Protein AF-0000000083038011 (afdb_homodimer)

Nearest PDB structures (foldseek):
  2toh-assembly1_A  TM=9.893E-01  e=1.855E-47  Rattus norvegicus
  1toh-assembly1_A  TM=9.936E-01  e=2.306E-46  Rattus norvegicus
  6hpo-assembly1_A  TM=9.830E-01  e=2.865E-44  Homo sapiens
  5jk6-assembly1_A  TM=9.723E-01  e=1.848E-44  Dictyostelium discoideum
  1tg2-assembly1_A  TM=9.845E-01  e=1.566E-43  Homo sapiens

Sequence (880 aa):
LPFQTQSSLQAEPTAAGLLREDPGSRSGSRMRWRSSPTAAAVRRTLTSCCSSSETRSTSCPSIRHSTYGRPRQVGTPGRHPQDQDQTGNKHGLVLSDGDDVPWFPMKISELDQCSHRVLMYGSELDADHPGFKDEVYRQRRKFFVEVAMNYKFGQPIPRIDYTPEEVRTWGVVFRELTQLYPTHACREYLKNLPLLTKHCGYREDNVPQLEDVSLFLRERSGFTVRPVAGYLSPRDFLAGLAYRVFNCTQYVRHSTDPLYTPEPDTCHELLGHVPLLADPKFAQFSQEIGLASLGASDEDVQKLATCYFFTIEFGLCKQDGQLRAYGAGLLSSIGELRHALSDRACVKTFDPKTTCNQECLITTFQDVYFVSESFEEAKEKMREFAKTIKRPFSVYYNPYTQSINLLKDTHSIENVVQDLRSDLTTVCDALGKMNTYMGILPFQTQSSLQAEPTAAGLLREDPGSRSGSRMRWRSSPTAAAVRRTLTSCCSSSETRSTSCPSIRHSTYGRPRQVGTPGRHPQDQDQTGNKHGLVLSDGDDVPWFPMKISELDQCSHRVLMYGSELDADHPGFKDEVYRQRRKFFVEVAMNYKFGQPIPRIDYTPEEVRTWGVVFRELTQLYPTHACREYLKNLPLLTKHCGYREDNVPQLEDVSLFLRERSGFTVRPVAGYLSPRDFLAGLAYRVFNCTQYVRHSTDPLYTPEPDTCHELLGHVPLLADPKFAQFSQEIGLASLGASDEDVQKLATCYFFTIEFGLCKQDGQLRAYGAGLLSSIGELRHALSDRACVKTFDPKTTCNQECLITTFQDVYFVSESFEEAKEKMREFAKTIKRPFSVYYNPYTQSINLLKDTHSIENVVQDLRSDLTTVCDALGKMNTYMGI

Foldseek 3Di:
DCPPDDDDDDDDDDDPDDDDDPDDDDDDDDDDDDDDDDYDDDDDDDDDDDYDDDDDDDDDDDDPDPPDDPDPPDDPPPDPPDPPPCPVPQPQPPDPPDDRFGDAFFFLQCLLVQQVAAPDALLNPDPPAPCRPPPVLSVVLVVLQVQQNPDGPPDQRDWDDDDQLLLQLQLVLLVLLVVVCVPAADPLLVVQVVVCCVFQVDDSRDQGTQRSLQVLLCVQANAGEGEHSFHGDLLSQLSCLLLNYHYAYAAAGDSVCSQDDLGGYNLLCVQQQSSQSSHNLSSVLSNLLSQLSRRFDPLVSLLSVLLCCQPQAQEWEDDPNAIHTNHSVLSSHSVLSVVCRDPNAAEAADASVPSSPADDDRRDHGNYHHYDHDSVRSSVRVNVVSVVTDDQWHWDQDNVRSGIQTHNDPVSVVVVVVVVVVVVVVVVVVVVVCCVVVVD/DDDDDDDDDDDDYDDDDDDDDDDDDDDDDDPDPDDDDDDDDDDPPPDDPDDDDDDDDDDDDDPDDDPPDDDPCPPDDPDPPDPPPCPVPQVQPPPPPDDRFGDAFFFLQCLLVQQVAADPPQLQPDPPAPCRPPPVQSVVLVVLQVQQNPDGPPDQRDWDDDDQLLLQLQLVLLVLLVVVCVPAADPLLVVQVVVCCVFFVDDSRDQGTQRSLQVLLCVQANAGEGEHSFHGDLLSQLSCLLLNYHYAYAAAGDSVCSQDDLGGYNLLCVQQQSSQSSHNLSSVLSNLLSQLSRRFDPLVSLLSVLLCCQPQAQEWEDDPNAIHTNHSVLSSHSVLSVVCRDPNAAEAADASVPSSPADDDRRDHGNYHHYYHDSVRSSVRVNVVSVVTDDQWHWDQDNVRSGIQTHNDPVSVVVVVVVVVVVVVVVVVVVVVCCVVVVD

Organism: Echeneis naucrates (NCBI:txid173247)

Structure (mmCIF, N/CA/C/O backbone):
data_AF-0000000083038011-model_v1
#
loop_
_entity.id
_entity.type
_entity.pdbx_description
1 polymer 'Tryptophan hydroxylase 2 (tryptophan 5-monooxygenase)'
#
loop_
_atom_site.group_PDB
_atom_site.id
_atom_site.type_symbol
_atom_site.label_atom_id
_atom_site.label_alt_id
_atom_site.label_comp_id
_atom_site.label_asym_id
_atom_site.label_entity_id
_atom_site.label_seq_id
_atom_site.pdbx_PDB_ins_code
_atom_site.Cartn_x
_atom_site.Cartn_y
_atom_site.Cartn_z
_atom_site.occupancy
_atom_site.B_iso_or_equiv
_atom_site.auth_seq_id
_atom_site.auth_comp_id
_atom_site.auth_asym_id
_atom_site.auth_atom_id
_atom_site.pdbx_PDB_model_num
ATOM 1 N N . LEU A 1 1 ? 50.625 -40.438 -5.82 1 16.12 1 LEU A N 1
ATOM 2 C CA . LEU A 1 1 ? 50.594 -41.875 -5.645 1 16.12 1 LEU A CA 1
ATOM 3 C C . LEU A 1 1 ? 49.844 -42.25 -4.379 1 16.12 1 LEU A C 1
ATOM 5 O O . LEU A 1 1 ? 49.562 -41.406 -3.533 1 16.12 1 LEU A O 1
ATOM 9 N N . PRO A 1 2 ? 50.344 -43.312 -3.699 1 17.39 2 PRO A N 1
ATOM 10 C CA . PRO A 1 2 ? 49.969 -44.5 -2.951 1 17.39 2 PRO A CA 1
ATOM 11 C C . PRO A 1 2 ? 49.688 -44.219 -1.474 1 17.39 2 PRO A C 1
ATOM 13 O O . PRO A 1 2 ? 49.5 -45.156 -0.688 1 17.39 2 PRO A O 1
ATOM 16 N N . PHE A 1 3 ? 49.75 -42.969 -1.095 1 17.11 3 PHE A N 1
ATOM 17 C CA . PHE A 1 3 ? 50.062 -42.906 0.327 1 17.11 3 PHE A CA 1
ATOM 18 C C . PHE A 1 3 ? 48.969 -43.562 1.151 1 17.11 3 PHE A C 1
ATOM 20 O O . PHE A 1 3 ? 47.812 -43.062 1.151 1 17.11 3 PHE A O 1
ATOM 27 N N . GLN A 1 4 ? 49.062 -44.75 1.64 1 16.58 4 GLN A N 1
ATOM 28 C CA . GLN A 1 4 ? 48.469 -46 2.127 1 16.58 4 GLN A CA 1
ATOM 29 C C . GLN A 1 4 ? 47.969 -45.844 3.557 1 16.58 4 GLN A C 1
ATOM 31 O O . GLN A 1 4 ? 47.625 -46.844 4.207 1 16.58 4 GLN A O 1
ATOM 36 N N . THR A 1 5 ? 47.75 -44.656 4.074 1 17.02 5 THR A N 1
ATOM 37 C CA . THR A 1 5 ? 47.969 -44.781 5.512 1 17.02 5 THR A CA 1
ATOM 38 C C . THR A 1 5 ? 46.875 -45.656 6.117 1 17.02 5 THR A C 1
ATOM 40 O O . THR A 1 5 ? 45.688 -45.438 5.887 1 17.02 5 THR A O 1
ATOM 43 N N . GLN A 1 6 ? 47.062 -46.75 6.848 1 15.48 6 GLN A N 1
ATOM 44 C CA . GLN A 1 6 ? 46.688 -48.062 7.309 1 15.48 6 GLN A CA 1
ATOM 45 C C . GLN A 1 6 ? 45.656 -47.969 8.453 1 15.48 6 GLN A C 1
ATOM 47 O O . GLN A 1 6 ? 44.719 -48.75 8.508 1 15.48 6 GLN A O 1
ATOM 52 N N . SER A 1 7 ? 45.844 -47.344 9.602 1 15.78 7 SER A N 1
ATOM 53 C CA . SER A 1 7 ? 45.938 -48.25 10.734 1 15.78 7 SER A CA 1
ATOM 54 C C . SER A 1 7 ? 44.531 -48.688 11.195 1 15.78 7 SER A C 1
ATOM 56 O O . SER A 1 7 ? 43.531 -48.031 10.883 1 15.78 7 SER A O 1
ATOM 58 N N . SER A 1 8 ? 44.281 -49.156 12.547 1 15.88 8 SER A N 1
ATOM 59 C CA . SER A 1 8 ? 43.938 -50.344 13.32 1 15.88 8 SER A CA 1
ATOM 60 C C . SER A 1 8 ? 42.531 -50.281 13.852 1 15.88 8 SER A C 1
ATOM 62 O O . SER A 1 8 ? 41.719 -51.188 13.633 1 15.88 8 SER A O 1
ATOM 64 N N . LEU A 1 9 ? 42.188 -50.031 15.25 1 15.82 9 LEU A N 1
ATOM 65 C CA . LEU A 1 9 ? 41.875 -51.094 16.188 1 15.82 9 LEU A CA 1
ATOM 66 C C . LEU A 1 9 ? 40.375 -51.25 16.328 1 15.82 9 LEU A C 1
ATOM 68 O O . LEU A 1 9 ? 39.844 -52.344 16.156 1 15.82 9 LEU A O 1
ATOM 72 N N . GLN A 1 10 ? 39.75 -50.875 17.609 1 15.67 10 GLN A N 1
ATOM 73 C CA . GLN A 1 10 ? 39.219 -51.656 18.734 1 15.67 10 GLN A CA 1
ATOM 74 C C . GLN A 1 10 ? 37.688 -51.688 18.703 1 15.67 10 GLN A C 1
ATOM 76 O O . GLN A 1 10 ? 37.062 -50.719 18.359 1 15.67 10 GLN A O 1
ATOM 81 N N . ALA A 1 11 ? 37 -52.812 19.188 1 16.86 11 ALA A N 1
ATOM 82 C CA . ALA A 1 11 ? 35.844 -53.719 19.047 1 16.86 11 ALA A CA 1
ATOM 83 C C . ALA A 1 11 ? 34.625 -53.188 19.781 1 16.86 11 ALA A C 1
ATOM 85 O O . ALA A 1 11 ? 33.562 -53.062 19.203 1 16.86 11 ALA A O 1
ATOM 86 N N . GLU A 1 12 ? 34.5 -53.219 21.172 1 15.97 12 GLU A N 1
ATOM 87 C CA . GLU A 1 12 ? 33.625 -54.281 21.688 1 15.97 12 GLU A CA 1
ATOM 88 C C . GLU A 1 12 ? 32.188 -53.812 21.859 1 15.97 12 GLU A C 1
ATOM 90 O O . GLU A 1 12 ? 31.281 -54.406 21.312 1 15.97 12 GLU A O 1
ATOM 95 N N . PRO A 1 13 ? 31.531 -53.875 23.219 1 16.11 13 PRO A N 1
ATOM 96 C CA . PRO A 1 13 ? 30.516 -54.781 23.719 1 16.11 13 PRO A CA 1
ATOM 97 C C . PRO A 1 13 ? 29.156 -54.125 23.891 1 16.11 13 PRO A C 1
ATOM 99 O O . PRO A 1 13 ? 28.125 -54.75 23.641 1 16.11 13 PRO A O 1
ATOM 102 N N . THR A 1 14 ? 29.031 -52.844 24.312 1 15.31 14 THR A N 1
ATOM 103 C CA . THR A 1 14 ? 28.328 -52.812 25.594 1 15.31 14 THR A CA 1
ATOM 104 C C . THR A 1 14 ? 26.844 -53.031 25.406 1 15.31 14 THR A C 1
ATOM 106 O O . THR A 1 14 ? 26.312 -52.875 24.297 1 15.31 14 THR A O 1
ATOM 109 N N . ALA A 1 15 ? 26.062 -52.625 26.609 1 15.52 15 ALA A N 1
ATOM 110 C CA . ALA A 1 15 ? 25.031 -53.062 27.562 1 15.52 15 ALA A CA 1
ATOM 111 C C . ALA A 1 15 ? 23.656 -52.562 27.141 1 15.52 15 ALA A C 1
ATOM 113 O O . ALA A 1 15 ? 23.375 -51.375 27.141 1 15.52 15 ALA A O 1
ATOM 114 N N . ALA A 1 16 ? 22.953 -53.219 26.266 1 16.08 16 ALA A N 1
ATOM 115 C CA . ALA A 1 16 ? 21.641 -52.938 25.672 1 16.08 16 ALA A CA 1
ATOM 116 C C . ALA A 1 16 ? 20.531 -53 26.719 1 16.08 16 ALA A C 1
ATOM 118 O O . ALA A 1 16 ? 20.234 -54.094 27.25 1 16.08 16 ALA A O 1
ATOM 119 N N . GLY A 1 17 ? 20.625 -52 27.562 1 15.24 17 GLY A N 1
ATOM 120 C CA . GLY A 1 17 ? 19.688 -52.031 28.688 1 15.24 17 GLY A CA 1
ATOM 121 C C . GLY A 1 17 ? 18.281 -52.406 28.266 1 15.24 17 GLY A C 1
ATOM 122 O O . GLY A 1 17 ? 17.938 -52.344 27.094 1 15.24 17 GLY A O 1
ATOM 123 N N . LEU A 1 18 ? 17.359 -52.469 29.25 1 15.68 18 LEU A N 1
ATOM 124 C CA . LEU A 1 18 ? 16.312 -53.312 29.859 1 15.68 18 LEU A CA 1
ATOM 125 C C . LEU A 1 18 ? 14.938 -52.938 29.312 1 15.68 18 LEU A C 1
ATOM 127 O O . LEU A 1 18 ? 14.18 -53.812 28.875 1 15.68 18 LEU A O 1
ATOM 131 N N . LEU A 1 19 ? 14.312 -51.812 29.812 1 15.94 19 LEU A N 1
ATOM 132 C CA . LEU A 1 19 ? 13.133 -52.125 30.609 1 15.94 19 LEU A CA 1
ATOM 133 C C . LEU A 1 19 ? 11.93 -52.375 29.703 1 15.94 19 LEU A C 1
ATOM 135 O O . LEU A 1 19 ? 11.914 -51.938 28.547 1 15.94 19 LEU A O 1
ATOM 139 N N . ARG A 1 20 ? 10.727 -52.406 30.375 1 16.25 20 ARG A N 1
ATOM 140 C CA . ARG A 1 20 ? 9.586 -53.281 30.625 1 16.25 20 ARG A CA 1
ATOM 141 C C . ARG A 1 20 ? 8.438 -52.969 29.672 1 16.25 20 ARG A C 1
ATOM 143 O O . ARG A 1 20 ? 8.484 -51.969 28.953 1 16.25 20 ARG A O 1
ATOM 150 N N . GLU A 1 21 ? 7.176 -52.625 30.25 1 15.41 21 GLU A N 1
ATOM 151 C CA . GLU A 1 21 ? 5.91 -53.344 30.281 1 15.41 21 GLU A CA 1
ATOM 152 C C . GLU A 1 21 ? 4.91 -52.75 29.281 1 15.41 21 GLU A C 1
ATOM 154 O O . GLU A 1 21 ? 4.598 -51.562 29.344 1 15.41 21 GLU A O 1
ATOM 159 N N . ASP A 1 22 ? 4.871 -53.031 28.109 1 16.95 22 ASP A N 1
ATOM 160 C CA . ASP A 1 22 ? 3.994 -52.5 27.078 1 16.95 22 ASP A CA 1
ATOM 161 C C . ASP A 1 22 ? 2.535 -52.844 27.359 1 16.95 22 ASP A C 1
ATOM 163 O O . ASP A 1 22 ? 2.145 -54.031 27.328 1 16.95 22 ASP A O 1
ATOM 167 N N . PRO A 1 23 ? 2.004 -52.125 28.297 1 16.2 23 PRO A N 1
ATOM 168 C CA . PRO A 1 23 ? 0.707 -52.688 28.703 1 16.2 23 PRO A CA 1
ATOM 169 C C . PRO A 1 23 ? -0.21 -52.969 27.516 1 16.2 23 PRO A C 1
ATOM 171 O O . PRO A 1 23 ? 0.064 -52.531 26.391 1 16.2 23 PRO A O 1
ATOM 174 N N . GLY A 1 24 ? -1.527 -53.156 27.953 1 15.41 24 GLY A N 1
ATOM 175 C CA . GLY A 1 24 ? -2.645 -54.031 27.703 1 15.41 24 GLY A CA 1
ATOM 176 C C . GLY A 1 24 ? -3.391 -53.719 26.422 1 15.41 24 GLY A C 1
ATOM 177 O O . GLY A 1 24 ? -3.219 -52.656 25.844 1 15.41 24 GLY A O 1
ATOM 178 N N . SER A 1 25 ? -4.273 -54.656 25.953 1 15.19 25 SER A N 1
ATOM 179 C CA . SER A 1 25 ? -4.988 -55.281 24.859 1 15.19 25 SER A CA 1
ATOM 180 C C . SER A 1 25 ? -6.27 -54.531 24.516 1 15.19 25 SER A C 1
ATOM 182 O O . SER A 1 25 ? -7.055 -54.969 23.672 1 15.19 25 SER A O 1
ATOM 184 N N . ARG A 1 26 ? -6.531 -53.281 25.031 1 16.48 26 ARG A N 1
ATOM 185 C CA . ARG A 1 26 ? -7.988 -53.219 25.109 1 16.48 26 ARG A CA 1
ATOM 186 C C . ARG A 1 26 ? -8.633 -53.625 23.797 1 16.48 26 ARG A C 1
ATOM 188 O O . ARG A 1 26 ? -8.055 -53.438 22.719 1 16.48 26 ARG A O 1
ATOM 195 N N . SER A 1 27 ? -10.039 -54.094 23.844 1 14.85 27 SER A N 1
ATOM 196 C CA . SER A 1 27 ? -11.078 -54.969 23.281 1 14.85 27 SER A CA 1
ATOM 197 C C . SER A 1 27 ? -11.664 -54.375 22 1 14.85 27 SER A C 1
ATOM 199 O O . SER A 1 27 ? -11.57 -53.156 21.781 1 14.85 27 SER A O 1
ATOM 201 N N . GLY A 1 28 ? -12.258 -55.219 21.016 1 15.19 28 GLY A N 1
ATOM 202 C CA . GLY A 1 28 ? -12.703 -55.531 19.656 1 15.19 28 GLY A CA 1
ATOM 203 C C . GLY A 1 28 ? -14.055 -54.938 19.328 1 15.19 28 GLY A C 1
ATOM 204 O O . GLY A 1 28 ? -14.461 -54.938 18.156 1 15.19 28 GLY A O 1
ATOM 205 N N . SER A 1 29 ? -15.094 -54.625 20.234 1 14.98 29 SER A N 1
ATOM 206 C CA . SER A 1 29 ? -16.375 -55.219 19.891 1 14.98 29 SER A CA 1
ATOM 207 C C . SER A 1 29 ? -16.953 -54.625 18.609 1 14.98 29 SER A C 1
ATOM 209 O O . SER A 1 29 ? -16.562 -53.531 18.203 1 14.98 29 SER A O 1
ATOM 211 N N . ARG A 1 30 ? -18.344 -55.188 18.125 1 16.2 30 ARG A N 1
ATOM 212 C CA . ARG A 1 30 ? -19.156 -55.812 17.094 1 16.2 30 ARG A CA 1
ATOM 213 C C . ARG A 1 30 ? -19.953 -54.781 16.328 1 16.2 30 ARG A C 1
ATOM 215 O O . ARG A 1 30 ? -20.094 -53.625 16.766 1 16.2 30 ARG A O 1
ATOM 222 N N . MET A 1 31 ? -21.234 -55.25 15.586 1 15.6 31 MET A N 1
ATOM 223 C CA . MET A 1 31 ? -21.891 -55.406 14.289 1 15.6 31 MET A CA 1
ATOM 224 C C . MET A 1 31 ? -23.031 -54.406 14.148 1 15.6 31 MET A C 1
ATOM 226 O O . MET A 1 31 ? -23.297 -53.906 13.047 1 15.6 31 MET A O 1
ATOM 230 N N . ARG A 1 32 ? -24.016 -54.062 15.125 1 14.67 32 ARG A N 1
ATOM 231 C CA . ARG A 1 32 ? -25.406 -54.406 14.828 1 14.67 32 ARG A CA 1
ATOM 232 C C . ARG A 1 32 ? -25.969 -53.5 13.758 1 14.67 32 ARG A C 1
ATOM 234 O O . ARG A 1 32 ? -25.469 -52.375 13.531 1 14.67 32 ARG A O 1
ATOM 241 N N . TRP A 1 33 ? -27.562 -53.375 13.711 1 14.59 33 TRP A N 1
ATOM 242 C CA . TRP A 1 33 ? -28.766 -53.75 12.984 1 14.59 33 TRP A CA 1
ATOM 243 C C . TRP A 1 33 ? -29.359 -52.562 12.25 1 14.59 33 TRP A C 1
ATOM 245 O O . TRP A 1 33 ? -29.641 -52.625 11.055 1 14.59 33 TRP A O 1
ATOM 255 N N . ARG A 1 34 ? -30.203 -51.531 12.852 1 15.12 34 ARG A N 1
ATOM 256 C CA . ARG A 1 34 ? -31.641 -51.562 12.562 1 15.12 34 ARG A CA 1
ATOM 257 C C . ARG A 1 34 ? -31.984 -50.688 11.367 1 15.12 34 ARG A C 1
ATOM 259 O O . ARG A 1 34 ? -31.312 -49.688 11.117 1 15.12 34 ARG A O 1
ATOM 266 N N . SER A 1 35 ? -33.25 -51 10.539 1 14.88 35 SER A N 1
ATOM 267 C CA . SER A 1 35 ? -34.062 -51.031 9.32 1 14.88 35 SER A CA 1
ATOM 268 C C . SER A 1 35 ? -34.781 -49.719 9.086 1 14.88 35 SER A C 1
ATOM 270 O O . SER A 1 35 ? -34.938 -49.281 7.949 1 14.88 35 SER A O 1
ATOM 272 N N . SER A 1 36 ? -35.5 -48.938 10 1 14.66 36 SER A N 1
ATOM 273 C CA . SER A 1 36 ? -36.938 -48.844 9.688 1 14.66 36 SER A CA 1
ATOM 274 C C . SER A 1 36 ? -37.188 -47.875 8.539 1 14.66 36 SER A C 1
ATOM 276 O O . SER A 1 36 ? -36.344 -47 8.25 1 14.66 36 SER A O 1
ATOM 278 N N . PRO A 1 37 ? -38.562 -47.156 8.477 1 15.34 37 PRO A N 1
ATOM 279 C CA . PRO A 1 37 ? -39.781 -47.219 7.629 1 15.34 37 PRO A CA 1
ATOM 280 C C . PRO A 1 37 ? -39.844 -46.062 6.645 1 15.34 37 PRO A C 1
ATOM 282 O O . PRO A 1 37 ? -39.969 -46.281 5.438 1 15.34 37 PRO A O 1
ATOM 285 N N . THR A 1 38 ? -40.812 -44.969 6.93 1 14.73 38 THR A N 1
ATOM 286 C CA . THR A 1 38 ? -42.125 -44.75 6.363 1 14.73 38 THR A CA 1
ATOM 287 C C . THR A 1 38 ? -42.062 -43.75 5.203 1 14.73 38 THR A C 1
ATOM 289 O O . THR A 1 38 ? -41.094 -43.031 5.059 1 14.73 38 THR A O 1
ATOM 292 N N . ALA A 1 39 ? -43.406 -42.938 4.914 1 14.98 39 ALA A N 1
ATOM 293 C CA . ALA A 1 39 ? -44.5 -42.844 3.955 1 14.98 39 ALA A CA 1
ATOM 294 C C . ALA A 1 39 ? -44.312 -41.625 3.021 1 14.98 39 ALA A C 1
ATOM 296 O O . ALA A 1 39 ? -43.438 -40.812 3.252 1 14.98 39 ALA A O 1
ATOM 297 N N . ALA A 1 40 ? -45.469 -40.781 2.705 1 14.48 40 ALA A N 1
ATOM 298 C CA . ALA A 1 40 ? -46.438 -40.625 1.617 1 14.48 40 ALA A CA 1
ATOM 299 C C . ALA A 1 40 ? -46.188 -39.375 0.818 1 14.48 40 ALA A C 1
ATOM 301 O O . ALA A 1 40 ? -46.062 -39.406 -0.406 1 14.48 40 ALA A O 1
ATOM 302 N N . ALA A 1 41 ? -46.969 -38.156 1.121 1 14.45 41 ALA A N 1
ATOM 303 C CA . ALA A 1 41 ? -48.125 -37.719 0.354 1 14.45 41 ALA A CA 1
ATOM 304 C C . ALA A 1 41 ? -47.75 -36.719 -0.724 1 14.45 41 ALA A C 1
ATOM 306 O O . ALA A 1 41 ? -48.094 -36.875 -1.894 1 14.45 41 ALA A O 1
ATOM 307 N N . VAL A 1 42 ? -47.75 -35.281 -0.481 1 14.7 42 VAL A N 1
ATOM 308 C CA . VAL A 1 42 ? -48.844 -34.469 -1.035 1 14.7 42 VAL A CA 1
ATOM 309 C C . VAL A 1 42 ? -48.406 -33.875 -2.383 1 14.7 42 VAL A C 1
ATOM 311 O O . VAL A 1 42 ? -47.281 -33.375 -2.527 1 14.7 42 VAL A O 1
ATOM 314 N N . ARG A 1 43 ? -49.219 -33.969 -3.521 1 14.61 43 ARG A N 1
ATOM 315 C CA . ARG A 1 43 ? -49.469 -33.875 -4.957 1 14.61 43 ARG A CA 1
ATOM 316 C C . ARG A 1 43 ? -49.562 -32.406 -5.395 1 14.61 43 ARG A C 1
ATOM 318 O O . ARG A 1 43 ? -49.969 -32.125 -6.523 1 14.61 43 ARG A O 1
ATOM 325 N N . ARG A 1 44 ? -49.219 -31.375 -4.73 1 15.12 44 ARG A N 1
ATOM 326 C CA . ARG A 1 44 ? -50.062 -30.266 -5.145 1 15.12 44 ARG A CA 1
ATOM 327 C C . ARG A 1 44 ? -49.938 -30.016 -6.645 1 15.12 44 ARG A C 1
ATOM 329 O O . ARG A 1 44 ? -48.844 -30.109 -7.215 1 15.12 44 ARG A O 1
ATOM 336 N N . THR A 1 45 ? -51 -29.703 -7.402 1 14.23 45 THR A N 1
ATOM 337 C CA . THR A 1 45 ? -51.75 -29.672 -8.656 1 14.23 45 THR A CA 1
ATOM 338 C C . THR A 1 45 ? -51.219 -28.594 -9.578 1 14.23 45 THR A C 1
ATOM 340 O O . THR A 1 45 ? -51 -28.828 -10.766 1 14.23 45 THR A O 1
ATOM 343 N N . LEU A 1 46 ? -51.5 -27.25 -9.375 1 14.3 46 LEU A N 1
ATOM 344 C CA . LEU A 1 46 ? -52.469 -26.672 -10.305 1 14.3 46 LEU A CA 1
ATOM 345 C C . LEU A 1 46 ? -51.812 -26.328 -11.633 1 14.3 46 LEU A C 1
ATOM 347 O O . LEU A 1 46 ? -50.562 -26.203 -11.711 1 14.3 46 LEU A O 1
ATOM 351 N N . THR A 1 47 ? -52.25 -25.125 -12.281 1 14.41 47 THR A N 1
ATOM 352 C CA . THR A 1 47 ? -53.062 -24.812 -13.461 1 14.41 47 THR A CA 1
ATOM 353 C C . THR A 1 47 ? -52.156 -24.344 -14.609 1 14.41 47 THR A C 1
ATOM 355 O O . THR A 1 47 ? -51.031 -23.891 -14.391 1 14.41 47 THR A O 1
ATOM 358 N N . SER A 1 48 ? -52.812 -23.719 -15.68 1 14.28 48 SER A N 1
ATOM 359 C CA . SER A 1 48 ? -53.031 -23.938 -17.094 1 14.28 48 SER A CA 1
ATOM 360 C C . SER A 1 48 ? -52.125 -23.062 -17.953 1 14.28 48 SER A C 1
ATOM 362 O O . SER A 1 48 ? -51.406 -23.562 -18.812 1 14.28 48 SER A O 1
ATOM 364 N N . CYS A 1 49 ? -52.688 -21.875 -18.609 1 14.55 49 CYS A N 1
ATOM 365 C CA . CYS A 1 49 ? -53.094 -21.828 -20 1 14.55 49 CYS A CA 1
ATOM 366 C C . CYS A 1 49 ? -52 -21.172 -20.859 1 14.55 49 CYS A C 1
ATOM 368 O O . CYS A 1 49 ? -51.062 -20.562 -20.328 1 14.55 49 CYS A O 1
ATOM 370 N N . CYS A 1 50 ? -52.344 -20.25 -22 1 14.85 50 CYS A N 1
ATOM 371 C CA . CYS A 1 50 ? -52.406 -20.391 -23.438 1 14.85 50 CYS A CA 1
ATOM 372 C C . CYS A 1 50 ? -51.312 -19.516 -24.109 1 14.85 50 CYS A C 1
ATOM 374 O O . CYS A 1 50 ? -50.5 -20.016 -24.875 1 14.85 50 CYS A O 1
ATOM 376 N N . SER A 1 51 ? -51.625 -18.219 -24.766 1 14.35 51 SER A N 1
ATOM 377 C CA . SER A 1 51 ? -51.781 -18.062 -26.203 1 14.35 51 SER A CA 1
ATOM 378 C C . SER A 1 51 ? -50.531 -17.422 -26.828 1 14.35 51 SER A C 1
ATOM 380 O O . SER A 1 51 ? -49.938 -17.953 -27.766 1 14.35 51 SER A O 1
ATOM 382 N N . SER A 1 52 ? -50.594 -16.016 -27.422 1 14.73 52 SER A N 1
ATOM 383 C CA . SER A 1 52 ? -50.656 -15.68 -28.844 1 14.73 52 SER A CA 1
ATOM 384 C C . SER A 1 52 ? -49.281 -15.234 -29.375 1 14.73 52 SER A C 1
ATOM 386 O O . SER A 1 52 ? -48.406 -14.883 -28.594 1 14.73 52 SER A O 1
ATOM 388 N N . SER A 1 53 ? -49.188 -14.289 -30.594 1 15.03 53 SER A N 1
ATOM 389 C CA . SER A 1 53 ? -48.812 -14.383 -32 1 15.03 53 SER A CA 1
ATOM 390 C C . SER A 1 53 ? -47.531 -13.602 -32.25 1 15.03 53 SER A C 1
ATOM 392 O O . SER A 1 53 ? -46.562 -14.148 -32.812 1 15.03 53 SER A O 1
ATOM 394 N N . GLU A 1 54 ? -47.469 -12.188 -32.75 1 15.16 54 GLU A N 1
ATOM 395 C CA . GLU A 1 54 ? -47.219 -11.867 -34.156 1 15.16 54 GLU A CA 1
ATOM 396 C C . GLU A 1 54 ? -45.75 -11.43 -34.344 1 15.16 54 GLU A C 1
ATOM 398 O O . GLU A 1 54 ? -45.062 -11.953 -35.219 1 15.16 54 GLU A O 1
ATOM 403 N N . THR A 1 55 ? -45.375 -9.992 -34.438 1 16.3 55 THR A N 1
ATOM 404 C CA . THR A 1 55 ? -45.031 -9.305 -35.688 1 16.3 55 THR A CA 1
ATOM 405 C C . THR A 1 55 ? -43.531 -9.281 -35.906 1 16.3 55 THR A C 1
ATOM 407 O O . THR A 1 55 ? -42.75 -9.32 -34.969 1 16.3 55 THR A O 1
ATOM 410 N N . ARG A 1 56 ? -42.969 -8.688 -37.25 1 15.76 56 ARG A N 1
ATOM 411 C CA . ARG A 1 56 ? -42.062 -9.07 -38.344 1 15.76 56 ARG A CA 1
ATOM 412 C C . ARG A 1 56 ? -40.719 -8.367 -38.219 1 15.76 56 ARG A C 1
ATOM 414 O O . ARG A 1 56 ? -39.688 -9.008 -38.312 1 15.76 56 ARG A O 1
ATOM 421 N N . SER A 1 57 ? -40.531 -6.984 -38.375 1 15.81 57 SER A N 1
ATOM 422 C CA . SER A 1 57 ? -39.875 -6.559 -39.594 1 15.81 57 SER A CA 1
ATOM 423 C C . SER A 1 57 ? -38.344 -6.535 -39.438 1 15.81 57 SER A C 1
ATOM 425 O O . SER A 1 57 ? -37.844 -6.52 -38.312 1 15.81 57 SER A O 1
ATOM 427 N N . THR A 1 58 ? -37.5 -5.977 -40.562 1 15.92 58 THR A N 1
ATOM 428 C CA . THR A 1 58 ? -36.469 -6.395 -41.5 1 15.92 58 THR A CA 1
ATOM 429 C C . THR A 1 58 ? -35.125 -5.785 -41.094 1 15.92 58 THR A C 1
ATOM 431 O O . THR A 1 58 ? -34.125 -6.496 -40.969 1 15.92 58 THR A O 1
ATOM 434 N N . SER A 1 59 ? -34.656 -4.418 -41.469 1 16.48 59 SER A N 1
ATOM 435 C CA . SER A 1 59 ? -33.688 -4.172 -42.5 1 16.48 59 SER A CA 1
ATOM 436 C C . SER A 1 59 ? -32.281 -3.949 -41.938 1 16.48 59 SER A C 1
ATOM 438 O O . SER A 1 59 ? -32.125 -3.207 -40.969 1 16.48 59 SER A O 1
ATOM 440 N N . CYS A 1 60 ? -31.125 -4.645 -42.344 1 16.77 60 CYS A N 1
ATOM 441 C CA . CYS A 1 60 ? -29.812 -4.941 -41.781 1 16.77 60 CYS A CA 1
ATOM 442 C C . CYS A 1 60 ? -28.766 -3.963 -42.312 1 16.77 60 CYS A C 1
ATOM 444 O O . CYS A 1 60 ? -27.594 -4.066 -41.969 1 16.77 60 CYS A O 1
ATOM 446 N N . PRO A 1 61 ? -29.109 -2.877 -43.062 1 16.19 61 PRO A N 1
ATOM 447 C CA . PRO A 1 61 ? -28.109 -2.926 -44.125 1 16.19 61 PRO A CA 1
ATOM 448 C C . PRO A 1 61 ? -26.688 -2.66 -43.625 1 16.19 61 PRO A C 1
ATOM 450 O O . PRO A 1 61 ? -25.781 -3.447 -43.875 1 16.19 61 PRO A O 1
ATOM 453 N N . SER A 1 62 ? -26.188 -1.309 -43.688 1 17.44 62 SER A N 1
ATOM 454 C CA . SER A 1 62 ? -25.172 -0.814 -44.625 1 17.44 62 SER A CA 1
ATOM 455 C C . SER A 1 62 ? -23.781 -0.87 -43.969 1 17.44 62 SER A C 1
ATOM 457 O O . SER A 1 62 ? -23.625 -0.561 -42.781 1 17.44 62 SER A O 1
ATOM 459 N N . ILE A 1 63 ? -22.719 -1.461 -44.656 1 16.75 63 ILE A N 1
ATOM 460 C CA . ILE A 1 63 ? -21.391 -2.037 -44.531 1 16.75 63 ILE A CA 1
ATOM 461 C C . ILE A 1 63 ? -20.344 -0.929 -44.594 1 16.75 63 ILE A C 1
ATOM 463 O O . ILE A 1 63 ? -20.047 -0.388 -45.656 1 16.75 63 ILE A O 1
ATOM 467 N N . ARG A 1 64 ? -20.484 0.211 -43.875 1 18.0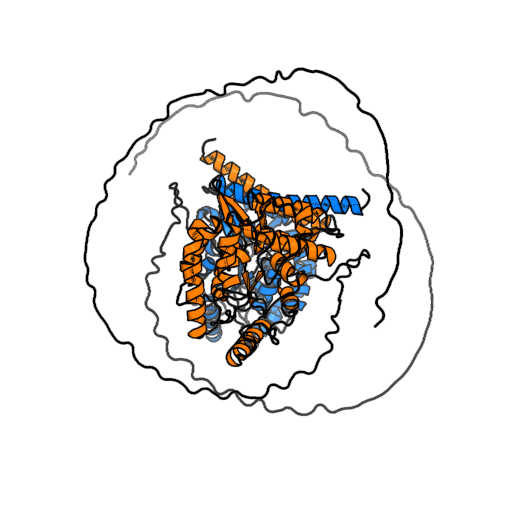9 64 ARG A N 1
ATOM 468 C CA . ARG A 1 64 ? -19.547 1.269 -44.25 1 18.09 64 ARG A CA 1
ATOM 469 C C . ARG A 1 64 ? -18.109 0.763 -44.219 1 18.09 64 ARG A C 1
ATOM 471 O O . ARG A 1 64 ? -17.766 -0.115 -43.438 1 18.09 64 ARG A O 1
ATOM 478 N N . HIS A 1 65 ? -17.188 1.109 -45.312 1 16.55 65 HIS A N 1
ATOM 479 C CA . HIS A 1 65 ? -15.93 0.862 -46 1 16.55 65 HIS A CA 1
ATOM 480 C C . HIS A 1 65 ? -14.742 1.202 -45.094 1 16.55 65 HIS A C 1
ATOM 482 O O . HIS A 1 65 ? -14.727 2.252 -44.438 1 16.55 65 HIS A O 1
ATOM 488 N N . SER A 1 66 ? -13.891 0.174 -44.719 1 16.7 66 SER A N 1
ATOM 489 C CA . SER A 1 66 ? -12.734 -0.076 -43.875 1 16.7 66 SER A CA 1
ATOM 490 C C . SER A 1 66 ? -11.469 0.532 -44.469 1 16.7 66 SER A C 1
ATOM 492 O O . SER A 1 66 ? -10.914 0.008 -45.438 1 16.7 66 SER A O 1
ATOM 494 N N . THR A 1 67 ? -11.469 1.883 -44.781 1 18.97 67 THR A N 1
ATOM 495 C CA . THR A 1 67 ? -10.305 2.371 -45.5 1 18.97 67 THR A CA 1
ATOM 496 C C . THR A 1 67 ? -9.016 1.955 -44.781 1 18.97 67 THR A C 1
ATOM 498 O O . THR A 1 67 ? -8.969 1.897 -43.562 1 18.97 67 THR A O 1
ATOM 501 N N . TYR A 1 68 ? -8.031 1.351 -45.594 1 16.89 68 TYR A N 1
ATOM 502 C CA . TYR A 1 68 ? -6.781 0.607 -45.562 1 16.89 68 TYR A CA 1
ATOM 503 C C . TYR A 1 68 ? -5.648 1.478 -45.031 1 16.89 68 TYR A C 1
ATOM 505 O O . TYR A 1 68 ? -5.539 2.652 -45.375 1 16.89 68 TYR A O 1
ATOM 513 N N . GLY A 1 69 ? -5.07 1.136 -43.844 1 17.41 69 GLY A N 1
ATOM 514 C CA . GLY A 1 69 ? -4.059 1.562 -42.875 1 17.41 69 GLY A CA 1
ATOM 515 C C . GLY A 1 69 ? -2.662 1.596 -43.469 1 17.41 69 GLY A C 1
ATOM 516 O O . GLY A 1 69 ? -2.254 0.666 -44.156 1 17.41 69 GLY A O 1
ATOM 517 N N . ARG A 1 70 ? -2.178 2.828 -44 1 19.55 70 ARG A N 1
ATOM 518 C CA . ARG A 1 70 ? -0.888 3.104 -44.625 1 19.55 70 ARG A CA 1
ATOM 519 C C . ARG A 1 70 ? 0.246 2.439 -43.844 1 19.55 70 ARG A C 1
ATOM 521 O O . ARG A 1 70 ? 0.24 2.43 -42.594 1 19.55 70 ARG A O 1
ATOM 528 N N . PRO A 1 71 ? 1.137 1.577 -44.469 1 17.69 71 PRO A N 1
ATOM 529 C CA . PRO A 1 71 ? 2.207 0.669 -44.062 1 17.69 71 PRO A CA 1
ATOM 530 C C . PRO A 1 71 ? 3.424 1.407 -43.5 1 17.69 71 PRO A C 1
ATOM 532 O O . PRO A 1 71 ? 4.016 2.238 -44.188 1 17.69 71 PRO A O 1
ATOM 535 N N . ARG A 1 72 ? 3.41 1.956 -42.281 1 19.47 72 ARG A N 1
ATOM 536 C CA . ARG A 1 72 ? 4.551 2.711 -41.75 1 19.47 72 ARG A CA 1
ATOM 537 C C . ARG A 1 72 ? 5.832 1.894 -41.844 1 19.47 72 ARG A C 1
ATOM 539 O O . ARG A 1 72 ? 5.824 0.685 -41.594 1 19.47 72 ARG A O 1
ATOM 546 N N . GLN A 1 73 ? 6.73 2.328 -42.688 1 19.42 73 GLN A N 1
ATOM 547 C CA . GLN A 1 73 ? 8.07 1.892 -43.062 1 19.42 73 GLN A CA 1
ATOM 548 C C . GLN A 1 73 ? 8.953 1.728 -41.812 1 19.42 73 GLN A C 1
ATOM 550 O O . GLN A 1 73 ? 9.211 2.695 -41.094 1 19.42 73 GLN A O 1
ATOM 555 N N . VAL A 1 74 ? 8.945 0.519 -41.219 1 18.92 74 VAL A N 1
ATOM 556 C CA . VAL A 1 74 ? 9.492 0.095 -39.906 1 18.92 74 VAL A CA 1
ATOM 557 C C . VAL A 1 74 ? 11 0.312 -39.906 1 18.92 74 VAL A C 1
ATOM 559 O O . VAL A 1 74 ? 11.539 0.896 -38.969 1 18.92 74 VAL A O 1
ATOM 562 N N . GLY A 1 75 ? 11.906 -0.373 -40.688 1 18.91 75 GLY A N 1
ATOM 563 C CA . GLY A 1 75 ? 12.789 -1.292 -40 1 18.91 75 GLY A CA 1
ATOM 564 C C . GLY A 1 75 ? 14.156 -0.702 -39.719 1 18.91 75 GLY A C 1
ATOM 565 O O . GLY A 1 75 ? 15.117 -0.95 -40.438 1 18.91 75 GLY A O 1
ATOM 566 N N . THR A 1 76 ? 14.422 0.617 -39.531 1 20.69 76 THR A N 1
ATOM 567 C CA . THR A 1 76 ? 15.859 0.829 -39.688 1 20.69 76 THR A CA 1
ATOM 568 C C . THR A 1 76 ? 16.641 -0.056 -38.688 1 20.69 76 THR A C 1
ATOM 570 O O . THR A 1 76 ? 16.141 -0.374 -37.625 1 20.69 76 THR A O 1
ATOM 573 N N . PRO A 1 77 ? 17.734 -0.741 -39.156 1 21.3 77 PRO A N 1
ATOM 574 C CA . PRO A 1 77 ? 18.594 -1.758 -38.531 1 21.3 77 PRO A CA 1
ATOM 575 C C . PRO A 1 77 ? 19.281 -1.252 -37.25 1 21.3 77 PRO A C 1
ATOM 577 O O . PRO A 1 77 ? 19.938 -0.212 -37.281 1 21.3 77 PRO A O 1
ATOM 580 N N . GLY A 1 78 ? 18.594 -1.252 -36.219 1 19.67 78 GLY A N 1
ATOM 581 C CA . GLY A 1 78 ? 19.109 -0.704 -34.969 1 19.67 78 GLY A CA 1
ATOM 582 C C . GLY A 1 78 ? 20.469 -1.27 -34.562 1 19.67 78 GLY A C 1
ATOM 583 O O . GLY A 1 78 ? 20.734 -2.453 -34.781 1 19.67 78 GLY A O 1
ATOM 584 N N . ARG A 1 79 ? 21.531 -0.398 -34.562 1 23.3 79 ARG A N 1
ATOM 585 C CA . ARG A 1 79 ? 22.922 -0.6 -34.125 1 23.3 79 ARG A CA 1
ATOM 586 C C . ARG A 1 79 ? 22.969 -1.418 -32.812 1 23.3 79 ARG A C 1
ATOM 588 O O . ARG A 1 79 ? 22.172 -1.196 -31.906 1 23.3 79 ARG A O 1
ATOM 595 N N . HIS A 1 80 ? 23.375 -2.699 -32.938 1 20.78 80 HIS A N 1
ATOM 596 C CA . HIS A 1 80 ? 23.625 -3.699 -31.906 1 20.78 80 HIS A CA 1
ATOM 597 C C . HIS A 1 80 ? 24.375 -3.098 -30.734 1 20.78 80 HIS A C 1
ATOM 599 O O . HIS A 1 80 ? 25.453 -2.523 -30.906 1 20.78 80 HIS A O 1
ATOM 605 N N . PRO A 1 81 ? 23.703 -2.416 -29.797 1 24.58 81 PRO A N 1
ATOM 606 C CA . PRO A 1 81 ? 24.547 -1.895 -28.719 1 24.58 81 PRO A CA 1
ATOM 607 C C . PRO A 1 81 ? 25.531 -2.928 -28.203 1 24.58 81 PRO A C 1
ATOM 609 O O . PRO A 1 81 ? 25.266 -4.129 -28.25 1 24.58 81 PRO A O 1
ATOM 612 N N . GLN A 1 82 ? 26.828 -2.67 -28.328 1 23.3 82 GLN A N 1
ATOM 613 C CA . GLN A 1 82 ? 28 -3.357 -27.812 1 23.3 82 GLN A CA 1
ATOM 614 C C . GLN A 1 82 ? 27.75 -3.928 -26.422 1 23.3 82 GLN A C 1
ATOM 616 O O . GLN A 1 82 ? 26.859 -3.455 -25.703 1 23.3 82 GLN A O 1
ATOM 621 N N . ASP A 1 83 ? 28.391 -5.082 -26.109 1 25 83 ASP A N 1
ATOM 622 C CA . ASP A 1 83 ? 28.531 -6.023 -25.016 1 25 83 ASP A CA 1
ATOM 623 C C . ASP A 1 83 ? 28.797 -5.289 -23.703 1 25 83 ASP A C 1
ATOM 625 O O . ASP A 1 83 ? 29.922 -4.84 -23.453 1 25 83 ASP A O 1
ATOM 629 N N . GLN A 1 84 ? 28.109 -4.211 -23.391 1 24.78 84 GLN A N 1
ATOM 630 C CA . GLN A 1 84 ? 28.562 -3.691 -22.094 1 24.78 84 GLN A CA 1
ATOM 631 C C . GLN A 1 84 ? 28.672 -4.809 -21.062 1 24.78 84 GLN A C 1
ATOM 633 O O . GLN A 1 84 ? 27.781 -5.66 -20.969 1 24.78 84 GLN A O 1
ATOM 638 N N . ASP A 1 85 ? 29.875 -5.164 -20.688 1 27.22 85 ASP A N 1
ATOM 639 C CA . ASP A 1 85 ? 30.375 -5.996 -19.594 1 27.22 85 ASP A CA 1
ATOM 640 C C . ASP A 1 85 ? 29.531 -5.824 -18.344 1 27.22 85 ASP A C 1
ATOM 642 O O . ASP A 1 85 ? 29.391 -4.711 -17.828 1 27.22 85 ASP A O 1
ATOM 646 N N . GLN A 1 86 ? 28.453 -6.535 -18.266 1 28.7 86 GLN A N 1
ATOM 647 C CA . GLN A 1 86 ? 27.547 -6.734 -17.125 1 28.7 86 GLN A CA 1
ATOM 648 C C . GLN A 1 86 ? 28.328 -6.906 -15.828 1 28.7 86 GLN A C 1
ATOM 650 O O . GLN A 1 86 ? 28.625 -8.031 -15.414 1 28.7 86 GLN A O 1
ATOM 655 N N . THR A 1 87 ? 29.469 -6.172 -15.688 1 28.84 87 THR A N 1
ATOM 656 C CA . THR A 1 87 ? 30 -6.273 -14.336 1 28.84 87 THR A CA 1
ATOM 657 C C . THR A 1 87 ? 28.891 -6.066 -13.297 1 28.84 87 THR A C 1
ATOM 659 O O . THR A 1 87 ? 28.281 -5.004 -13.25 1 28.84 87 THR A O 1
ATOM 662 N N . GLY A 1 88 ? 28.062 -7.07 -13.07 1 31.59 88 GLY A N 1
ATOM 663 C CA . GLY A 1 88 ? 27.125 -7.211 -11.969 1 31.59 88 GLY A CA 1
ATOM 664 C C . GLY A 1 88 ? 27.578 -6.504 -10.703 1 31.59 88 GLY A C 1
ATOM 665 O O . GLY A 1 88 ? 28.609 -6.855 -10.125 1 31.59 88 GLY A O 1
ATOM 666 N N . ASN A 1 89 ? 27.578 -5.254 -10.68 1 31.28 89 ASN A N 1
ATOM 667 C CA . ASN A 1 89 ? 27.891 -4.488 -9.477 1 31.28 89 ASN A CA 1
ATOM 668 C C . ASN A 1 89 ? 27.328 -5.16 -8.227 1 31.28 89 ASN A C 1
ATOM 670 O O . ASN A 1 89 ? 26.109 -5.215 -8.047 1 31.28 89 ASN A O 1
ATOM 674 N N . LYS A 1 90 ? 27.906 -6.23 -7.707 1 34.62 90 LYS A N 1
ATOM 675 C CA . LYS A 1 90 ? 27.812 -6.875 -6.398 1 34.62 90 LYS A CA 1
ATOM 676 C C . LYS A 1 90 ? 27.688 -5.84 -5.285 1 34.62 90 LYS A C 1
ATOM 678 O O . LYS A 1 90 ? 28.688 -5.461 -4.672 1 34.62 90 LYS A O 1
ATOM 683 N N . HIS A 1 91 ? 27.078 -4.758 -5.465 1 35.62 91 HIS A N 1
ATOM 684 C CA . HIS A 1 91 ? 27.078 -3.924 -4.27 1 35.62 91 HIS A CA 1
ATOM 685 C C . HIS A 1 91 ? 26.344 -4.602 -3.121 1 35.62 91 HIS A C 1
ATOM 687 O O . HIS A 1 91 ? 25.141 -4.84 -3.205 1 35.62 91 HIS A O 1
ATOM 693 N N . GLY A 1 92 ? 26.938 -5.625 -2.508 1 40.91 92 GLY A N 1
ATOM 694 C CA . GLY A 1 92 ? 26.547 -6.207 -1.232 1 40.91 92 GLY A CA 1
ATOM 695 C C . GLY A 1 92 ? 26.078 -5.18 -0.228 1 40.91 92 GLY A C 1
ATOM 696 O O . GLY A 1 92 ? 26.422 -4 -0.324 1 40.91 92 GLY A O 1
ATOM 697 N N . LEU A 1 93 ? 24.891 -5.195 0.036 1 47.94 93 LEU A N 1
ATOM 698 C CA . LEU A 1 93 ? 24.5 -4.395 1.194 1 47.94 93 LEU A CA 1
ATOM 699 C C . LEU A 1 93 ? 25.375 -4.727 2.398 1 47.94 93 LEU A C 1
ATOM 701 O O . LEU A 1 93 ? 25.516 -5.895 2.76 1 47.94 93 LEU A O 1
ATOM 705 N N . VAL A 1 94 ? 26.469 -4.016 2.572 1 42.53 94 VAL A N 1
ATOM 706 C CA . VAL A 1 94 ? 27.328 -4.188 3.734 1 42.53 94 VAL A CA 1
ATOM 707 C C . VAL A 1 94 ? 26.531 -3.93 5.012 1 42.53 94 VAL A C 1
ATOM 709 O O . VAL A 1 94 ? 26.094 -2.807 5.254 1 42.53 94 VAL A O 1
ATOM 712 N N . LEU A 1 95 ? 25.734 -4.879 5.328 1 49.28 95 LEU A N 1
ATOM 713 C CA . LEU A 1 95 ? 25.281 -4.727 6.711 1 49.28 95 LEU A CA 1
ATOM 714 C 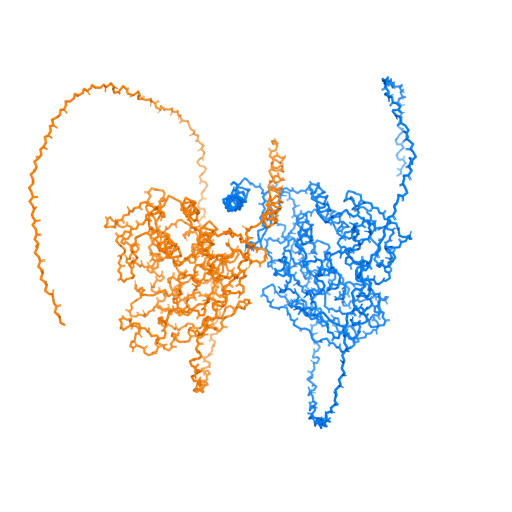C . LEU A 1 95 ? 26.469 -4.656 7.66 1 49.28 95 LEU A C 1
ATOM 716 O O . LEU A 1 95 ? 27.562 -5.121 7.324 1 49.28 95 LEU A O 1
ATOM 720 N N . SER A 1 96 ? 26.484 -3.762 8.5 1 42.34 96 SER A N 1
ATOM 721 C CA . SER A 1 96 ? 27.594 -3.488 9.398 1 42.34 96 SER A CA 1
ATOM 722 C C . SER A 1 96 ? 28.328 -4.773 9.773 1 42.34 96 SER A C 1
ATOM 724 O O . SER A 1 96 ? 29.531 -4.754 10.023 1 42.34 96 SER A O 1
ATOM 726 N N . ASP A 1 97 ? 27.625 -5.789 10.297 1 45.59 97 ASP A N 1
ATOM 727 C CA . ASP A 1 97 ? 28.391 -6.691 11.156 1 45.59 97 ASP A CA 1
ATOM 728 C C . ASP A 1 97 ? 29.109 -7.754 10.336 1 45.59 97 ASP A C 1
ATOM 730 O O . ASP A 1 97 ? 29.469 -8.812 10.852 1 45.59 97 ASP A O 1
ATOM 734 N N . GLY A 1 98 ? 29.516 -7.594 9.164 1 50.62 98 GLY A N 1
ATOM 735 C CA . GLY A 1 98 ? 30.547 -8.469 8.633 1 50.62 98 GLY A CA 1
ATOM 736 C C . GLY A 1 98 ? 30 -9.562 7.742 1 50.62 98 GLY A C 1
ATOM 737 O O . GLY A 1 98 ? 30.75 -10.273 7.074 1 50.62 98 GLY A O 1
ATOM 738 N N . ASP A 1 99 ? 28.828 -10.062 7.934 1 58.62 99 ASP A N 1
ATOM 739 C CA . ASP A 1 99 ? 28.438 -11.234 7.152 1 58.62 99 ASP A CA 1
ATOM 740 C C . ASP A 1 99 ? 28 -10.836 5.746 1 58.62 99 ASP A C 1
ATOM 742 O O . ASP A 1 99 ? 27.344 -9.812 5.566 1 58.62 99 ASP A O 1
ATOM 746 N N . ASP A 1 100 ? 28.562 -11.438 4.707 1 73.62 100 ASP A N 1
ATOM 747 C CA . ASP A 1 100 ? 28.328 -11.203 3.285 1 73.62 100 ASP A CA 1
ATOM 748 C C . ASP A 1 100 ? 26.906 -11.609 2.883 1 73.62 100 ASP A C 1
ATOM 750 O O . ASP A 1 100 ? 26.578 -12.797 2.887 1 73.62 100 ASP A O 1
ATOM 754 N N . VAL A 1 101 ? 25.891 -10.789 2.936 1 86 101 VAL A N 1
ATOM 755 C CA . VAL A 1 101 ? 24.516 -11.047 2.52 1 86 101 VAL A CA 1
ATOM 756 C C . VAL A 1 101 ? 24.312 -10.562 1.085 1 86 101 VAL A C 1
ATOM 758 O O . VAL A 1 101 ? 24.703 -9.453 0.737 1 86 101 VAL A O 1
ATOM 761 N N . PRO A 1 102 ? 23.797 -11.508 0.292 1 89.81 102 PRO A N 1
ATOM 762 C CA . PRO A 1 102 ? 23.5 -11.07 -1.077 1 89.81 102 PRO A CA 1
ATOM 763 C C . PRO A 1 102 ? 22.547 -9.883 -1.129 1 89.81 102 PRO A C 1
ATOM 765 O O . PRO A 1 102 ? 21.703 -9.727 -0.249 1 89.81 102 PRO A O 1
ATOM 768 N N . TRP A 1 103 ? 22.703 -9.117 -2.172 1 91.19 103 TRP A N 1
ATOM 769 C CA . TRP A 1 103 ? 21.844 -7.961 -2.355 1 91.19 103 TRP A CA 1
ATOM 770 C C . TRP A 1 103 ? 20.391 -8.398 -2.594 1 91.19 103 TRP A C 1
ATOM 772 O O . TRP A 1 103 ? 20.141 -9.391 -3.281 1 91.19 103 TRP A O 1
ATOM 782 N N . PHE A 1 104 ? 19.469 -7.676 -2.109 1 94.62 104 PHE A N 1
ATOM 783 C CA . PHE A 1 104 ? 18.047 -7.828 -2.379 1 94.62 104 PHE A CA 1
ATOM 784 C C . PHE A 1 104 ? 17.344 -6.48 -2.324 1 94.62 104 PHE A C 1
ATOM 786 O O . PHE A 1 104 ? 17.844 -5.531 -1.714 1 94.62 104 PHE A O 1
ATOM 793 N N . PRO A 1 105 ? 16.281 -6.277 -3.068 1 95.19 105 PRO A N 1
ATOM 794 C CA . PRO A 1 105 ? 15.578 -4.992 -3.084 1 95.19 105 PRO A CA 1
ATOM 795 C C . PRO A 1 105 ? 14.992 -4.621 -1.723 1 95.19 105 PRO A C 1
ATOM 797 O O . PRO A 1 105 ? 14.406 -5.469 -1.051 1 95.19 105 PRO A O 1
ATOM 800 N N . MET A 1 106 ? 15.102 -3.396 -1.332 1 95.19 106 MET A N 1
ATOM 801 C CA . MET A 1 106 ? 14.609 -2.908 -0.05 1 95.19 106 MET A CA 1
ATOM 802 C C . MET A 1 106 ? 13.328 -2.104 -0.234 1 95.19 106 MET A C 1
ATOM 804 O O . MET A 1 106 ? 12.641 -1.791 0.74 1 95.19 106 MET A O 1
ATOM 808 N N . LYS A 1 107 ? 13.102 -1.699 -1.386 1 95.19 107 LYS A N 1
ATOM 809 C CA . LYS A 1 107 ? 11.867 -1.022 -1.776 1 95.19 107 LYS A CA 1
ATOM 810 C C . LYS A 1 107 ? 11.312 -1.592 -3.082 1 95.19 107 LYS A C 1
ATOM 812 O O . LYS A 1 107 ? 12.07 -2.123 -3.9 1 95.19 107 LYS A O 1
ATOM 817 N N . ILE A 1 108 ? 10.031 -1.437 -3.281 1 95.88 108 ILE A N 1
ATOM 818 C CA . ILE A 1 108 ? 9.352 -2.057 -4.414 1 95.88 108 ILE A CA 1
ATOM 819 C C . ILE A 1 108 ? 9.938 -1.519 -5.719 1 95.88 108 ILE A C 1
ATOM 821 O O . ILE A 1 108 ? 10.031 -2.248 -6.707 1 95.88 108 ILE A O 1
ATOM 825 N N . SER A 1 109 ? 10.375 -0.229 -5.773 1 92.75 109 SER A N 1
ATOM 826 C CA . SER A 1 109 ? 10.898 0.376 -6.992 1 92.75 109 SER A CA 1
ATOM 827 C C . SER A 1 109 ? 12.195 -0.296 -7.434 1 92.75 109 SER A C 1
ATOM 829 O O . SER A 1 109 ? 12.555 -0.246 -8.609 1 92.75 109 SER A O 1
ATOM 831 N N . GLU A 1 110 ? 12.898 -0.919 -6.539 1 94.19 110 GLU A N 1
ATOM 832 C CA . GLU A 1 110 ? 14.164 -1.571 -6.832 1 94.19 110 GLU A CA 1
ATOM 833 C C . GLU A 1 110 ? 13.953 -2.896 -7.559 1 94.19 110 GLU A C 1
ATOM 835 O O . GLU A 1 110 ? 14.906 -3.51 -8.039 1 94.19 110 GLU A O 1
ATOM 840 N N . LEU A 1 111 ? 12.727 -3.342 -7.699 1 94.5 111 LEU A N 1
ATOM 841 C CA . LEU A 1 111 ? 12.422 -4.539 -8.469 1 94.5 111 LEU A CA 1
ATOM 842 C C . LEU A 1 111 ? 12.766 -4.336 -9.945 1 94.5 111 LEU A C 1
ATOM 844 O O . LEU A 1 111 ? 12.922 -5.305 -10.688 1 94.5 111 LEU A O 1
ATOM 848 N N . ASP A 1 112 ? 12.82 -3.068 -10.367 1 92.25 112 ASP A N 1
ATOM 849 C CA . ASP A 1 112 ? 13.203 -2.775 -11.742 1 92.25 112 ASP A CA 1
ATOM 850 C C . ASP A 1 112 ? 14.594 -3.338 -12.055 1 92.25 112 ASP A C 1
ATOM 852 O O . ASP A 1 112 ? 14.875 -3.719 -13.195 1 92.25 112 ASP A O 1
ATOM 856 N N . GLN A 1 113 ? 15.391 -3.439 -11.07 1 87.31 113 GLN A N 1
ATOM 857 C CA . GLN A 1 113 ? 16.734 -3.98 -11.25 1 87.31 113 GLN A CA 1
ATOM 858 C C . GLN A 1 113 ? 16.703 -5.5 -11.391 1 87.31 113 GLN A C 1
ATOM 860 O O . GLN A 1 113 ? 17.547 -6.086 -12.062 1 87.31 113 GLN A O 1
ATOM 865 N N . CYS A 1 114 ? 15.727 -6.109 -10.773 1 84.81 114 CYS A N 1
ATOM 866 C CA . CYS A 1 114 ? 15.602 -7.562 -10.773 1 84.81 114 CYS A CA 1
ATOM 867 C C . CYS A 1 114 ? 14.992 -8.055 -12.078 1 84.81 114 CYS A C 1
ATOM 869 O O . CYS A 1 114 ? 15.383 -9.109 -12.594 1 84.81 114 CYS A O 1
ATOM 871 N N . SER A 1 115 ? 14.133 -7.363 -12.641 1 79.81 115 SER A N 1
ATOM 872 C CA . SER A 1 115 ? 13.32 -7.809 -13.773 1 79.81 115 SER A CA 1
ATOM 873 C C . SER A 1 115 ? 14.125 -7.793 -15.07 1 79.81 115 SER A C 1
ATOM 875 O O . SER A 1 115 ? 13.711 -8.391 -16.062 1 79.81 115 SER A O 1
ATOM 877 N N . HIS A 1 116 ? 15.258 -7.273 -15.008 1 73.88 116 HIS A N 1
ATOM 878 C CA . HIS A 1 116 ? 16.078 -7.18 -16.219 1 73.88 116 HIS A CA 1
ATOM 879 C C . HIS A 1 116 ? 17.047 -8.359 -16.312 1 73.88 116 HIS A C 1
ATOM 881 O O . HIS A 1 116 ? 17.656 -8.57 -17.359 1 73.88 116 HIS A O 1
ATOM 887 N N . ARG A 1 117 ? 17.062 -9.172 -15.227 1 71.25 117 ARG A N 1
ATOM 888 C CA . ARG A 1 117 ? 17.938 -10.328 -15.219 1 71.25 117 ARG A CA 1
ATOM 889 C C . ARG A 1 117 ? 17.203 -11.586 -15.664 1 71.25 117 ARG A C 1
ATOM 891 O O . ARG A 1 117 ? 16.734 -12.367 -14.836 1 71.25 117 ARG A O 1
ATOM 898 N N . VAL A 1 118 ? 17.031 -11.68 -16.859 1 69.38 118 VAL A N 1
ATOM 899 C CA . VAL A 1 118 ? 16.281 -12.789 -17.422 1 69.38 118 VAL A CA 1
ATOM 900 C C . VAL A 1 118 ? 17.219 -13.883 -17.891 1 69.38 118 VAL A C 1
ATOM 902 O O . VAL A 1 118 ? 18.297 -13.602 -18.422 1 69.38 118 VAL A O 1
ATOM 905 N N . LEU A 1 119 ? 17.25 -15.078 -17.219 1 56.09 119 LEU A N 1
ATOM 906 C CA . LEU A 1 119 ? 18.047 -16.203 -17.688 1 56.09 119 LEU A CA 1
ATOM 907 C C . LEU A 1 119 ? 17.641 -16.609 -19.109 1 56.09 119 LEU A C 1
ATOM 909 O O . LEU A 1 119 ? 18.453 -17.156 -19.859 1 56.09 119 LEU A O 1
ATOM 913 N N . MET A 1 120 ? 16.547 -16.797 -19.266 1 47.97 120 MET A N 1
ATOM 914 C CA . MET A 1 120 ? 16.203 -17.562 -20.453 1 47.97 120 MET A CA 1
ATOM 915 C C . MET A 1 120 ? 16.734 -16.891 -21.719 1 47.97 120 MET A C 1
ATOM 917 O O . MET A 1 120 ? 17.094 -15.711 -21.703 1 47.97 120 MET A O 1
ATOM 921 N N . TYR A 1 121 ? 15.961 -17.438 -22.688 1 43.72 121 TYR A N 1
ATOM 922 C CA . TYR A 1 121 ? 15.453 -18.031 -23.922 1 43.72 121 TYR A CA 1
ATOM 923 C C . TYR A 1 121 ? 14.945 -16.953 -24.875 1 43.72 121 TYR A C 1
ATOM 925 O O . TYR A 1 121 ? 14.406 -17.266 -25.938 1 43.72 121 TYR A O 1
ATOM 933 N N . GLY A 1 122 ? 14.414 -15.914 -24.312 1 45.94 122 GLY A N 1
ATOM 934 C CA . GLY A 1 122 ? 13.531 -15.375 -25.328 1 45.94 122 GLY A CA 1
ATOM 935 C C . GLY A 1 122 ? 14.188 -15.266 -26.703 1 45.94 122 GLY A C 1
ATOM 936 O O . GLY A 1 122 ? 13.617 -15.68 -27.703 1 45.94 122 GLY A O 1
ATOM 937 N N . SER A 1 123 ? 15.148 -14.547 -26.734 1 47.72 123 SER A N 1
ATOM 938 C CA . SER A 1 123 ? 15.602 -14.344 -28.109 1 47.72 123 SER A CA 1
ATOM 939 C C . SER A 1 123 ? 16.047 -15.656 -28.75 1 47.72 123 SER A C 1
ATOM 941 O O . SER A 1 123 ? 15.953 -15.828 -29.969 1 47.72 123 SER A O 1
ATOM 943 N N . GLU A 1 124 ? 16.516 -16.625 -27.859 1 51.41 124 GLU A N 1
ATOM 944 C CA . GLU A 1 124 ? 16.938 -17.859 -28.516 1 51.41 124 GLU A CA 1
ATOM 945 C C . GLU A 1 124 ? 16.109 -19.047 -28.047 1 51.41 124 GLU A C 1
ATOM 947 O O . GLU A 1 124 ? 16.188 -19.438 -26.875 1 51.41 124 GLU A O 1
ATOM 952 N N . LEU A 1 125 ? 14.977 -19.25 -28.641 1 59.5 125 LEU A N 1
ATOM 953 C CA . LEU A 1 125 ? 14.164 -20.438 -28.406 1 59.5 125 LEU A CA 1
ATOM 954 C C . LEU A 1 125 ? 14.992 -21.703 -28.594 1 59.5 125 LEU A C 1
ATOM 956 O O . LEU A 1 125 ? 15.898 -21.75 -29.422 1 59.5 125 LEU A O 1
ATOM 960 N N . ASP A 1 126 ? 14.828 -22.531 -27.578 1 63.72 126 ASP A N 1
ATOM 961 C CA . ASP A 1 126 ? 15.438 -23.844 -27.75 1 63.72 126 ASP A CA 1
ATOM 962 C C . ASP A 1 126 ? 15.016 -24.469 -29.078 1 63.72 126 ASP A C 1
ATOM 964 O O . ASP A 1 126 ? 13.93 -24.172 -29.594 1 63.72 126 ASP A O 1
ATOM 968 N N . ALA A 1 127 ? 15.891 -25.188 -29.656 1 59.06 127 ALA A N 1
ATOM 969 C CA . ALA A 1 127 ? 15.672 -25.812 -30.953 1 59.06 127 ALA A CA 1
ATOM 970 C C . ALA A 1 127 ? 14.406 -26.672 -30.938 1 59.06 127 ALA A C 1
ATOM 972 O O . ALA A 1 127 ? 13.75 -26.828 -31.969 1 59.06 127 ALA A O 1
ATOM 973 N N . ASP A 1 128 ? 14.047 -27.125 -29.844 1 66.5 128 ASP A N 1
ATOM 974 C CA . ASP A 1 128 ? 12.875 -28 -29.766 1 66.5 128 ASP A CA 1
ATOM 975 C C . ASP A 1 128 ? 11.609 -27.188 -29.484 1 66.5 128 ASP A C 1
ATOM 977 O O . ASP A 1 128 ? 10.508 -27.734 -29.5 1 66.5 128 ASP A O 1
ATOM 981 N N . HIS A 1 129 ? 11.766 -25.984 -29.375 1 73.25 129 HIS A N 1
ATOM 982 C CA . HIS A 1 129 ? 10.594 -25.141 -29.188 1 73.25 129 HIS A CA 1
ATOM 983 C C . HIS A 1 129 ? 9.773 -25.031 -30.469 1 73.25 129 HIS A C 1
ATOM 985 O O . HIS A 1 129 ? 10.32 -24.797 -31.547 1 73.25 129 HIS A O 1
ATOM 991 N N . PRO A 1 130 ? 8.539 -25.219 -30.391 1 69.75 130 PRO A N 1
ATOM 992 C CA . PRO A 1 130 ? 7.695 -25.172 -31.594 1 69.75 130 PRO A CA 1
ATOM 993 C C . PRO A 1 130 ? 7.879 -23.891 -32.406 1 69.75 130 PRO A C 1
ATOM 995 O O . PRO A 1 130 ? 7.754 -23.906 -33.625 1 69.75 130 PRO A O 1
ATOM 998 N N . GLY A 1 131 ? 8.234 -22.859 -31.734 1 69.88 131 GLY A N 1
ATOM 999 C CA . GLY A 1 131 ? 8.367 -21.578 -32.406 1 69.88 131 GLY A CA 1
ATOM 1000 C C . GLY A 1 131 ? 9.781 -21.297 -32.875 1 69.88 131 GLY A C 1
ATOM 1001 O O . GLY A 1 131 ? 10.055 -20.219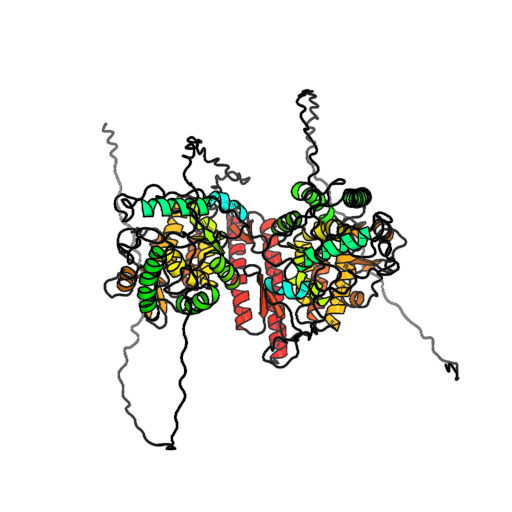 -33.406 1 69.88 131 GLY A O 1
ATOM 1002 N N . PHE A 1 132 ? 10.625 -22.188 -32.719 1 72.56 132 PHE A N 1
ATOM 1003 C CA . PHE A 1 132 ? 12.031 -21.953 -33 1 72.56 132 PHE A CA 1
ATOM 1004 C C . PHE A 1 132 ? 12.242 -21.625 -34.469 1 72.56 132 PHE A C 1
ATOM 1006 O O . PHE A 1 132 ? 13.008 -20.703 -34.812 1 72.56 132 PHE A O 1
ATOM 1013 N N . LYS A 1 133 ? 11.5 -22.281 -35.281 1 76.06 133 LYS A N 1
ATOM 1014 C CA . LYS A 1 133 ? 11.695 -22.094 -36.719 1 76.06 133 LYS A CA 1
ATOM 1015 C C . LYS A 1 133 ? 10.688 -21.094 -37.281 1 76.06 133 LYS A C 1
ATOM 1017 O O . LYS A 1 133 ? 10.688 -20.812 -38.5 1 76.06 133 LYS A O 1
ATOM 1022 N N . ASP A 1 134 ? 9.875 -20.547 -36.562 1 86.69 134 ASP A N 1
ATOM 1023 C CA . ASP A 1 134 ? 8.844 -19.609 -36.969 1 86.69 134 ASP A CA 1
ATOM 1024 C C . ASP A 1 134 ? 9.289 -18.172 -36.781 1 86.69 134 ASP A C 1
ATOM 1026 O O . ASP A 1 134 ? 9.242 -17.656 -35.656 1 86.69 134 ASP A O 1
ATOM 1030 N N . GLU A 1 135 ? 9.586 -17.562 -37.781 1 87.88 135 GLU A N 1
ATOM 1031 C CA . GLU A 1 135 ? 10.141 -16.203 -37.719 1 87.88 135 GLU A CA 1
ATOM 1032 C C . GLU A 1 135 ? 9.109 -15.219 -37.219 1 87.88 135 GLU A C 1
ATOM 1034 O O . GLU A 1 135 ? 9.453 -14.273 -36.5 1 87.88 135 GLU A O 1
ATOM 1039 N N . VAL A 1 136 ? 7.914 -15.438 -37.656 1 90.75 136 VAL A N 1
ATOM 1040 C CA . VAL A 1 136 ? 6.848 -14.547 -37.219 1 90.75 136 VAL A CA 1
ATOM 1041 C C . VAL A 1 136 ? 6.684 -14.641 -35.719 1 90.75 136 VAL A C 1
ATOM 1043 O O . VAL A 1 136 ? 6.578 -13.617 -35.031 1 90.75 136 VAL A O 1
ATOM 1046 N N . TYR A 1 137 ? 6.707 -15.766 -35.219 1 91.38 137 TYR A N 1
ATOM 1047 C CA . TYR A 1 137 ? 6.594 -16 -33.781 1 91.38 137 TYR A CA 1
ATOM 1048 C C . TYR A 1 137 ? 7.777 -15.398 -33.062 1 91.38 137 TYR A C 1
ATOM 1050 O O . TYR A 1 137 ? 7.605 -14.781 -32 1 91.38 137 TYR A O 1
ATOM 1058 N N . ARG A 1 138 ? 8.93 -15.5 -33.594 1 89.56 138 ARG A N 1
ATOM 1059 C CA . ARG A 1 138 ? 10.141 -14.969 -32.969 1 89.56 138 ARG A CA 1
ATOM 1060 C C . ARG A 1 138 ? 10.109 -13.445 -32.906 1 89.56 138 ARG A C 1
ATOM 1062 O O . ARG A 1 138 ? 10.539 -12.852 -31.906 1 89.56 138 ARG A O 1
ATOM 1069 N N . GLN A 1 139 ? 9.602 -12.922 -33.938 1 90.62 139 GLN A N 1
ATOM 1070 C CA . GLN A 1 139 ? 9.484 -11.469 -33.969 1 90.62 139 GLN A CA 1
ATOM 1071 C C . GLN A 1 139 ? 8.469 -10.992 -32.938 1 90.62 139 GLN A C 1
ATOM 1073 O O . GLN A 1 139 ? 8.68 -9.953 -32.281 1 90.62 139 GLN A O 1
ATOM 1078 N N . ARG A 1 140 ? 7.445 -11.711 -32.844 1 93.38 140 ARG A N 1
ATOM 1079 C CA . ARG A 1 140 ? 6.43 -11.383 -31.844 1 93.38 140 ARG A CA 1
ATOM 1080 C C . ARG A 1 140 ? 6.996 -11.484 -30.438 1 93.38 140 ARG A C 1
ATOM 1082 O O . ARG A 1 140 ? 6.707 -10.641 -29.578 1 93.38 140 ARG A O 1
ATOM 1089 N N . ARG A 1 141 ? 7.801 -12.445 -30.188 1 90.88 141 ARG A N 1
ATOM 1090 C CA . ARG A 1 141 ? 8.453 -12.625 -28.906 1 90.88 141 ARG A CA 1
ATOM 1091 C C . ARG A 1 141 ? 9.367 -11.445 -28.578 1 90.88 141 ARG A C 1
ATOM 1093 O O . ARG A 1 141 ? 9.422 -10.984 -27.438 1 90.88 141 ARG A O 1
ATOM 1100 N N . LYS A 1 142 ? 10.055 -10.977 -29.594 1 90.62 142 LYS A N 1
ATOM 1101 C CA . LYS A 1 142 ? 10.938 -9.828 -29.422 1 90.62 142 LYS A CA 1
ATOM 1102 C C . LYS A 1 142 ? 10.148 -8.586 -29.016 1 90.62 142 LYS A C 1
ATOM 1104 O O . LYS A 1 142 ? 10.617 -7.773 -28.203 1 90.62 142 LYS A O 1
ATOM 1109 N N . PHE A 1 143 ? 9.031 -8.516 -29.656 1 93.62 143 PHE A N 1
ATOM 1110 C CA . PHE A 1 143 ? 8.148 -7.41 -29.312 1 93.62 143 PHE A CA 1
ATOM 1111 C C . PHE A 1 143 ? 7.816 -7.434 -27.828 1 93.62 143 PHE A C 1
ATOM 1113 O O . PHE A 1 143 ? 7.895 -6.406 -27.141 1 93.62 143 PHE A O 1
ATOM 1120 N N . PHE A 1 144 ? 7.465 -8.539 -27.281 1 93.88 144 PHE A N 1
ATOM 1121 C CA . PHE A 1 144 ? 7.094 -8.672 -25.875 1 93.88 144 PHE A CA 1
ATOM 1122 C C . PHE A 1 144 ? 8.297 -8.414 -24.969 1 93.88 144 PHE A C 1
ATOM 1124 O O . PHE A 1 144 ? 8.148 -7.871 -23.875 1 93.88 144 PHE A O 1
ATOM 1131 N N . VAL A 1 145 ? 9.406 -8.828 -25.391 1 90.69 145 VAL A N 1
ATOM 1132 C CA . VAL A 1 145 ? 10.633 -8.57 -24.641 1 90.69 145 VAL A CA 1
ATOM 1133 C C . VAL A 1 145 ? 10.844 -7.062 -24.516 1 90.69 145 VAL A C 1
ATOM 1135 O O . VAL A 1 145 ? 11.148 -6.566 -23.422 1 90.69 145 VAL A O 1
ATOM 1138 N N . GLU A 1 146 ? 10.641 -6.375 -25.531 1 91.62 146 GLU A N 1
ATOM 1139 C CA . GLU A 1 146 ? 10.828 -4.926 -25.516 1 91.62 146 GLU A CA 1
ATOM 1140 C C . GLU A 1 146 ? 9.828 -4.25 -24.594 1 91.62 146 GLU A C 1
ATOM 1142 O O . GLU A 1 146 ? 10.18 -3.334 -23.844 1 91.62 146 GLU A O 1
ATOM 1147 N N . VAL A 1 147 ? 8.664 -4.703 -24.703 1 93.12 147 VAL A N 1
ATOM 1148 C CA . VAL A 1 147 ? 7.621 -4.156 -23.844 1 93.12 147 VAL A CA 1
ATOM 1149 C C . VAL A 1 147 ? 8.008 -4.355 -22.375 1 93.12 147 VAL A C 1
ATOM 1151 O O . VAL A 1 147 ? 7.906 -3.426 -21.562 1 93.12 147 VAL A O 1
ATOM 1154 N N . ALA A 1 148 ? 8.477 -5.504 -22.031 1 93 148 ALA A N 1
ATOM 1155 C CA . ALA A 1 148 ? 8.82 -5.852 -20.656 1 93 148 ALA A CA 1
ATOM 1156 C C . ALA A 1 148 ? 10.047 -5.07 -20.188 1 93 148 ALA A C 1
ATOM 1158 O O . ALA A 1 148 ? 10.086 -4.594 -19.047 1 93 148 ALA A O 1
ATOM 1159 N N . MET A 1 149 ? 10.961 -4.91 -21.016 1 90.25 149 MET A N 1
ATOM 1160 C CA . MET A 1 149 ? 12.211 -4.246 -20.641 1 90.25 149 MET A CA 1
ATOM 1161 C C . MET A 1 149 ? 11.992 -2.75 -20.453 1 90.25 149 MET A C 1
ATOM 1163 O O . MET A 1 149 ? 12.719 -2.109 -19.688 1 90.25 149 MET A O 1
ATOM 1167 N N . ASN A 1 150 ? 11.031 -2.271 -21.109 1 91.69 150 ASN A N 1
ATOM 1168 C CA . ASN A 1 150 ? 10.781 -0.837 -21.031 1 91.69 150 ASN A CA 1
ATOM 1169 C C . ASN A 1 150 ? 9.867 -0.484 -19.859 1 91.69 150 ASN A C 1
ATOM 1171 O O . ASN A 1 150 ? 9.75 0.687 -19.5 1 91.69 150 ASN A O 1
ATOM 1175 N N . TYR A 1 151 ? 9.289 -1.432 -19.297 1 94.06 151 TYR A N 1
ATOM 1176 C CA . TYR A 1 151 ? 8.375 -1.177 -18.188 1 94.06 151 TYR A CA 1
ATOM 1177 C C . TYR A 1 151 ? 9.133 -0.748 -16.938 1 94.06 151 TYR A C 1
ATOM 1179 O O . TYR A 1 151 ? 10.18 -1.314 -16.609 1 94.06 151 TYR A O 1
ATOM 1187 N N . LYS A 1 152 ? 8.594 0.323 -16.219 1 90.38 152 LYS A N 1
ATOM 1188 C CA . LYS A 1 152 ? 9.125 0.792 -14.945 1 90.38 152 LYS A CA 1
ATOM 1189 C C . LYS A 1 152 ? 8.031 0.856 -13.883 1 90.38 152 LYS A C 1
ATOM 1191 O O . LYS A 1 152 ? 6.883 1.171 -14.188 1 90.38 152 LYS A O 1
ATOM 1196 N N . PHE A 1 153 ? 8.508 0.633 -12.68 1 90.38 153 PHE A N 1
ATOM 1197 C CA . PHE A 1 153 ? 7.574 0.716 -11.562 1 90.38 153 PHE A CA 1
ATOM 1198 C C . PHE A 1 153 ? 6.879 2.072 -11.531 1 90.38 153 PHE A C 1
ATOM 1200 O O . PHE A 1 153 ? 7.52 3.107 -11.734 1 90.38 153 PHE A O 1
ATOM 1207 N N . GLY A 1 154 ? 5.586 2.025 -11.266 1 83.69 154 GLY A N 1
ATOM 1208 C CA . GLY A 1 154 ? 4.824 3.26 -11.172 1 83.69 154 GLY A CA 1
ATOM 1209 C C . GLY A 1 154 ? 4.086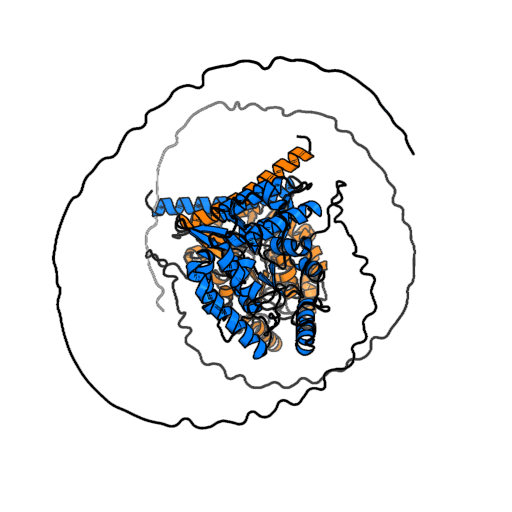 3.604 -12.453 1 83.69 154 GLY A C 1
ATOM 1210 O O . GLY A 1 154 ? 3.164 4.418 -12.445 1 83.69 154 GLY A O 1
ATOM 1211 N N . GLN A 1 155 ? 4.465 3 -13.555 1 87.62 155 GLN A N 1
ATOM 1212 C CA . GLN A 1 155 ? 3.807 3.232 -14.836 1 87.62 155 GLN A CA 1
ATOM 1213 C C . GLN A 1 155 ? 2.688 2.223 -15.07 1 87.62 155 GLN A C 1
ATOM 1215 O O . GLN A 1 155 ? 2.732 1.105 -14.547 1 87.62 155 GLN A O 1
ATOM 1220 N N . PRO A 1 156 ? 1.688 2.699 -15.828 1 90.94 156 PRO A N 1
ATOM 1221 C CA . PRO A 1 156 ? 0.714 1.687 -16.234 1 90.94 156 PRO A CA 1
ATOM 1222 C C . PRO A 1 156 ? 1.318 0.622 -17.156 1 90.94 156 PRO A C 1
ATOM 1224 O O . PRO A 1 156 ? 2.217 0.919 -17.938 1 90.94 156 PRO A O 1
ATOM 1227 N N . ILE A 1 157 ? 0.857 -0.599 -17.031 1 95.56 157 ILE A N 1
ATOM 1228 C CA . ILE A 1 157 ? 1.328 -1.671 -17.906 1 95.56 157 ILE A CA 1
ATOM 1229 C C . ILE A 1 157 ? 0.792 -1.462 -19.328 1 95.56 157 ILE A C 1
ATOM 1231 O O . ILE A 1 157 ? -0.408 -1.252 -19.516 1 95.56 157 ILE A O 1
ATOM 1235 N N . PRO A 1 158 ? 1.654 -1.515 -20.312 1 94.62 158 PRO A N 1
ATOM 1236 C CA . PRO A 1 158 ? 1.203 -1.291 -21.688 1 94.62 158 PRO A CA 1
ATOM 1237 C C . PRO A 1 158 ? 0.166 -2.314 -22.141 1 94.62 158 PRO A C 1
ATOM 1239 O O . PRO A 1 158 ? 0.282 -3.502 -21.812 1 94.62 158 PRO A O 1
ATOM 1242 N N . ARG A 1 159 ? -0.798 -1.832 -22.844 1 96.56 159 ARG A N 1
ATOM 1243 C CA . ARG A 1 159 ? -1.808 -2.721 -23.422 1 96.56 159 ARG A CA 1
ATOM 1244 C C . ARG A 1 159 ? -1.293 -3.402 -24.672 1 96.56 159 ARG A C 1
ATOM 1246 O O . ARG A 1 159 ? -0.59 -2.785 -25.484 1 96.56 159 ARG A O 1
ATOM 1253 N N . ILE A 1 160 ? -1.646 -4.613 -24.875 1 97.75 160 ILE A N 1
ATOM 1254 C CA . ILE A 1 160 ? -1.147 -5.418 -25.984 1 97.75 160 ILE A CA 1
ATOM 1255 C C . ILE A 1 160 ? -2.26 -5.629 -27.016 1 97.75 160 ILE A C 1
ATOM 1257 O O . ILE A 1 160 ? -3.396 -5.938 -26.656 1 97.75 160 ILE A O 1
ATOM 1261 N N . ASP A 1 161 ? -1.935 -5.336 -28.25 1 97.62 161 ASP A N 1
ATOM 1262 C CA . ASP A 1 161 ? -2.807 -5.738 -29.359 1 97.62 161 ASP A CA 1
ATOM 1263 C C . ASP A 1 161 ? -2.525 -7.18 -29.781 1 97.62 161 ASP A C 1
ATOM 1265 O O . ASP A 1 161 ? -1.686 -7.422 -30.641 1 97.62 161 ASP A O 1
ATOM 1269 N N . TYR A 1 162 ? -3.258 -8.102 -29.281 1 98.12 162 TYR A N 1
ATOM 1270 C CA . TYR A 1 162 ? -3.057 -9.508 -29.609 1 98.12 162 TYR A CA 1
ATOM 1271 C C . TYR A 1 162 ? -3.586 -9.812 -31.016 1 98.12 162 TYR A C 1
ATOM 1273 O O . TYR A 1 162 ? -4.656 -9.336 -31.391 1 98.12 162 TYR A O 1
ATOM 1281 N N . THR A 1 163 ? -2.863 -10.648 -31.734 1 97.25 163 THR A N 1
ATOM 1282 C CA . THR A 1 163 ? -3.273 -11.039 -33.094 1 97.25 163 THR A CA 1
ATOM 1283 C C . THR A 1 163 ? -4.434 -12.031 -33.031 1 97.25 163 THR A C 1
ATOM 1285 O O . THR A 1 163 ? -4.652 -12.68 -32 1 97.25 163 THR A O 1
ATOM 1288 N N . PRO A 1 164 ? -5.113 -12.141 -34.125 1 97.38 164 PRO A N 1
ATOM 1289 C CA . PRO A 1 164 ? -6.191 -13.133 -34.188 1 97.38 164 PRO A CA 1
ATOM 1290 C C . PRO A 1 164 ? -5.707 -14.547 -33.875 1 97.38 164 PRO A C 1
ATOM 1292 O O . PRO A 1 164 ? -6.418 -15.32 -33.25 1 97.38 164 PRO A O 1
ATOM 1295 N N . GLU A 1 165 ? -4.512 -14.859 -34.344 1 96.62 165 GLU A N 1
ATOM 1296 C CA . GLU A 1 165 ? -3.953 -16.188 -34.062 1 96.62 165 GLU A CA 1
ATOM 1297 C C . GLU A 1 165 ? -3.713 -16.391 -32.594 1 96.62 165 GLU A C 1
ATOM 1299 O O . GLU A 1 165 ? -4.004 -17.469 -32.062 1 96.62 165 GLU A O 1
ATOM 1304 N N . GLU A 1 166 ? -3.168 -15.414 -31.969 1 97.38 166 GLU A N 1
ATOM 1305 C CA . GLU A 1 166 ? -2.938 -15.477 -30.531 1 97.38 166 GLU A CA 1
ATOM 1306 C C . GLU A 1 166 ? -4.25 -15.641 -29.766 1 97.38 166 GLU A C 1
ATOM 1308 O O . GLU A 1 166 ? -4.336 -16.438 -28.828 1 97.38 166 GLU A O 1
ATOM 1313 N N . VAL A 1 167 ? -5.238 -14.945 -30.141 1 98.38 167 VAL A N 1
ATOM 1314 C CA . VAL A 1 167 ? -6.547 -14.992 -29.484 1 98.38 167 VAL A CA 1
ATOM 1315 C C . VAL A 1 167 ? -7.168 -16.375 -29.672 1 98.38 167 VAL A C 1
ATOM 1317 O O . VAL A 1 167 ? -7.75 -16.938 -28.75 1 98.38 167 VAL A O 1
ATOM 1320 N N . ARG A 1 168 ? -7.035 -16.875 -30.844 1 97.88 168 ARG A N 1
ATOM 1321 C CA . ARG A 1 168 ? -7.562 -18.219 -31.125 1 97.88 168 ARG A CA 1
ATOM 1322 C C . ARG A 1 168 ? -6.867 -19.266 -30.25 1 97.88 168 ARG A C 1
ATOM 1324 O O . ARG A 1 168 ? -7.516 -20.172 -29.734 1 97.88 168 ARG A O 1
ATOM 1331 N N . THR A 1 169 ? -5.559 -19.125 -30.203 1 97 169 THR A N 1
ATOM 1332 C CA . THR A 1 169 ? -4.801 -20.078 -29.391 1 97 169 THR A CA 1
ATOM 1333 C C . THR A 1 169 ? -5.23 -20 -27.922 1 97 169 THR A C 1
ATOM 1335 O O . THR A 1 169 ? -5.488 -21.016 -27.297 1 97 169 THR A O 1
ATOM 1338 N N . TRP A 1 170 ? -5.348 -18.797 -27.391 1 97.75 170 TRP A N 1
ATOM 1339 C CA . TRP A 1 170 ? -5.875 -18.578 -26.047 1 97.75 170 TRP A CA 1
ATOM 1340 C C . TRP A 1 170 ? -7.254 -19.203 -25.891 1 97.75 170 TRP A C 1
ATOM 1342 O O . TRP A 1 170 ? -7.531 -19.875 -24.891 1 97.75 170 TRP A O 1
ATOM 1352 N N . GLY A 1 171 ? -8.07 -19.016 -26.891 1 98.12 171 GLY A N 1
ATOM 1353 C CA . GLY A 1 171 ? -9.422 -19.531 -26.844 1 98.12 171 GLY A CA 1
ATOM 1354 C C . GLY A 1 171 ? -9.484 -21.031 -26.688 1 98.12 171 GLY A C 1
ATOM 1355 O O . GLY A 1 171 ? -10.305 -21.547 -25.938 1 98.12 171 GLY A O 1
ATOM 1356 N N . VAL A 1 172 ? -8.664 -21.719 -27.391 1 97.25 172 VAL A N 1
ATOM 1357 C CA . VAL A 1 172 ? -8.602 -23.172 -27.312 1 97.25 172 VAL A CA 1
ATOM 1358 C C . VAL A 1 172 ? -8.219 -23.609 -25.891 1 97.25 172 VAL A C 1
ATOM 1360 O O . VAL A 1 172 ? -8.875 -24.453 -25.297 1 97.25 172 VAL A O 1
ATOM 1363 N N . VAL A 1 173 ? -7.18 -22.969 -25.406 1 96.56 173 VAL A N 1
ATOM 1364 C CA . VAL A 1 173 ? -6.688 -23.312 -24.078 1 96.56 173 VAL A CA 1
ATOM 1365 C C . VAL A 1 173 ? -7.758 -23 -23.031 1 96.56 173 VAL A C 1
ATOM 1367 O O . VAL A 1 173 ? -8.047 -23.844 -22.172 1 96.56 173 VAL A O 1
ATOM 1370 N N . PHE A 1 174 ? -8.352 -21.875 -23.141 1 97.88 174 PHE A N 1
ATOM 1371 C CA . PHE A 1 174 ? -9.375 -21.422 -22.219 1 97.88 174 PHE A CA 1
ATOM 1372 C C . PHE A 1 174 ? -10.547 -22.375 -22.188 1 97.88 174 PHE A C 1
ATOM 1374 O O . PHE A 1 174 ? -11.016 -22.766 -21.109 1 97.88 174 PHE A O 1
ATOM 1381 N N . ARG A 1 175 ? -10.984 -22.781 -23.312 1 97.12 175 ARG A N 1
ATOM 1382 C CA . ARG A 1 175 ? -12.133 -23.672 -23.438 1 97.12 175 ARG A CA 1
ATOM 1383 C C . ARG A 1 175 ? -11.844 -25.031 -22.812 1 97.12 175 ARG A C 1
ATOM 1385 O O . ARG A 1 175 ? -12.656 -25.547 -22.047 1 97.12 175 ARG A O 1
ATOM 1392 N N . GLU A 1 176 ? -10.758 -25.562 -23.125 1 96.06 176 GLU A N 1
ATOM 1393 C CA . GLU A 1 176 ? -10.406 -26.891 -22.625 1 96.06 176 GLU A CA 1
ATOM 1394 C C . GLU A 1 176 ? -10.234 -26.891 -21.109 1 96.06 176 GLU A C 1
ATOM 1396 O O . GLU A 1 176 ? -10.742 -27.766 -20.422 1 96.06 176 GLU A O 1
ATOM 1401 N N . LEU A 1 177 ? -9.562 -25.906 -20.594 1 97.06 177 LEU A N 1
ATOM 1402 C CA . LEU A 1 177 ? -9.266 -25.859 -19.172 1 97.06 177 LEU A CA 1
ATOM 1403 C C . LEU A 1 177 ? -10.523 -25.562 -18.359 1 97.06 177 LEU A C 1
ATOM 1405 O O . LEU A 1 177 ? -10.727 -26.125 -17.281 1 97.06 177 LEU A O 1
ATOM 1409 N N . THR A 1 178 ? -11.344 -24.688 -18.844 1 97.25 178 THR A N 1
ATOM 1410 C CA . THR A 1 178 ? -12.539 -24.297 -18.094 1 97.25 178 THR A CA 1
ATOM 1411 C C . THR A 1 178 ? -13.484 -25.484 -17.938 1 97.25 178 THR A C 1
ATOM 1413 O O . THR A 1 178 ? -14.227 -25.547 -16.953 1 97.25 178 THR A O 1
ATOM 1416 N N . GLN A 1 179 ? -13.406 -26.422 -18.812 1 96.81 179 GLN A N 1
ATOM 1417 C CA . GLN A 1 179 ? -14.219 -27.625 -18.703 1 96.81 179 GLN A CA 1
ATOM 1418 C C . GLN A 1 179 ? -13.711 -28.531 -17.578 1 96.81 179 GLN A C 1
ATOM 1420 O O . GLN A 1 179 ? -14.484 -29.25 -16.953 1 96.81 179 GLN A O 1
ATOM 1425 N N . LEU A 1 180 ? -12.477 -28.438 -17.312 1 97 180 LEU A N 1
ATOM 1426 C CA . LEU A 1 180 ? -11.852 -29.312 -16.328 1 97 180 LEU A CA 1
ATOM 1427 C C . LEU A 1 180 ? -11.938 -28.703 -14.938 1 97 180 LEU A C 1
ATOM 1429 O O . LEU A 1 180 ? -11.969 -29.422 -13.938 1 97 180 LEU A O 1
ATOM 1433 N N . TYR A 1 181 ? -11.93 -27.406 -14.758 1 98.19 181 TYR A N 1
ATOM 1434 C CA . TYR A 1 181 ? -11.75 -26.688 -13.5 1 98.19 181 TYR A CA 1
ATOM 1435 C C . TYR A 1 181 ? -12.789 -27.125 -12.477 1 98.19 181 TYR A C 1
ATOM 1437 O O . TYR A 1 181 ? -12.469 -27.375 -11.312 1 98.19 181 TYR A O 1
ATOM 1445 N N . PRO A 1 182 ? -14.062 -27.281 -12.82 1 97.31 182 PRO A N 1
ATOM 1446 C CA . PRO A 1 182 ? -15.078 -27.594 -11.812 1 97.31 182 PRO A CA 1
ATOM 1447 C C . PRO A 1 182 ? -14.766 -28.875 -11.047 1 97.31 182 PRO A C 1
ATOM 1449 O O . PRO A 1 182 ? -15.062 -28.984 -9.852 1 97.31 182 PRO A O 1
ATOM 1452 N N . THR A 1 183 ? -14.031 -29.781 -11.641 1 96.69 183 THR A N 1
ATOM 1453 C CA . THR A 1 183 ? -13.766 -31.062 -10.984 1 96.69 183 THR A CA 1
ATOM 1454 C C . THR A 1 183 ? -12.305 -31.156 -10.547 1 96.69 183 THR A C 1
ATOM 1456 O O . THR A 1 183 ? -11.938 -32.031 -9.781 1 96.69 183 THR A O 1
ATOM 1459 N N . HIS A 1 184 ? -11.484 -30.281 -11.016 1 97.69 184 HIS A N 1
ATOM 1460 C CA . HIS A 1 184 ? -10.055 -30.469 -10.789 1 97.69 184 HIS A CA 1
ATOM 1461 C C . HIS A 1 184 ? -9.477 -29.344 -9.945 1 97.69 184 HIS A C 1
ATOM 1463 O O . HIS A 1 184 ? -8.562 -29.562 -9.141 1 97.69 184 HIS A O 1
ATOM 1469 N N . ALA A 1 185 ? -9.945 -28.125 -10.047 1 98.19 185 ALA A N 1
ATOM 1470 C CA . ALA A 1 185 ? -9.367 -26.969 -9.383 1 98.19 185 ALA A CA 1
ATOM 1471 C C . ALA A 1 185 ? -9.906 -26.812 -7.965 1 98.19 185 ALA A C 1
ATOM 1473 O O . ALA A 1 185 ? -11.008 -27.281 -7.66 1 98.19 185 ALA A O 1
ATOM 1474 N N . CYS A 1 186 ? -9.211 -26.219 -7.094 1 97.62 186 CYS A N 1
ATOM 1475 C CA . CYS A 1 186 ? -9.641 -26 -5.719 1 97.62 186 CYS A CA 1
ATOM 1476 C C . CYS A 1 186 ? -10.719 -24.922 -5.652 1 97.62 186 CYS A C 1
ATOM 1478 O O . CYS A 1 186 ? -10.93 -24.188 -6.621 1 97.62 186 CYS A O 1
ATOM 1480 N N . ARG A 1 187 ? -11.328 -24.797 -4.547 1 97.12 187 ARG A N 1
ATOM 1481 C CA . ARG A 1 187 ? -12.477 -23.922 -4.367 1 97.12 187 ARG A CA 1
ATOM 1482 C C . ARG A 1 187 ? -12.086 -22.453 -4.516 1 97.12 187 ARG A C 1
ATOM 1484 O O . ARG A 1 187 ? -12.844 -21.656 -5.062 1 97.12 187 ARG A O 1
ATOM 1491 N N . GLU A 1 188 ? -10.922 -22.078 -3.984 1 96.38 188 GLU A N 1
ATOM 1492 C CA . GLU A 1 188 ? -10.453 -20.688 -4.066 1 96.38 188 GLU A CA 1
ATOM 1493 C C . GLU A 1 188 ? -10.289 -20.25 -5.516 1 96.38 188 GLU A C 1
ATOM 1495 O O . GLU A 1 188 ? -10.617 -19.125 -5.867 1 96.38 188 GLU A O 1
ATOM 1500 N N . TYR A 1 189 ? -9.805 -21.188 -6.305 1 98 189 TYR A N 1
ATOM 1501 C CA . TYR A 1 189 ? -9.656 -20.922 -7.73 1 98 189 TYR A CA 1
ATOM 1502 C C . TYR A 1 189 ? -11.016 -20.703 -8.391 1 98 189 TYR A C 1
ATOM 1504 O O . TYR A 1 189 ? -11.203 -19.734 -9.125 1 98 189 TYR A O 1
ATOM 1512 N N . LEU A 1 190 ? -11.945 -21.562 -8.102 1 98.25 190 LEU A N 1
ATOM 1513 C CA . LEU A 1 190 ? -13.258 -21.547 -8.727 1 98.25 190 LEU A CA 1
ATOM 1514 C C . LEU A 1 190 ? -14.039 -20.312 -8.312 1 98.25 190 LEU A C 1
ATOM 1516 O O . LEU A 1 190 ? -14.859 -19.797 -9.078 1 98.25 190 LEU A O 1
ATOM 1520 N N . LYS A 1 191 ? -13.773 -19.797 -7.199 1 97.69 191 LYS A N 1
ATOM 1521 C CA . LYS A 1 191 ? -14.445 -18.609 -6.699 1 97.69 191 LYS A CA 1
ATOM 1522 C C . LYS A 1 191 ? -13.969 -17.359 -7.438 1 97.69 191 LYS A C 1
ATOM 1524 O O . LYS A 1 191 ? -14.742 -16.438 -7.672 1 97.69 191 LYS A O 1
ATOM 1529 N N . ASN A 1 192 ? -12.734 -17.328 -7.809 1 98.06 192 ASN A N 1
ATOM 1530 C CA . ASN A 1 192 ? -12.141 -16.094 -8.336 1 98.06 192 ASN A CA 1
ATOM 1531 C C . ASN A 1 192 ? -12.234 -16.047 -9.859 1 98.06 192 ASN A C 1
ATOM 1533 O O . ASN A 1 192 ? -12.188 -14.961 -10.453 1 98.06 192 ASN A O 1
ATOM 1537 N N . LEU A 1 193 ? -12.453 -17.188 -10.516 1 97.88 193 LEU A N 1
ATOM 1538 C CA . LEU A 1 193 ? -12.469 -17.203 -11.977 1 97.88 193 LEU A CA 1
ATOM 1539 C C . LEU A 1 193 ? -13.641 -16.391 -12.516 1 97.88 193 LEU A C 1
ATOM 1541 O O . LEU A 1 193 ? -13.469 -15.578 -13.43 1 97.88 193 LEU A O 1
ATOM 1545 N N . PRO A 1 194 ? -14.852 -16.5 -11.969 1 97.75 194 PRO A N 1
ATOM 1546 C CA . PRO A 1 194 ? -15.961 -15.672 -12.461 1 97.75 194 PRO A CA 1
ATOM 1547 C C . PRO A 1 194 ? -15.719 -14.18 -12.258 1 97.75 194 PRO A C 1
ATOM 1549 O O . PRO A 1 194 ? -16.141 -13.367 -13.086 1 97.75 194 PRO A O 1
ATOM 1552 N N . LEU A 1 195 ? -15.055 -13.82 -11.219 1 98.12 195 LEU A N 1
ATOM 1553 C CA . LEU A 1 195 ? -14.734 -12.422 -10.977 1 98.12 195 LEU A CA 1
ATOM 1554 C C . LEU A 1 195 ? -13.758 -11.898 -12.023 1 98.12 195 LEU A C 1
ATOM 1556 O O . LEU A 1 195 ? -13.891 -10.766 -12.5 1 98.12 195 LEU A O 1
ATOM 1560 N N . LEU A 1 196 ? -12.82 -12.727 -12.375 1 98.38 196 LEU A N 1
ATOM 1561 C CA . LEU A 1 196 ? -11.852 -12.352 -13.398 1 98.38 196 LEU A CA 1
ATOM 1562 C C . LEU A 1 196 ? -12.523 -12.211 -14.766 1 98.38 196 LEU A C 1
ATOM 1564 O O . LEU A 1 196 ? -12.156 -11.352 -15.562 1 98.38 196 LEU A O 1
ATOM 1568 N N . THR A 1 197 ? -13.508 -13.008 -15.008 1 97.94 197 THR A N 1
ATOM 1569 C CA . THR A 1 197 ? -14.289 -12.898 -16.234 1 97.94 197 THR A CA 1
ATOM 1570 C C . THR A 1 197 ? -15.055 -11.578 -16.266 1 97.94 197 THR A C 1
ATOM 1572 O O . THR A 1 197 ? -15.07 -10.891 -17.297 1 97.94 197 THR A O 1
ATOM 1575 N N . LYS A 1 198 ? -15.562 -11.234 -15.18 1 97.56 198 LYS A N 1
ATOM 1576 C CA . LYS A 1 198 ? -16.406 -10.047 -15.078 1 97.56 198 LYS A CA 1
ATOM 1577 C C . LYS A 1 198 ? -15.555 -8.773 -15.133 1 97.56 198 LYS A C 1
ATOM 1579 O O . LYS A 1 198 ? -15.922 -7.812 -15.812 1 97.56 198 LYS A O 1
ATOM 1584 N N . HIS A 1 199 ? -14.383 -8.789 -14.484 1 97.31 199 HIS A N 1
ATOM 1585 C CA . HIS A 1 199 ? -13.68 -7.535 -14.242 1 97.31 199 HIS A CA 1
ATOM 1586 C C . HIS A 1 199 ? -12.438 -7.418 -15.117 1 97.31 199 HIS A C 1
ATOM 1588 O O . HIS A 1 199 ? -11.906 -6.324 -15.312 1 97.31 199 HIS A O 1
ATOM 1594 N N . CYS A 1 200 ? -11.938 -8.531 -15.688 1 98.06 200 CYS A N 1
ATOM 1595 C CA . CYS A 1 200 ? -10.656 -8.469 -16.391 1 98.06 200 CYS A CA 1
ATOM 1596 C C . CYS A 1 200 ? -10.797 -8.977 -17.828 1 98.06 200 CYS A C 1
ATOM 1598 O O . CYS A 1 200 ? -9.797 -9.117 -18.531 1 98.06 200 CYS A O 1
ATOM 1600 N N . GLY A 1 201 ? -11.977 -9.406 -18.219 1 97.62 201 GLY A N 1
ATOM 1601 C CA . GLY A 1 201 ? -12.227 -9.758 -19.609 1 97.62 201 GLY A CA 1
ATOM 1602 C C . GLY A 1 201 ? -11.773 -11.164 -19.953 1 97.62 201 GLY A C 1
ATOM 1603 O O . GLY A 1 201 ? -11.383 -11.438 -21.094 1 97.62 201 GLY A O 1
ATOM 1604 N N . TYR A 1 202 ? -11.703 -12.055 -19.016 1 98.31 202 TYR A N 1
ATOM 1605 C CA . TYR A 1 202 ? -11.438 -13.461 -19.312 1 98.31 202 TYR A CA 1
ATOM 1606 C C . TYR A 1 202 ? -12.547 -14.062 -20.156 1 98.31 202 TYR A C 1
ATOM 1608 O O . TYR A 1 202 ? -13.672 -14.25 -19.688 1 98.31 202 TYR A O 1
ATOM 1616 N N . ARG A 1 203 ? -12.25 -14.297 -21.375 1 97.62 203 ARG A N 1
ATOM 1617 C CA . ARG A 1 203 ? -13.172 -14.93 -22.312 1 97.62 203 ARG A CA 1
ATOM 1618 C C . ARG A 1 203 ? -12.422 -15.672 -23.406 1 97.62 203 ARG A C 1
ATOM 1620 O O . ARG A 1 203 ? -11.25 -15.391 -23.672 1 97.62 203 ARG A O 1
ATOM 1627 N N . GLU A 1 204 ? -13.141 -16.547 -24.047 1 97.12 204 GLU A N 1
ATOM 1628 C CA . GLU A 1 204 ? -12.547 -17.344 -25.125 1 97.12 204 GLU A CA 1
ATOM 1629 C C . GLU A 1 204 ? -12.031 -16.453 -26.25 1 97.12 204 GLU A C 1
ATOM 1631 O O . GLU A 1 204 ? -11.016 -16.766 -26.875 1 97.12 204 GLU A O 1
ATOM 1636 N N . ASP A 1 205 ? -12.625 -15.398 -26.5 1 97.94 205 ASP A N 1
ATOM 1637 C CA . ASP A 1 205 ? -12.305 -14.555 -27.656 1 97.94 205 ASP A CA 1
ATOM 1638 C C . ASP A 1 205 ? -11.547 -13.305 -27.219 1 97.94 205 ASP A C 1
ATOM 1640 O O . ASP A 1 205 ? -11.492 -12.32 -27.953 1 97.94 205 ASP A O 1
ATOM 1644 N N . ASN A 1 206 ? -11.031 -13.32 -26.031 1 98.38 206 ASN A N 1
ATOM 1645 C CA . ASN A 1 206 ? -10.344 -12.133 -25.516 1 98.38 206 ASN A CA 1
ATOM 1646 C C . ASN A 1 206 ? -9.258 -12.508 -24.516 1 98.38 206 ASN A C 1
ATOM 1648 O O . ASN A 1 206 ? -9.555 -13.109 -23.484 1 98.38 206 ASN A O 1
ATOM 1652 N N . VAL A 1 207 ? -8.055 -12.117 -24.844 1 98.31 207 VAL A N 1
ATOM 1653 C CA . VAL A 1 207 ? -6.957 -12.281 -23.891 1 98.31 207 VAL A CA 1
ATOM 1654 C C . VAL A 1 207 ? -6.941 -11.109 -22.906 1 98.31 207 VAL A C 1
ATOM 1656 O O . VAL A 1 207 ? -6.84 -9.953 -23.328 1 98.31 207 VAL A O 1
ATOM 1659 N N . PRO A 1 208 ? -7.035 -11.336 -21.625 1 98.56 208 PRO A N 1
ATOM 1660 C CA . PRO A 1 208 ? -7.047 -10.25 -20.641 1 98.56 208 PRO A CA 1
ATOM 1661 C C . PRO A 1 208 ? -5.789 -9.391 -20.703 1 98.56 208 PRO A C 1
ATOM 1663 O O . PRO A 1 208 ? -4.699 -9.898 -20.984 1 98.56 208 PRO A O 1
ATOM 1666 N N . GLN A 1 209 ? -5.965 -8.125 -20.422 1 98.31 209 GLN A N 1
ATOM 1667 C CA . GLN A 1 209 ? -4.848 -7.191 -20.344 1 98.31 209 GLN A CA 1
ATOM 1668 C C . GLN A 1 209 ? -4.227 -7.184 -18.953 1 98.31 209 GLN A C 1
ATOM 1670 O O . GLN A 1 209 ? -4.941 -7.137 -17.953 1 98.31 209 GLN A O 1
ATOM 1675 N N . LEU A 1 210 ? -2.914 -7.164 -18.891 1 97.94 210 LEU A N 1
ATOM 1676 C CA . LEU A 1 210 ? -2.217 -7.258 -17.609 1 97.94 210 LEU A CA 1
ATOM 1677 C C . LEU A 1 210 ? -2.557 -6.07 -16.719 1 97.94 210 LEU A C 1
ATOM 1679 O O . LEU A 1 210 ? -2.629 -6.211 -15.492 1 97.94 210 LEU A O 1
ATOM 1683 N N . GLU A 1 211 ? -2.715 -4.914 -17.281 1 96.81 211 GLU A N 1
ATOM 1684 C CA . GLU A 1 211 ? -3.055 -3.74 -16.484 1 96.81 211 GLU A CA 1
ATOM 1685 C C . GLU A 1 211 ? -4.363 -3.945 -15.719 1 96.81 211 GLU A C 1
ATOM 1687 O O . GLU A 1 211 ? -4.453 -3.637 -14.531 1 96.81 211 GLU A O 1
ATOM 1692 N N . ASP A 1 212 ? -5.363 -4.488 -16.391 1 97.75 212 ASP A N 1
ATOM 1693 C CA . ASP A 1 212 ? -6.652 -4.746 -15.758 1 97.75 212 ASP A CA 1
ATOM 1694 C C . ASP A 1 212 ? -6.523 -5.801 -14.664 1 97.75 212 ASP A C 1
ATOM 1696 O O . ASP A 1 212 ? -7.109 -5.656 -13.586 1 97.75 212 ASP A O 1
ATOM 1700 N N . VAL A 1 213 ? -5.77 -6.773 -14.969 1 98.44 213 VAL A N 1
ATOM 1701 C CA . VAL A 1 213 ? -5.547 -7.848 -14.008 1 98.44 213 VAL A CA 1
ATOM 1702 C C . VAL A 1 213 ? -4.809 -7.305 -12.781 1 98.44 213 VAL A C 1
ATOM 1704 O O . VAL A 1 213 ? -5.141 -7.645 -11.648 1 98.44 213 VAL A O 1
ATOM 1707 N N . SER A 1 214 ? -3.832 -6.488 -13.031 1 97.62 214 SER A N 1
ATOM 1708 C CA . SER A 1 214 ? -3.049 -5.902 -11.945 1 97.62 214 SER A CA 1
ATOM 1709 C C . SER A 1 214 ? -3.924 -5.059 -11.023 1 97.62 214 SER A C 1
ATOM 1711 O O . SER A 1 214 ? -3.828 -5.164 -9.805 1 97.62 214 SER A O 1
ATOM 1713 N N . LEU A 1 215 ? -4.746 -4.246 -11.578 1 95.44 215 LEU A N 1
ATOM 1714 C CA . LEU A 1 215 ? -5.648 -3.406 -10.797 1 95.44 215 LEU A CA 1
ATOM 1715 C C . LEU A 1 215 ? -6.621 -4.258 -9.984 1 95.44 215 LEU A C 1
ATOM 1717 O O . LEU A 1 215 ? -6.887 -3.965 -8.82 1 95.44 215 LEU A O 1
ATOM 1721 N N . PHE A 1 216 ? -7.16 -5.293 -10.594 1 97.38 216 PHE A N 1
ATOM 1722 C CA . PHE A 1 216 ? -8.086 -6.199 -9.922 1 97.38 216 PHE A CA 1
ATOM 1723 C C . PHE A 1 216 ? -7.406 -6.883 -8.734 1 97.38 216 PHE A C 1
ATOM 1725 O O . PHE A 1 216 ? -7.953 -6.906 -7.633 1 97.38 216 PHE A O 1
ATOM 1732 N N . LEU A 1 217 ? -6.215 -7.43 -8.992 1 98.38 217 LEU A N 1
ATOM 1733 C CA . LEU A 1 217 ? -5.484 -8.141 -7.949 1 98.38 217 LEU A CA 1
ATOM 1734 C C . LEU A 1 217 ? -5.137 -7.199 -6.797 1 98.38 217 LEU A C 1
ATOM 1736 O O . LEU A 1 217 ? -5.219 -7.586 -5.629 1 98.38 217 LEU A O 1
ATOM 1740 N N . ARG A 1 218 ? -4.727 -6.004 -7.105 1 96.19 218 ARG A N 1
ATOM 1741 C CA . ARG A 1 218 ? -4.375 -5.031 -6.078 1 96.19 218 ARG A CA 1
ATOM 1742 C C . ARG A 1 218 ? -5.527 -4.824 -5.102 1 96.19 218 ARG A C 1
ATOM 1744 O O . ARG A 1 218 ? -5.316 -4.777 -3.887 1 96.19 218 ARG A O 1
ATOM 1751 N N . GLU A 1 219 ? -6.691 -4.801 -5.598 1 94.06 219 GLU A N 1
ATOM 1752 C CA . GLU A 1 219 ? -7.871 -4.551 -4.777 1 94.06 219 GLU A CA 1
ATOM 1753 C C . GLU A 1 219 ? -8.273 -5.793 -3.988 1 94.06 219 GLU A C 1
ATOM 1755 O O . GLU A 1 219 ? -8.883 -5.691 -2.924 1 94.06 219 GLU A O 1
ATOM 1760 N N . ARG A 1 220 ? -7.91 -6.891 -4.488 1 95.38 220 ARG A N 1
ATOM 1761 C CA . ARG A 1 220 ? -8.398 -8.133 -3.895 1 95.38 220 ARG A CA 1
ATOM 1762 C C . ARG A 1 220 ? -7.445 -8.641 -2.822 1 95.38 220 ARG A C 1
ATOM 1764 O O . ARG A 1 220 ? -7.879 -9.102 -1.764 1 95.38 220 ARG A O 1
ATOM 1771 N N . SER A 1 221 ? -6.184 -8.609 -3.16 1 96.5 221 SER A N 1
ATOM 1772 C CA . SER A 1 221 ? -5.227 -9.266 -2.273 1 96.5 221 SER A CA 1
ATOM 1773 C C . SER A 1 221 ? -3.99 -8.398 -2.061 1 96.5 221 SER A C 1
ATOM 1775 O O . SER A 1 221 ? -3.107 -8.75 -1.276 1 96.5 221 SER A O 1
ATOM 1777 N N . GLY A 1 222 ? -3.887 -7.316 -2.748 1 96.88 222 GLY A N 1
ATOM 1778 C CA . GLY A 1 222 ? -2.705 -6.473 -2.67 1 96.88 222 GLY A CA 1
ATOM 1779 C C . GLY A 1 222 ? -1.616 -6.879 -3.643 1 96.88 222 GLY A C 1
ATOM 1780 O O . GLY A 1 222 ? -0.589 -6.207 -3.75 1 96.88 222 GLY A O 1
ATOM 1781 N N . PHE A 1 223 ? -1.801 -7.984 -4.398 1 98.38 223 PHE A N 1
ATOM 1782 C CA . PHE A 1 223 ? -0.837 -8.391 -5.414 1 98.38 223 PHE A CA 1
ATOM 1783 C C . PHE A 1 223 ? -0.966 -7.527 -6.66 1 98.38 223 PHE A C 1
ATOM 1785 O O . PHE A 1 223 ? -2.047 -7.016 -6.957 1 98.38 223 PHE A O 1
ATOM 1792 N N . THR A 1 224 ? 0.082 -7.355 -7.324 1 97.81 224 THR A N 1
ATOM 1793 C CA . THR A 1 224 ? 0.118 -6.789 -8.672 1 97.81 224 THR A CA 1
ATOM 1794 C C . THR A 1 224 ? 0.932 -7.676 -9.609 1 97.81 224 THR A C 1
ATOM 1796 O O . THR A 1 224 ? 1.597 -8.617 -9.164 1 97.81 224 THR A O 1
ATOM 1799 N N . VAL A 1 225 ? 0.75 -7.414 -10.891 1 97.88 225 VAL A N 1
ATOM 1800 C CA . VAL A 1 225 ? 1.558 -8.156 -11.859 1 97.88 225 VAL A CA 1
ATOM 1801 C C . VAL A 1 225 ? 2.482 -7.191 -12.602 1 97.88 225 VAL A C 1
ATOM 1803 O O . VAL A 1 225 ? 2.221 -5.988 -12.664 1 97.88 225 VAL A O 1
ATOM 1806 N N . ARG A 1 226 ? 3.555 -7.707 -13.008 1 96.38 226 ARG A N 1
ATOM 1807 C CA . ARG A 1 226 ? 4.555 -6.961 -13.766 1 96.38 226 ARG A CA 1
ATOM 1808 C C . ARG A 1 226 ? 5 -7.742 -15 1 96.38 226 ARG A C 1
ATOM 1810 O O . ARG A 1 226 ? 5.246 -8.945 -14.922 1 96.38 226 ARG A O 1
ATOM 1817 N N . PRO A 1 227 ? 5.07 -7.023 -16.172 1 95.62 227 PRO A N 1
ATOM 1818 C CA . PRO A 1 227 ? 5.531 -7.742 -17.359 1 95.62 227 PRO A CA 1
ATOM 1819 C C . PRO A 1 227 ? 7.008 -8.125 -17.281 1 95.62 227 PRO A C 1
ATOM 1821 O O . PRO A 1 227 ? 7.832 -7.328 -16.828 1 95.62 227 PRO A O 1
ATOM 1824 N N . VAL A 1 228 ? 7.266 -9.297 -17.703 1 93.56 228 VAL A N 1
ATOM 1825 C CA . VAL A 1 228 ? 8.648 -9.75 -17.797 1 93.56 228 VAL A CA 1
ATOM 1826 C C . VAL A 1 228 ? 8.906 -10.367 -19.172 1 93.56 228 VAL A C 1
ATOM 1828 O O . VAL A 1 228 ? 7.977 -10.797 -19.844 1 93.56 228 VAL A O 1
ATOM 1831 N N . ALA A 1 229 ? 10.164 -10.43 -19.5 1 87.56 229 ALA A N 1
ATOM 1832 C CA . ALA A 1 229 ? 10.555 -10.867 -20.844 1 87.56 229 ALA A CA 1
ATOM 1833 C C . ALA A 1 229 ? 10.664 -12.391 -20.906 1 87.56 229 ALA A C 1
ATOM 1835 O O . ALA A 1 229 ? 10.648 -12.977 -21.984 1 87.56 229 ALA A O 1
ATOM 1836 N N . GLY A 1 230 ? 10.812 -13.039 -19.797 1 84.81 230 GLY A N 1
ATOM 1837 C CA . GLY A 1 230 ? 10.992 -14.477 -19.766 1 84.81 230 GLY A CA 1
ATOM 1838 C C . GLY A 1 230 ? 11.281 -15.016 -18.375 1 84.81 230 GLY A C 1
ATOM 1839 O O . GLY A 1 230 ? 10.75 -14.5 -17.375 1 84.81 230 GLY A O 1
ATOM 1840 N N . TYR A 1 231 ? 12.094 -16.031 -18.375 1 82.94 231 TYR A N 1
ATOM 1841 C CA . TYR A 1 231 ? 12.414 -16.688 -17.125 1 82.94 231 TYR A CA 1
ATOM 1842 C C . TYR A 1 231 ? 13.359 -15.844 -16.281 1 82.94 231 TYR A C 1
ATOM 1844 O O . TYR A 1 231 ? 14.359 -15.32 -16.797 1 82.94 231 TYR A O 1
ATOM 1852 N N . LEU A 1 232 ? 13.023 -15.758 -15.055 1 88.5 232 LEU A N 1
ATOM 1853 C CA . LEU A 1 232 ? 13.883 -15.078 -14.094 1 88.5 232 LEU A CA 1
ATOM 1854 C C . LEU A 1 232 ? 14.633 -16.078 -13.227 1 88.5 232 LEU A C 1
ATOM 1856 O O . LEU A 1 232 ? 14.211 -17.234 -13.102 1 88.5 232 LEU A O 1
ATOM 1860 N N . SER A 1 233 ? 15.789 -15.609 -12.75 1 90 233 SER A N 1
ATOM 1861 C CA . SER A 1 233 ? 16.422 -16.422 -11.719 1 90 233 SER A CA 1
ATOM 1862 C C . SER A 1 233 ? 15.492 -16.625 -10.531 1 90 233 SER A C 1
ATOM 1864 O O . SER A 1 233 ? 14.656 -15.781 -10.234 1 90 233 SER A O 1
ATOM 1866 N N . PRO A 1 234 ? 15.688 -17.781 -9.914 1 93 234 PRO A N 1
ATOM 1867 C CA . PRO A 1 234 ? 14.852 -18 -8.727 1 93 234 PRO A CA 1
ATOM 1868 C C . PRO A 1 234 ? 14.938 -16.859 -7.723 1 93 234 PRO A C 1
ATOM 1870 O O . PRO A 1 234 ? 13.922 -16.469 -7.137 1 93 234 PRO A O 1
ATOM 1873 N N . ARG A 1 235 ? 16.125 -16.312 -7.559 1 94.5 235 ARG A N 1
ATOM 1874 C CA . ARG A 1 235 ? 16.312 -15.219 -6.609 1 94.5 235 ARG A CA 1
ATOM 1875 C C . ARG A 1 235 ? 15.508 -13.992 -7.02 1 94.5 235 ARG A C 1
ATOM 1877 O O . ARG A 1 235 ? 14.789 -13.406 -6.203 1 94.5 235 ARG A O 1
ATOM 1884 N N . ASP A 1 236 ? 15.594 -13.656 -8.234 1 93.62 236 ASP A N 1
ATOM 1885 C CA . ASP A 1 236 ? 14.898 -12.477 -8.719 1 93.62 236 ASP A CA 1
ATOM 1886 C C . ASP A 1 236 ? 13.391 -12.703 -8.75 1 93.62 236 ASP A C 1
ATOM 1888 O O . ASP A 1 236 ? 12.609 -11.789 -8.445 1 93.62 236 ASP A O 1
ATOM 1892 N N . PHE A 1 237 ? 13.031 -13.891 -9.102 1 94.94 237 PHE A N 1
ATOM 1893 C CA . PHE A 1 237 ? 11.617 -14.227 -9.156 1 94.94 237 PHE A CA 1
ATOM 1894 C C . PHE A 1 237 ? 10.992 -14.172 -7.762 1 94.94 237 PHE A C 1
ATOM 1896 O O . PHE A 1 237 ? 9.953 -13.539 -7.566 1 94.94 237 PHE A O 1
ATOM 1903 N N . LEU A 1 238 ? 11.609 -14.789 -6.805 1 96.81 238 LEU A N 1
ATOM 1904 C CA . LEU A 1 238 ? 11.078 -14.844 -5.445 1 96.81 238 LEU A CA 1
ATOM 1905 C C . LEU A 1 238 ? 11.102 -13.469 -4.797 1 96.81 238 LEU A C 1
ATOM 1907 O O . LEU A 1 238 ? 10.234 -13.141 -3.984 1 96.81 238 LEU A O 1
ATOM 1911 N N . ALA A 1 239 ? 12.094 -12.617 -5.168 1 96.56 239 ALA A N 1
ATOM 1912 C CA . ALA A 1 239 ? 12.148 -11.258 -4.641 1 96.56 239 ALA A CA 1
ATOM 1913 C C . ALA A 1 239 ? 10.875 -10.484 -4.992 1 96.56 239 ALA A C 1
ATOM 1915 O O . ALA A 1 239 ? 10.383 -9.695 -4.184 1 96.56 239 ALA A O 1
ATOM 1916 N N . GLY A 1 240 ? 10.414 -10.695 -6.184 1 97.19 240 GLY A N 1
ATOM 1917 C CA . GLY A 1 240 ? 9.156 -10.062 -6.566 1 97.19 240 GLY A CA 1
ATOM 1918 C C . GLY A 1 240 ? 8 -10.445 -5.664 1 97.19 240 GLY A C 1
ATOM 1919 O O . GLY A 1 240 ? 7.203 -9.586 -5.273 1 97.19 240 GLY A O 1
ATOM 1920 N N . LEU A 1 241 ? 7.91 -11.664 -5.266 1 97.94 241 LEU A N 1
ATOM 1921 C CA . LEU A 1 241 ? 6.824 -12.164 -4.426 1 97.94 241 LEU A CA 1
ATOM 1922 C C . LEU A 1 241 ? 6.844 -11.5 -3.055 1 97.94 241 LEU A C 1
ATOM 1924 O O . LEU A 1 241 ? 5.793 -11.297 -2.443 1 97.94 241 LEU A O 1
ATOM 1928 N N . ALA A 1 242 ? 8.031 -11.164 -2.568 1 97.62 242 ALA A N 1
ATOM 1929 C CA . ALA A 1 242 ? 8.156 -10.508 -1.269 1 97.62 242 ALA A CA 1
ATOM 1930 C C . ALA A 1 242 ? 7.383 -9.195 -1.239 1 97.62 242 ALA A C 1
ATOM 1932 O O . ALA A 1 242 ? 6.93 -8.758 -0.179 1 97.62 242 ALA A O 1
ATOM 1933 N N . TYR A 1 243 ? 7.211 -8.594 -2.406 1 97.88 243 TYR A N 1
ATOM 1934 C CA . TYR A 1 243 ? 6.547 -7.297 -2.512 1 97.88 243 TYR A CA 1
ATOM 1935 C C . TYR A 1 243 ? 5.137 -7.453 -3.064 1 97.88 243 TYR A C 1
ATOM 1937 O O . TYR A 1 243 ? 4.508 -6.473 -3.469 1 97.88 243 TYR A O 1
ATOM 1945 N N . ARG A 1 244 ? 4.668 -8.742 -3.205 1 97.81 244 ARG A N 1
ATOM 1946 C CA . ARG A 1 244 ? 3.391 -9.086 -3.826 1 97.81 244 ARG A CA 1
ATOM 1947 C C . ARG A 1 244 ? 3.338 -8.602 -5.273 1 97.81 244 ARG A C 1
ATOM 1949 O O . ARG A 1 244 ? 2.332 -8.047 -5.711 1 97.81 244 ARG A O 1
ATOM 1956 N N . VAL A 1 245 ? 4.402 -8.789 -5.883 1 98.12 245 VAL A N 1
ATOM 1957 C CA . VAL A 1 245 ? 4.504 -8.539 -7.316 1 98.12 245 VAL A CA 1
ATOM 1958 C C . VAL A 1 245 ? 4.789 -9.852 -8.047 1 98.12 245 VAL A C 1
ATOM 1960 O O . VAL A 1 245 ? 5.785 -10.523 -7.762 1 98.12 245 VAL A O 1
ATOM 1963 N N . PHE A 1 246 ? 3.924 -10.219 -8.891 1 97.94 246 PHE A N 1
ATOM 1964 C CA . PHE A 1 246 ? 4.113 -11.43 -9.688 1 97.94 246 PHE A CA 1
ATOM 1965 C C . PHE A 1 246 ? 4.586 -11.086 -11.094 1 97.94 246 PHE A C 1
ATOM 1967 O O . PHE A 1 246 ? 3.926 -10.328 -11.805 1 97.94 246 PHE A O 1
ATOM 1974 N N . ASN A 1 247 ? 5.703 -11.586 -11.469 1 95.75 247 ASN A N 1
ATOM 1975 C CA . ASN A 1 247 ? 6.238 -11.414 -12.82 1 95.75 247 ASN A CA 1
ATOM 1976 C C . ASN A 1 247 ? 5.473 -12.25 -13.836 1 95.75 247 ASN A C 1
ATOM 1978 O O . ASN A 1 247 ? 5.426 -13.477 -13.727 1 95.75 247 ASN A O 1
ATOM 1982 N N . CYS A 1 248 ? 4.949 -11.539 -14.844 1 95.25 248 CYS A N 1
ATOM 1983 C CA . CYS A 1 248 ? 4.023 -12.18 -15.773 1 95.25 248 CYS A CA 1
ATOM 1984 C C . CYS A 1 248 ? 4.484 -12 -17.219 1 95.25 248 CYS A C 1
ATOM 1986 O O . CYS A 1 248 ? 4.684 -10.875 -17.672 1 95.25 248 CYS A O 1
ATOM 1988 N N . THR A 1 249 ? 4.59 -13.102 -17.891 1 93.75 249 THR A N 1
ATOM 1989 C CA . THR A 1 249 ? 4.844 -13.016 -19.328 1 93.75 249 THR A CA 1
ATOM 1990 C C . THR A 1 249 ? 3.553 -12.711 -20.078 1 93.75 249 THR A C 1
ATOM 1992 O O . THR A 1 249 ? 2.457 -12.977 -19.594 1 93.75 249 THR A O 1
ATOM 1995 N N . GLN A 1 250 ? 3.746 -12.18 -21.312 1 95.5 250 GLN A N 1
ATOM 1996 C CA . GLN A 1 250 ? 2.547 -11.766 -22.031 1 95.5 250 GLN A CA 1
ATOM 1997 C C . GLN A 1 250 ? 2.439 -12.469 -23.375 1 95.5 250 GLN A C 1
ATOM 1999 O O . GLN A 1 250 ? 1.441 -12.32 -24.078 1 95.5 250 GLN A O 1
ATOM 2004 N N . TYR A 1 251 ? 3.434 -13.211 -23.797 1 93.62 251 TYR A N 1
ATOM 2005 C CA . TYR A 1 251 ? 3.346 -13.945 -25.062 1 93.62 251 TYR A CA 1
ATOM 2006 C C . TYR A 1 251 ? 2.502 -15.203 -24.906 1 93.62 251 TYR A C 1
ATOM 2008 O O . TYR A 1 251 ? 2.393 -15.75 -23.797 1 93.62 251 TYR A O 1
ATOM 2016 N N . VAL A 1 252 ? 1.941 -15.664 -26.016 1 94.88 252 VAL A N 1
ATOM 2017 C CA . VAL A 1 252 ? 1.074 -16.828 -26.047 1 94.88 252 VAL A CA 1
ATOM 2018 C C . VAL A 1 252 ? 1.832 -18.031 -26.625 1 94.88 252 VAL A C 1
ATOM 2020 O O . VAL A 1 252 ? 2.604 -17.875 -27.578 1 94.88 252 VAL A O 1
ATOM 2023 N N . ARG A 1 253 ? 1.671 -19.125 -26.016 1 92.31 253 ARG A N 1
ATOM 2024 C CA . ARG A 1 253 ? 2.268 -20.344 -26.562 1 92.31 253 ARG A CA 1
ATOM 2025 C C . ARG A 1 253 ? 1.904 -20.516 -28.047 1 92.31 253 ARG A C 1
ATOM 2027 O O . ARG A 1 253 ? 0.952 -19.891 -28.531 1 92.31 253 ARG A O 1
ATOM 2034 N N . HIS A 1 254 ? 2.658 -21.344 -28.672 1 91.06 254 HIS A N 1
ATOM 2035 C CA . HIS A 1 254 ? 2.533 -21.469 -30.125 1 91.06 254 HIS A CA 1
ATOM 2036 C C . HIS A 1 254 ? 1.229 -22.156 -30.5 1 91.06 254 HIS A C 1
ATOM 2038 O O . HIS A 1 254 ? 0.819 -23.125 -29.844 1 91.06 254 HIS A O 1
ATOM 2044 N N . SER A 1 255 ? 0.668 -21.75 -31.609 1 92.06 255 SER A N 1
ATOM 2045 C CA . SER A 1 255 ? -0.65 -22.219 -32.031 1 92.06 255 SER A CA 1
ATOM 2046 C C . SER A 1 255 ? -0.614 -23.672 -32.469 1 92.06 255 SER A C 1
ATOM 2048 O O . SER A 1 255 ? -1.634 -24.375 -32.406 1 92.06 255 SER A O 1
ATOM 2050 N N . THR A 1 256 ? 0.55 -24.156 -32.812 1 90.5 256 THR A N 1
ATOM 2051 C CA . THR A 1 256 ? 0.663 -25.531 -33.281 1 90.5 256 THR A CA 1
ATOM 2052 C C . THR A 1 256 ? 0.528 -26.516 -32.125 1 90.5 256 THR A C 1
ATOM 2054 O O . THR A 1 256 ? 0.224 -27.688 -32.344 1 90.5 256 THR A O 1
ATOM 2057 N N . ASP A 1 257 ? 0.77 -26.125 -30.922 1 88.25 257 ASP A N 1
ATOM 2058 C CA . ASP A 1 257 ? 0.665 -26.969 -29.75 1 88.25 257 ASP A CA 1
ATOM 2059 C C . ASP A 1 257 ? 0.054 -26.219 -28.562 1 88.25 257 ASP A C 1
ATOM 2061 O O . ASP A 1 257 ? 0.711 -26.016 -27.547 1 88.25 257 ASP A O 1
ATOM 2065 N N . PRO A 1 258 ? -1.18 -25.969 -28.656 1 89.94 258 PRO A N 1
ATOM 2066 C CA . PRO A 1 258 ? -1.812 -25.125 -27.641 1 89.94 258 PRO A CA 1
ATOM 2067 C C . PRO A 1 258 ? -1.965 -25.844 -26.297 1 89.94 258 PRO A C 1
ATOM 2069 O O . PRO A 1 258 ? -2.176 -25.188 -25.266 1 89.94 258 PRO A O 1
ATOM 2072 N N . LEU A 1 259 ? -1.881 -27.109 -26.234 1 85.31 259 LEU A N 1
ATOM 2073 C CA . LEU A 1 259 ? -2.152 -27.859 -25.016 1 85.31 259 LEU A CA 1
ATOM 2074 C C . LEU A 1 259 ? -0.865 -28.125 -24.234 1 85.31 259 LEU A C 1
ATOM 2076 O O . LEU A 1 259 ? -0.892 -28.75 -23.172 1 85.31 259 LEU A O 1
ATOM 2080 N N . TYR A 1 260 ? 0.178 -27.672 -24.859 1 75.62 260 TYR A N 1
ATOM 2081 C CA . TYR A 1 260 ? 1.49 -27.844 -24.234 1 75.62 260 TYR A CA 1
ATOM 2082 C C . TYR A 1 260 ? 2.195 -26.5 -24.078 1 75.62 260 TYR A C 1
ATOM 2084 O O . TYR A 1 260 ? 2.129 -25.656 -24.969 1 75.62 260 TYR A O 1
ATOM 2092 N N . THR A 1 261 ? 2.721 -26.359 -22.828 1 73.19 261 THR A N 1
ATOM 2093 C CA . THR A 1 261 ? 3.52 -25.141 -22.656 1 73.19 261 THR A CA 1
ATOM 2094 C C . THR A 1 261 ? 4.949 -25.5 -22.25 1 73.19 261 THR A C 1
ATOM 2096 O O . THR A 1 261 ? 5.18 -26.016 -21.156 1 73.19 261 THR A O 1
ATOM 2099 N N . PRO A 1 262 ? 5.926 -25.219 -23.109 1 73.94 262 PRO A N 1
ATOM 2100 C CA . PRO A 1 262 ? 7.32 -25.484 -22.734 1 73.94 262 PRO A CA 1
ATOM 2101 C C . PRO A 1 262 ? 7.898 -24.422 -21.797 1 73.94 262 PRO A C 1
ATOM 2103 O O . PRO A 1 262 ? 8.938 -24.656 -21.172 1 73.94 262 PRO A O 1
ATOM 2106 N N . GLU A 1 263 ? 7.258 -23.25 -21.703 1 81.69 263 GLU A N 1
ATOM 2107 C CA . GLU A 1 263 ? 7.684 -22.109 -20.891 1 81.69 263 GLU A CA 1
ATOM 2108 C C . GLU A 1 263 ? 6.488 -21.328 -20.359 1 81.69 263 GLU A C 1
ATOM 2110 O O . GLU A 1 263 ? 5.371 -21.484 -20.859 1 81.69 263 GLU A O 1
ATOM 2115 N N . PRO A 1 264 ? 6.801 -20.594 -19.328 1 88.62 264 PRO A N 1
ATOM 2116 C CA . PRO A 1 264 ? 5.676 -19.812 -18.812 1 88.62 264 PRO A CA 1
ATOM 2117 C C . PRO A 1 264 ? 5.176 -18.766 -19.797 1 88.62 264 PRO A C 1
ATOM 2119 O O . PRO A 1 264 ? 5.914 -17.844 -20.156 1 88.62 264 PRO A O 1
ATOM 2122 N N . ASP A 1 265 ? 3.994 -19.016 -20.312 1 93.06 265 ASP A N 1
ATOM 2123 C CA . ASP A 1 265 ? 3.354 -18.062 -21.219 1 93.06 265 ASP A CA 1
ATOM 2124 C C . ASP A 1 265 ? 2.162 -17.391 -20.547 1 93.06 265 ASP A C 1
ATOM 2126 O O . ASP A 1 265 ? 1.886 -17.625 -19.375 1 93.06 265 ASP A O 1
ATOM 2130 N N . THR A 1 266 ? 1.5 -16.578 -21.312 1 96 266 THR A N 1
ATOM 2131 C CA . THR A 1 266 ? 0.399 -15.789 -20.75 1 96 266 THR A CA 1
ATOM 2132 C C . THR A 1 266 ? -0.714 -16.703 -20.25 1 96 266 THR A C 1
ATOM 2134 O O . THR A 1 266 ? -1.377 -16.391 -19.25 1 96 266 THR A O 1
ATOM 2137 N N . CYS A 1 267 ? -0.951 -17.844 -20.906 1 96.81 267 CYS A N 1
ATOM 2138 C CA . CYS A 1 267 ? -1.963 -18.781 -20.438 1 96.81 267 CYS A CA 1
ATOM 2139 C C . CYS A 1 267 ? -1.607 -19.344 -19.062 1 96.81 267 CYS A C 1
ATOM 2141 O O . CYS A 1 267 ? -2.459 -19.406 -18.188 1 96.81 267 CYS A O 1
ATOM 2143 N N . HIS A 1 268 ? -0.375 -19.703 -18.953 1 95.94 268 HIS A N 1
ATOM 2144 C CA . HIS A 1 268 ? 0.127 -20.203 -17.688 1 95.94 268 HIS A CA 1
ATOM 2145 C C . HIS A 1 268 ? -0.037 -19.172 -16.578 1 95.94 268 HIS A C 1
ATOM 2147 O O . HIS A 1 268 ? -0.471 -19.5 -15.469 1 95.94 268 HIS A O 1
ATOM 2153 N N . GLU A 1 269 ? 0.298 -17.969 -16.875 1 97.25 269 GLU A N 1
ATOM 2154 C CA . GLU A 1 269 ? 0.279 -16.906 -15.867 1 97.25 269 GLU A CA 1
ATOM 2155 C C . GLU A 1 269 ? -1.151 -16.531 -15.5 1 97.25 269 GLU A C 1
ATOM 2157 O O . GLU A 1 269 ? -1.511 -16.5 -14.32 1 97.25 269 GLU A O 1
ATOM 2162 N N . LEU A 1 270 ? -1.976 -16.297 -16.5 1 98.38 270 LEU A N 1
ATOM 2163 C CA . LEU A 1 270 ? -3.303 -15.727 -16.281 1 98.38 270 LEU A CA 1
ATOM 2164 C C . LEU A 1 270 ? -4.281 -16.797 -15.812 1 98.38 270 LEU A C 1
ATOM 2166 O O . LEU A 1 270 ? -5.152 -16.531 -14.984 1 98.38 270 LEU A O 1
ATOM 2170 N N . LEU A 1 271 ? -4.152 -18.016 -16.328 1 98.12 271 LEU A N 1
ATOM 2171 C CA . LEU A 1 271 ? -5.082 -19.078 -15.961 1 98.12 271 LEU A CA 1
ATOM 2172 C C . LEU A 1 271 ? -4.543 -19.891 -14.797 1 98.12 271 LEU A C 1
ATOM 2174 O O . LEU A 1 271 ? -5.316 -20.438 -14 1 98.12 271 LEU A O 1
ATOM 2178 N N . GLY A 1 272 ? -3.314 -19.938 -14.703 1 97.69 272 GLY A N 1
ATOM 2179 C CA . GLY A 1 272 ? -2.707 -20.734 -13.656 1 97.69 272 GLY A CA 1
ATOM 2180 C C . GLY A 1 272 ? -2.525 -19.984 -12.352 1 97.69 272 GLY A C 1
ATOM 2181 O O . GLY A 1 272 ? -3.076 -20.391 -11.32 1 97.69 272 GLY A O 1
ATOM 2182 N N . HIS A 1 273 ? -1.854 -18.859 -12.352 1 98.44 273 HIS A N 1
ATOM 2183 C CA . HIS A 1 273 ? -1.404 -18.172 -11.141 1 98.44 273 HIS A CA 1
ATOM 2184 C C . HIS A 1 273 ? -2.436 -17.156 -10.672 1 98.44 273 HIS A C 1
ATOM 2186 O O . HIS A 1 273 ? -2.756 -17.094 -9.484 1 98.44 273 HIS A O 1
ATOM 2192 N N . VAL A 1 274 ? -2.99 -16.375 -11.555 1 98.69 274 VAL A N 1
ATOM 2193 C CA . VAL A 1 274 ? -3.686 -15.125 -11.234 1 98.69 274 VAL A CA 1
ATOM 2194 C C . VAL A 1 274 ? -4.922 -15.43 -10.391 1 98.69 274 VAL A C 1
ATOM 2196 O O . VAL A 1 274 ? -5.164 -14.766 -9.375 1 98.69 274 VAL A O 1
ATOM 2199 N N . PRO A 1 275 ? -5.723 -16.438 -10.719 1 98.69 275 PRO A N 1
ATOM 2200 C CA . PRO A 1 275 ? -6.922 -16.656 -9.906 1 98.69 275 PRO A CA 1
ATOM 2201 C C . PRO A 1 275 ? -6.598 -16.938 -8.438 1 98.69 275 PRO A C 1
ATOM 2203 O O . PRO A 1 275 ? -7.32 -16.484 -7.547 1 98.69 275 PRO A O 1
ATOM 2206 N N . LEU A 1 276 ? -5.531 -17.625 -8.227 1 98.19 276 LEU A N 1
ATOM 2207 C CA . LEU A 1 276 ? -5.195 -17.953 -6.848 1 98.19 276 LEU A CA 1
ATOM 2208 C C . LEU A 1 276 ? -4.535 -16.766 -6.156 1 98.19 276 LEU A C 1
ATOM 2210 O O . LEU A 1 276 ? -4.691 -16.578 -4.949 1 98.19 276 LEU A O 1
ATOM 2214 N N . LEU A 1 277 ? -3.807 -15.945 -6.91 1 98.25 277 LEU A N 1
ATOM 2215 C CA . LEU A 1 277 ? -3.193 -14.75 -6.34 1 98.25 277 LEU A CA 1
ATOM 2216 C C . LEU A 1 277 ? -4.258 -13.766 -5.875 1 98.25 277 LEU A C 1
ATOM 2218 O O . LEU A 1 277 ? -3.963 -12.844 -5.105 1 98.25 277 LEU A O 1
ATOM 2222 N N . ALA A 1 278 ? -5.473 -13.945 -6.348 1 98.06 278 ALA A N 1
ATOM 2223 C CA . ALA A 1 278 ? -6.59 -13.102 -5.938 1 98.06 278 ALA A CA 1
ATOM 2224 C C . ALA A 1 278 ? -7.137 -13.531 -4.582 1 98.06 278 ALA A C 1
ATOM 2226 O O . ALA A 1 278 ? -7.93 -12.812 -3.969 1 98.06 278 ALA A O 1
ATOM 2227 N N . ASP A 1 279 ? -6.754 -14.672 -4.145 1 96.31 279 ASP A N 1
ATOM 2228 C CA . ASP A 1 279 ? -7.137 -15.141 -2.816 1 96.31 279 ASP A CA 1
ATOM 2229 C C . ASP A 1 279 ? -6.172 -14.625 -1.752 1 96.31 279 ASP A C 1
ATOM 2231 O O . ASP A 1 279 ? -4.965 -14.875 -1.826 1 96.31 279 ASP A O 1
ATOM 2235 N N . PRO A 1 280 ? -6.688 -13.961 -0.696 1 93 280 PRO A N 1
ATOM 2236 C CA . PRO A 1 280 ? -5.812 -13.32 0.288 1 93 280 PRO A CA 1
ATOM 2237 C C . PRO A 1 280 ? -4.918 -14.32 1.017 1 93 280 PRO A C 1
ATOM 2239 O O . PRO A 1 280 ? -3.754 -14.016 1.302 1 93 280 PRO A O 1
ATOM 2242 N N . LYS A 1 281 ? -5.461 -15.438 1.343 1 91.31 281 LYS A N 1
ATOM 2243 C CA . LYS A 1 281 ? -4.66 -16.438 2.055 1 91.31 281 LYS A CA 1
ATOM 2244 C C . LYS A 1 281 ? -3.539 -16.969 1.169 1 91.31 281 LYS A C 1
ATOM 2246 O O . LYS A 1 281 ? -2.402 -17.125 1.622 1 91.31 281 LYS A O 1
ATOM 2251 N N . PHE A 1 282 ? -3.871 -17.297 -0.05 1 95.5 282 PHE A N 1
ATOM 2252 C CA . PHE A 1 282 ? -2.867 -17.766 -0.997 1 95.5 282 PHE A CA 1
ATOM 2253 C C . PHE A 1 282 ? -1.839 -16.688 -1.284 1 95.5 282 PHE A C 1
ATOM 2255 O O . PHE A 1 282 ? -0.648 -16.969 -1.426 1 95.5 282 PHE A O 1
ATOM 2262 N N . ALA A 1 283 ? -2.295 -15.453 -1.39 1 95.56 283 ALA A N 1
ATOM 2263 C CA . ALA A 1 283 ? -1.399 -14.32 -1.592 1 95.56 283 ALA A CA 1
ATOM 2264 C C . ALA A 1 283 ? -0.388 -14.203 -0.455 1 95.56 283 ALA A C 1
ATOM 2266 O O . ALA A 1 283 ? 0.803 -13.992 -0.693 1 95.56 283 ALA A O 1
ATOM 2267 N N . GLN A 1 284 ? -0.883 -14.344 0.759 1 92.69 284 GLN A N 1
ATOM 2268 C CA . GLN A 1 284 ? 0.002 -14.297 1.918 1 92.69 284 GLN A CA 1
ATOM 2269 C C . GLN A 1 284 ? 1.012 -15.445 1.883 1 92.69 284 GLN A C 1
ATOM 2271 O O . GLN A 1 284 ? 2.191 -15.242 2.178 1 92.69 284 GLN A O 1
ATOM 2276 N N . PHE A 1 285 ? 0.524 -16.625 1.572 1 93.06 285 PHE A N 1
ATOM 2277 C CA . PHE A 1 285 ? 1.387 -17.797 1.453 1 93.06 285 PHE A CA 1
ATOM 2278 C C . PHE A 1 285 ? 2.498 -17.547 0.439 1 93.06 285 PHE A C 1
ATOM 2280 O O . PHE A 1 285 ? 3.672 -17.797 0.727 1 93.06 285 PHE A O 1
ATOM 2287 N N . SER A 1 286 ? 2.137 -17.016 -0.715 1 96.19 286 SER A N 1
ATOM 2288 C CA . SER A 1 286 ? 3.096 -16.719 -1.774 1 96.19 286 SER A CA 1
ATOM 2289 C C . SER A 1 286 ? 4.109 -15.68 -1.326 1 96.19 286 SER A C 1
ATOM 2291 O O . SER A 1 286 ? 5.309 -15.82 -1.573 1 96.19 286 SER A O 1
ATOM 2293 N N . GLN A 1 287 ? 3.637 -14.648 -0.673 1 95.38 287 GLN A N 1
ATOM 2294 C CA . GLN A 1 287 ? 4.512 -13.57 -0.204 1 95.38 287 GLN A CA 1
ATOM 2295 C C . GLN A 1 287 ? 5.516 -14.094 0.818 1 95.38 287 GLN A C 1
ATOM 2297 O O . GLN A 1 287 ? 6.676 -13.672 0.821 1 95.38 287 GLN A O 1
ATOM 2302 N N . GLU A 1 288 ? 5.086 -15.008 1.628 1 92.25 288 GLU A N 1
ATOM 2303 C CA . GLU A 1 288 ? 5.953 -15.555 2.668 1 92.25 288 GLU A CA 1
ATOM 2304 C C . GLU A 1 288 ? 7.168 -16.25 2.066 1 92.25 288 GLU A C 1
ATOM 2306 O O . GLU A 1 288 ? 8.281 -16.141 2.596 1 92.25 288 GLU A O 1
ATOM 2311 N N . ILE A 1 289 ? 6.926 -16.891 1.037 1 95.12 289 ILE A N 1
ATOM 2312 C CA . ILE A 1 289 ? 8.039 -17.562 0.371 1 95.12 289 ILE A CA 1
ATOM 2313 C C . ILE A 1 289 ? 9.023 -16.531 -0.161 1 95.12 289 ILE A C 1
ATOM 2315 O O . ILE A 1 289 ? 10.234 -16.688 -0.016 1 95.12 289 ILE A O 1
ATOM 2319 N N . GLY A 1 290 ? 8.516 -15.508 -0.762 1 96.88 290 GLY A N 1
ATOM 2320 C CA . GLY A 1 290 ? 9.359 -14.422 -1.236 1 96.88 290 GLY A CA 1
ATOM 2321 C C . GLY A 1 290 ? 10.164 -13.766 -0.131 1 96.88 290 GLY A C 1
ATOM 2322 O O . GLY A 1 290 ? 11.359 -13.516 -0.292 1 96.88 290 GLY A O 1
ATOM 2323 N N . LEU A 1 291 ? 9.516 -13.492 1.011 1 95.5 291 LEU A N 1
ATOM 2324 C CA . LEU A 1 291 ? 10.18 -12.852 2.137 1 95.5 291 LEU A CA 1
ATOM 2325 C C . LEU A 1 291 ? 11.305 -13.727 2.682 1 95.5 291 LEU A C 1
ATOM 2327 O O . LEU A 1 291 ? 12.367 -13.219 3.035 1 95.5 291 LEU A O 1
ATOM 2331 N N . ALA A 1 292 ? 11.062 -14.992 2.678 1 93.81 292 ALA A N 1
ATOM 2332 C CA . ALA A 1 292 ? 12.062 -15.938 3.172 1 93.81 292 ALA A CA 1
ATOM 2333 C C . ALA A 1 292 ? 13.305 -15.93 2.287 1 93.81 292 ALA A C 1
ATOM 2335 O O . ALA A 1 292 ? 14.406 -16.219 2.756 1 93.81 292 ALA A O 1
ATOM 2336 N N . SER A 1 293 ? 13.18 -15.547 1.068 1 96.38 293 SER A N 1
ATOM 2337 C CA . SER A 1 293 ? 14.281 -15.625 0.112 1 96.38 293 SER A CA 1
ATOM 2338 C C . SER A 1 293 ? 15.195 -14.406 0.221 1 96.38 293 SER A C 1
ATOM 2340 O O . SER A 1 293 ? 16.344 -14.453 -0.21 1 96.38 293 SER A O 1
ATOM 2342 N N . LEU A 1 294 ? 14.688 -13.32 0.719 1 95.56 294 LEU A N 1
ATOM 2343 C CA . LEU A 1 294 ? 15.453 -12.078 0.753 1 95.56 294 LEU A CA 1
ATOM 2344 C C . LEU A 1 294 ? 16.688 -12.234 1.631 1 95.56 294 LEU A C 1
ATOM 2346 O O . LEU A 1 294 ? 16.578 -12.547 2.818 1 95.56 294 LEU A O 1
ATOM 2350 N N . GLY A 1 295 ? 17.875 -12.055 1.025 1 92.56 295 GLY A N 1
ATOM 2351 C CA . GLY A 1 295 ? 19.125 -12.117 1.758 1 92.56 295 GLY A CA 1
ATOM 2352 C C . GLY A 1 295 ? 19.578 -13.539 2.043 1 92.56 295 GLY A C 1
ATOM 2353 O O . GLY A 1 295 ? 20.578 -13.75 2.732 1 92.56 295 GLY A O 1
ATOM 2354 N N . ALA A 1 296 ? 18.891 -14.523 1.59 1 93.62 296 ALA A N 1
ATOM 2355 C CA . ALA A 1 296 ? 19.266 -15.914 1.79 1 93.62 296 ALA A CA 1
ATOM 2356 C C . ALA A 1 296 ? 20.391 -16.328 0.835 1 93.62 296 ALA A C 1
ATOM 2358 O O . ALA A 1 296 ? 20.594 -15.688 -0.199 1 93.62 296 ALA A O 1
ATOM 2359 N N . SER A 1 297 ? 21.109 -17.375 1.243 1 93.75 297 SER A N 1
ATOM 2360 C CA . SER A 1 297 ? 22.156 -17.906 0.373 1 93.75 297 SER A CA 1
ATOM 2361 C C . SER A 1 297 ? 21.562 -18.5 -0.902 1 93.75 297 SER A C 1
ATOM 2363 O O . SER A 1 297 ? 20.359 -18.781 -0.961 1 93.75 297 SER A O 1
ATOM 2365 N N . ASP A 1 298 ? 22.375 -18.703 -1.895 1 93.56 298 ASP A N 1
ATOM 2366 C CA . ASP A 1 298 ? 21.906 -19.297 -3.146 1 93.56 298 ASP A CA 1
ATOM 2367 C C . ASP A 1 298 ? 21.359 -20.703 -2.924 1 93.56 298 ASP A C 1
ATOM 2369 O O . ASP A 1 298 ? 20.375 -21.109 -3.564 1 93.56 298 ASP A O 1
ATOM 2373 N N . GLU A 1 299 ? 21.953 -21.359 -2.045 1 94.38 299 GLU A N 1
ATOM 2374 C CA . GLU A 1 299 ? 21.484 -22.703 -1.725 1 94.38 299 GLU A CA 1
ATOM 2375 C C . GLU A 1 299 ? 20.094 -22.672 -1.109 1 94.38 299 GLU A C 1
ATOM 2377 O O . GLU A 1 299 ? 19.219 -23.469 -1.49 1 94.38 299 GLU A O 1
ATOM 2382 N N . ASP A 1 300 ? 19.938 -21.766 -0.259 1 95.25 300 ASP A N 1
ATOM 2383 C CA . ASP A 1 300 ? 18.641 -21.656 0.401 1 95.25 300 ASP A CA 1
ATOM 2384 C C . ASP A 1 300 ? 17.562 -21.172 -0.572 1 95.25 300 ASP A C 1
ATOM 2386 O O . ASP A 1 300 ? 16.422 -21.609 -0.514 1 95.25 300 ASP A O 1
ATOM 2390 N N . VAL A 1 301 ? 17.953 -20.281 -1.424 1 96.19 301 VAL A N 1
ATOM 2391 C CA . VAL A 1 301 ? 17.016 -19.797 -2.43 1 96.19 301 VAL A CA 1
ATOM 2392 C C . VAL A 1 301 ? 16.578 -20.953 -3.328 1 96.19 301 VAL A C 1
ATOM 2394 O O . VAL A 1 301 ? 15.406 -21.031 -3.703 1 96.19 301 VAL A O 1
ATOM 2397 N N . GLN A 1 302 ? 17.469 -21.828 -3.645 1 95.81 302 GLN A N 1
ATOM 2398 C CA . GLN A 1 302 ? 17.141 -22.984 -4.473 1 95.81 302 GLN A CA 1
ATOM 2399 C C . GLN A 1 302 ? 16.156 -23.922 -3.752 1 95.81 302 GLN A C 1
ATOM 2401 O O . GLN A 1 302 ? 15.242 -24.453 -4.367 1 95.81 302 GLN A O 1
ATOM 2406 N N . LYS A 1 303 ? 16.344 -24.109 -2.508 1 96.5 303 LYS A N 1
ATOM 2407 C CA . LYS A 1 303 ? 15.422 -24.922 -1.716 1 96.5 303 LYS A CA 1
ATOM 2408 C C . LYS A 1 303 ? 14.031 -24.297 -1.693 1 96.5 303 LYS A C 1
ATOM 2410 O O . LYS A 1 303 ? 13.031 -25 -1.859 1 96.5 303 LYS A O 1
ATOM 2415 N N . LEU A 1 304 ? 14.039 -23 -1.483 1 96.69 304 LEU A N 1
ATOM 2416 C CA . LEU A 1 304 ? 12.766 -22.297 -1.469 1 96.69 304 LEU A CA 1
ATOM 2417 C C . LEU A 1 304 ? 12.086 -22.375 -2.832 1 96.69 304 LEU A C 1
ATOM 2419 O O . LEU A 1 304 ? 10.867 -22.531 -2.912 1 96.69 304 LEU A O 1
ATOM 2423 N N . ALA A 1 305 ? 12.891 -22.266 -3.854 1 96.44 305 ALA A N 1
ATOM 2424 C CA . ALA A 1 305 ? 12.359 -22.359 -5.211 1 96.44 305 ALA A CA 1
ATOM 2425 C C . ALA A 1 305 ? 11.766 -23.734 -5.477 1 96.44 305 ALA A C 1
ATOM 2427 O O . ALA A 1 305 ? 10.75 -23.859 -6.16 1 96.44 305 ALA A O 1
ATOM 2428 N N . THR A 1 306 ? 12.352 -24.719 -4.957 1 97 306 THR A N 1
ATOM 2429 C CA . THR A 1 306 ? 11.836 -26.078 -5.105 1 97 306 THR A CA 1
ATOM 2430 C C . THR A 1 306 ? 10.516 -26.234 -4.355 1 97 306 THR A C 1
ATOM 2432 O O . THR A 1 306 ? 9.578 -26.859 -4.859 1 97 306 THR A O 1
ATOM 2435 N N . CYS A 1 307 ? 10.484 -25.672 -3.209 1 96.81 307 CYS A N 1
ATOM 2436 C CA . CYS A 1 307 ? 9.227 -25.703 -2.463 1 96.81 307 CYS A CA 1
ATOM 2437 C C . CYS A 1 307 ? 8.133 -24.938 -3.203 1 96.81 307 CYS A C 1
ATOM 2439 O O . CYS A 1 307 ? 6.992 -25.391 -3.26 1 96.81 307 CYS A O 1
ATOM 2441 N N . TYR A 1 308 ? 8.5 -23.812 -3.729 1 97 308 TYR A N 1
ATOM 2442 C CA . TYR A 1 308 ? 7.574 -23.078 -4.578 1 97 308 TYR A CA 1
ATOM 2443 C C . TYR A 1 308 ? 7.07 -23.938 -5.727 1 97 308 TYR A C 1
ATOM 2445 O O . TYR A 1 308 ? 5.871 -23.953 -6.016 1 97 308 TYR A O 1
ATOM 2453 N N . PHE A 1 309 ? 7.961 -24.688 -6.316 1 96.62 309 PHE A N 1
ATOM 2454 C CA . PHE A 1 309 ? 7.672 -25.531 -7.469 1 96.62 309 PHE A CA 1
ATOM 2455 C C . PHE A 1 309 ? 6.652 -26.609 -7.109 1 96.62 309 PHE A C 1
ATOM 2457 O O . PHE A 1 309 ? 5.699 -26.844 -7.855 1 96.62 309 PHE A O 1
ATOM 2464 N N . PHE A 1 310 ? 6.734 -27.141 -5.988 1 97.06 310 PHE A N 1
ATOM 2465 C CA . PHE A 1 310 ? 5.891 -28.281 -5.656 1 97.06 310 PHE A CA 1
ATOM 2466 C C . PHE A 1 310 ? 4.695 -27.844 -4.816 1 97.06 310 PHE A C 1
ATOM 2468 O O . PHE A 1 310 ? 3.939 -28.688 -4.324 1 97.06 310 PHE A O 1
ATOM 2475 N N . THR A 1 311 ? 4.5 -26.562 -4.66 1 96.62 311 THR A N 1
ATOM 2476 C CA . THR A 1 311 ? 3.281 -26.016 -4.07 1 96.62 311 THR A CA 1
ATOM 2477 C C . THR A 1 311 ? 2.574 -25.094 -5.059 1 96.62 311 THR A C 1
ATOM 2479 O O . THR A 1 311 ? 1.764 -25.531 -5.871 1 96.62 311 THR A O 1
ATOM 2482 N N . ILE A 1 312 ? 3.074 -23.891 -5.238 1 96.88 312 ILE A N 1
ATOM 2483 C CA . ILE A 1 312 ? 2.408 -22.859 -6.027 1 96.88 312 ILE A CA 1
ATOM 2484 C C . ILE A 1 312 ? 2.377 -23.281 -7.496 1 96.88 312 ILE A C 1
ATOM 2486 O O . ILE A 1 312 ? 1.458 -22.906 -8.234 1 96.88 312 ILE A O 1
ATOM 2490 N N . GLU A 1 313 ? 3.283 -24.125 -7.938 1 96.06 313 GLU A N 1
ATOM 2491 C CA . GLU A 1 313 ? 3.303 -24.578 -9.328 1 96.06 313 GLU A CA 1
ATOM 2492 C C . GLU A 1 313 ? 2.582 -25.906 -9.484 1 96.06 313 GLU A C 1
ATOM 2494 O O . GLU A 1 313 ? 1.72 -26.062 -10.352 1 96.06 313 GLU A O 1
ATOM 2499 N N . PHE A 1 314 ? 2.904 -26.906 -8.594 1 97.06 314 PHE A N 1
ATOM 2500 C CA . PHE A 1 314 ? 2.371 -28.25 -8.812 1 97.06 314 PHE A CA 1
ATOM 2501 C C . PHE A 1 314 ? 1.715 -28.781 -7.547 1 97.06 314 PHE A C 1
ATOM 2503 O O . PHE A 1 314 ? 1.644 -30 -7.344 1 97.06 314 PHE A O 1
ATOM 2510 N N . GLY A 1 315 ? 1.169 -27.906 -6.777 1 97.06 315 GLY A N 1
ATOM 2511 C CA . GLY A 1 315 ? 0.598 -28.281 -5.496 1 97.06 315 GLY A CA 1
ATOM 2512 C C . GLY A 1 315 ? -0.823 -28.797 -5.609 1 97.06 315 GLY A C 1
ATOM 2513 O O . GLY A 1 315 ? -1.585 -28.359 -6.469 1 97.06 315 GLY A O 1
ATOM 2514 N N . LEU A 1 316 ? -1.126 -29.734 -4.676 1 97.62 316 LEU A N 1
ATOM 2515 C CA . LEU A 1 316 ? -2.459 -30.297 -4.512 1 97.62 316 LEU A CA 1
ATOM 2516 C C . LEU A 1 316 ? -2.99 -30.047 -3.104 1 97.62 316 LEU A C 1
ATOM 2518 O O . LEU A 1 316 ? -2.215 -29.797 -2.18 1 97.62 316 LEU A O 1
ATOM 2522 N N . CYS A 1 317 ? -4.262 -30.016 -2.992 1 96.81 317 CYS A N 1
ATOM 2523 C CA . CYS A 1 317 ? -4.906 -29.922 -1.686 1 96.81 317 CYS A CA 1
ATOM 2524 C C . CYS A 1 317 ? -6.098 -30.859 -1.595 1 96.81 317 CYS A C 1
ATOM 2526 O O . CYS A 1 317 ? -6.539 -31.406 -2.605 1 96.81 317 CYS A O 1
ATOM 2528 N N . LYS A 1 318 ? -6.496 -31.094 -0.359 1 95.12 318 LYS A N 1
ATOM 2529 C CA . LYS A 1 318 ? -7.676 -31.922 -0.114 1 95.12 318 LYS A CA 1
ATOM 2530 C C . LYS A 1 318 ? -8.875 -31.062 0.278 1 95.12 318 LYS A C 1
ATOM 2532 O O . LYS A 1 318 ? -8.789 -30.25 1.209 1 95.12 318 LYS A O 1
ATOM 2537 N N . GLN A 1 319 ? -9.906 -31.188 -0.488 1 94.75 319 GLN A N 1
ATOM 2538 C CA . GLN A 1 319 ? -11.164 -30.5 -0.203 1 94.75 319 GLN A CA 1
ATOM 2539 C C . GLN A 1 319 ? -12.344 -31.469 -0.306 1 94.75 319 GLN A C 1
ATOM 2541 O O . GLN A 1 319 ? -12.555 -32.094 -1.348 1 94.75 319 GLN A O 1
ATOM 2546 N N . ASP A 1 320 ? -13.133 -31.578 0.791 1 91.81 320 ASP A N 1
ATOM 2547 C CA . ASP A 1 320 ? -14.281 -32.469 0.877 1 91.81 320 ASP A CA 1
ATOM 2548 C C . ASP A 1 320 ? -13.875 -33.906 0.538 1 91.81 320 ASP A C 1
ATOM 2550 O O . ASP A 1 320 ? -14.539 -34.594 -0.257 1 91.81 320 ASP A O 1
ATOM 2554 N N . GLY A 1 321 ? -12.719 -34.312 0.92 1 90.31 321 GLY A N 1
ATOM 2555 C CA . GLY A 1 321 ? -12.25 -35.688 0.763 1 90.31 321 GLY A CA 1
ATOM 2556 C C . GLY A 1 321 ? -11.68 -35.969 -0.616 1 90.31 321 GLY A C 1
ATOM 2557 O O . GLY A 1 321 ? -11.258 -37.094 -0.901 1 90.31 321 GLY A O 1
ATOM 2558 N N . GLN A 1 322 ? -11.703 -34.969 -1.418 1 93.88 322 GLN A N 1
ATOM 2559 C CA . GLN A 1 322 ? -11.188 -35.156 -2.77 1 93.88 322 GLN A CA 1
ATOM 2560 C C . GLN A 1 322 ? -9.938 -34.312 -3 1 93.88 322 GLN A C 1
ATOM 2562 O O . GLN A 1 322 ? -9.773 -33.25 -2.387 1 93.88 322 GLN A O 1
ATOM 2567 N N . LEU A 1 323 ? -9.07 -34.844 -3.918 1 96.06 323 LEU A N 1
ATOM 2568 C CA . LEU A 1 323 ? -7.883 -34.094 -4.309 1 96.06 323 LEU A CA 1
ATOM 2569 C C . LEU A 1 323 ? -8.234 -33 -5.309 1 96.06 323 LEU A C 1
ATOM 2571 O O . LEU A 1 323 ? -9.039 -33.219 -6.215 1 96.06 323 LEU A O 1
ATOM 2575 N N . ARG A 1 324 ? -7.734 -31.828 -5.074 1 97.88 324 ARG A N 1
ATOM 2576 C CA . ARG A 1 324 ? -7.875 -30.688 -5.969 1 97.88 324 ARG A CA 1
ATOM 2577 C C . ARG A 1 324 ? -6.516 -30.062 -6.27 1 97.88 324 ARG A C 1
ATOM 2579 O O . ARG A 1 324 ? -5.578 -30.188 -5.477 1 97.88 324 ARG A O 1
ATOM 2586 N N . ALA A 1 325 ? -6.445 -29.453 -7.371 1 98 325 ALA A N 1
ATOM 2587 C CA . ALA A 1 325 ? -5.207 -28.797 -7.77 1 98 325 ALA A CA 1
ATOM 2588 C C . ALA A 1 325 ? -5.262 -27.297 -7.461 1 98 325 ALA A C 1
ATOM 2590 O O . ALA A 1 325 ? -6.293 -26.656 -7.664 1 98 325 ALA A O 1
ATOM 2591 N N . TYR A 1 326 ? -4.203 -26.766 -6.902 1 97.81 326 TYR A N 1
ATOM 2592 C CA . TYR A 1 326 ? -4.066 -25.328 -6.789 1 97.81 326 TYR A CA 1
ATOM 2593 C C . TYR A 1 326 ? -2.781 -24.844 -7.453 1 97.81 326 TYR A C 1
ATOM 2595 O O . TYR A 1 326 ? -2.576 -23.641 -7.629 1 97.81 326 TYR A O 1
ATOM 2603 N N . GLY A 1 327 ? -1.916 -25.75 -7.887 1 97.19 327 GLY A N 1
ATOM 2604 C CA . GLY A 1 327 ? -0.688 -25.391 -8.578 1 97.19 327 GLY A CA 1
ATOM 2605 C C . GLY A 1 327 ? -0.925 -24.828 -9.969 1 97.19 327 GLY A C 1
ATOM 2606 O O . GLY A 1 327 ? -1.677 -25.406 -10.758 1 97.19 327 GLY A O 1
ATOM 2607 N N . ALA A 1 328 ? -0.256 -23.781 -10.289 1 97.06 328 ALA A N 1
ATOM 2608 C CA . ALA A 1 328 ? -0.445 -23.078 -11.562 1 97.06 328 ALA A CA 1
ATOM 2609 C C . ALA A 1 328 ? -0.022 -23.953 -12.734 1 97.06 328 ALA A C 1
ATOM 2611 O O . ALA A 1 328 ? -0.621 -23.891 -13.812 1 97.06 328 ALA A O 1
ATOM 2612 N N . GLY A 1 329 ? 1.083 -24.734 -12.57 1 95.44 329 GLY A N 1
ATOM 2613 C CA . GLY A 1 329 ? 1.518 -25.656 -13.609 1 95.44 329 GLY A CA 1
ATOM 2614 C C . GLY A 1 329 ? 0.484 -26.719 -13.938 1 95.44 329 GLY A C 1
ATOM 2615 O O . GLY A 1 329 ? 0.357 -27.125 -15.094 1 95.44 329 GLY A O 1
ATOM 2616 N N . LEU A 1 330 ? -0.196 -27.109 -12.945 1 96.19 330 LEU A N 1
ATOM 2617 C CA . LEU A 1 330 ? -1.285 -28.047 -13.148 1 96.19 330 LEU A CA 1
ATOM 2618 C C . LEU A 1 330 ? -2.494 -27.375 -13.773 1 96.19 330 LEU A C 1
ATOM 2620 O O . LEU A 1 330 ? -3.051 -27.859 -14.758 1 96.19 330 LEU A O 1
ATOM 2624 N N . LEU A 1 331 ? -2.84 -26.219 -13.297 1 97 331 LEU A N 1
ATOM 2625 C CA . LEU A 1 331 ? -4.059 -25.516 -13.688 1 97 331 LEU A CA 1
ATOM 2626 C C . LEU A 1 331 ? -3.926 -24.938 -15.086 1 97 331 LEU A C 1
ATOM 2628 O O . LEU A 1 331 ? -4.922 -24.516 -15.688 1 97 331 LEU A O 1
ATOM 2632 N N . SER A 1 332 ? -2.729 -24.938 -15.641 1 95.56 332 SER A N 1
ATOM 2633 C CA . SER A 1 332 ? -2.527 -24.406 -16.984 1 95.56 332 SER A CA 1
ATOM 2634 C C . SER A 1 332 ? -2.121 -25.5 -17.969 1 95.56 332 SER A C 1
ATOM 2636 O O . SER A 1 332 ? -1.76 -25.203 -19.109 1 95.56 332 SER A O 1
ATOM 2638 N N . SER A 1 333 ? -2.113 -26.719 -17.516 1 92.31 333 SER A N 1
ATOM 2639 C CA . SER A 1 333 ? -1.753 -27.844 -18.359 1 92.31 333 SER A CA 1
ATOM 2640 C C . SER A 1 333 ? -2.854 -28.906 -18.359 1 92.31 333 SER A C 1
ATOM 2642 O O . SER A 1 333 ? -3.043 -29.609 -17.375 1 92.31 333 SER A O 1
ATOM 2644 N N . ILE A 1 334 ? -3.486 -29.078 -19.531 1 91.94 334 ILE A N 1
ATOM 2645 C CA . ILE A 1 334 ? -4.637 -29.969 -19.625 1 91.94 334 ILE A CA 1
ATOM 2646 C C . ILE A 1 334 ? -4.215 -31.406 -19.297 1 91.94 334 ILE A C 1
ATOM 2648 O O . ILE A 1 334 ? -4.832 -32.062 -18.453 1 91.94 334 ILE A O 1
ATOM 2652 N N . GLY A 1 335 ? -3.164 -31.891 -19.922 1 91.62 335 GLY A N 1
ATOM 2653 C CA . GLY A 1 335 ? -2.701 -33.25 -19.734 1 91.62 335 GLY A CA 1
ATOM 2654 C C . GLY A 1 335 ? -2.242 -33.531 -18.312 1 91.62 335 GLY A C 1
ATOM 2655 O O . GLY A 1 335 ? -2.635 -34.562 -17.734 1 91.62 335 GLY A O 1
ATOM 2656 N N . GLU A 1 336 ? -1.454 -32.656 -17.781 1 93.19 336 GLU A N 1
ATOM 2657 C CA . GLU A 1 336 ? -0.876 -32.938 -16.469 1 93.19 336 GLU A CA 1
ATOM 2658 C C . GLU A 1 336 ? -1.905 -32.75 -15.359 1 93.19 336 GLU A C 1
ATOM 2660 O O . GLU A 1 336 ? -1.84 -33.438 -14.328 1 93.19 336 GLU A O 1
ATOM 2665 N N . LEU A 1 337 ? -2.816 -31.859 -15.547 1 95.75 337 LEU A N 1
ATOM 2666 C CA . LEU A 1 337 ? -3.9 -31.703 -14.594 1 95.75 337 LEU A CA 1
ATOM 2667 C C . LEU A 1 337 ? -4.688 -33 -14.422 1 95.75 337 LEU A C 1
ATOM 2669 O O . LEU A 1 337 ? -4.941 -33.438 -13.297 1 95.75 337 LEU A O 1
ATOM 2673 N N . ARG A 1 338 ? -5.016 -33.656 -15.531 1 94.75 338 ARG A N 1
ATOM 2674 C CA . ARG A 1 338 ? -5.734 -34.938 -15.5 1 94.75 338 ARG A CA 1
ATOM 2675 C C . ARG A 1 338 ? -4.887 -36.031 -14.852 1 94.75 338 ARG A C 1
ATOM 2677 O O . ARG A 1 338 ? -5.387 -36.812 -14.039 1 94.75 338 ARG A O 1
ATOM 2684 N N . HIS A 1 339 ? -3.65 -36 -15.211 1 95 339 HIS A N 1
ATOM 2685 C CA . HIS A 1 339 ? -2.738 -37.031 -14.695 1 95 339 HIS A CA 1
ATOM 2686 C C . HIS A 1 339 ? -2.562 -36.875 -13.188 1 95 339 HIS A C 1
ATOM 2688 O O . HIS A 1 339 ? -2.623 -37.875 -12.461 1 95 339 HIS A O 1
ATOM 2694 N N . ALA A 1 340 ? -2.324 -35.688 -12.711 1 96 340 ALA A N 1
ATOM 2695 C CA . ALA A 1 340 ? -2.018 -35.406 -11.305 1 96 340 ALA A CA 1
ATOM 2696 C C . ALA A 1 340 ? -3.17 -35.844 -10.406 1 96 340 ALA A C 1
ATOM 2698 O O . ALA A 1 340 ? -2.959 -36.188 -9.242 1 96 340 ALA A O 1
ATOM 2699 N N . LEU A 1 341 ? -4.387 -35.844 -10.922 1 96.25 341 LEU A N 1
ATOM 2700 C CA . LEU A 1 341 ? -5.551 -36.156 -10.109 1 96.25 341 LEU A CA 1
ATOM 2701 C C . LEU A 1 341 ? -6.051 -37.562 -10.43 1 96.25 341 LEU A C 1
ATOM 2703 O O . LEU A 1 341 ? -7.113 -37.969 -9.953 1 96.25 341 LEU A O 1
ATOM 2707 N N . SER A 1 342 ? -5.273 -38.281 -11.211 1 94.12 342 SER A N 1
ATOM 2708 C CA . SER A 1 342 ? -5.605 -39.656 -11.523 1 94.12 342 SER A CA 1
ATOM 2709 C C . SER A 1 342 ? -4.957 -40.625 -10.531 1 94.12 342 SER A C 1
ATOM 2711 O O . SER A 1 342 ? -4.137 -40.219 -9.703 1 94.12 342 SER A O 1
ATOM 2713 N N . ASP A 1 343 ? -5.266 -41.906 -10.633 1 92.75 343 ASP A N 1
ATOM 2714 C CA . ASP A 1 343 ? -4.734 -42.969 -9.758 1 92.75 343 ASP A CA 1
ATOM 2715 C C . ASP A 1 343 ? -3.309 -43.344 -10.156 1 92.75 343 ASP A C 1
ATOM 2717 O O . ASP A 1 343 ? -2.619 -44.031 -9.414 1 92.75 343 ASP A O 1
ATOM 2721 N N . ARG A 1 344 ? -2.828 -42.812 -11.203 1 92.5 344 ARG A N 1
ATOM 2722 C CA . ARG A 1 344 ? -1.494 -43.125 -11.695 1 92.5 344 ARG A CA 1
ATOM 2723 C C . ARG A 1 344 ? -0.44 -42.219 -11.07 1 92.5 344 ARG A C 1
ATOM 2725 O O . ARG A 1 344 ? 0.755 -42.531 -11.133 1 92.5 344 ARG A O 1
ATOM 2732 N N . ALA A 1 345 ? -0.868 -41.156 -10.547 1 94.75 345 ALA A N 1
ATOM 2733 C CA . ALA A 1 345 ? 0.075 -40.188 -10.008 1 94.75 345 ALA A CA 1
ATOM 2734 C C . ALA A 1 345 ? 0.517 -40.562 -8.602 1 94.75 345 ALA A C 1
ATOM 2736 O O . ALA A 1 345 ? -0.274 -41.094 -7.816 1 94.75 345 ALA A O 1
ATOM 2737 N N . CYS A 1 346 ? 1.752 -40.344 -8.281 1 97 346 CYS A N 1
ATOM 2738 C CA . CYS A 1 346 ? 2.275 -40.5 -6.93 1 97 346 CYS A CA 1
ATOM 2739 C C . CYS A 1 346 ? 2.123 -39.219 -6.141 1 97 346 CYS A C 1
ATOM 2741 O O . CYS A 1 346 ? 2.646 -38.156 -6.543 1 97 346 CYS A O 1
ATOM 2743 N N . VAL A 1 347 ? 1.402 -39.312 -4.992 1 97.25 347 VAL A N 1
ATOM 2744 C CA . VAL A 1 347 ? 1.118 -38.125 -4.199 1 97.25 347 VAL A CA 1
ATOM 2745 C C . VAL A 1 347 ? 1.643 -38.312 -2.777 1 97.25 347 VAL A C 1
ATOM 2747 O O . VAL A 1 347 ? 1.352 -39.312 -2.131 1 97.25 347 VAL A O 1
ATOM 2750 N N . LYS A 1 348 ? 2.455 -37.375 -2.338 1 97.12 348 LYS A N 1
ATOM 2751 C CA . LYS A 1 348 ? 2.996 -37.375 -0.983 1 97.12 348 LYS A CA 1
ATOM 2752 C C . LYS A 1 348 ? 2.537 -36.156 -0.202 1 97.12 348 LYS A C 1
ATOM 2754 O O . LYS A 1 348 ? 2.061 -35.188 -0.791 1 97.12 348 LYS A O 1
ATOM 2759 N N . THR A 1 349 ? 2.629 -36.25 1.105 1 96.75 349 THR A N 1
ATOM 2760 C CA . THR A 1 349 ? 2.293 -35.125 1.946 1 96.75 349 THR A CA 1
ATOM 2761 C C . THR A 1 349 ? 3.375 -34.062 1.857 1 96.75 349 THR A C 1
ATOM 2763 O O . THR A 1 349 ? 4.566 -34.375 1.87 1 96.75 349 THR A O 1
ATOM 2766 N N . PHE A 1 350 ? 2.947 -32.844 1.828 1 97.19 350 PHE A N 1
ATOM 2767 C CA . PHE A 1 350 ? 3.889 -31.734 1.691 1 97.19 350 PHE A CA 1
ATOM 2768 C C . PHE A 1 350 ? 4.645 -31.5 2.994 1 97.19 350 PHE A C 1
ATOM 2770 O O . PHE A 1 350 ? 4.031 -31.281 4.043 1 97.19 350 PHE A O 1
ATOM 2777 N N . ASP A 1 351 ? 5.883 -31.578 2.918 1 96.44 351 ASP A N 1
ATOM 2778 C CA . ASP A 1 351 ? 6.852 -31.219 3.949 1 96.44 351 ASP A CA 1
ATOM 2779 C C . ASP A 1 351 ? 8.07 -30.531 3.344 1 96.44 351 ASP A C 1
ATOM 2781 O O . ASP A 1 351 ? 8.891 -31.172 2.688 1 96.44 351 ASP A O 1
ATOM 2785 N N . PRO A 1 352 ? 8.18 -29.219 3.654 1 96.38 352 PRO A N 1
ATOM 2786 C CA . PRO A 1 352 ? 9.25 -28.469 2.996 1 96.38 352 PRO A CA 1
ATOM 2787 C C . PRO A 1 352 ? 10.633 -29.078 3.219 1 96.38 352 PRO A C 1
ATOM 2789 O O . PRO A 1 352 ? 11.508 -28.969 2.359 1 96.38 352 PRO A O 1
ATOM 2792 N N . LYS A 1 353 ? 10.914 -29.766 4.305 1 95.31 353 LYS A N 1
ATOM 2793 C CA . LYS A 1 353 ? 12.219 -30.344 4.625 1 95.31 353 LYS A CA 1
ATOM 2794 C C . LYS A 1 353 ? 12.578 -31.469 3.65 1 95.31 353 LYS A C 1
ATOM 2796 O O . LYS A 1 353 ? 13.75 -31.672 3.338 1 95.31 353 LYS A O 1
ATOM 2801 N N . THR A 1 354 ? 11.594 -32.094 3.211 1 95.69 354 THR A N 1
ATOM 2802 C CA . THR A 1 354 ? 11.828 -33.188 2.271 1 95.69 354 THR A CA 1
ATOM 2803 C C . THR A 1 354 ? 11.562 -32.75 0.839 1 95.69 354 THR A C 1
ATOM 2805 O O . THR A 1 354 ? 12.297 -33.125 -0.08 1 95.69 354 THR A O 1
ATOM 2808 N N . THR A 1 355 ? 10.523 -31.984 0.646 1 96.81 355 THR A N 1
ATOM 2809 C CA . THR A 1 355 ? 10.117 -31.516 -0.674 1 96.81 355 THR A CA 1
ATOM 2810 C C . THR A 1 355 ? 11.227 -30.703 -1.328 1 96.81 355 THR A C 1
ATOM 2812 O O . THR A 1 355 ? 11.406 -30.75 -2.547 1 96.81 355 THR A O 1
ATOM 2815 N N . CYS A 1 356 ? 12 -30.016 -0.517 1 95.75 356 CYS A N 1
ATOM 2816 C CA . CYS A 1 356 ? 13.016 -29.094 -1.039 1 95.75 356 CYS A CA 1
ATOM 2817 C C . CYS A 1 356 ? 14.125 -29.859 -1.748 1 95.75 356 CYS A C 1
ATOM 2819 O O . CYS A 1 356 ? 14.945 -29.266 -2.453 1 95.75 356 CYS A O 1
ATOM 2821 N N . ASN A 1 357 ? 14.109 -31.188 -1.634 1 94.94 357 ASN A N 1
ATOM 2822 C CA . ASN A 1 357 ? 15.148 -32 -2.248 1 94.94 357 ASN A CA 1
ATOM 2823 C C . ASN A 1 357 ? 14.617 -32.75 -3.482 1 94.94 357 ASN A C 1
ATOM 2825 O O . ASN A 1 357 ? 15.375 -33.438 -4.164 1 94.94 357 ASN A O 1
ATOM 2829 N N . GLN A 1 358 ? 13.383 -32.594 -3.732 1 95.62 358 GLN A N 1
ATOM 2830 C CA . GLN A 1 358 ? 12.758 -33.281 -4.859 1 95.62 358 GLN A CA 1
ATOM 2831 C C . GLN A 1 358 ? 13.188 -32.656 -6.188 1 95.62 358 GLN A C 1
ATOM 2833 O O . GLN A 1 358 ? 13.25 -31.438 -6.309 1 95.62 358 GLN A O 1
ATOM 2838 N N . GLU A 1 359 ? 13.5 -33.469 -7.172 1 93.88 359 GLU A N 1
ATOM 2839 C CA . GLU A 1 359 ? 13.883 -32.969 -8.492 1 93.88 359 GLU A CA 1
ATOM 2840 C C . GLU A 1 359 ? 12.68 -32.406 -9.234 1 93.88 359 GLU A C 1
ATOM 2842 O O . GLU A 1 359 ? 11.617 -33.031 -9.281 1 93.88 359 GLU A O 1
ATOM 2847 N N . CYS A 1 360 ? 12.859 -31.25 -9.766 1 90.81 360 CYS A N 1
ATOM 2848 C CA . CYS A 1 360 ? 11.836 -30.594 -10.57 1 90.81 360 CYS A CA 1
ATOM 2849 C C . CYS A 1 360 ? 11.961 -30.984 -12.039 1 90.81 360 CYS A C 1
ATOM 2851 O O . CYS A 1 360 ? 13.008 -30.75 -12.656 1 90.81 360 CYS A O 1
ATOM 2853 N N . LEU A 1 361 ? 10.945 -31.531 -12.594 1 88.06 361 LEU A N 1
ATOM 2854 C CA . LEU A 1 361 ? 10.969 -31.922 -14 1 88.06 361 LEU A CA 1
ATOM 2855 C C . LEU A 1 361 ? 10.281 -30.859 -14.867 1 88.06 361 LEU A C 1
ATOM 2857 O O . LEU A 1 361 ? 9.172 -30.422 -14.562 1 88.06 361 LEU A O 1
ATOM 2861 N N . ILE A 1 362 ? 10.859 -30.422 -15.93 1 78.62 362 ILE A N 1
ATOM 2862 C CA . ILE A 1 362 ? 10.359 -29.312 -16.734 1 78.62 362 ILE A CA 1
ATOM 2863 C C . ILE A 1 362 ? 9.695 -29.844 -18 1 78.62 362 ILE A C 1
ATOM 2865 O O . ILE A 1 362 ? 8.617 -29.375 -18.375 1 78.62 362 ILE A O 1
ATOM 2869 N N . THR A 1 363 ? 10.195 -30.906 -18.625 1 77.19 363 THR A N 1
ATOM 2870 C CA . THR A 1 363 ? 9.766 -31.297 -19.969 1 77.19 363 THR A CA 1
ATOM 2871 C C . THR A 1 363 ? 8.859 -32.531 -19.891 1 77.19 363 THR A C 1
ATOM 2873 O O . THR A 1 363 ? 8.461 -33.062 -20.922 1 77.19 363 THR A O 1
ATOM 2876 N N . THR A 1 364 ? 8.664 -32.969 -18.672 1 85.56 364 THR A N 1
ATOM 2877 C CA . THR A 1 364 ? 7.797 -34.125 -18.484 1 85.56 364 THR A CA 1
ATOM 2878 C C . THR A 1 364 ? 6.938 -33.969 -17.234 1 85.56 364 THR A C 1
ATOM 2880 O O . THR A 1 364 ? 7.078 -32.969 -16.516 1 85.56 364 THR A O 1
ATOM 2883 N N . PHE A 1 365 ? 6.008 -34.969 -17.078 1 91.69 365 PHE A N 1
ATOM 2884 C CA . PHE A 1 365 ? 5.172 -34.938 -15.883 1 91.69 365 PHE A CA 1
ATOM 2885 C C . PHE A 1 365 ? 6.012 -35.188 -14.633 1 91.69 365 PHE A C 1
ATOM 2887 O O . PHE A 1 365 ? 7.012 -35.906 -14.688 1 91.69 365 PHE A O 1
ATOM 2894 N N . GLN A 1 366 ? 5.578 -34.625 -13.602 1 93.94 366 GLN A N 1
ATOM 2895 C CA . GLN A 1 366 ? 6.281 -34.812 -12.344 1 93.94 366 GLN A CA 1
ATOM 2896 C C . GLN A 1 366 ? 6.184 -36.281 -11.875 1 93.94 366 GLN A C 1
ATOM 2898 O O . GLN A 1 366 ? 5.148 -36.906 -12.062 1 93.94 366 GLN A O 1
ATOM 2903 N N . ASP A 1 367 ? 7.246 -36.719 -11.25 1 93.5 367 ASP A N 1
ATOM 2904 C CA . ASP A 1 367 ? 7.238 -38.062 -10.672 1 93.5 367 ASP A CA 1
ATOM 2905 C C . ASP A 1 367 ? 6.375 -38.125 -9.414 1 93.5 367 ASP A C 1
ATOM 2907 O O . ASP A 1 367 ? 5.801 -39.156 -9.094 1 93.5 367 ASP A O 1
ATOM 2911 N N . VAL A 1 368 ? 6.422 -37.062 -8.758 1 96.88 368 VAL A N 1
ATOM 2912 C CA . VAL A 1 368 ? 5.711 -37 -7.48 1 96.88 368 VAL A CA 1
ATOM 2913 C C . VAL A 1 368 ? 5.051 -35.625 -7.328 1 96.88 368 VAL A C 1
ATOM 2915 O O . VAL A 1 368 ? 5.609 -34.594 -7.75 1 96.88 368 VAL A O 1
ATOM 2918 N N . TYR A 1 369 ? 3.861 -35.656 -6.766 1 97.81 369 TYR A N 1
ATOM 2919 C CA . TYR A 1 369 ? 3.148 -34.438 -6.371 1 97.81 369 TYR A CA 1
ATOM 2920 C C . TYR A 1 369 ? 2.98 -34.375 -4.859 1 97.81 369 TYR A C 1
ATOM 2922 O O . TYR A 1 369 ? 3.092 -35.406 -4.172 1 97.81 369 TYR A O 1
ATOM 2930 N N . PHE A 1 370 ? 2.75 -33.188 -4.379 1 97.94 370 PHE A N 1
ATOM 2931 C CA . PHE A 1 370 ? 2.635 -33.031 -2.932 1 97.94 370 PHE A CA 1
ATOM 2932 C C . PHE A 1 370 ? 1.293 -32.406 -2.559 1 97.94 370 PHE A C 1
ATOM 2934 O O . PHE A 1 370 ? 0.821 -31.484 -3.229 1 97.94 370 PHE A O 1
ATOM 2941 N N . VAL A 1 371 ? 0.708 -32.938 -1.533 1 97.56 371 VAL A N 1
ATOM 2942 C CA . VAL A 1 371 ? -0.633 -32.531 -1.132 1 97.56 371 VAL A CA 1
ATOM 2943 C C . VAL A 1 371 ? -0.583 -31.891 0.252 1 97.56 371 VAL A C 1
ATOM 2945 O O . VAL A 1 371 ? 0.167 -32.344 1.124 1 97.56 371 VAL A O 1
ATOM 2948 N N . SER A 1 372 ? -1.301 -30.75 0.408 1 94.69 372 SER A N 1
ATOM 2949 C CA . SER A 1 372 ? -1.521 -30.094 1.692 1 94.69 372 SER A CA 1
ATOM 2950 C C . SER A 1 372 ? -2.992 -30.141 2.092 1 94.69 372 SER A C 1
ATOM 2952 O O . SER A 1 372 ? -3.873 -30.156 1.23 1 94.69 372 SER A O 1
ATOM 2954 N N . GLU A 1 373 ? -3.248 -30.062 3.387 1 91 373 GLU A N 1
ATOM 2955 C CA . GLU A 1 373 ? -4.629 -30.062 3.861 1 91 373 GLU A CA 1
ATOM 2956 C C . GLU A 1 373 ? -5.297 -28.719 3.609 1 91 373 GLU A C 1
ATOM 2958 O O . GLU A 1 373 ? -6.492 -28.656 3.307 1 91 373 GLU A O 1
ATOM 2963 N N . SER A 1 374 ? -4.539 -27.703 3.812 1 86.38 374 SER A N 1
ATOM 2964 C CA . SER A 1 374 ? -5.012 -26.344 3.574 1 86.38 374 SER A CA 1
ATOM 2965 C C . SER A 1 374 ? -3.855 -25.422 3.24 1 86.38 374 SER A C 1
ATOM 2967 O O . SER A 1 374 ? -2.689 -25.766 3.424 1 86.38 374 SER A O 1
ATOM 2969 N N . PHE A 1 375 ? -4.188 -24.219 2.645 1 84.75 375 PHE A N 1
ATOM 2970 C CA . PHE A 1 375 ? -3.168 -23.219 2.373 1 84.75 375 PHE A CA 1
ATOM 2971 C C . PHE A 1 375 ? -2.516 -22.75 3.666 1 84.75 375 PHE A C 1
ATOM 2973 O O . PHE A 1 375 ? -1.311 -22.484 3.701 1 84.75 375 PHE A O 1
ATOM 2980 N N . GLU A 1 376 ? -3.326 -22.656 4.676 1 83.69 376 GLU A N 1
ATOM 2981 C CA . GLU A 1 376 ? -2.826 -22.203 5.973 1 83.69 376 GLU A CA 1
ATOM 2982 C C . GLU A 1 376 ? -1.79 -23.188 6.523 1 83.69 376 GLU A C 1
ATOM 2984 O O . GLU A 1 376 ? -0.766 -22.766 7.07 1 83.69 376 GLU A O 1
ATOM 2989 N N . GLU A 1 377 ? -2.129 -24.406 6.34 1 88 377 GLU A N 1
ATOM 2990 C CA . GLU A 1 377 ? -1.171 -25.422 6.797 1 88 377 GLU A CA 1
ATOM 2991 C C . GLU A 1 377 ? 0.132 -25.328 6.008 1 88 377 GLU A C 1
ATOM 2993 O O . GLU A 1 377 ? 1.219 -25.422 6.582 1 88 377 GLU A O 1
ATOM 2998 N N . ALA A 1 378 ? -0.015 -25.281 4.707 1 89.25 378 ALA A N 1
ATOM 2999 C CA . ALA A 1 378 ? 1.169 -25.156 3.859 1 89.25 378 ALA A CA 1
ATOM 3000 C C . ALA A 1 378 ? 1.999 -23.938 4.242 1 89.25 378 ALA A C 1
ATOM 3002 O O . ALA A 1 378 ? 3.227 -24.016 4.32 1 89.25 378 ALA A O 1
ATOM 3003 N N . LYS A 1 379 ? 1.365 -22.812 4.477 1 86.62 379 LYS A N 1
ATOM 3004 C CA . LYS A 1 379 ? 2.014 -21.562 4.891 1 86.62 379 LYS A CA 1
ATOM 3005 C C . LYS A 1 379 ? 2.787 -21.766 6.191 1 86.62 379 LYS A C 1
ATOM 3007 O O . LYS A 1 379 ? 3.939 -21.328 6.305 1 86.62 379 LYS A O 1
ATOM 3012 N N . GLU A 1 380 ? 2.156 -22.375 7.145 1 87.12 380 GLU A N 1
ATOM 3013 C CA . GLU A 1 380 ? 2.787 -22.594 8.445 1 87.12 380 GLU A CA 1
ATOM 3014 C C . GLU A 1 380 ? 4.023 -23.484 8.312 1 87.12 380 GLU A C 1
ATOM 3016 O O . GLU A 1 380 ? 5.047 -23.234 8.945 1 87.12 380 GLU A O 1
ATOM 3021 N N . LYS A 1 381 ? 3.883 -24.5 7.539 1 91.81 381 LYS A N 1
ATOM 3022 C CA . LYS A 1 381 ? 5.023 -25.391 7.305 1 91.81 381 LYS A CA 1
ATOM 3023 C C . LYS A 1 381 ? 6.164 -24.641 6.621 1 91.81 381 LYS A C 1
ATOM 3025 O O . LYS A 1 381 ? 7.332 -24.828 6.977 1 91.81 381 LYS A O 1
ATOM 3030 N N . MET A 1 382 ? 5.801 -23.828 5.723 1 90.12 382 MET A N 1
ATOM 3031 C CA . MET A 1 382 ? 6.812 -23.047 5.02 1 90.12 382 MET A CA 1
ATOM 3032 C C . MET A 1 382 ? 7.484 -22.047 5.965 1 90.12 382 MET A C 1
ATOM 3034 O O . MET A 1 382 ? 8.695 -21.828 5.871 1 90.12 382 MET A O 1
ATOM 3038 N N . ARG A 1 383 ? 6.734 -21.469 6.816 1 86.69 383 ARG A N 1
ATOM 3039 C CA . ARG A 1 383 ? 7.273 -20.531 7.797 1 86.69 383 ARG A CA 1
ATOM 3040 C C . ARG A 1 383 ? 8.273 -21.219 8.719 1 86.69 383 ARG A C 1
ATOM 3042 O O . ARG A 1 383 ? 9.328 -20.656 9.023 1 86.69 383 ARG A O 1
ATOM 3049 N N . GLU A 1 384 ? 7.879 -22.359 9.141 1 88.38 384 GLU A N 1
ATOM 3050 C CA . GLU A 1 384 ? 8.781 -23.125 9.984 1 88.38 384 GLU A CA 1
ATOM 3051 C C . GLU A 1 384 ? 10.07 -23.469 9.242 1 88.38 384 GLU A C 1
ATOM 3053 O O . GLU A 1 384 ? 11.156 -23.422 9.82 1 88.38 384 GLU A O 1
ATOM 3058 N N . PHE A 1 385 ? 9.875 -23.844 8.07 1 93.12 385 PHE A N 1
ATOM 3059 C CA . PHE A 1 385 ? 11.031 -24.156 7.238 1 93.12 385 PHE A CA 1
ATOM 3060 C C . PHE A 1 385 ? 11.906 -22.922 7.043 1 93.12 385 PHE A C 1
ATOM 3062 O O . PHE A 1 385 ? 13.141 -23.016 7.066 1 93.12 385 PHE A O 1
ATOM 3069 N N . ALA A 1 386 ? 11.328 -21.766 6.879 1 87.94 386 ALA A N 1
ATOM 3070 C CA . ALA A 1 386 ? 12.031 -20.516 6.656 1 87.94 386 ALA A CA 1
ATOM 3071 C C . ALA A 1 386 ? 12.891 -20.141 7.859 1 87.94 386 ALA A C 1
ATOM 3073 O O . ALA A 1 386 ? 13.938 -19.5 7.715 1 87.94 386 ALA A O 1
ATOM 3074 N N . LYS A 1 387 ? 12.523 -20.578 8.992 1 84.5 387 LYS A N 1
ATOM 3075 C CA . LYS A 1 387 ? 13.281 -20.312 10.203 1 84.5 387 LYS A CA 1
ATOM 3076 C C . LYS A 1 387 ? 14.641 -21.016 10.172 1 84.5 387 LYS A C 1
ATOM 3078 O O . LYS A 1 387 ? 15.562 -20.609 10.891 1 84.5 387 LYS A O 1
ATOM 3083 N N . THR A 1 388 ? 14.656 -22 9.398 1 86.69 388 THR A N 1
ATOM 3084 C CA . THR A 1 388 ? 15.898 -22.766 9.328 1 86.69 388 THR A CA 1
ATOM 3085 C C . THR A 1 388 ? 16.906 -22.078 8.414 1 86.69 388 THR A C 1
ATOM 3087 O O . THR A 1 388 ? 18.094 -22.406 8.422 1 86.69 388 THR A O 1
ATOM 3090 N N . ILE A 1 389 ? 16.484 -21.156 7.688 1 86.31 389 ILE A N 1
ATOM 3091 C CA . ILE A 1 389 ? 17.359 -20.422 6.781 1 86.31 389 ILE A CA 1
ATOM 3092 C C . ILE A 1 389 ? 18.219 -19.438 7.578 1 86.31 389 ILE A C 1
ATOM 3094 O O . ILE A 1 389 ? 17.703 -18.625 8.344 1 86.31 389 ILE A O 1
ATOM 3098 N N . LYS A 1 390 ? 19.516 -19.531 7.426 1 81.19 390 LYS A N 1
ATOM 3099 C CA . LYS A 1 390 ? 20.453 -18.734 8.203 1 81.19 390 LYS A CA 1
ATOM 3100 C C . LYS A 1 390 ? 20.656 -17.359 7.574 1 81.19 390 LYS A C 1
ATOM 3102 O O . LYS A 1 390 ? 21.234 -17.25 6.488 1 81.19 390 LYS A O 1
ATOM 3107 N N . ARG A 1 391 ? 20.188 -16.375 8.281 1 82.56 391 ARG A N 1
ATOM 3108 C CA . ARG A 1 391 ? 20.438 -14.969 7.957 1 82.56 391 ARG A CA 1
ATOM 3109 C C . ARG A 1 391 ? 20.484 -14.117 9.219 1 82.56 391 ARG A C 1
ATOM 3111 O O . ARG A 1 391 ? 19.812 -14.414 10.203 1 82.56 391 ARG A O 1
ATOM 3118 N N . PRO A 1 392 ? 21.312 -13.109 9.219 1 80.69 392 PRO A N 1
ATOM 3119 C CA . PRO A 1 392 ? 21.562 -12.336 10.445 1 80.69 392 PRO A CA 1
ATOM 3120 C C . PRO A 1 392 ? 20.438 -11.352 10.758 1 80.69 392 PRO A C 1
ATOM 3122 O O . PRO A 1 392 ? 20.594 -10.484 11.617 1 80.69 392 PRO A O 1
ATOM 3125 N N . PHE A 1 393 ? 19.344 -11.422 10.016 1 85.88 393 PHE A N 1
ATOM 3126 C CA . PHE A 1 393 ? 18.234 -10.508 10.242 1 85.88 393 PHE A CA 1
ATOM 3127 C C . PHE A 1 393 ? 16.906 -11.172 9.883 1 85.88 393 PHE A C 1
ATOM 3129 O O . PHE A 1 393 ? 16.875 -12.242 9.281 1 85.88 393 PHE A O 1
ATOM 3136 N N . SER A 1 394 ? 15.852 -10.617 10.406 1 88.94 394 SER A N 1
ATOM 3137 C CA . SER A 1 394 ? 14.508 -10.914 9.93 1 88.94 394 SER A CA 1
ATOM 3138 C C . SER A 1 394 ? 13.953 -9.766 9.094 1 88.94 394 SER A C 1
ATOM 3140 O O . SER A 1 394 ? 14.414 -8.633 9.203 1 88.94 394 SER A O 1
ATOM 3142 N N . VAL A 1 395 ? 13.141 -10.164 8.203 1 92.25 395 VAL A N 1
ATOM 3143 C CA . VAL A 1 395 ? 12.594 -9.141 7.324 1 92.25 395 VAL A CA 1
ATOM 3144 C C . VAL A 1 395 ? 11.109 -8.938 7.621 1 92.25 395 VAL A C 1
ATOM 3146 O O . VAL A 1 395 ? 10.391 -9.891 7.922 1 92.25 395 VAL A O 1
ATOM 3149 N N . TYR A 1 396 ? 10.727 -7.715 7.66 1 93.88 396 TYR A N 1
ATOM 3150 C CA . TYR A 1 396 ? 9.328 -7.312 7.816 1 93.88 396 TYR A CA 1
ATOM 3151 C C . TYR A 1 396 ? 8.883 -6.43 6.66 1 93.88 396 TYR A C 1
ATOM 3153 O O . TYR A 1 396 ? 9.523 -5.414 6.367 1 93.88 396 TYR A O 1
ATOM 3161 N N . TYR A 1 397 ? 7.82 -6.875 5.98 1 95.88 397 TYR A N 1
ATOM 3162 C CA . TYR A 1 397 ? 7.297 -6.078 4.879 1 95.88 397 TYR A CA 1
ATOM 3163 C C . TYR A 1 397 ? 6.355 -4.992 5.387 1 95.88 397 TYR A C 1
ATOM 3165 O O . TYR A 1 397 ? 5.359 -5.289 6.051 1 95.88 397 TYR A O 1
ATOM 3173 N N . ASN A 1 398 ? 6.645 -3.754 5.074 1 95.5 398 ASN A N 1
ATOM 3174 C CA . ASN A 1 398 ? 5.773 -2.625 5.379 1 95.5 398 ASN A CA 1
ATOM 3175 C C . ASN A 1 398 ? 4.855 -2.289 4.207 1 95.5 398 ASN A C 1
ATOM 3177 O O . ASN A 1 398 ? 5.301 -1.724 3.207 1 95.5 398 ASN A O 1
ATOM 3181 N N . PRO A 1 399 ? 3.584 -2.627 4.332 1 95 399 PRO A N 1
ATOM 3182 C CA . PRO A 1 399 ? 2.68 -2.404 3.201 1 95 399 PRO A CA 1
ATOM 3183 C C . PRO A 1 399 ? 2.383 -0.926 2.967 1 95 399 PRO A C 1
ATOM 3185 O O . PRO A 1 399 ? 1.954 -0.545 1.874 1 95 399 PRO A O 1
ATOM 3188 N N . TYR A 1 400 ? 2.543 -0.018 3.934 1 94.06 400 TYR A N 1
ATOM 3189 C CA . TYR A 1 400 ? 2.291 1.407 3.76 1 94.06 400 TYR A CA 1
ATOM 3190 C C . TYR A 1 400 ? 3.291 2.025 2.791 1 94.06 400 TYR A C 1
ATOM 3192 O O . TYR A 1 400 ? 2.916 2.807 1.914 1 94.06 400 TYR A O 1
ATOM 3200 N N . THR A 1 401 ? 4.535 1.677 2.982 1 94.56 401 THR A N 1
ATOM 3201 C CA . THR A 1 401 ? 5.594 2.277 2.178 1 94.56 401 THR A CA 1
ATOM 3202 C C . THR A 1 401 ? 6.078 1.305 1.105 1 94.56 401 THR A C 1
ATOM 3204 O O . THR A 1 401 ? 6.953 1.641 0.305 1 94.56 401 THR A O 1
ATOM 3207 N N . GLN A 1 402 ? 5.562 0.063 1.094 1 95.62 402 GLN A N 1
ATOM 3208 C CA . GLN A 1 402 ? 5.98 -0.991 0.175 1 95.62 402 GLN A CA 1
ATOM 3209 C C . GLN A 1 402 ? 7.492 -1.178 0.202 1 95.62 402 GLN A C 1
ATOM 3211 O O . GLN A 1 402 ? 8.148 -1.162 -0.844 1 95.62 402 GLN A O 1
ATOM 3216 N N . SER A 1 403 ? 7.949 -1.351 1.402 1 96.12 403 SER A N 1
ATOM 3217 C CA . SER A 1 403 ? 9.375 -1.513 1.663 1 96.12 403 SER A CA 1
ATOM 3218 C C . SER A 1 403 ? 9.633 -2.635 2.662 1 96.12 403 SER A C 1
ATOM 3220 O O . SER A 1 403 ? 8.695 -3.156 3.271 1 96.12 403 SER A O 1
ATOM 3222 N N . ILE A 1 404 ? 10.867 -3.004 2.729 1 95.94 404 ILE A N 1
ATOM 3223 C CA . ILE A 1 404 ? 11.289 -4.051 3.654 1 95.94 404 ILE A CA 1
ATOM 3224 C C . ILE A 1 404 ? 12.031 -3.43 4.836 1 95.94 404 ILE A C 1
ATOM 3226 O O . ILE A 1 404 ? 12.961 -2.643 4.648 1 95.94 404 ILE A O 1
ATOM 3230 N N . ASN A 1 405 ? 11.547 -3.709 6.039 1 93 405 ASN A N 1
ATOM 3231 C CA . ASN A 1 405 ? 12.258 -3.348 7.258 1 93 405 ASN A CA 1
ATOM 3232 C C . ASN A 1 405 ? 13.125 -4.5 7.762 1 93 405 ASN A C 1
ATOM 3234 O O . ASN A 1 405 ? 12.633 -5.605 7.98 1 93 405 ASN A O 1
ATOM 3238 N N . LEU A 1 406 ? 14.383 -4.195 7.895 1 91.56 406 LEU A N 1
ATOM 3239 C CA . LEU A 1 406 ? 15.273 -5.184 8.492 1 91.56 406 LEU A CA 1
ATOM 3240 C C . LEU A 1 406 ? 15.18 -5.137 10.016 1 91.56 406 LEU A C 1
ATOM 3242 O O . LEU A 1 406 ? 15.414 -4.09 10.625 1 91.56 406 LEU A O 1
ATOM 3246 N N . LEU A 1 407 ? 14.719 -6.234 10.555 1 91.5 407 LEU A N 1
ATOM 3247 C CA . LEU A 1 407 ? 14.648 -6.34 12.008 1 91.5 407 LEU A CA 1
ATOM 3248 C C . LEU A 1 407 ? 15.945 -6.902 12.57 1 91.5 407 LEU A C 1
ATOM 3250 O O . LEU A 1 407 ? 16.062 -8.109 12.805 1 91.5 407 LEU A O 1
ATOM 3254 N N . LYS A 1 408 ? 16.906 -5.984 12.773 1 84.81 408 LYS A N 1
ATOM 3255 C CA . LYS A 1 408 ? 18.25 -6.402 13.172 1 84.81 408 LYS A CA 1
ATOM 3256 C C . LYS A 1 408 ? 18.609 -5.863 14.547 1 84.81 408 LYS A C 1
ATOM 3258 O O . LYS A 1 408 ? 19.625 -6.242 15.125 1 84.81 408 LYS A O 1
ATOM 3263 N N . ASP A 1 409 ? 17.828 -4.871 15.055 1 85.81 409 ASP A N 1
ATOM 3264 C CA . ASP A 1 409 ? 18.094 -4.277 16.359 1 85.81 409 ASP A CA 1
ATOM 3265 C C . ASP A 1 409 ? 16.781 -3.988 17.109 1 85.81 409 ASP A C 1
ATOM 3267 O O . ASP A 1 409 ? 15.695 -4.188 16.562 1 85.81 409 ASP A O 1
ATOM 3271 N N . THR A 1 410 ? 16.891 -3.662 18.281 1 85.19 410 THR A N 1
ATOM 3272 C CA . THR A 1 410 ? 15.742 -3.461 19.156 1 85.19 410 THR A CA 1
ATOM 3273 C C . THR A 1 410 ? 14.883 -2.311 18.656 1 85.19 410 THR A C 1
ATOM 3275 O O . THR A 1 410 ? 13.648 -2.365 18.75 1 85.19 410 THR A O 1
ATOM 3278 N N . HIS A 1 411 ? 15.531 -1.369 18.109 1 86.06 411 HIS A N 1
ATOM 3279 C CA . HIS A 1 411 ? 14.789 -0.195 17.656 1 86.06 411 HIS A CA 1
ATOM 3280 C C . HIS A 1 411 ? 13.867 -0.538 16.5 1 86.06 411 HIS A C 1
ATOM 3282 O O . HIS A 1 411 ? 12.695 -0.141 16.484 1 86.06 411 HIS A O 1
ATOM 3288 N N . SER A 1 412 ? 14.406 -1.279 15.578 1 87.44 412 SER A N 1
ATOM 3289 C CA . SER A 1 412 ? 13.594 -1.688 14.438 1 87.44 412 SER A CA 1
ATOM 3290 C C . SER A 1 412 ? 12.438 -2.582 14.867 1 87.44 412 SER A C 1
ATOM 3292 O O . SER A 1 412 ? 11.336 -2.479 14.328 1 87.44 412 SER A O 1
ATOM 3294 N N . ILE A 1 413 ? 12.68 -3.355 15.805 1 89.75 413 ILE A N 1
ATOM 3295 C CA . ILE A 1 413 ? 11.648 -4.262 16.297 1 89.75 413 ILE A CA 1
ATOM 3296 C C . ILE A 1 413 ? 10.586 -3.475 17.062 1 89.75 413 ILE A C 1
ATOM 3298 O O . ILE A 1 413 ? 9.391 -3.73 16.922 1 89.75 413 ILE A O 1
ATOM 3302 N N . GLU A 1 414 ? 11.031 -2.508 17.828 1 88.56 414 GLU A N 1
ATOM 3303 C CA . GLU A 1 414 ? 10.117 -1.679 18.609 1 88.56 414 GLU A CA 1
ATOM 3304 C C . GLU A 1 414 ? 9.133 -0.939 17.703 1 88.56 414 GLU A C 1
ATOM 3306 O O . GLU A 1 414 ? 7.949 -0.823 18.031 1 88.56 414 GLU A O 1
ATOM 3311 N N . ASN A 1 415 ? 9.578 -0.496 16.656 1 86.75 415 ASN A N 1
ATOM 3312 C CA . ASN A 1 415 ? 8.727 0.229 15.727 1 86.75 415 ASN A CA 1
ATOM 3313 C C . ASN A 1 415 ? 7.605 -0.659 15.188 1 86.75 415 ASN A C 1
ATOM 3315 O O . ASN A 1 415 ? 6.453 -0.235 15.117 1 86.75 415 ASN A O 1
ATOM 3319 N N . VAL A 1 416 ? 7.973 -1.839 14.836 1 90.06 416 VAL A N 1
ATOM 3320 C CA . VAL A 1 416 ? 6.988 -2.771 14.305 1 90.06 416 VAL A CA 1
ATOM 3321 C C . VAL A 1 416 ? 5.988 -3.154 15.398 1 90.06 416 VAL A C 1
ATOM 3323 O O . VAL A 1 416 ? 4.785 -3.246 15.141 1 90.06 416 VAL A O 1
ATOM 3326 N N . VAL A 1 417 ? 6.488 -3.291 16.578 1 89.25 417 VAL A N 1
ATOM 3327 C CA . VAL A 1 417 ? 5.637 -3.676 17.703 1 89.25 417 VAL A CA 1
ATOM 3328 C C . VAL A 1 417 ? 4.633 -2.561 17.984 1 89.25 417 VAL A C 1
ATOM 3330 O O . VAL A 1 417 ? 3.475 -2.828 18.312 1 89.25 417 VAL A O 1
ATOM 3333 N N . GLN A 1 418 ? 5.082 -1.354 17.875 1 85.5 418 GLN A N 1
ATOM 3334 C CA . GLN A 1 418 ? 4.188 -0.225 18.109 1 85.5 418 GLN A CA 1
ATOM 3335 C C . GLN A 1 418 ? 3.049 -0.203 17.094 1 85.5 418 GLN A C 1
ATOM 3337 O O . GLN A 1 418 ? 1.898 0.064 17.453 1 85.5 418 GLN A O 1
ATOM 3342 N N . ASP A 1 419 ? 3.361 -0.508 15.945 1 86.25 419 ASP A N 1
ATOM 3343 C CA . ASP A 1 419 ? 2.338 -0.582 14.906 1 86.25 419 ASP A CA 1
ATOM 3344 C C . ASP A 1 419 ? 1.346 -1.707 15.195 1 86.25 419 ASP A C 1
ATOM 3346 O O . ASP A 1 419 ? 0.137 -1.532 15.031 1 86.25 419 ASP A O 1
ATOM 3350 N N . LEU A 1 420 ? 1.884 -2.818 15.586 1 89.44 420 LEU A N 1
ATOM 3351 C CA . LEU A 1 420 ? 1.041 -3.971 15.891 1 89.44 420 LEU A CA 1
ATOM 3352 C C . LEU A 1 420 ? 0.138 -3.688 17.078 1 89.44 420 LEU A C 1
ATOM 3354 O O . LEU A 1 420 ? -1.017 -4.117 17.109 1 89.44 420 LEU A O 1
ATOM 3358 N N . ARG A 1 421 ? 0.674 -2.99 18 1 85.62 421 ARG A N 1
ATOM 3359 C CA . ARG A 1 421 ? -0.114 -2.613 19.172 1 85.62 421 ARG A CA 1
ATOM 3360 C C . ARG A 1 421 ? -1.312 -1.759 18.766 1 85.62 421 ARG A C 1
ATOM 3362 O O . ARG A 1 421 ? -2.418 -1.954 19.281 1 85.62 421 ARG A O 1
ATOM 3369 N N . SER A 1 422 ? -1.039 -0.855 17.922 1 83.94 422 SER A N 1
ATOM 3370 C CA . SER A 1 422 ? -2.115 -0.001 17.438 1 83.94 422 SER A CA 1
ATOM 3371 C C . SER A 1 422 ? -3.209 -0.823 16.766 1 83.94 422 SER A C 1
ATOM 3373 O O . SER A 1 422 ? -4.398 -0.595 17 1 83.94 422 SER A O 1
ATOM 3375 N N . ASP A 1 423 ? -2.83 -1.779 16 1 88.5 423 ASP A N 1
ATOM 3376 C CA . ASP A 1 423 ? -3.787 -2.633 15.297 1 88.5 423 ASP A CA 1
ATOM 3377 C C . ASP A 1 423 ? -4.555 -3.516 16.281 1 88.5 423 ASP A C 1
ATOM 3379 O O . ASP A 1 423 ? -5.758 -3.727 16.125 1 88.5 423 ASP A O 1
ATOM 3383 N N . LEU A 1 424 ? -3.85 -3.982 17.234 1 88.25 424 LEU A N 1
ATOM 3384 C CA . LEU A 1 424 ? -4.488 -4.805 18.25 1 88.25 424 LEU A CA 1
ATOM 3385 C C . LEU A 1 424 ? -5.512 -3.994 19.047 1 88.25 424 LEU A C 1
ATOM 3387 O O . LEU A 1 424 ? -6.57 -4.512 19.406 1 88.25 424 LEU A O 1
ATOM 3391 N N . THR A 1 425 ? -5.18 -2.777 19.297 1 84.44 425 THR A N 1
ATOM 3392 C CA . THR A 1 425 ? -6.113 -1.896 19.984 1 84.44 425 THR A CA 1
ATOM 3393 C C . THR A 1 425 ? -7.395 -1.728 19.172 1 84.44 425 THR A C 1
ATOM 3395 O O . THR A 1 425 ? -8.492 -1.734 19.734 1 84.44 425 THR A O 1
ATOM 3398 N N . THR A 1 426 ? -7.258 -1.588 17.969 1 85.5 426 THR A N 1
ATOM 3399 C CA . THR A 1 426 ? -8.414 -1.472 17.094 1 85.5 426 THR A CA 1
ATOM 3400 C C . THR A 1 426 ? -9.281 -2.727 17.156 1 85.5 426 THR A C 1
ATOM 3402 O O . THR A 1 426 ? -10.508 -2.637 17.219 1 85.5 426 THR A O 1
ATOM 3405 N N . VAL A 1 427 ? -8.641 -3.891 17.141 1 89.06 427 VAL A N 1
ATOM 3406 C CA . VAL A 1 427 ? -9.359 -5.16 17.234 1 89.06 427 VAL A CA 1
ATOM 3407 C C . VAL A 1 427 ? -10.086 -5.246 18.562 1 89.06 427 VAL A C 1
ATOM 3409 O O . VAL A 1 427 ? -11.25 -5.664 18.625 1 89.06 427 VAL A O 1
ATOM 3412 N N . CYS A 1 428 ? -9.398 -4.828 19.594 1 85.12 428 CYS A N 1
ATOM 3413 C CA . CYS A 1 428 ? -10.008 -4.852 20.906 1 85.12 428 CYS A CA 1
ATOM 3414 C C . CYS A 1 428 ? -11.211 -3.928 20.984 1 85.12 428 CYS A C 1
ATOM 3416 O O . CYS A 1 428 ? -12.242 -4.277 21.562 1 85.12 428 CYS A O 1
ATOM 3418 N N . ASP A 1 429 ? -11.07 -2.807 20.406 1 83.81 429 ASP A N 1
ATOM 3419 C CA . ASP A 1 429 ? -12.188 -1.872 20.328 1 83.81 429 ASP A CA 1
ATOM 3420 C C . ASP A 1 429 ? -13.367 -2.484 19.578 1 83.81 429 ASP A C 1
ATOM 3422 O O . ASP A 1 429 ? -14.523 -2.32 19.984 1 83.81 429 ASP A O 1
ATOM 3426 N N . ALA A 1 430 ? -13.094 -3.158 18.516 1 86.5 430 ALA A N 1
ATOM 3427 C CA . ALA A 1 430 ? -14.141 -3.803 17.719 1 86.5 430 ALA A CA 1
ATOM 3428 C C . ALA A 1 430 ? -14.852 -4.887 18.516 1 86.5 430 ALA A C 1
ATOM 3430 O O . ALA A 1 430 ? -16.078 -4.996 18.469 1 86.5 430 ALA A O 1
ATOM 3431 N N . LEU A 1 431 ? -14.094 -5.645 19.219 1 86.31 431 LEU A N 1
ATOM 3432 C CA . LEU A 1 431 ? -14.656 -6.691 20.078 1 86.31 431 LEU A CA 1
ATOM 3433 C C . LEU A 1 431 ? -15.531 -6.086 21.172 1 86.31 431 LEU A C 1
ATOM 3435 O O . LEU A 1 431 ? -16.594 -6.625 21.484 1 86.31 431 LEU A O 1
ATOM 3439 N N . GLY A 1 432 ? -15.086 -4.973 21.734 1 81.88 432 GLY A N 1
ATOM 3440 C CA . GLY A 1 432 ? -15.875 -4.27 22.734 1 81.88 432 GLY A CA 1
ATOM 3441 C C . GLY A 1 432 ? -17.203 -3.771 22.203 1 81.88 432 GLY A C 1
ATOM 3442 O O . GLY A 1 432 ? -18.234 -3.928 22.844 1 81.88 432 GLY A O 1
ATOM 3443 N N . LYS A 1 433 ? -17.156 -3.234 21.094 1 81.75 433 LYS A N 1
ATOM 3444 C CA . LYS A 1 433 ? -18.375 -2.73 20.453 1 81.75 433 LYS A CA 1
ATOM 3445 C C . LYS A 1 433 ? -19.328 -3.873 20.109 1 81.75 433 LYS A C 1
ATOM 3447 O O . LYS A 1 433 ? -20.547 -3.742 20.266 1 81.75 433 LYS A O 1
ATOM 3452 N N . MET A 1 434 ? -18.812 -4.914 19.547 1 80.31 434 MET A N 1
ATOM 3453 C CA . MET A 1 434 ? -19.625 -6.082 19.219 1 80.31 434 MET A CA 1
ATOM 3454 C C . MET A 1 434 ? -20.312 -6.641 20.453 1 80.31 434 MET A C 1
ATOM 3456 O O . MET A 1 434 ? -21.484 -7.027 20.391 1 80.31 434 MET A O 1
ATOM 3460 N N . ASN A 1 435 ? -19.531 -6.633 21.531 1 77.44 435 ASN A N 1
ATOM 3461 C CA . ASN A 1 435 ? -20.094 -7.117 22.797 1 77.44 435 ASN A CA 1
ATOM 3462 C C . ASN A 1 435 ? -21.234 -6.215 23.281 1 77.44 435 ASN A C 1
ATOM 3464 O O . ASN A 1 435 ? -22.234 -6.703 23.797 1 77.44 435 ASN A O 1
ATOM 3468 N N . THR A 1 436 ? -21.047 -4.98 23.172 1 71.94 436 THR A N 1
ATOM 3469 C CA . THR A 1 436 ? -22.062 -4.02 23.594 1 71.94 436 THR A CA 1
ATOM 3470 C C . THR A 1 436 ? -23.312 -4.129 22.719 1 71.94 436 THR A C 1
ATOM 3472 O O . THR A 1 436 ? -24.438 -4.09 23.219 1 71.94 436 THR A O 1
ATOM 3475 N N . TYR A 1 437 ? -23.078 -4.312 21.484 1 65.94 437 TYR A N 1
ATOM 3476 C CA . TYR A 1 437 ? -24.203 -4.355 20.547 1 65.94 437 TYR A CA 1
ATOM 3477 C C . TYR A 1 437 ? -24.906 -5.711 20.609 1 65.94 437 TYR A C 1
ATOM 3479 O O . TYR A 1 437 ? -26.109 -5.805 20.359 1 65.94 437 TYR A O 1
ATOM 3487 N N . MET A 1 438 ? -24.094 -6.684 20.844 1 60.91 438 MET A N 1
ATOM 3488 C CA . MET A 1 438 ? -24.703 -8.016 20.953 1 60.91 438 MET A CA 1
ATOM 3489 C C . MET A 1 438 ? -25.266 -8.25 22.344 1 60.91 438 MET A C 1
ATOM 3491 O O . MET A 1 438 ? -25.938 -9.258 22.578 1 60.91 438 MET A O 1
ATOM 3495 N N . GLY A 1 439 ? -25.344 -7.199 23.203 1 54.91 439 GLY A N 1
ATOM 3496 C CA . GLY A 1 439 ? -25.906 -7.32 24.531 1 54.91 439 GLY A CA 1
ATOM 3497 C C . GLY A 1 439 ? -25.109 -8.242 25.438 1 54.91 439 GLY A C 1
ATOM 3498 O O . GLY A 1 439 ? -25.688 -8.906 26.312 1 54.91 439 GLY A O 1
ATOM 3499 N N . ILE A 1 440 ? -23.953 -8.617 25.047 1 51.12 440 ILE A N 1
ATOM 3500 C CA . ILE A 1 440 ? -23.172 -9.461 25.938 1 51.12 440 ILE A CA 1
ATOM 3501 C C . ILE A 1 440 ? -22.297 -8.594 26.844 1 51.12 440 ILE A C 1
ATOM 3503 O O . ILE A 1 440 ? -21.844 -7.52 26.422 1 51.12 440 ILE A O 1
ATOM 3507 N N . LEU B 1 1 ? -39.969 45.375 12.578 1 16.67 1 LEU B N 1
ATOM 3508 C CA . LEU B 1 1 ? -39.156 46.344 13.305 1 16.67 1 LEU B CA 1
ATOM 3509 C C . LEU B 1 1 ? -39 45.906 14.766 1 16.67 1 LEU B C 1
ATOM 3511 O O . LEU B 1 1 ? -37.938 46.156 15.367 1 16.67 1 LEU B O 1
ATOM 3515 N N . PRO B 1 2 ? -40.031 45.562 15.469 1 16.33 2 PRO B N 1
ATOM 3516 C CA . PRO B 1 2 ? -40.375 45.938 16.844 1 16.33 2 PRO B CA 1
ATOM 3517 C C . PRO B 1 2 ? -39.656 45.062 17.891 1 16.33 2 PRO B C 1
ATOM 3519 O O . PRO B 1 2 ? -39.625 43.844 17.781 1 16.33 2 PRO B O 1
ATOM 3522 N N . PHE B 1 3 ? -38.75 45.625 18.766 1 17.42 3 PHE B N 1
ATOM 3523 C CA . PHE B 1 3 ? -37.625 45.719 19.688 1 17.42 3 PHE B CA 1
ATOM 3524 C C . PHE B 1 3 ? -38 45.125 21.047 1 17.42 3 PHE B C 1
ATOM 3526 O O . PHE B 1 3 ? -37.125 44.688 21.797 1 17.42 3 PHE B O 1
ATOM 3533 N N . GLN B 1 4 ? -39.188 45.406 21.609 1 14.75 4 GLN B N 1
ATOM 3534 C CA . GLN B 1 4 ? -39.094 46.094 22.891 1 14.75 4 GLN B CA 1
ATOM 3535 C C . GLN B 1 4 ? -38.719 45.125 24.016 1 14.75 4 GLN B C 1
ATOM 3537 O O . GLN B 1 4 ? -37.781 45.375 24.766 1 14.75 4 GLN B O 1
ATOM 3542 N N . THR B 1 5 ? -39.531 44.875 25.062 1 15.23 5 THR B N 1
ATOM 3543 C CA . THR B 1 5 ? -39.5 45.531 26.375 1 15.23 5 THR B CA 1
ATOM 3544 C C . THR B 1 5 ? -38.938 44.562 27.422 1 15.23 5 THR B C 1
ATOM 3546 O O . THR B 1 5 ? -38.031 44.938 28.172 1 15.23 5 THR B O 1
ATOM 3549 N N . GLN B 1 6 ? -39.719 43.906 28.344 1 14.7 6 GLN B N 1
ATOM 3550 C CA . GLN B 1 6 ? -39.844 44.406 29.703 1 14.7 6 GLN B CA 1
ATOM 3551 C C . GLN B 1 6 ? -38.906 43.625 30.656 1 14.7 6 GLN B C 1
ATOM 3553 O O . GLN B 1 6 ? -38.406 42.562 30.312 1 14.7 6 GLN B O 1
ATOM 3558 N N . SER B 1 7 ? -39.312 43.25 31.953 1 14.83 7 SER B N 1
ATOM 3559 C CA . SER B 1 7 ? -39.094 43.812 33.281 1 14.83 7 SER B CA 1
ATOM 3560 C C . SER B 1 7 ? -38.188 42.906 34.125 1 14.83 7 SER B C 1
ATOM 3562 O O . SER B 1 7 ? -37.188 43.406 34.688 1 14.83 7 SER B O 1
ATOM 3564 N N . SER B 1 8 ? -38.625 42 35.125 1 15.11 8 SER B N 1
ATOM 3565 C CA . SER B 1 8 ? -38.625 42.312 36.562 1 15.11 8 SER B CA 1
ATOM 3566 C C . SER B 1 8 ? -37.375 41.75 37.25 1 15.11 8 SER B C 1
ATOM 3568 O O . SER B 1 8 ? -36.688 40.875 36.688 1 15.11 8 SER B O 1
ATOM 3570 N N . LEU B 1 9 ? -37.438 41.188 38.625 1 15.56 9 LEU B N 1
ATOM 3571 C CA . LEU B 1 9 ? -37.031 41.625 39.969 1 15.56 9 LEU B CA 1
ATOM 3572 C C . LEU B 1 9 ? -35.781 40.906 40.406 1 15.56 9 LEU B C 1
ATOM 3574 O O . LEU B 1 9 ? -35.531 39.75 40.031 1 15.56 9 LEU B O 1
ATOM 3578 N N . GLN B 1 10 ? -34.938 41.406 41.344 1 15.09 10 GLN B N 1
ATOM 3579 C CA . GLN B 1 10 ? -33.656 41.719 42 1 15.09 10 GLN B CA 1
ATOM 3580 C C . GLN B 1 10 ? -33.281 40.656 43 1 15.09 10 GLN B C 1
ATOM 3582 O O . GLN B 1 10 ? -32.094 40.25 43.094 1 15.09 10 GLN B O 1
ATOM 3587 N N . ALA B 1 11 ? -34 40.281 44.156 1 15.34 11 ALA B N 1
ATOM 3588 C CA . ALA B 1 11 ? -33.469 40.719 45.469 1 15.34 11 ALA B CA 1
ATOM 3589 C C . ALA B 1 11 ? -32.375 39.75 45.938 1 15.34 11 ALA B C 1
ATOM 3591 O O . ALA B 1 11 ? -32.25 38.625 45.438 1 15.34 11 ALA B O 1
ATOM 3592 N N . GLU B 1 12 ? -32.219 39.531 47.344 1 15.44 12 GLU B N 1
ATOM 3593 C CA . GLU B 1 12 ? -31.312 39.938 48.438 1 15.44 12 GLU B CA 1
ATOM 3594 C C . GLU B 1 12 ? -30.453 38.781 48.906 1 15.44 12 GLU B C 1
ATOM 3596 O O . GLU B 1 12 ? -29.234 38.906 49 1 15.44 12 GLU B O 1
ATOM 3601 N N . PRO B 1 13 ? -30.875 38.031 50.094 1 15.05 13 PRO B N 1
ATOM 3602 C CA . PRO B 1 13 ? -30.234 38.219 51.375 1 15.05 13 PRO B CA 1
ATOM 3603 C C . PRO B 1 13 ? -29.109 37.219 51.625 1 15.05 13 PRO B C 1
ATOM 3605 O O . PRO B 1 13 ? -27.969 37.625 51.906 1 15.05 13 PRO B O 1
ATOM 3608 N N . THR B 1 14 ? -29.344 36.156 52.5 1 14.62 14 THR B N 1
ATOM 3609 C CA . THR B 1 14 ? -28.938 36.188 53.906 1 14.62 14 THR B CA 1
ATOM 3610 C C . THR B 1 14 ? -27.688 35.312 54.094 1 14.62 14 THR B C 1
ATOM 3612 O O . THR B 1 14 ? -26.703 35.781 54.688 1 14.62 14 THR B O 1
ATOM 3615 N N . ALA B 1 15 ? -27.844 34 54.688 1 13.8 15 ALA B N 1
ATOM 3616 C CA . ALA B 1 15 ? -27.469 33.688 56.062 1 13.8 15 ALA B CA 1
ATOM 3617 C C . ALA B 1 15 ? -26.062 33.125 56.156 1 13.8 15 ALA B C 1
ATOM 3619 O O . ALA B 1 15 ? -25.516 32.688 55.125 1 13.8 15 ALA B O 1
ATOM 3620 N N . ALA B 1 16 ? -25.828 31.969 56.969 1 14.48 16 ALA B N 1
ATOM 3621 C CA . ALA B 1 16 ? -25.203 31.828 58.281 1 14.48 16 ALA B CA 1
ATOM 3622 C C . ALA B 1 16 ? -23.797 31.266 58.156 1 14.48 16 ALA B C 1
ATOM 3624 O O . ALA B 1 16 ? -23.391 30.781 57.094 1 14.48 16 ALA B O 1
ATOM 3625 N N . GLY B 1 17 ? -23.484 30.156 58.906 1 14.84 17 GLY B N 1
ATOM 3626 C CA . GLY B 1 17 ? -22.625 30.047 60.094 1 14.84 17 GLY B CA 1
ATOM 3627 C C . GLY B 1 17 ? -21.219 29.562 59.75 1 14.84 17 GLY B C 1
ATOM 3628 O O . GLY B 1 17 ? -20.984 28.984 58.688 1 14.84 17 GLY B O 1
ATOM 3629 N N . LEU B 1 18 ? -20.188 29.672 60.594 1 15.3 18 LEU B N 1
ATOM 3630 C CA . LEU B 1 18 ? -18.812 29.969 61 1 15.3 18 LEU B CA 1
ATOM 3631 C C . LEU B 1 18 ? -17.953 28.703 60.969 1 15.3 18 LEU B C 1
ATOM 3633 O O . LEU B 1 18 ? -16.734 28.781 60.812 1 15.3 18 LEU B O 1
ATOM 3637 N N . LEU B 1 19 ? -18.453 27.469 61.312 1 14.89 19 LEU B N 1
ATOM 3638 C CA . LEU B 1 19 ? -17.641 26.969 62.406 1 14.89 19 LEU B CA 1
ATOM 3639 C C . LEU B 1 19 ? -16.25 26.562 61.938 1 14.89 19 LEU B C 1
ATOM 3641 O O . LEU B 1 19 ? -16.062 26.281 60.75 1 14.89 19 LEU B O 1
ATOM 3645 N N . ARG B 1 20 ? -15.438 25.734 62.719 1 15.45 20 ARG B N 1
ATOM 3646 C CA . ARG B 1 20 ? -14.242 25.734 63.562 1 15.45 20 ARG B CA 1
ATOM 3647 C C . ARG B 1 20 ? -13.117 24.938 62.938 1 15.45 20 ARG B C 1
ATOM 3649 O O . ARG B 1 20 ? -12 25.438 62.781 1 15.45 20 ARG B O 1
ATOM 3656 N N . GLU B 1 21 ? -12.844 23.609 63.312 1 14.67 21 GLU B N 1
ATOM 3657 C CA . GLU B 1 21 ? -11.664 23.312 64.125 1 14.67 21 GLU B CA 1
ATOM 3658 C C . GLU B 1 21 ? -10.5 22.859 63.281 1 14.67 21 GLU B C 1
ATOM 3660 O O . GLU B 1 21 ? -9.547 23.609 63.031 1 14.67 21 GLU B O 1
ATOM 3665 N N . ASP B 1 22 ? -10.008 21.547 63.375 1 15.43 22 ASP B N 1
ATOM 3666 C CA . ASP B 1 22 ? -8.781 21.25 64.125 1 15.43 22 ASP B CA 1
ATOM 3667 C C . ASP B 1 22 ? -7.621 20.984 63.156 1 15.43 22 ASP B C 1
ATOM 3669 O O . ASP B 1 22 ? -7.836 20.75 61.969 1 15.43 22 ASP B O 1
ATOM 3673 N N . PRO B 1 23 ? -6.723 19.828 63.375 1 16.2 23 PRO B N 1
ATOM 3674 C CA . PRO B 1 23 ? -5.336 19.734 63.812 1 16.2 23 PRO B CA 1
ATOM 3675 C C . PRO B 1 23 ? -4.371 19.297 62.719 1 16.2 23 PRO B C 1
ATOM 3677 O O . PRO B 1 23 ? -3.32 19.922 62.531 1 16.2 23 PRO B O 1
ATOM 3680 N N . GLY B 1 24 ? -4.504 18.016 62.156 1 15.99 24 GLY B N 1
ATOM 3681 C CA . GLY B 1 24 ? -3.389 17.125 62.438 1 15.99 24 GLY B CA 1
ATOM 3682 C C . GLY B 1 24 ? -2.236 17.297 61.469 1 15.99 24 GLY B C 1
ATOM 3683 O O . GLY B 1 24 ? -2.391 17.938 60.406 1 15.99 24 GLY B O 1
ATOM 3684 N N . SER B 1 25 ? -1.127 16.375 61.5 1 16.64 25 SER B N 1
ATOM 3685 C CA . SER B 1 25 ? 0.319 16.219 61.656 1 16.64 25 SER B CA 1
ATOM 3686 C C . SER B 1 25 ? 0.976 15.984 60.281 1 16.64 25 SER B C 1
ATOM 3688 O O . SER B 1 25 ? 0.5 15.164 59.5 1 16.64 25 SER B O 1
ATOM 3690 N N . ARG B 1 26 ? 1.89 16.766 59.781 1 16.61 26 ARG B N 1
ATOM 3691 C CA . ARG B 1 26 ? 2.617 17.125 58.562 1 16.61 26 ARG B CA 1
ATOM 3692 C C . ARG B 1 26 ? 3.758 16.141 58.312 1 16.61 26 ARG B C 1
ATOM 3694 O O . ARG B 1 26 ? 4.621 16.406 57.469 1 16.61 26 ARG B O 1
ATOM 3701 N N . SER B 1 27 ? 3.836 14.984 58.812 1 15.77 27 SER B N 1
ATOM 3702 C CA . SER B 1 27 ? 5.246 14.672 59.031 1 15.77 27 SER B CA 1
ATOM 3703 C C . SER B 1 27 ? 5.934 14.344 57.719 1 15.77 27 SER B C 1
ATOM 3705 O O . SER B 1 27 ? 7.125 14.031 57.688 1 15.77 27 SER B O 1
ATOM 3707 N N . GLY B 1 28 ? 5.418 14.461 56.531 1 15.76 28 GLY B N 1
ATOM 3708 C CA . GLY B 1 28 ? 5.996 13.531 55.594 1 15.76 28 GLY B CA 1
ATOM 3709 C C . GLY B 1 28 ? 7.449 13.82 55.281 1 15.76 28 GLY B C 1
ATOM 3710 O O . GLY B 1 28 ? 7.844 14.977 55.156 1 15.76 28 GLY B O 1
ATOM 3711 N N . SER B 1 29 ? 8.414 12.844 55.406 1 15.67 29 SER B N 1
ATOM 3712 C CA . SER B 1 29 ? 9.852 12.594 55.469 1 15.67 29 SER B CA 1
ATOM 3713 C C . SER B 1 29 ? 10.523 12.836 54.125 1 15.67 29 SER B C 1
ATOM 3715 O O . SER B 1 29 ? 9.93 12.562 53.062 1 15.67 29 SER B O 1
ATOM 3717 N N . ARG B 1 30 ? 11.656 13.641 54.031 1 16.8 30 ARG B N 1
ATOM 3718 C CA . ARG B 1 30 ? 12.625 14.336 53.188 1 16.8 30 ARG B CA 1
ATOM 3719 C C . ARG B 1 30 ? 13.57 13.352 52.5 1 16.8 30 ARG B C 1
ATOM 3721 O O . ARG B 1 30 ? 14.602 12.984 53.094 1 16.8 30 ARG B O 1
ATOM 3728 N N . MET B 1 31 ? 13.102 12.25 51.812 1 16.34 31 MET B N 1
ATOM 3729 C CA . MET B 1 31 ? 14.188 11.305 51.531 1 16.34 31 MET B CA 1
ATOM 3730 C C . MET B 1 31 ? 15.219 11.922 50.594 1 16.34 31 MET B C 1
ATOM 3732 O O . MET B 1 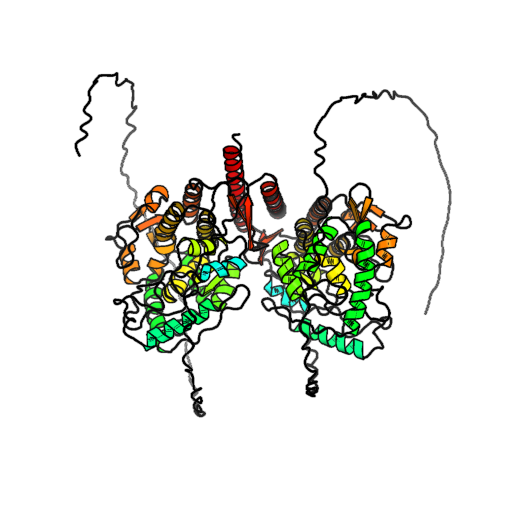31 ? 14.859 12.547 49.594 1 16.34 31 MET B O 1
ATOM 3736 N N . ARG B 1 32 ? 16.578 12.008 50.969 1 16.36 32 ARG B N 1
ATOM 3737 C CA . ARG B 1 32 ? 17.891 12.539 50.625 1 16.36 32 ARG B CA 1
ATOM 3738 C C . ARG B 1 32 ? 18.484 11.82 49.406 1 16.36 32 ARG B C 1
ATOM 3740 O O . ARG B 1 32 ? 18.875 10.656 49.5 1 16.36 32 ARG B O 1
ATOM 3747 N N . TRP B 1 33 ? 18 11.969 48.156 1 15.39 33 TRP B N 1
ATOM 3748 C CA . TRP B 1 33 ? 18.562 11.172 47.094 1 15.39 33 TRP B CA 1
ATOM 3749 C C . TRP B 1 33 ? 19.984 11.609 46.781 1 15.39 33 TRP B C 1
ATOM 3751 O O . TRP B 1 33 ? 20.203 12.711 46.25 1 15.39 33 TRP B O 1
ATOM 3761 N N . ARG B 1 34 ? 21.047 11.195 47.469 1 15.8 34 ARG B N 1
ATOM 3762 C CA . ARG B 1 34 ? 22.438 11.664 47.406 1 15.8 34 ARG B CA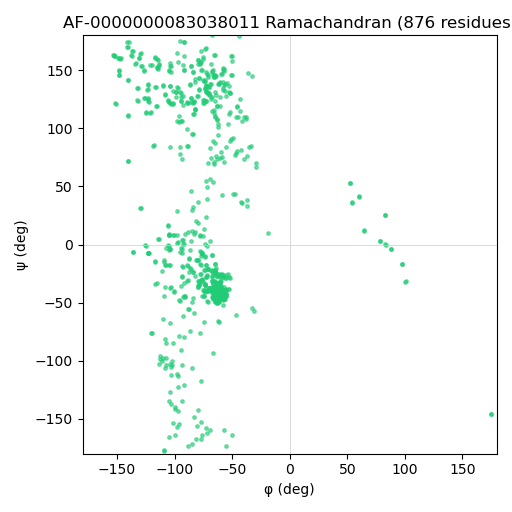 1
ATOM 3763 C C . ARG B 1 34 ? 23.125 11.18 46.125 1 15.8 34 ARG B C 1
ATOM 3765 O O . ARG B 1 34 ? 24.047 11.82 45.656 1 15.8 34 ARG B O 1
ATOM 3772 N N . SER B 1 35 ? 22.938 9.984 45.469 1 15.41 35 SER B N 1
ATOM 3773 C CA . SER B 1 35 ? 24.172 9.227 45.25 1 15.41 35 SER B CA 1
ATOM 3774 C C . SER B 1 35 ? 25.078 9.906 44.219 1 15.41 35 SER B C 1
ATOM 3776 O O . SER B 1 35 ? 24.609 10.758 43.469 1 15.41 35 SER B O 1
ATOM 3778 N N . SER B 1 36 ? 26.062 9.055 43.594 1 15.48 36 SER B N 1
ATOM 3779 C CA . SER B 1 36 ? 27.516 8.906 43.469 1 15.48 36 SER B CA 1
ATOM 3780 C C . SER B 1 36 ? 28.016 9.461 42.156 1 15.48 36 SER B C 1
ATOM 3782 O O . SER B 1 36 ? 27.234 9.625 41.219 1 15.48 36 SER B O 1
ATOM 3784 N N . PRO B 1 37 ? 29.344 9.094 41.719 1 16.3 37 PRO B N 1
ATOM 3785 C CA . PRO B 1 37 ? 30.625 9.703 41.375 1 16.3 37 PRO B CA 1
ATOM 3786 C C . PRO B 1 37 ? 30.859 9.805 39.875 1 16.3 37 PRO B C 1
ATOM 3788 O O . PRO B 1 37 ? 31.188 10.883 39.375 1 16.3 37 PRO B O 1
ATOM 3791 N N . THR B 1 38 ? 31.375 8.766 39.094 1 15.51 38 THR B N 1
ATOM 3792 C CA . THR B 1 38 ? 32.781 8.68 38.688 1 15.51 38 THR B CA 1
ATOM 3793 C C . THR B 1 38 ? 32.906 8.914 37.188 1 15.51 38 THR B C 1
ATOM 3795 O O . THR B 1 38 ? 34 9.133 36.688 1 15.51 38 THR B O 1
ATOM 3798 N N . ALA B 1 39 ? 31.938 8.734 36.281 1 16.23 39 ALA B N 1
ATOM 3799 C CA . ALA B 1 39 ? 32.469 8.086 35.094 1 16.23 39 ALA B CA 1
ATOM 3800 C C . ALA B 1 39 ? 33.406 9.023 34.344 1 16.23 39 ALA B C 1
ATOM 3802 O O . ALA B 1 39 ? 33.219 10.242 34.344 1 16.23 39 ALA B O 1
ATOM 3803 N N . ALA B 1 40 ? 34.438 8.438 33.469 1 15.02 40 ALA B N 1
ATOM 3804 C CA . ALA B 1 40 ? 35.781 8.453 32.938 1 15.02 40 ALA B CA 1
ATOM 3805 C C . ALA B 1 40 ? 35.844 9.266 31.641 1 15.02 40 ALA B C 1
ATOM 3807 O O . ALA B 1 40 ? 36.719 10.148 31.5 1 15.02 40 ALA B O 1
ATOM 3808 N N . ALA B 1 41 ? 35.406 8.633 30.453 1 15.68 41 ALA B N 1
ATOM 3809 C CA . ALA B 1 41 ? 36.406 8.344 29.422 1 15.68 41 ALA B CA 1
ATOM 3810 C C . ALA B 1 41 ? 36.781 9.609 28.641 1 15.68 41 ALA B C 1
ATOM 3812 O O . ALA B 1 41 ? 36.031 10.586 28.641 1 15.68 41 ALA B O 1
ATOM 3813 N N . VAL B 1 42 ? 37.531 9.367 27.438 1 15.67 42 VAL B N 1
ATOM 3814 C CA . VAL B 1 42 ? 38.781 9.742 26.766 1 15.67 42 VAL B CA 1
ATOM 3815 C C . VAL B 1 42 ? 38.5 10.789 25.688 1 15.67 42 VAL B C 1
ATOM 3817 O O . VAL B 1 42 ? 37.469 10.703 25 1 15.67 42 VAL B O 1
ATOM 3820 N N . ARG B 1 43 ? 39.219 11.844 25.609 1 15.63 43 ARG B N 1
ATOM 3821 C CA . ARG B 1 43 ? 39.375 13.141 24.969 1 15.63 43 ARG B CA 1
ATOM 3822 C C . ARG B 1 43 ? 39.812 12.992 23.516 1 15.63 43 ARG B C 1
ATOM 3824 O O . ARG B 1 43 ? 40.969 13.258 23.156 1 15.63 43 ARG B O 1
ATOM 3831 N N . ARG B 1 44 ? 39.562 11.836 22.797 1 16.27 44 ARG B N 1
ATOM 3832 C CA . ARG B 1 44 ? 40.531 11.82 21.719 1 16.27 44 ARG B CA 1
ATOM 3833 C C . ARG B 1 44 ? 40.375 13.039 20.812 1 16.27 44 ARG B C 1
ATOM 3835 O O . ARG B 1 44 ? 39.25 13.461 20.516 1 16.27 44 ARG B O 1
ATOM 3842 N N . THR B 1 45 ? 41.406 13.789 20.562 1 15.38 45 THR B N 1
ATOM 3843 C CA . THR B 1 45 ? 41.844 15.062 20.016 1 15.38 45 THR B CA 1
ATOM 3844 C C . THR B 1 45 ? 41.688 15.07 18.484 1 15.38 45 THR B C 1
ATOM 3846 O O . THR B 1 45 ? 41.875 16.109 17.859 1 15.38 45 THR B O 1
ATOM 3849 N N . LEU B 1 46 ? 41.219 13.984 17.766 1 16.66 46 LEU B N 1
ATOM 3850 C CA . LEU B 1 46 ? 41.969 13.992 16.531 1 16.66 46 LEU B CA 1
ATOM 3851 C C . LEU B 1 46 ? 41.656 15.234 15.703 1 16.66 46 LEU B C 1
ATOM 3853 O O . LEU B 1 46 ? 40.5 15.633 15.617 1 16.66 46 LEU B O 1
ATOM 3857 N N . THR B 1 47 ? 42.656 15.969 15.203 1 15.75 47 THR B N 1
ATOM 3858 C CA . THR B 1 47 ? 43.094 17.203 14.562 1 15.75 47 THR B CA 1
ATOM 3859 C C . THR B 1 47 ? 42.5 17.312 13.156 1 15.75 47 THR B C 1
ATOM 3861 O O . THR B 1 47 ? 42.188 16.297 12.523 1 15.75 47 THR B O 1
ATOM 3864 N N . SER B 1 48 ? 42.156 18.562 12.711 1 16.12 48 SER B N 1
ATOM 3865 C CA . SER B 1 48 ? 41.469 19.453 11.781 1 16.12 48 SER B CA 1
ATOM 3866 C C . SER B 1 48 ? 42.156 19.469 10.414 1 16.12 48 SER B C 1
ATOM 3868 O O . SER B 1 48 ? 41.969 20.406 9.633 1 16.12 48 SER B O 1
ATOM 3870 N N . CYS B 1 49 ? 42.656 18.359 9.852 1 16.16 49 CYS B N 1
ATOM 3871 C CA . CYS B 1 49 ? 43.5 18.719 8.734 1 16.16 49 CYS B CA 1
ATOM 3872 C C . CYS B 1 49 ? 42.719 19.469 7.656 1 16.16 49 CYS B C 1
ATOM 3874 O O . CYS B 1 49 ? 41.656 19.016 7.242 1 16.16 49 CYS B O 1
ATOM 3876 N N . CYS B 1 50 ? 43.031 20.734 7.273 1 16.23 50 CYS B N 1
ATOM 3877 C CA . CYS B 1 50 ? 42.625 21.938 6.562 1 16.23 50 CYS B CA 1
ATOM 3878 C C . CYS B 1 50 ? 42.688 21.734 5.055 1 16.23 50 CYS B C 1
ATOM 3880 O O . CYS B 1 50 ? 42.375 22.641 4.285 1 16.23 50 CYS B O 1
ATOM 3882 N N . SER B 1 51 ? 43.062 20.594 4.449 1 15.92 51 SER B N 1
ATOM 3883 C CA . SER B 1 51 ? 43.781 20.953 3.236 1 15.92 51 SER B CA 1
ATOM 3884 C C . SER B 1 51 ? 42.844 21.609 2.219 1 15.92 51 SER B C 1
ATOM 3886 O O . SER B 1 51 ? 41.656 21.312 2.195 1 15.92 51 SER B O 1
ATOM 3888 N N . SER B 1 52 ? 43.344 22.609 1.311 1 15.89 52 SER B N 1
ATOM 3889 C CA . SER B 1 52 ? 43.125 23.812 0.511 1 15.89 52 SER B CA 1
ATOM 3890 C C . SER B 1 52 ? 42.594 23.469 -0.878 1 15.89 52 SER B C 1
ATOM 3892 O O . SER B 1 52 ? 42.031 24.312 -1.564 1 15.89 52 SER B O 1
ATOM 3894 N N . SER B 1 53 ? 42.75 22.281 -1.53 1 16.31 53 SER B N 1
ATOM 3895 C CA . SER B 1 53 ? 43.188 22.547 -2.891 1 16.31 53 SER B CA 1
ATOM 3896 C C . SER B 1 53 ? 42.062 23.109 -3.75 1 16.31 53 SER B C 1
ATOM 3898 O O . SER B 1 53 ? 40.906 22.766 -3.543 1 16.31 53 SER B O 1
ATOM 3900 N N . GLU B 1 54 ? 42.375 24.016 -4.781 1 16.7 54 GLU B N 1
ATOM 3901 C CA . GLU B 1 54 ? 41.969 25.141 -5.625 1 16.7 54 GLU B CA 1
ATOM 3902 C C . GLU B 1 54 ? 41.219 24.641 -6.867 1 16.7 54 GLU B C 1
ATOM 3904 O O . GLU B 1 54 ? 40.531 25.406 -7.543 1 16.7 54 GLU B O 1
ATOM 3909 N N . THR B 1 55 ? 41.031 23.391 -7.223 1 17.38 55 THR B N 1
ATOM 3910 C CA . THR B 1 55 ? 41.188 23.391 -8.672 1 17.38 55 THR B CA 1
ATOM 3911 C C . THR B 1 55 ? 40 24.078 -9.352 1 17.38 55 THR B C 1
ATOM 3913 O O . THR B 1 55 ? 38.875 23.938 -8.914 1 17.38 55 THR B O 1
ATOM 3916 N N . ARG B 1 56 ? 40.25 24.812 -10.555 1 17.03 56 ARG B N 1
ATOM 3917 C CA . ARG B 1 56 ? 39.812 25.906 -11.414 1 17.03 56 ARG B CA 1
ATOM 3918 C C . ARG B 1 56 ? 38.781 25.438 -12.43 1 17.03 56 ARG B C 1
ATOM 3920 O O . ARG B 1 56 ? 38.281 26.219 -13.242 1 17.03 56 ARG B O 1
ATOM 3927 N N . SER B 1 57 ? 38.188 24.234 -12.375 1 16.36 57 SER B N 1
ATOM 3928 C CA . SER B 1 57 ? 37.906 23.938 -13.773 1 16.36 57 SER B CA 1
ATOM 3929 C C . SER B 1 57 ? 36.812 24.859 -14.32 1 16.36 57 SER B C 1
ATOM 3931 O O . SER B 1 57 ? 35.812 25.109 -13.641 1 16.36 57 SER B O 1
ATOM 3933 N N . THR B 1 58 ? 37.062 25.5 -15.398 1 16.19 58 THR B N 1
ATOM 3934 C CA . THR B 1 58 ? 36.594 26.672 -16.156 1 16.19 58 THR B CA 1
ATOM 3935 C C . THR B 1 58 ? 35.281 26.406 -16.844 1 16.19 58 THR B C 1
ATOM 3937 O O . THR B 1 58 ? 34.344 27.219 -16.766 1 16.19 58 THR B O 1
ATOM 3940 N N . SER B 1 59 ? 35.156 25.484 -17.891 1 15.73 59 SER B N 1
ATOM 3941 C CA . SER B 1 59 ? 34.875 26.172 -19.141 1 15.73 59 SER B CA 1
ATOM 3942 C C . SER B 1 59 ? 33.375 26.453 -19.297 1 15.73 59 SER B C 1
ATOM 3944 O O . SER B 1 59 ? 32.969 27.594 -19.531 1 15.73 59 SER B O 1
ATOM 3946 N N . CYS B 1 60 ? 32.625 25.625 -20.266 1 17.41 60 CYS B N 1
ATOM 3947 C CA . CYS B 1 60 ? 32.188 26.062 -21.578 1 17.41 60 CYS B CA 1
ATOM 3948 C C . CYS B 1 60 ? 30.719 26.531 -21.547 1 17.41 60 CYS B C 1
ATOM 3950 O O . CYS B 1 60 ? 29.922 26.031 -20.75 1 17.41 60 CYS B O 1
ATOM 3952 N N . PRO B 1 61 ? 30.312 27.375 -22.5 1 16.38 61 PRO B N 1
ATOM 3953 C CA . PRO B 1 61 ? 29.438 28.531 -22.656 1 16.38 61 PRO B CA 1
ATOM 3954 C C . PRO B 1 61 ? 27.969 28.125 -22.891 1 16.38 61 PRO B C 1
ATOM 3956 O O . PRO B 1 61 ? 27.062 28.719 -22.312 1 16.38 61 PRO B O 1
ATOM 3959 N N . SER B 1 62 ? 27.594 27.188 -23.828 1 17.14 62 SER B N 1
ATOM 3960 C CA . SER B 1 62 ? 26.828 27.766 -24.906 1 17.14 62 SER B CA 1
ATOM 3961 C C . SER B 1 62 ? 25.328 27.766 -24.594 1 17.14 62 SER B C 1
ATOM 3963 O O . SER B 1 62 ? 24.75 26.703 -24.359 1 17.14 62 SER B O 1
ATOM 3965 N N . ILE B 1 63 ? 24.672 28.781 -24.156 1 17 63 ILE B N 1
ATOM 3966 C CA . ILE B 1 63 ? 23.312 28.969 -23.641 1 17 63 ILE B CA 1
ATOM 3967 C C . ILE B 1 63 ? 22.328 29.062 -24.797 1 17 63 ILE B C 1
ATOM 3969 O O . ILE B 1 63 ? 21.203 29.547 -24.625 1 17 63 ILE B O 1
ATOM 3973 N N . ARG B 1 64 ? 22.469 28.328 -25.922 1 17.17 64 ARG B N 1
ATOM 3974 C CA . ARG B 1 64 ? 21.703 29.016 -26.953 1 17.17 64 ARG B CA 1
ATOM 3975 C C . ARG B 1 64 ? 20.25 29.219 -26.531 1 17.17 64 ARG B C 1
ATOM 3977 O O . ARG B 1 64 ? 19.766 28.547 -25.625 1 17.17 64 ARG B O 1
ATOM 3984 N N . HIS B 1 65 ? 19.344 29.766 -27.578 1 16.47 65 HIS B N 1
ATOM 3985 C CA . HIS B 1 65 ? 18.344 30.766 -27.906 1 16.47 65 HIS B CA 1
ATOM 3986 C C . HIS B 1 65 ? 16.938 30.25 -27.656 1 16.47 65 HIS B C 1
ATOM 3988 O O . HIS B 1 65 ? 16.719 29.031 -27.609 1 16.47 65 HIS B O 1
ATOM 3994 N N . SER B 1 66 ? 15.938 31.188 -27.562 1 16.41 66 SER B N 1
ATOM 3995 C CA . SER B 1 66 ? 14.695 31.672 -26.969 1 16.41 66 SER B CA 1
ATOM 3996 C C . SER B 1 66 ? 13.484 31.172 -27.75 1 16.41 66 SER B C 1
ATOM 3998 O O . SER B 1 66 ? 12.344 31.531 -27.438 1 16.41 66 SER B O 1
ATOM 4000 N N . THR B 1 67 ? 13.516 30.234 -28.766 1 18.53 67 THR B N 1
ATOM 4001 C CA . THR B 1 67 ? 12.453 30.547 -29.719 1 18.53 67 THR B CA 1
ATOM 4002 C C . THR B 1 67 ? 11.086 30.375 -29.062 1 18.53 67 THR B C 1
ATOM 4004 O O . THR B 1 67 ? 10.828 29.375 -28.391 1 18.53 67 THR B O 1
ATOM 4007 N N . TYR B 1 68 ? 10.328 31.516 -28.875 1 17.06 68 TYR B N 1
ATOM 4008 C CA . TYR B 1 68 ? 9.086 31.969 -28.25 1 17.06 68 TYR B CA 1
ATOM 4009 C C . TYR B 1 68 ? 7.875 31.359 -28.953 1 17.06 68 TYR B C 1
ATOM 4011 O O . TYR B 1 68 ? 7.535 31.75 -30.078 1 17.06 68 TYR B O 1
ATOM 4019 N N . GLY B 1 69 ? 7.762 30.062 -29.125 1 17.62 69 GLY B N 1
ATOM 4020 C CA . GLY B 1 69 ? 6.648 29.625 -29.953 1 17.62 69 GLY B CA 1
ATOM 4021 C C . GLY B 1 69 ? 5.309 30.156 -29.484 1 17.62 69 GLY B C 1
ATOM 4022 O O . GLY B 1 69 ? 5.164 30.531 -28.312 1 17.62 69 GLY B O 1
ATOM 4023 N N . ARG B 1 70 ? 4.348 30.625 -30.484 1 19.05 70 ARG B N 1
ATOM 4024 C CA . ARG B 1 70 ? 3.094 31.344 -30.625 1 19.05 70 ARG B CA 1
ATOM 4025 C C . ARG B 1 70 ? 1.975 30.672 -29.844 1 19.05 70 ARG B C 1
ATOM 4027 O O . ARG B 1 70 ? 1.949 29.438 -29.734 1 19.05 70 ARG B O 1
ATOM 4034 N N . PRO B 1 71 ? 1.194 31.453 -29.078 1 17.52 71 PRO B N 1
ATOM 4035 C CA . PRO B 1 71 ? 0.115 31.234 -28.125 1 17.52 71 PRO B CA 1
ATOM 4036 C C . PRO B 1 71 ? -1.144 30.656 -28.766 1 17.52 71 PRO B C 1
ATOM 4038 O O . PRO B 1 71 ? -1.695 31.25 -29.688 1 17.52 71 PRO B O 1
ATOM 4041 N N . ARG B 1 72 ? -1.154 29.344 -29.2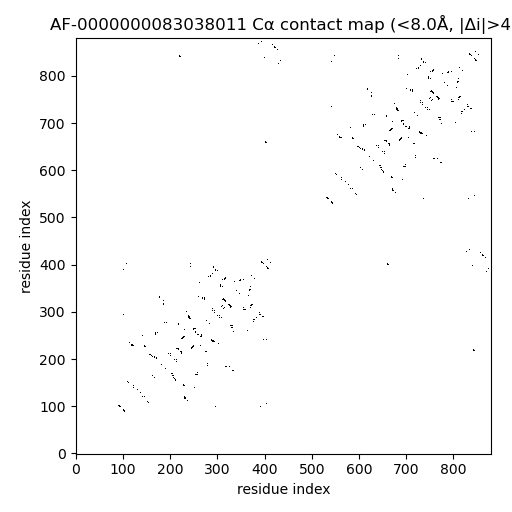03 1 18.38 72 ARG B N 1
ATOM 4042 C CA . ARG B 1 72 ? -2.361 28.875 -29.875 1 18.38 72 ARG B CA 1
ATOM 4043 C C . ARG B 1 72 ? -3.611 29.297 -29.109 1 18.38 72 ARG B C 1
ATOM 4045 O O . ARG B 1 72 ? -3.615 29.297 -27.875 1 18.38 72 ARG B O 1
ATOM 4052 N N . GLN B 1 73 ? -4.473 30.062 -29.719 1 17.44 73 GLN B N 1
ATOM 4053 C CA . GLN B 1 73 ? -5.727 30.734 -29.406 1 17.44 73 GLN B CA 1
ATOM 4054 C C . GLN B 1 73 ? -6.797 29.734 -28.969 1 17.44 73 GLN B C 1
ATOM 4056 O O . GLN B 1 73 ? -7.551 29.234 -29.797 1 17.44 73 GLN B O 1
ATOM 4061 N N . VAL B 1 74 ? -6.562 28.75 -28.172 1 19.05 74 VAL B N 1
ATOM 4062 C CA . VAL B 1 74 ? -7.594 27.719 -28.078 1 19.05 74 VAL B CA 1
ATOM 4063 C C . VAL B 1 74 ? -8.828 28.281 -27.375 1 19.05 74 VAL B C 1
ATOM 4065 O O . VAL B 1 74 ? -8.828 28.453 -26.156 1 19.05 74 VAL B O 1
ATOM 4068 N N . GLY B 1 75 ? -9.438 29.422 -27.906 1 18.58 75 GLY B N 1
ATOM 4069 C CA . GLY B 1 75 ? -10.469 30.062 -27.109 1 18.58 75 GLY B CA 1
ATOM 4070 C C . GLY B 1 75 ? -11.734 29.219 -27 1 18.58 75 GLY B C 1
ATOM 4071 O O . GLY B 1 75 ? -12.727 29.672 -26.422 1 18.58 75 GLY B O 1
ATOM 4072 N N . THR B 1 76 ? -11.906 28.031 -27.484 1 20.27 76 THR B N 1
ATOM 4073 C CA . THR B 1 76 ? -13.328 27.859 -27.766 1 20.27 76 THR B CA 1
ATOM 4074 C C . THR B 1 76 ? -14.141 27.922 -26.484 1 20.27 76 THR B C 1
ATOM 4076 O O . THR B 1 76 ? -13.672 27.5 -25.422 1 20.27 76 THR B O 1
ATOM 4079 N N . PRO B 1 77 ? -15.195 28.75 -26.438 1 20.41 77 PRO B N 1
ATOM 4080 C CA . PRO B 1 77 ? -16.125 29.094 -25.375 1 20.41 77 PRO B CA 1
ATOM 4081 C C . PRO B 1 77 ? -16.812 27.859 -24.781 1 20.41 77 PRO B C 1
ATOM 4083 O O . PRO B 1 77 ? -17.375 27.047 -25.516 1 20.41 77 PRO B O 1
ATOM 4086 N N . GLY B 1 78 ? -16.219 27.234 -23.906 1 19.66 78 GLY B N 1
ATOM 4087 C CA . GLY B 1 78 ? -16.734 26.016 -23.312 1 19.66 78 GLY B CA 1
ATOM 4088 C C . GLY B 1 78 ? -18.141 26.172 -22.766 1 19.66 78 GLY B C 1
ATOM 4089 O O . GLY B 1 78 ? -18.469 27.188 -22.141 1 19.66 78 GLY B O 1
ATOM 4090 N N . ARG B 1 79 ? -19.172 25.609 -23.547 1 23 79 ARG B N 1
ATOM 4091 C CA . ARG B 1 79 ? -20.578 25.484 -23.203 1 23 79 ARG B CA 1
ATOM 4092 C C . ARG B 1 79 ? -20.75 25.141 -21.719 1 23 79 ARG B C 1
ATOM 4094 O O . ARG B 1 79 ? -20.016 24.312 -21.188 1 23 79 ARG B O 1
ATOM 4101 N N . HIS B 1 80 ? -21.219 26.109 -20.969 1 20.34 80 HIS B N 1
ATOM 4102 C CA . HIS B 1 80 ? -21.562 26.062 -19.547 1 20.34 80 HIS B CA 1
ATOM 4103 C C . HIS B 1 80 ? -22.375 24.812 -19.219 1 20.34 80 HIS B C 1
ATOM 4105 O O . HIS B 1 80 ? -23.422 24.562 -19.828 1 20.34 80 HIS B O 1
ATOM 4111 N N . PRO B 1 81 ? -21.734 23.672 -19.047 1 24.23 81 PRO B N 1
ATOM 4112 C CA . PRO B 1 81 ? -22.641 22.547 -18.719 1 24.23 81 PRO B CA 1
ATOM 4113 C C . PRO B 1 81 ? -23.703 22.938 -17.703 1 24.23 81 PRO B C 1
ATOM 4115 O O . PRO B 1 81 ? -23.484 23.812 -16.859 1 24.23 81 PRO B O 1
ATOM 4118 N N . GLN B 1 82 ? -24.969 22.938 -18.094 1 23.11 82 GLN B N 1
ATOM 4119 C CA . GLN B 1 82 ? -26.219 23.062 -17.344 1 23.11 82 GLN B CA 1
ATOM 4120 C C . GLN B 1 82 ? -26.094 22.422 -15.961 1 23.11 82 GLN B C 1
ATOM 4122 O O . GLN B 1 82 ? -25.266 21.531 -15.766 1 23.11 82 GLN B O 1
ATOM 4127 N N . ASP B 1 83 ? -26.75 23.016 -14.977 1 24.55 83 ASP B N 1
ATOM 4128 C CA . ASP B 1 83 ? -26.969 22.844 -13.547 1 24.55 83 ASP B CA 1
ATOM 4129 C C . ASP B 1 83 ? -27.375 21.406 -13.227 1 24.55 83 ASP B C 1
ATOM 4131 O O . ASP B 1 83 ? -28.531 21.016 -13.438 1 24.55 83 ASP B O 1
ATOM 4135 N N . GLN B 1 84 ? -26.75 20.391 -13.797 1 25.05 84 GLN B N 1
ATOM 4136 C CA . GLN B 1 84 ? -27.312 19.125 -13.344 1 25.05 84 GLN B CA 1
ATOM 4137 C C . GLN B 1 84 ? -27.516 19.125 -11.828 1 25.05 84 GLN B C 1
ATOM 4139 O O . GLN B 1 84 ? -26.672 19.609 -11.086 1 25.05 84 GLN B O 1
ATOM 4144 N N . ASP B 1 85 ? -28.734 19.156 -11.398 1 26.97 85 ASP B N 1
ATOM 4145 C CA . ASP B 1 85 ? -29.328 18.922 -10.094 1 26.97 85 ASP B CA 1
ATOM 4146 C C . ASP B 1 85 ? -28.562 17.844 -9.32 1 26.97 85 ASP B C 1
ATOM 4148 O O . ASP B 1 85 ? -28.422 16.719 -9.797 1 26.97 85 ASP B O 1
ATOM 4152 N N . GLN B 1 86 ? -27.531 18.234 -8.648 1 27.73 86 GLN B N 1
ATOM 4153 C CA . GLN B 1 86 ? -26.719 17.484 -7.699 1 27.73 86 GLN B CA 1
ATOM 4154 C C . GLN B 1 86 ? -27.594 16.641 -6.773 1 27.73 86 GLN B C 1
ATOM 4156 O O . GLN B 1 86 ? -27.953 17.078 -5.684 1 27.73 86 GLN B O 1
ATOM 4161 N N . THR B 1 87 ? -28.734 16.078 -7.344 1 28.53 87 THR B N 1
ATOM 4162 C CA . THR B 1 87 ? -29.344 15.141 -6.41 1 28.53 87 THR B CA 1
ATOM 4163 C C . THR B 1 87 ? -28.281 14.219 -5.805 1 28.53 87 THR B C 1
ATOM 4165 O O . THR B 1 87 ? -27.609 13.477 -6.523 1 28.53 87 THR B O 1
ATOM 4168 N N . GLY B 1 88 ? -27.547 14.703 -4.852 1 30.19 88 GLY B N 1
ATOM 4169 C CA . GLY B 1 88 ? -26.672 13.969 -3.947 1 30.19 88 GLY B CA 1
ATOM 4170 C C . GLY B 1 88 ? -27.141 12.547 -3.691 1 30.19 88 GLY B C 1
ATOM 4171 O O . GLY B 1 88 ? -28.203 12.344 -3.105 1 30.19 88 GLY B O 1
ATOM 4172 N N . ASN B 1 89 ? -27.109 11.734 -4.656 1 29.19 89 ASN B N 1
ATOM 4173 C CA . ASN B 1 89 ? -27.438 10.336 -4.422 1 29.19 89 ASN B CA 1
ATOM 4174 C C . ASN B 1 89 ? -26.859 9.844 -3.092 1 29.19 89 ASN B C 1
ATOM 4176 O O . ASN B 1 89 ? -25.656 9.664 -2.959 1 29.19 89 ASN B O 1
ATOM 4180 N N . LYS B 1 90 ? -27.391 10.211 -1.94 1 34 90 LYS B N 1
ATOM 4181 C CA . LYS B 1 90 ? -27.297 9.664 -0.59 1 34 90 LYS B CA 1
ATOM 4182 C C . LYS B 1 90 ? -27.25 8.141 -0.618 1 34 90 LYS B C 1
ATOM 4184 O O . LYS B 1 90 ? -28.266 7.469 -0.475 1 34 90 LYS B O 1
ATOM 4189 N N . HIS B 1 91 ? -26.625 7.492 -1.501 1 34.75 91 HIS B N 1
ATOM 4190 C CA . HIS B 1 91 ? -26.625 6.035 -1.423 1 34.75 91 HIS B CA 1
ATOM 4191 C C . HIS B 1 91 ? -25.984 5.555 -0.122 1 34.75 91 HIS B C 1
ATOM 4193 O O . HIS B 1 91 ? -24.797 5.75 0.1 1 34.75 91 HIS B O 1
ATOM 4199 N N . GLY B 1 92 ? -26.703 5.691 1.021 1 38.69 92 GLY B N 1
ATOM 4200 C CA . GLY B 1 92 ? -26.406 5.094 2.314 1 38.69 92 GLY B CA 1
ATOM 4201 C C . GLY B 1 92 ? -25.891 3.67 2.209 1 38.69 92 GLY B C 1
ATOM 4202 O O . GLY B 1 92 ? -26.172 2.975 1.229 1 38.69 92 GLY B O 1
ATOM 4203 N N . LEU B 1 93 ? -24.75 3.484 2.465 1 47.31 93 LEU B N 1
ATOM 4204 C CA . LEU B 1 93 ? -24.375 2.09 2.66 1 47.31 93 LEU B CA 1
ATOM 4205 C C . LEU B 1 93 ? -25.328 1.396 3.629 1 47.31 93 LEU B C 1
ATOM 4207 O O . LEU B 1 93 ? -25.531 1.875 4.746 1 47.31 93 LEU B O 1
ATOM 4211 N N . VAL B 1 94 ? -26.359 0.793 3.139 1 41.84 94 VAL B N 1
ATOM 4212 C CA . VAL B 1 94 ? -27.297 0.04 3.959 1 41.84 94 VAL B CA 1
ATOM 4213 C C . VAL B 1 94 ? -26.562 -1.059 4.719 1 41.84 94 VAL B C 1
ATOM 4215 O O . VAL B 1 94 ? -26.047 -1.998 4.113 1 41.84 94 VAL B O 1
ATOM 4218 N N . LEU B 1 95 ? -25.797 -0.617 5.68 1 48.53 95 LEU B N 1
ATOM 4219 C CA . LEU B 1 95 ? -25.438 -1.739 6.543 1 48.53 95 LEU B CA 1
ATOM 4220 C C . LEU B 1 95 ? -26.703 -2.445 7.051 1 48.53 95 LEU B C 1
ATOM 4222 O O . LEU B 1 95 ? -27.781 -1.845 7.105 1 48.53 95 LEU B O 1
ATOM 4226 N N . SER B 1 96 ? -26.75 -3.672 6.887 1 41.81 96 SER B N 1
ATOM 4227 C CA . SER B 1 96 ? -27.906 -4.48 7.211 1 41.81 96 SER B CA 1
ATOM 4228 C C . SER B 1 96 ? -28.688 -3.891 8.391 1 41.81 96 SER B C 1
ATOM 4230 O O . SER B 1 96 ? -29.906 -4 8.453 1 41.81 96 SER B O 1
ATOM 4232 N N . ASP B 1 97 ? -28.031 -3.688 9.57 1 44.84 97 ASP B N 1
ATOM 4233 C CA . ASP B 1 97 ? -28.859 -3.756 10.766 1 44.84 97 ASP B CA 1
ATOM 4234 C C . ASP B 1 97 ? -29.547 -2.416 11.039 1 44.84 97 ASP B C 1
ATOM 4236 O O . ASP B 1 97 ? -29.938 -2.137 12.172 1 44.84 97 ASP B O 1
ATOM 4240 N N . GLY B 1 98 ? -29.938 -1.586 10.156 1 50.5 98 GLY B N 1
ATOM 4241 C CA . GLY B 1 98 ? -30.953 -0.585 10.453 1 50.5 98 GLY B CA 1
ATOM 4242 C C . GLY B 1 98 ? -30.359 0.788 10.734 1 50.5 98 GLY B C 1
ATOM 4243 O O . GLY B 1 98 ? -31.094 1.776 10.805 1 50.5 98 GLY B O 1
ATOM 4244 N N . ASP B 1 99 ? -29.203 0.947 11.297 1 58.47 99 ASP B N 1
ATOM 4245 C CA . ASP B 1 99 ? -28.812 2.295 11.695 1 58.47 99 ASP B CA 1
ATOM 4246 C C . ASP B 1 99 ? -28.281 3.092 10.508 1 58.47 99 ASP B C 1
ATOM 4248 O O . ASP B 1 99 ? -27.578 2.551 9.656 1 58.47 99 ASP B O 1
ATOM 4252 N N . ASP B 1 100 ? -28.797 4.305 10.242 1 73.62 100 ASP B N 1
ATOM 4253 C CA . ASP B 1 100 ? -28.484 5.227 9.156 1 73.62 100 ASP B CA 1
ATOM 4254 C C . ASP B 1 100 ? -27.062 5.746 9.25 1 73.62 100 ASP B C 1
ATOM 4256 O O . ASP B 1 100 ? -26.734 6.531 10.148 1 73.62 100 ASP B O 1
ATOM 4260 N N . VAL B 1 101 ? -26.031 5.129 8.727 1 85.94 101 VAL B N 1
ATOM 4261 C CA . VAL B 1 101 ? -24.641 5.57 8.703 1 85.94 101 VAL B CA 1
ATOM 4262 C C . VAL B 1 101 ? -24.359 6.332 7.414 1 85.94 101 VAL B C 1
ATOM 4264 O O . VAL B 1 101 ? -24.703 5.875 6.324 1 85.94 101 VAL B O 1
ATOM 4267 N N . PRO B 1 102 ? -23.812 7.531 7.637 1 89.88 102 PRO B N 1
ATOM 4268 C CA . PRO B 1 102 ? -23.453 8.281 6.426 1 89.88 102 PRO B CA 1
ATOM 4269 C C . PRO B 1 102 ? -22.469 7.516 5.535 1 89.88 102 PRO B C 1
ATOM 4271 O O . PRO B 1 102 ? -21.672 6.727 6.031 1 89.88 102 PRO B O 1
ATOM 4274 N N . TRP B 1 103 ? -22.562 7.812 4.273 1 91.19 103 TRP B N 1
ATOM 4275 C CA . TRP B 1 103 ? -21.672 7.172 3.316 1 91.19 103 TRP B CA 1
ATOM 4276 C C . TRP B 1 103 ? -20.234 7.598 3.553 1 91.19 103 TRP B C 1
ATOM 4278 O O . TRP B 1 103 ? -19.969 8.758 3.867 1 91.19 103 TRP B O 1
ATOM 4288 N N . PHE B 1 104 ? -19.312 6.734 3.371 1 94.62 104 PHE B N 1
ATOM 4289 C CA . PHE B 1 104 ? -17.891 7.004 3.379 1 94.62 104 PHE B CA 1
ATOM 4290 C C . PHE B 1 104 ? -17.156 6.062 2.428 1 94.62 104 PHE B C 1
ATOM 4292 O O . PHE B 1 104 ? -17.672 4.996 2.086 1 94.62 104 PHE B O 1
ATOM 4299 N N . PRO B 1 105 ? -16.062 6.461 1.827 1 95.25 105 PRO B N 1
ATOM 4300 C CA . PRO B 1 105 ? -15.328 5.617 0.879 1 95.25 105 PRO B CA 1
ATOM 4301 C C . PRO B 1 105 ? -14.797 4.332 1.517 1 95.25 105 PRO B C 1
ATOM 4303 O O . PRO B 1 105 ? -14.258 4.367 2.623 1 95.25 105 PRO B O 1
ATOM 4306 N N . MET B 1 106 ? -14.906 3.236 0.841 1 95.25 106 MET B N 1
ATOM 4307 C CA . MET B 1 106 ? -14.461 1.936 1.331 1 95.25 106 MET B CA 1
ATOM 4308 C C . MET B 1 106 ? -13.156 1.521 0.662 1 95.25 106 MET B C 1
ATOM 4310 O O . MET B 1 106 ? -12.508 0.563 1.091 1 95.25 106 MET B O 1
ATOM 4314 N N . LYS B 1 107 ? -12.859 2.121 -0.385 1 95.31 107 LYS B N 1
ATOM 4315 C CA . LYS B 1 107 ? -11.594 1.948 -1.094 1 95.31 107 LYS B CA 1
ATOM 4316 C C . LYS B 1 107 ? -11 3.295 -1.494 1 95.31 107 LYS B C 1
ATOM 4318 O O . LYS B 1 107 ? -11.727 4.273 -1.668 1 95.31 107 LYS B O 1
ATOM 4323 N N . ILE B 1 108 ? -9.711 3.322 -1.672 1 95.88 108 ILE B N 1
ATOM 4324 C CA . ILE B 1 108 ? -8.992 4.57 -1.914 1 95.88 108 ILE B CA 1
ATOM 4325 C C . ILE B 1 108 ? -9.5 5.215 -3.203 1 95.88 108 ILE B C 1
ATOM 4327 O O . ILE B 1 108 ? -9.562 6.441 -3.309 1 95.88 108 ILE B O 1
ATOM 4331 N N . SER B 1 109 ? -9.906 4.422 -4.23 1 92.69 109 SER B N 1
ATOM 4332 C CA . SER B 1 109 ? -10.359 4.953 -5.512 1 92.69 109 SER B CA 1
ATOM 4333 C C . SER B 1 109 ? -11.648 5.754 -5.355 1 92.69 109 SER B C 1
ATOM 4335 O O . SER B 1 109 ? -11.953 6.613 -6.184 1 92.69 109 SER B O 1
ATOM 4337 N N . GLU B 1 110 ? -12.398 5.504 -4.328 1 94.19 110 GLU B N 1
ATOM 4338 C CA . GLU B 1 110 ? -13.664 6.18 -4.09 1 94.19 110 GLU B CA 1
ATOM 4339 C C . GLU B 1 110 ? -13.445 7.594 -3.555 1 94.19 110 GLU B C 1
ATOM 4341 O O . GLU B 1 110 ? -14.391 8.375 -3.451 1 94.19 110 GLU B O 1
ATOM 4346 N N . LEU B 1 111 ? -12.227 7.965 -3.25 1 94.44 111 LEU B N 1
ATOM 4347 C CA . LEU B 1 111 ? -11.914 9.328 -2.836 1 94.44 111 LEU B CA 1
ATOM 4348 C C . LEU B 1 111 ? -12.18 10.312 -3.969 1 94.44 111 LEU B C 1
ATOM 4350 O O . LEU B 1 111 ? -12.328 11.516 -3.729 1 94.44 111 LEU B O 1
ATOM 4354 N N . ASP B 1 112 ? -12.188 9.805 -5.203 1 92.12 112 ASP B N 1
ATOM 4355 C CA . ASP B 1 112 ? -12.5 10.664 -6.34 1 92.12 112 ASP B CA 1
ATOM 4356 C C . ASP B 1 112 ? -13.883 11.297 -6.188 1 92.12 112 ASP B C 1
ATOM 4358 O O . ASP B 1 112 ? -14.117 12.414 -6.652 1 92.12 112 ASP B O 1
ATOM 4362 N N . GLN B 1 113 ? -14.719 10.641 -5.504 1 87.19 113 GLN B N 1
ATOM 4363 C CA . GLN B 1 113 ? -16.062 11.156 -5.273 1 87.19 113 GLN B CA 1
ATOM 4364 C C . GLN B 1 113 ? -16.062 12.266 -4.219 1 87.19 113 GLN B C 1
ATOM 4366 O O . GLN B 1 113 ? -16.891 13.172 -4.262 1 87.19 113 GLN B O 1
ATOM 4371 N N . CYS B 1 114 ? -15.141 12.156 -3.316 1 84.75 114 CYS B N 1
ATOM 4372 C CA . CYS B 1 114 ? -15.047 13.109 -2.215 1 84.75 114 CYS B CA 1
ATOM 4373 C C . CYS B 1 114 ? -14.391 14.406 -2.666 1 84.75 114 CYS B C 1
ATOM 4375 O O . CYS B 1 114 ? -14.766 15.492 -2.219 1 84.75 114 CYS B O 1
ATOM 4377 N N . SER B 1 115 ? -13.484 14.367 -3.527 1 79.38 115 SER B N 1
ATOM 4378 C CA . SER B 1 115 ? -12.625 15.492 -3.893 1 79.38 115 SER B CA 1
ATOM 4379 C C . SER B 1 115 ? -13.367 16.484 -4.793 1 79.38 115 SER B C 1
ATOM 4381 O O . SER B 1 115 ? -12.914 17.609 -4.977 1 79.38 115 SER B O 1
ATOM 4383 N N . HIS B 1 116 ? -14.477 16.109 -5.223 1 73.19 116 HIS B N 1
ATOM 4384 C CA . HIS B 1 116 ? -15.234 16.969 -6.125 1 73.19 116 HIS B CA 1
ATOM 4385 C C . HIS B 1 116 ? -16.219 17.844 -5.352 1 73.19 116 HIS B C 1
ATOM 4387 O O . HIS B 1 116 ? -16.781 18.781 -5.91 1 73.19 116 HIS B O 1
ATOM 4393 N N . ARG B 1 117 ? -16.297 17.531 -4.066 1 71.06 117 ARG B N 1
ATOM 4394 C CA . ARG B 1 117 ? -17.203 18.312 -3.229 1 71.06 117 ARG B CA 1
ATOM 4395 C C . ARG B 1 117 ? -16.469 19.469 -2.549 1 71.06 117 ARG B C 1
ATOM 4397 O O . ARG B 1 117 ? -16.031 19.344 -1.401 1 71.06 117 ARG B O 1
ATOM 4404 N N . VAL B 1 118 ? -16.172 20.438 -3.369 1 68.75 118 VAL B N 1
ATOM 4405 C CA . VAL B 1 118 ? -15.398 21.562 -2.875 1 68.75 118 VAL B CA 1
ATOM 4406 C C . VAL B 1 118 ? -16.344 22.672 -2.404 1 68.75 118 VAL B C 1
ATOM 4408 O O . VAL B 1 118 ? -17.406 22.891 -3.006 1 68.75 118 VAL B O 1
ATOM 4411 N N . LEU B 1 119 ? -16.234 22.984 -1.219 1 59.62 119 LEU B N 1
ATOM 4412 C CA . LEU B 1 119 ? -16.953 24.156 -0.737 1 59.62 119 LEU B CA 1
ATOM 4413 C C . LEU B 1 119 ? -16.469 25.422 -1.439 1 59.62 119 LEU B C 1
ATOM 4415 O O . LEU B 1 119 ? -15.289 25.547 -1.762 1 59.62 119 LEU B O 1
ATOM 4419 N N . MET B 1 120 ? -17.094 26.141 -2.465 1 49.66 120 MET B N 1
ATOM 4420 C CA . MET B 1 120 ? -16.969 27.25 -3.402 1 49.66 120 MET B CA 1
ATOM 4421 C C . MET B 1 120 ? -15.875 28.219 -2.959 1 49.66 120 MET B C 1
ATOM 4423 O O . MET B 1 120 ? -15.828 29.375 -3.416 1 49.66 120 MET B O 1
ATOM 4427 N N . TYR B 1 121 ? -15.141 28.156 -2.213 1 45.16 121 TYR B N 1
ATOM 4428 C CA . TYR B 1 121 ? -14.5 29.453 -2.336 1 45.16 121 TYR B CA 1
ATOM 4429 C C . TYR B 1 121 ? -13.828 29.609 -3.693 1 45.16 121 TYR B C 1
ATOM 4431 O O . TYR B 1 121 ? -13.234 30.656 -3.986 1 45.16 121 TYR B O 1
ATOM 4439 N N . GLY B 1 122 ? -13.539 28.562 -4.367 1 45.81 122 GLY B N 1
ATOM 4440 C CA . GLY B 1 122 ? -12.562 28.938 -5.383 1 45.81 122 GLY B CA 1
ATOM 4441 C C . GLY B 1 122 ? -13.094 29.953 -6.375 1 45.81 122 GLY B C 1
ATOM 4442 O O . GLY B 1 122 ? -12.445 30.969 -6.637 1 45.81 122 GLY B O 1
ATOM 4443 N N . SER B 1 123 ? -14.047 29.609 -7.148 1 47.12 123 SER B N 1
ATOM 4444 C CA . SER B 1 123 ? -14.375 30.516 -8.25 1 47.12 123 SER B CA 1
ATOM 4445 C C . SER B 1 123 ? -14.805 31.891 -7.73 1 47.12 123 SER B C 1
ATOM 4447 O O . SER B 1 123 ? -14.633 32.906 -8.422 1 47.12 123 SER B O 1
ATOM 4449 N N . GLU B 1 124 ? -15.336 31.906 -6.457 1 50.72 124 GLU B N 1
ATOM 4450 C CA . GLU B 1 124 ? -15.742 33.219 -5.996 1 50.72 124 GLU B CA 1
ATOM 4451 C C . GLU B 1 124 ? -14.945 33.656 -4.766 1 50.72 124 GLU B C 1
ATOM 4453 O O . GLU B 1 124 ? -15.062 33.031 -3.703 1 50.72 124 GLU B O 1
ATOM 4458 N N . LEU B 1 125 ? -13.812 34.219 -4.988 1 59.09 125 LEU B N 1
ATOM 4459 C CA . LEU B 1 125 ? -13.031 34.812 -3.912 1 59.09 125 LEU B CA 1
ATOM 4460 C C . LEU B 1 125 ? -13.875 35.781 -3.111 1 59.09 125 LEU B C 1
ATOM 4462 O O . LEU B 1 125 ? -14.742 36.469 -3.668 1 59.09 125 LEU B O 1
ATOM 4466 N N . ASP B 1 126 ? -13.797 35.562 -1.829 1 63.19 126 ASP B N 1
ATOM 4467 C CA . ASP B 1 126 ? -14.422 36.594 -0.983 1 63.19 126 ASP B CA 1
ATOM 4468 C C . ASP B 1 126 ? -13.945 38 -1.367 1 63.19 126 ASP B C 1
ATOM 4470 O O . ASP B 1 126 ? -12.828 38.156 -1.858 1 63.19 126 ASP B O 1
ATOM 4474 N N . ALA B 1 127 ? -14.82 38.906 -1.243 1 57.78 127 ALA B N 1
ATOM 4475 C CA . ALA B 1 127 ? -14.555 40.312 -1.604 1 57.78 127 ALA B CA 1
ATOM 4476 C C . ALA B 1 127 ? -13.312 40.844 -0.893 1 57.78 127 ALA B C 1
ATOM 4478 O O . ALA B 1 127 ? -12.609 41.688 -1.413 1 57.78 127 ALA B O 1
ATOM 4479 N N . ASP B 1 128 ? -13.016 40.281 0.178 1 65.06 128 ASP B N 1
ATOM 4480 C CA . ASP B 1 128 ? -11.875 40.781 0.947 1 65.06 128 ASP B CA 1
ATOM 4481 C C . ASP B 1 128 ? -10.602 40.031 0.579 1 65.06 128 ASP B C 1
ATOM 4483 O O . ASP B 1 128 ? -9.516 40.375 1.037 1 65.06 128 ASP B O 1
ATOM 4487 N N . HIS B 1 129 ? -10.734 39.156 -0.291 1 72.69 129 HIS B N 1
ATOM 4488 C CA . HIS B 1 129 ? -9.547 38.438 -0.743 1 72.69 129 HIS B CA 1
ATOM 4489 C C . HIS B 1 129 ? -8.664 39.312 -1.621 1 72.69 129 HIS B C 1
ATOM 4491 O O . HIS B 1 129 ? -9.156 39.969 -2.537 1 72.69 129 HIS B O 1
ATOM 4497 N N . PRO B 1 130 ? -7.449 39.375 -1.377 1 69 130 PRO B N 1
ATOM 4498 C CA . PRO B 1 130 ? -6.555 40.219 -2.154 1 69 130 PRO B CA 1
ATOM 4499 C C . PRO B 1 130 ? -6.672 40 -3.66 1 69 130 PRO B C 1
ATOM 4501 O O . PRO B 1 130 ? -6.484 40.906 -4.449 1 69 130 PRO B O 1
ATOM 4504 N N . GLY B 1 131 ? -7.031 38.812 -4.012 1 69.62 131 GLY B N 1
ATOM 4505 C CA . GLY B 1 131 ? -7.105 38.469 -5.426 1 69.62 131 GLY B CA 1
ATOM 4506 C C . GLY B 1 131 ? -8.492 38.688 -6.012 1 69.62 131 GLY B C 1
ATOM 4507 O O . GLY B 1 131 ? -8.719 38.375 -7.188 1 69.62 131 GLY B O 1
ATOM 4508 N N . PHE B 1 132 ? -9.344 39.188 -5.285 1 71.94 132 PHE B N 1
ATOM 4509 C CA . PHE B 1 132 ? -10.734 39.25 -5.715 1 71.94 132 PHE B CA 1
ATOM 4510 C C . PHE B 1 132 ? -10.867 40.156 -6.938 1 71.94 132 PHE B C 1
ATOM 4512 O O . PHE B 1 132 ? -11.602 39.844 -7.879 1 71.94 132 PHE B O 1
ATOM 4519 N N . LYS B 1 133 ? -10.094 41.219 -6.945 1 75.56 133 LYS B N 1
ATOM 4520 C CA . LYS B 1 133 ? -10.219 42.156 -8.039 1 75.56 133 LYS B CA 1
ATOM 4521 C C . LYS B 1 133 ? -9.164 41.906 -9.109 1 75.56 133 LYS B C 1
ATOM 4523 O O . LYS B 1 133 ? -9.094 42.656 -10.102 1 75.56 133 LYS B O 1
ATOM 4528 N N . ASP B 1 134 ? -8.383 40.969 -8.984 1 86.44 134 ASP B N 1
ATOM 4529 C CA . ASP B 1 134 ? -7.309 40.656 -9.922 1 86.44 134 ASP B CA 1
ATOM 4530 C C . ASP B 1 134 ? -7.734 39.562 -10.898 1 86.44 134 ASP B C 1
ATOM 4532 O O . ASP B 1 134 ? -7.73 38.375 -10.555 1 86.44 134 ASP B O 1
ATOM 4536 N N . GLU B 1 135 ? -7.969 39.969 -12.031 1 87.69 135 GLU B N 1
ATOM 4537 C CA . GLU B 1 135 ? -8.492 39.031 -13.039 1 87.69 135 GLU B CA 1
ATOM 4538 C C . GLU B 1 135 ? -7.469 37.969 -13.391 1 87.69 135 GLU B C 1
ATOM 4540 O O . GLU B 1 135 ? -7.828 36.812 -13.656 1 87.69 135 GLU B O 1
ATOM 4545 N N . VAL B 1 136 ? -6.254 38.438 -13.477 1 90.69 136 VAL B N 1
ATOM 4546 C CA . VAL B 1 136 ? -5.191 37.469 -13.812 1 90.69 136 VAL B CA 1
ATOM 4547 C C . VAL B 1 136 ? -5.102 36.406 -12.742 1 90.69 136 VAL B C 1
ATOM 4549 O O . VAL B 1 136 ? -5.008 35.219 -13.062 1 90.69 136 VAL B O 1
ATOM 4552 N N . TYR B 1 137 ? -5.172 36.781 -11.586 1 91.25 137 TYR B N 1
ATOM 4553 C CA . TYR B 1 137 ? -5.137 35.844 -10.469 1 91.25 137 TYR B CA 1
ATOM 4554 C C . TYR B 1 137 ? -6.344 34.906 -10.492 1 91.25 137 TYR B C 1
ATOM 4556 O O . TYR B 1 137 ? -6.215 33.719 -10.258 1 91.25 137 TYR B O 1
ATOM 4564 N N . ARG B 1 138 ? -7.477 35.406 -10.812 1 89.44 138 ARG B N 1
ATOM 4565 C CA . ARG B 1 138 ? -8.703 34.625 -10.859 1 89.44 138 ARG B CA 1
ATOM 4566 C C . ARG B 1 138 ? -8.641 33.562 -11.969 1 89.44 138 ARG B C 1
ATOM 4568 O O . ARG B 1 138 ? -9.109 32.438 -11.797 1 89.44 138 ARG B O 1
ATOM 4575 N N . GLN B 1 139 ? -8.078 34 -13.016 1 90.56 139 GLN B N 1
ATOM 4576 C CA . GLN B 1 139 ? -7.926 33.062 -14.125 1 90.56 139 GLN B CA 1
ATOM 4577 C C . GLN B 1 139 ? -6.957 31.938 -13.758 1 90.56 139 GLN B C 1
ATOM 4579 O O . GLN B 1 139 ? -7.172 30.781 -14.125 1 90.56 139 GLN B O 1
ATOM 4584 N N . ARG B 1 140 ? -5.949 32.344 -13.109 1 93.19 140 ARG B N 1
ATOM 4585 C CA . ARG B 1 140 ? -4.977 31.344 -12.656 1 93.19 140 ARG B CA 1
ATOM 4586 C C . ARG B 1 140 ? -5.613 30.359 -11.688 1 93.19 140 ARG B C 1
ATOM 4588 O O . ARG B 1 140 ? -5.348 29.156 -11.75 1 93.19 140 ARG B O 1
ATOM 4595 N N . ARG B 1 141 ? -6.445 30.828 -10.836 1 90.81 141 ARG B N 1
ATOM 4596 C CA . ARG B 1 141 ? -7.164 29.984 -9.891 1 90.81 141 ARG B CA 1
ATOM 4597 C C . ARG B 1 141 ? -8.062 28.984 -10.617 1 90.81 141 ARG B C 1
ATOM 4599 O O . ARG B 1 141 ? -8.156 27.828 -10.211 1 90.81 141 ARG B O 1
ATOM 4606 N N . LYS B 1 142 ? -8.688 29.453 -11.664 1 90.38 142 LYS B N 1
ATOM 4607 C CA . LYS B 1 142 ? -9.555 28.578 -12.453 1 90.38 142 LYS B CA 1
ATOM 4608 C C . LYS B 1 142 ? -8.758 27.453 -13.094 1 90.38 142 LYS B C 1
ATOM 4610 O O . LYS B 1 142 ? -9.25 26.328 -13.203 1 90.38 142 LYS B O 1
ATOM 4615 N N . PHE B 1 143 ? -7.609 27.859 -13.516 1 93.38 143 PHE B N 1
ATOM 4616 C CA . PHE B 1 143 ? -6.723 26.844 -14.086 1 93.38 143 PHE B CA 1
ATOM 4617 C C . PHE B 1 143 ? -6.461 25.734 -13.078 1 93.38 143 PHE B C 1
ATOM 4619 O O . PHE B 1 143 ? -6.551 24.547 -13.422 1 93.38 143 PHE B O 1
ATOM 4626 N N . PHE B 1 144 ? -6.156 26.047 -11.867 1 93.81 144 PHE B N 1
ATOM 4627 C CA . PHE B 1 144 ? -5.859 25.062 -10.836 1 93.81 144 PHE B CA 1
ATOM 4628 C C . PHE B 1 144 ? -7.094 24.25 -10.492 1 93.81 144 PHE B C 1
ATOM 4630 O O . PHE B 1 144 ? -6.988 23.062 -10.172 1 93.81 144 PHE B O 1
ATOM 4637 N N . VAL B 1 145 ? -8.195 24.875 -10.508 1 90.56 145 VAL B N 1
ATOM 4638 C CA . VAL B 1 145 ? -9.445 24.156 -10.273 1 90.56 145 VAL B CA 1
ATOM 4639 C C . VAL B 1 145 ? -9.633 23.078 -11.336 1 90.56 145 VAL B C 1
ATOM 4641 O O . VAL B 1 145 ? -9.977 21.938 -11.016 1 90.56 145 VAL B O 1
ATOM 4644 N N . GLU B 1 146 ? -9.359 23.391 -12.5 1 91.56 146 GLU B N 1
ATOM 4645 C CA . GLU B 1 146 ? -9.516 22.438 -13.594 1 91.56 146 GLU B CA 1
ATOM 4646 C C . GLU B 1 146 ? -8.539 21.266 -13.453 1 91.56 146 GLU B C 1
ATOM 4648 O O . GLU B 1 146 ? -8.906 20.109 -13.672 1 91.56 146 GLU B O 1
ATOM 4653 N N . VAL B 1 147 ? -7.387 21.625 -13.125 1 93 147 VAL B N 1
ATOM 4654 C CA . VAL B 1 147 ? -6.375 20.594 -12.922 1 93 147 VAL B CA 1
ATOM 4655 C C . VAL B 1 147 ? -6.836 19.625 -11.836 1 93 147 VAL B C 1
ATOM 4657 O O . VAL B 1 147 ? -6.754 18.406 -12.008 1 93 147 VAL B O 1
ATOM 4660 N N . ALA B 1 148 ? -7.344 20.109 -10.766 1 92.94 148 ALA B N 1
ATOM 4661 C CA . ALA B 1 148 ? -7.766 19.312 -9.625 1 92.94 148 ALA B CA 1
ATOM 4662 C C . ALA B 1 148 ? -8.992 18.469 -9.969 1 92.94 148 ALA B C 1
ATOM 4664 O O . ALA B 1 148 ? -9.078 17.297 -9.594 1 92.94 148 ALA B O 1
ATOM 4665 N N . MET B 1 149 ? -9.859 19.016 -10.68 1 90.19 149 MET B N 1
ATOM 4666 C CA . MET B 1 149 ? -11.109 18.344 -11 1 90.19 149 MET B CA 1
ATOM 4667 C C . MET B 1 149 ? -10.875 17.203 -11.992 1 90.19 149 MET B C 1
ATOM 4669 O O . MET B 1 149 ? -11.625 16.234 -12.016 1 90.19 149 MET B O 1
ATOM 4673 N N . ASN B 1 150 ? -9.867 17.359 -12.734 1 91.62 150 ASN B N 1
ATOM 4674 C CA . ASN B 1 150 ? -9.586 16.375 -13.758 1 91.62 150 ASN B CA 1
ATOM 4675 C C . ASN B 1 150 ? -8.727 15.227 -13.211 1 91.62 150 ASN B C 1
ATOM 4677 O O . ASN B 1 150 ? -8.594 14.188 -13.852 1 91.62 150 ASN B O 1
ATOM 4681 N N . TYR B 1 151 ? -8.211 15.406 -12.094 1 94.06 151 TYR B N 1
ATOM 4682 C CA . TYR B 1 151 ? -7.344 14.383 -11.523 1 94.06 151 TYR B CA 1
ATOM 4683 C C . TYR B 1 151 ? -8.148 13.172 -11.062 1 94.06 151 TYR B C 1
ATOM 4685 O O . TYR B 1 151 ? -9.227 13.32 -10.477 1 94.06 151 TYR B O 1
ATOM 4693 N N . LYS B 1 152 ? -7.625 11.922 -11.383 1 90.38 152 LYS B N 1
ATOM 4694 C CA . LYS B 1 152 ? -8.203 10.664 -10.93 1 90.38 152 LYS B CA 1
ATOM 4695 C C . LYS B 1 152 ? -7.164 9.797 -10.227 1 90.38 152 LYS B C 1
ATOM 4697 O O . LYS B 1 152 ? -5.992 9.805 -10.602 1 90.38 152 LYS B O 1
ATOM 4702 N N . PHE B 1 153 ? -7.695 9.031 -9.305 1 90.31 153 PHE B N 1
ATOM 4703 C CA . PHE B 1 153 ? -6.816 8.117 -8.586 1 90.31 153 PHE B CA 1
ATOM 4704 C C . PHE B 1 153 ? -6.09 7.188 -9.555 1 90.31 153 PHE B C 1
ATOM 4706 O O . PHE B 1 153 ? -6.695 6.676 -10.5 1 90.31 153 PHE B O 1
ATOM 4713 N N . GLY B 1 154 ? -4.805 6.996 -9.281 1 83.94 154 GLY B N 1
ATOM 4714 C CA . GLY B 1 154 ? -4.016 6.105 -10.117 1 83.94 154 GLY B CA 1
ATOM 4715 C C . GLY B 1 154 ? -3.215 6.832 -11.18 1 83.94 154 GLY B C 1
ATOM 4716 O O . GLY B 1 154 ? -2.27 6.273 -11.742 1 83.94 154 GLY B O 1
ATOM 4717 N N . GLN B 1 155 ? -3.564 8.07 -11.461 1 87.62 155 GLN B N 1
ATOM 4718 C CA . GLN B 1 155 ? -2.844 8.867 -12.445 1 87.62 155 GLN B CA 1
ATOM 4719 C C . GLN B 1 155 ? -1.735 9.688 -11.781 1 87.62 155 GLN B C 1
ATOM 4721 O O . GLN B 1 155 ? -1.828 10.023 -10.602 1 87.62 155 GLN B O 1
ATOM 4726 N N . PRO B 1 156 ? -0.685 9.914 -12.594 1 90.88 156 PRO B N 1
ATOM 4727 C CA . PRO B 1 156 ? 0.288 10.867 -12.055 1 90.88 156 PRO B CA 1
ATOM 4728 C C . PRO B 1 156 ? -0.295 12.266 -11.875 1 90.88 156 PRO B C 1
ATOM 4730 O O . PRO B 1 156 ? -1.149 12.688 -12.656 1 90.88 156 PRO B O 1
ATOM 4733 N N . ILE B 1 157 ? 0.125 12.969 -10.844 1 95.56 157 ILE B N 1
ATOM 4734 C CA . ILE B 1 157 ? -0.327 14.344 -10.625 1 95.56 157 ILE B CA 1
ATOM 4735 C C . ILE B 1 157 ? 0.276 15.258 -11.688 1 95.56 157 ILE B C 1
ATOM 4737 O O . ILE B 1 157 ? 1.488 15.25 -11.914 1 95.56 157 ILE B O 1
ATOM 4741 N N . PRO B 1 158 ? -0.544 16.062 -12.328 1 94.62 158 PRO B N 1
ATOM 4742 C CA . PRO B 1 158 ? -0.027 16.938 -13.375 1 94.62 158 PRO B CA 1
ATOM 4743 C C . PRO B 1 158 ? 1.009 17.938 -12.859 1 94.62 158 PRO B C 1
ATOM 4745 O O . PRO B 1 158 ? 0.854 18.469 -11.758 1 94.62 158 PRO B O 1
ATOM 4748 N N . ARG B 1 159 ? 2.025 18.125 -13.641 1 96.5 159 ARG B N 1
ATOM 4749 C CA . ARG B 1 159 ? 3.043 19.125 -13.297 1 96.5 159 ARG B CA 1
ATOM 4750 C C . ARG B 1 159 ? 2.574 20.531 -13.633 1 96.5 159 ARG B C 1
ATOM 4752 O O . ARG B 1 159 ? 1.918 20.75 -14.656 1 96.5 159 ARG B O 1
ATOM 4759 N N . ILE B 1 160 ? 2.912 21.469 -12.828 1 97.69 160 ILE B N 1
ATOM 4760 C CA . ILE B 1 160 ? 2.451 22.844 -12.969 1 97.69 160 ILE B CA 1
ATOM 4761 C C . ILE B 1 160 ? 3.605 23.719 -13.438 1 97.69 160 ILE B C 1
ATOM 4763 O O . ILE B 1 160 ? 4.715 23.625 -12.906 1 97.69 160 ILE B O 1
ATOM 4767 N N . ASP B 1 161 ? 3.34 24.484 -14.484 1 97.56 161 ASP B N 1
ATOM 4768 C CA . ASP B 1 161 ? 4.254 25.547 -14.859 1 97.56 161 ASP B CA 1
ATOM 4769 C C . ASP B 1 161 ? 3.963 26.828 -14.055 1 97.56 161 ASP B C 1
ATOM 4771 O O . ASP B 1 161 ? 3.154 27.656 -14.477 1 97.56 161 ASP B O 1
ATOM 4775 N N . TYR B 1 162 ? 4.652 27.016 -13 1 98.06 162 TYR B N 1
ATOM 4776 C CA . TYR B 1 162 ? 4.438 28.203 -12.164 1 98.06 162 TYR B CA 1
ATOM 4777 C C . TYR B 1 162 ? 5.027 29.453 -12.82 1 98.06 162 TYR B C 1
ATOM 4779 O O . TYR B 1 162 ? 6.125 29.406 -13.383 1 98.06 162 TYR B O 1
ATOM 4787 N N . THR B 1 163 ? 4.301 30.562 -12.688 1 97.19 163 THR B N 1
ATOM 4788 C CA . THR B 1 163 ? 4.766 31.812 -13.25 1 97.19 163 THR B CA 1
ATOM 4789 C C . THR B 1 163 ? 5.898 32.406 -12.414 1 97.19 163 THR B C 1
ATOM 4791 O O . THR B 1 163 ? 6.055 32.062 -11.242 1 97.19 163 THR B O 1
ATOM 4794 N N . PRO B 1 164 ? 6.645 33.281 -13.023 1 97.31 164 PRO B N 1
ATOM 4795 C CA . PRO B 1 164 ? 7.703 33.938 -12.258 1 97.31 164 PRO B CA 1
ATOM 4796 C C . PRO B 1 164 ? 7.172 34.656 -11.016 1 97.31 164 PRO B C 1
ATOM 4798 O O . PRO B 1 164 ? 7.836 34.656 -9.977 1 97.31 164 PRO B O 1
ATOM 4801 N N . GLU B 1 165 ? 5.992 35.25 -11.133 1 96.56 165 GLU B N 1
ATOM 4802 C CA . GLU B 1 165 ? 5.391 35.938 -9.984 1 96.56 165 GLU B CA 1
ATOM 4803 C C . GLU B 1 165 ? 5.074 34.938 -8.859 1 96.56 165 GLU B C 1
ATOM 4805 O O . GLU B 1 165 ? 5.32 35.25 -7.691 1 96.56 165 GLU B O 1
ATOM 4810 N N . GLU B 1 166 ? 4.523 33.844 -9.234 1 97.38 166 GLU B N 1
ATOM 4811 C CA . GLU B 1 166 ? 4.223 32.812 -8.258 1 97.38 166 GLU B CA 1
ATOM 4812 C C . GLU B 1 166 ? 5.492 32.312 -7.57 1 97.38 166 GLU B C 1
ATOM 4814 O O . GLU B 1 166 ? 5.516 32.125 -6.352 1 97.38 166 GLU B O 1
ATOM 4819 N N . VAL B 1 167 ? 6.516 32.125 -8.305 1 98.38 167 VAL B N 1
ATOM 4820 C CA . VAL B 1 167 ? 7.789 31.625 -7.777 1 98.38 167 VAL B CA 1
ATOM 4821 C C . VAL B 1 167 ? 8.391 32.656 -6.828 1 98.38 167 VAL B C 1
ATOM 4823 O O . VAL B 1 167 ? 8.914 32.312 -5.77 1 98.38 167 VAL B O 1
ATOM 4826 N N . ARG B 1 168 ? 8.297 33.875 -7.215 1 97.88 168 ARG B N 1
ATOM 4827 C CA . ARG B 1 168 ? 8.812 34.938 -6.355 1 97.88 168 ARG B CA 1
ATOM 4828 C C . ARG B 1 168 ? 8.055 35 -5.035 1 97.88 168 ARG B C 1
ATOM 4830 O O . ARG B 1 168 ? 8.656 35.188 -3.973 1 97.88 168 ARG B O 1
ATOM 4837 N N . THR B 1 169 ? 6.746 34.906 -5.156 1 97 169 THR B N 1
ATOM 4838 C CA . THR B 1 169 ? 5.93 34.938 -3.949 1 97 169 THR B CA 1
ATOM 4839 C C . THR B 1 169 ? 6.289 33.75 -3.033 1 97 169 THR B C 1
ATOM 4841 O O . THR B 1 169 ? 6.492 33.938 -1.833 1 97 169 THR B O 1
ATOM 4844 N N . TRP B 1 170 ? 6.41 32.562 -3.598 1 97.69 170 TRP B N 1
ATOM 4845 C CA . TRP B 1 170 ? 6.879 31.391 -2.863 1 97.69 170 TRP B CA 1
ATOM 4846 C C . TRP B 1 170 ? 8.234 31.656 -2.219 1 97.69 170 TRP B C 1
ATOM 4848 O O . TRP B 1 170 ? 8.445 31.328 -1.049 1 97.69 170 TRP B O 1
ATOM 4858 N N . GLY B 1 171 ? 9.086 32.25 -2.969 1 98.12 171 GLY B N 1
ATOM 4859 C CA . GLY B 1 171 ? 10.43 32.531 -2.486 1 98.12 171 GLY B CA 1
ATOM 4860 C C . GLY B 1 171 ? 10.453 33.406 -1.243 1 98.12 171 GLY B C 1
ATOM 4861 O O . GLY B 1 171 ? 11.219 33.156 -0.315 1 98.12 171 GLY B O 1
ATOM 4862 N N . VAL B 1 172 ? 9.648 34.406 -1.211 1 97.12 172 VAL B N 1
ATOM 4863 C CA . VAL B 1 172 ? 9.555 35.312 -0.061 1 97.12 172 VAL B CA 1
ATOM 4864 C C . VAL B 1 172 ? 9.094 34.5 1.167 1 97.12 172 VAL B C 1
ATOM 4866 O O . VAL B 1 172 ? 9.703 34.625 2.236 1 97.12 172 VAL B O 1
ATOM 4869 N N . VAL B 1 173 ? 8.047 33.75 0.953 1 96.56 173 VAL B N 1
ATOM 4870 C CA . VAL B 1 173 ? 7.488 32.969 2.057 1 96.56 173 VAL B CA 1
ATOM 4871 C C . VAL B 1 173 ? 8.516 31.969 2.559 1 96.56 173 VAL B C 1
ATOM 4873 O O . VAL B 1 173 ? 8.742 31.859 3.766 1 96.56 173 VAL B O 1
ATOM 4876 N N . PHE B 1 174 ? 9.133 31.297 1.652 1 97.81 174 PHE B N 1
ATOM 4877 C CA . PHE B 1 174 ? 10.125 30.281 1.964 1 97.81 174 PHE B CA 1
ATOM 4878 C C . PHE B 1 174 ? 11.281 30.859 2.77 1 97.81 174 PHE B C 1
ATOM 4880 O O . PHE B 1 174 ? 11.688 30.281 3.779 1 97.81 174 PHE B O 1
ATOM 4887 N N . ARG B 1 175 ? 11.75 31.969 2.354 1 97.06 175 ARG B N 1
ATOM 4888 C CA . ARG B 1 175 ? 12.891 32.625 3 1 97.06 175 ARG B CA 1
ATOM 4889 C C . ARG B 1 175 ? 12.539 33.031 4.422 1 97.06 175 ARG B C 1
ATOM 4891 O O . ARG B 1 175 ? 13.305 32.781 5.355 1 97.06 175 ARG B O 1
ATOM 4898 N N . GLU B 1 176 ? 11.461 33.656 4.582 1 96 176 GLU B N 1
ATOM 4899 C CA . GLU B 1 176 ? 11.055 34.156 5.891 1 96 176 GLU B CA 1
ATOM 4900 C C . GLU B 1 176 ? 10.812 33 6.867 1 96 176 GLU B C 1
ATOM 4902 O O . GLU B 1 176 ? 11.266 33.062 8.008 1 96 176 GLU B O 1
ATOM 4907 N N . LEU B 1 177 ? 10.141 32 6.43 1 97 177 LEU B N 1
ATOM 4908 C CA . LEU B 1 177 ? 9.781 30.891 7.316 1 97 177 LEU B CA 1
ATOM 4909 C C . LEU B 1 177 ? 11.008 30.062 7.676 1 97 177 LEU B C 1
ATOM 4911 O O . LEU B 1 177 ? 11.141 29.609 8.812 1 97 177 LEU B O 1
ATOM 4915 N N . THR B 1 178 ? 11.875 29.844 6.742 1 97.19 178 THR B N 1
ATOM 4916 C CA . THR B 1 178 ? 13.047 29 6.988 1 97.19 178 THR B CA 1
ATOM 4917 C C . THR B 1 178 ? 13.953 29.625 8.039 1 97.19 178 THR B C 1
ATOM 4919 O O . THR B 1 178 ? 14.656 28.922 8.766 1 97.19 178 THR B O 1
ATOM 4922 N N . GLN B 1 179 ? 13.891 30.906 8.172 1 96.75 179 GLN B N 1
ATOM 4923 C CA . GLN B 1 179 ? 14.664 31.594 9.195 1 96.75 179 GLN B CA 1
ATOM 4924 C C . GLN B 1 179 ? 14.086 31.344 10.586 1 96.75 179 GLN B C 1
ATOM 4926 O O . GLN B 1 179 ? 14.82 31.328 11.578 1 96.75 179 GLN B O 1
ATOM 4931 N N . LEU B 1 180 ? 12.836 31.109 10.625 1 97 180 LEU B N 1
ATOM 4932 C CA . LEU B 1 180 ? 12.156 30.938 11.906 1 97 180 LEU B CA 1
ATOM 4933 C C . LEU B 1 180 ? 12.188 29.484 12.359 1 97 180 LEU B C 1
ATOM 4935 O O . LEU B 1 180 ? 12.156 29.203 13.555 1 97 180 LEU B O 1
ATOM 4939 N N . TYR B 1 181 ? 12.195 28.516 11.492 1 98.12 181 TYR B N 1
ATOM 4940 C CA . TYR B 1 181 ? 11.969 27.094 11.766 1 98.12 181 TYR B CA 1
ATOM 4941 C C . TYR B 1 181 ? 12.961 26.578 12.805 1 98.12 181 TYR B C 1
ATOM 4943 O O . TYR B 1 181 ? 12.578 25.875 13.742 1 98.12 181 TYR B O 1
ATOM 4951 N N . PRO B 1 182 ? 14.242 26.922 12.773 1 97.31 182 PRO B N 1
ATOM 4952 C CA . PRO B 1 182 ? 15.203 26.344 13.719 1 97.31 182 PRO B CA 1
ATOM 4953 C C . PRO B 1 182 ? 14.828 26.609 15.18 1 97.31 182 PRO B C 1
ATOM 4955 O O . PRO B 1 182 ? 15.07 25.766 16.047 1 97.31 182 PRO B O 1
ATOM 4958 N N . THR B 1 183 ? 14.102 27.656 15.43 1 96.62 183 THR B N 1
ATOM 4959 C CA . THR B 1 183 ? 13.781 28 16.812 1 96.62 183 THR B CA 1
ATOM 4960 C C . THR B 1 183 ? 12.305 27.75 17.094 1 96.62 183 THR B C 1
ATOM 4962 O O . THR B 1 183 ? 11.883 27.766 18.266 1 96.62 183 THR B O 1
ATOM 4965 N N . HIS B 1 184 ? 11.516 27.578 16.094 1 97.62 184 HIS B N 1
ATOM 4966 C CA . HIS B 1 184 ? 10.07 27.562 16.312 1 97.62 184 HIS B CA 1
ATOM 4967 C C . HIS B 1 184 ? 9.477 26.188 15.977 1 97.62 184 HIS B C 1
ATOM 4969 O O . HIS B 1 184 ? 8.523 25.75 16.625 1 97.62 184 HIS B O 1
ATOM 4975 N N . ALA B 1 185 ? 9.984 25.469 15.023 1 98.19 185 ALA B N 1
ATOM 4976 C CA . ALA B 1 185 ? 9.398 24.219 14.547 1 98.19 185 ALA B CA 1
ATOM 4977 C C . ALA B 1 185 ? 9.875 23.031 15.383 1 98.19 185 ALA B C 1
ATOM 4979 O O . ALA B 1 185 ? 10.945 23.078 15.992 1 98.19 185 ALA B O 1
ATOM 4980 N N . CYS B 1 186 ? 9.156 22 15.469 1 97.56 186 CYS B N 1
ATOM 4981 C CA . CYS B 1 186 ? 9.523 20.812 16.219 1 97.56 186 CYS B CA 1
ATOM 4982 C C . CYS B 1 186 ? 10.617 20.031 15.492 1 97.56 186 CYS B C 1
ATOM 4984 O O . CYS B 1 186 ? 10.891 20.266 14.32 1 97.56 186 CYS B O 1
ATOM 4986 N N . ARG B 1 187 ? 11.172 19.109 16.156 1 97.12 187 ARG B N 1
ATOM 4987 C CA . ARG B 1 187 ? 12.336 18.375 15.672 1 97.12 187 ARG B CA 1
ATOM 4988 C C . ARG B 1 187 ? 11.977 17.531 14.453 1 97.12 187 ARG B C 1
ATOM 4990 O O . ARG B 1 187 ? 12.781 17.406 13.523 1 97.12 187 ARG B O 1
ATOM 4997 N N . GLU B 1 188 ? 10.805 16.906 14.445 1 96.44 188 GLU B N 1
ATOM 4998 C CA . GLU B 1 188 ? 10.375 16.062 13.328 1 96.44 188 GLU B CA 1
ATOM 4999 C C . GLU B 1 188 ? 10.281 16.875 12.039 1 96.44 188 GLU B C 1
ATOM 5001 O O . GLU B 1 188 ? 10.656 16.391 10.969 1 96.44 188 GLU B O 1
ATOM 5006 N N . TYR B 1 189 ? 9.805 18.109 12.211 1 97.94 189 TYR B N 1
ATOM 5007 C CA . TYR B 1 189 ? 9.734 19.016 11.078 1 97.94 189 TYR B CA 1
ATOM 5008 C C . TYR B 1 189 ? 11.125 19.344 10.547 1 97.94 189 TYR B C 1
ATOM 5010 O O . TYR B 1 189 ? 11.375 19.25 9.336 1 97.94 189 TYR B O 1
ATOM 5018 N N . LEU B 1 190 ? 12.023 19.656 11.43 1 98.19 190 LEU B N 1
ATOM 5019 C CA . LEU B 1 190 ? 13.375 20.094 11.078 1 98.19 190 LEU B CA 1
ATOM 5020 C C . LEU B 1 190 ? 14.156 18.938 10.445 1 98.19 190 LEU B C 1
ATOM 5022 O O . LEU B 1 190 ? 15.031 19.172 9.602 1 98.19 190 LEU B O 1
ATOM 5026 N N . LYS B 1 191 ? 13.844 17.781 10.773 1 97.69 191 LYS B N 1
ATOM 5027 C CA . LYS B 1 191 ? 14.516 16.609 10.219 1 97.69 191 LYS B CA 1
ATOM 5028 C C . LYS B 1 191 ? 14.102 16.359 8.773 1 97.69 191 LYS B C 1
ATOM 5030 O O . LYS B 1 191 ? 14.906 15.914 7.957 1 97.69 191 LYS B O 1
ATOM 5035 N N . ASN B 1 192 ? 12.891 16.641 8.453 1 98.06 192 ASN B N 1
ATOM 5036 C CA . ASN B 1 192 ? 12.352 16.25 7.152 1 98.06 192 ASN B CA 1
ATOM 5037 C C . ASN B 1 192 ? 12.523 17.359 6.121 1 98.06 192 ASN B C 1
ATOM 5039 O O . ASN B 1 192 ? 12.523 17.109 4.918 1 98.06 192 ASN B O 1
ATOM 5043 N N . LEU B 1 193 ? 12.734 18.609 6.57 1 97.88 193 LEU B N 1
ATOM 5044 C CA . LEU B 1 193 ? 12.82 19.734 5.637 1 97.88 193 LEU B CA 1
ATOM 5045 C C . LEU B 1 193 ? 14.031 19.578 4.723 1 97.88 193 LEU B C 1
ATOM 5047 O O . LEU B 1 193 ? 13.914 19.75 3.506 1 97.88 193 LEU B O 1
ATOM 5051 N N . PRO B 1 194 ? 15.219 19.203 5.215 1 97.75 194 PRO B N 1
ATOM 5052 C CA . PRO B 1 194 ? 16.375 19.016 4.324 1 97.75 194 PRO B CA 1
ATOM 5053 C C . PRO B 1 194 ? 16.156 17.891 3.312 1 97.75 194 PRO B C 1
ATOM 5055 O O . PRO B 1 194 ? 16.625 17.984 2.18 1 97.75 194 PRO B O 1
ATOM 5058 N N . LEU B 1 195 ? 15.445 16.875 3.689 1 98.12 195 LEU B N 1
ATOM 5059 C CA . LEU B 1 195 ? 15.141 15.789 2.771 1 98.12 195 LEU B CA 1
ATOM 5060 C C . LEU B 1 195 ? 14.227 16.266 1.646 1 98.12 195 LEU B C 1
ATOM 5062 O O . LEU B 1 195 ? 14.414 15.883 0.488 1 98.12 195 LEU B O 1
ATOM 5066 N N . LEU B 1 196 ? 13.289 17.094 1.996 1 98.38 196 LEU B N 1
ATOM 5067 C CA . LEU B 1 196 ? 12.375 17.641 0.995 1 98.38 196 LEU B CA 1
ATOM 5068 C C . LEU B 1 196 ? 13.117 18.562 0.036 1 98.38 196 LEU B C 1
ATOM 5070 O O . LEU B 1 196 ? 12.805 18.625 -1.154 1 98.38 196 LEU B O 1
ATOM 5074 N N . THR B 1 197 ? 14.086 19.25 0.534 1 97.88 197 THR B N 1
ATOM 5075 C CA . THR B 1 197 ? 14.93 20.094 -0.312 1 97.88 197 THR B CA 1
ATOM 5076 C C . THR B 1 197 ? 15.727 19.234 -1.295 1 97.88 197 THR B C 1
ATOM 5078 O O . THR B 1 197 ? 15.805 19.562 -2.482 1 97.88 197 THR B O 1
ATOM 5081 N N . LYS B 1 198 ? 16.188 18.172 -0.825 1 97.56 198 LYS B N 1
ATOM 5082 C CA . LYS B 1 198 ? 17.047 17.297 -1.618 1 97.56 198 LYS B CA 1
ATOM 5083 C C . LYS B 1 198 ? 16.234 16.531 -2.652 1 97.56 198 LYS B C 1
ATOM 5085 O O . LYS B 1 198 ? 16.656 16.406 -3.807 1 97.56 198 LYS B O 1
ATOM 5090 N N . HIS B 1 199 ? 15.039 16.062 -2.268 1 97.31 199 HIS B N 1
ATOM 5091 C CA . HIS B 1 199 ? 14.359 15.078 -3.096 1 97.31 199 HIS B CA 1
ATOM 5092 C C . HIS B 1 199 ? 13.164 15.695 -3.814 1 97.31 199 HIS B C 1
ATOM 5094 O O . HIS B 1 199 ? 12.664 15.133 -4.793 1 97.31 199 HIS B O 1
ATOM 5100 N N . CYS B 1 200 ? 12.664 16.859 -3.379 1 98.06 200 CYS B N 1
ATOM 5101 C CA . CYS B 1 200 ? 11.43 17.375 -3.949 1 98.06 200 CYS B CA 1
ATOM 5102 C C . CYS B 1 200 ? 11.617 18.797 -4.484 1 98.06 200 CYS B C 1
ATOM 5104 O O . CYS B 1 200 ? 10.656 19.438 -4.891 1 98.06 200 CYS B O 1
ATOM 5106 N N . GLY B 1 201 ? 12.812 19.359 -4.359 1 97.62 201 GLY B N 1
ATOM 5107 C CA . GLY B 1 201 ? 13.117 20.625 -4.992 1 97.62 201 GLY B CA 1
ATOM 5108 C C . GLY B 1 201 ? 12.648 21.812 -4.18 1 97.62 201 GLY B C 1
ATOM 5109 O O . GLY B 1 201 ? 12.305 22.859 -4.742 1 97.62 201 GLY B O 1
ATOM 5110 N N . TYR B 1 202 ? 12.508 21.703 -2.896 1 98.31 202 TYR B N 1
ATOM 5111 C CA . TYR B 1 202 ? 12.219 22.844 -2.035 1 98.31 202 TYR B CA 1
ATOM 5112 C C . TYR B 1 202 ? 13.359 23.859 -2.082 1 98.31 202 TYR B C 1
ATOM 5114 O O . TYR B 1 202 ? 14.445 23.594 -1.562 1 98.31 202 TYR B O 1
ATOM 5122 N N . ARG B 1 203 ? 13.125 24.938 -2.723 1 97.62 203 ARG B N 1
ATOM 5123 C CA . ARG B 1 203 ? 14.07 26.031 -2.811 1 97.62 203 ARG B CA 1
ATOM 5124 C C . ARG B 1 203 ? 13.352 27.359 -3 1 97.62 203 ARG B C 1
ATOM 5126 O O . ARG B 1 203 ? 12.203 27.391 -3.436 1 97.62 203 ARG B O 1
ATOM 5133 N N . GLU B 1 204 ? 14.086 28.406 -2.721 1 97.12 204 GLU B N 1
ATOM 5134 C CA . GLU B 1 204 ? 13.523 29.75 -2.846 1 97.12 204 GLU B CA 1
ATOM 5135 C C . GLU B 1 204 ? 13.086 30.031 -4.281 1 97.12 204 GLU B C 1
ATOM 5137 O O . GLU B 1 204 ? 12.102 30.734 -4.504 1 97.12 204 GLU B O 1
ATOM 5142 N N . ASP B 1 205 ? 13.727 29.5 -5.223 1 97.94 205 ASP B N 1
ATOM 5143 C CA . ASP B 1 205 ? 13.477 29.828 -6.625 1 97.94 205 ASP B CA 1
ATOM 5144 C C . ASP B 1 205 ? 12.727 28.703 -7.328 1 97.94 205 ASP B C 1
ATOM 5146 O O . ASP B 1 205 ? 12.734 28.625 -8.555 1 97.94 205 ASP B O 1
ATOM 5150 N N . ASN B 1 206 ? 12.148 27.828 -6.562 1 98.38 206 ASN B N 1
ATOM 5151 C CA . ASN B 1 206 ? 11.461 26.688 -7.156 1 98.38 206 ASN B CA 1
ATOM 5152 C C . ASN B 1 206 ? 10.32 26.188 -6.266 1 98.38 206 ASN B C 1
ATOM 5154 O O . ASN B 1 206 ? 10.547 25.812 -5.121 1 98.38 206 ASN B O 1
ATOM 5158 N N . VAL B 1 207 ? 9.148 26.203 -6.844 1 98.31 207 VAL B N 1
ATOM 5159 C CA . VAL B 1 207 ? 8.008 25.625 -6.148 1 98.31 207 VAL B CA 1
ATOM 5160 C C . VAL B 1 207 ? 7.965 24.125 -6.391 1 98.31 207 VAL B C 1
ATOM 5162 O O . VAL B 1 207 ? 7.906 23.672 -7.535 1 98.31 207 VAL B O 1
ATOM 5165 N N . PRO B 1 208 ? 7.996 23.297 -5.367 1 98.56 208 PRO B N 1
ATOM 5166 C CA . PRO B 1 208 ? 7.984 21.844 -5.551 1 98.56 208 PRO B CA 1
ATOM 5167 C C . PRO B 1 208 ? 6.746 21.344 -6.293 1 98.56 208 PRO B C 1
ATOM 5169 O O . PRO B 1 208 ? 5.66 21.906 -6.137 1 98.56 208 PRO B O 1
ATOM 5172 N N . GLN B 1 209 ? 6.941 20.312 -7.055 1 98.25 209 GLN B N 1
ATOM 5173 C CA . GLN B 1 209 ? 5.844 19.672 -7.766 1 98.25 209 GLN B CA 1
ATOM 5174 C C . GLN B 1 209 ? 5.156 18.625 -6.891 1 98.25 209 GLN B C 1
ATOM 5176 O O . GLN B 1 209 ? 5.824 17.812 -6.234 1 98.25 209 GLN B O 1
ATOM 5181 N N . LEU B 1 210 ? 3.844 18.594 -6.934 1 97.94 210 LEU B N 1
ATOM 5182 C CA . LEU B 1 210 ? 3.084 17.703 -6.059 1 97.94 210 LEU B CA 1
ATOM 5183 C C . LEU B 1 210 ? 3.404 16.25 -6.355 1 97.94 210 LEU B C 1
ATOM 5185 O O . LEU B 1 210 ? 3.412 15.406 -5.449 1 97.94 210 LEU B O 1
ATOM 5189 N N . GLU B 1 211 ? 3.621 15.914 -7.586 1 96.81 211 GLU B N 1
ATOM 5190 C CA . GLU B 1 211 ? 3.943 14.531 -7.934 1 96.81 211 GLU B CA 1
ATOM 5191 C C . GLU B 1 211 ? 5.207 14.062 -7.223 1 96.81 211 GLU B C 1
ATOM 5193 O O . GLU B 1 211 ? 5.246 12.961 -6.676 1 96.81 211 GLU B O 1
ATOM 5198 N N . ASP B 1 212 ? 6.227 14.898 -7.207 1 97.75 212 ASP B N 1
ATOM 5199 C CA . ASP B 1 212 ? 7.48 14.562 -6.535 1 97.75 212 ASP B CA 1
ATOM 5200 C C . ASP B 1 212 ? 7.273 14.422 -5.027 1 97.75 212 ASP B C 1
ATOM 5202 O O . ASP B 1 212 ? 7.812 13.5 -4.406 1 97.75 212 ASP B O 1
ATOM 5206 N N . VAL B 1 213 ? 6.516 15.32 -4.52 1 98.44 213 VAL B N 1
ATOM 5207 C CA . VAL B 1 213 ? 6.227 15.305 -3.092 1 98.44 213 VAL B CA 1
ATOM 5208 C C . VAL B 1 213 ? 5.438 14.039 -2.74 1 98.44 213 VAL B C 1
ATOM 5210 O O . VAL B 1 213 ? 5.711 13.398 -1.726 1 98.44 213 VAL B O 1
ATOM 5213 N N . SER B 1 214 ? 4.492 13.711 -3.566 1 97.62 214 SER B N 1
ATOM 5214 C CA . SER B 1 214 ? 3.672 12.523 -3.34 1 97.62 214 SER B CA 1
ATOM 5215 C C . SER B 1 214 ? 4.52 11.258 -3.336 1 97.62 214 SER B C 1
ATOM 5217 O O . SER B 1 214 ? 4.363 10.398 -2.461 1 97.62 214 SER B O 1
ATOM 5219 N N . LEU B 1 215 ? 5.383 11.125 -4.27 1 95.44 215 LEU B N 1
ATOM 5220 C CA . LEU B 1 215 ? 6.262 9.961 -4.352 1 95.44 215 LEU B CA 1
ATOM 5221 C C . LEU B 1 215 ? 7.176 9.883 -3.135 1 95.44 215 LEU B C 1
ATOM 5223 O O . LEU B 1 215 ? 7.391 8.805 -2.58 1 95.44 215 LEU B O 1
ATOM 5227 N N . PHE B 1 216 ? 7.73 11.016 -2.73 1 97.38 216 PHE B N 1
ATOM 5228 C CA . PHE B 1 216 ? 8.602 11.078 -1.562 1 97.38 216 PHE B CA 1
ATOM 5229 C C . PHE B 1 216 ? 7.852 10.648 -0.306 1 97.38 216 PHE B C 1
ATOM 5231 O O . PHE B 1 216 ? 8.352 9.82 0.462 1 97.38 216 PHE B O 1
ATOM 5238 N N . LEU B 1 217 ? 6.656 11.219 -0.113 1 98.38 217 LEU B N 1
ATOM 5239 C CA . LEU B 1 217 ? 5.859 10.906 1.069 1 98.38 217 LEU B CA 1
ATOM 5240 C C . LEU B 1 217 ? 5.477 9.43 1.099 1 98.38 217 LEU B C 1
ATOM 5242 O O . LEU B 1 217 ? 5.496 8.805 2.158 1 98.38 217 LEU B O 1
ATOM 5246 N N . ARG B 1 218 ? 5.117 8.891 -0.024 1 96.19 218 ARG B N 1
ATOM 5247 C CA . ARG B 1 218 ? 4.734 7.484 -0.1 1 96.19 218 ARG B CA 1
ATOM 5248 C C . ARG B 1 218 ? 5.844 6.586 0.436 1 96.19 218 ARG B C 1
ATOM 5250 O O . ARG B 1 218 ? 5.578 5.641 1.183 1 96.19 218 ARG B O 1
ATOM 5257 N N . GLU B 1 219 ? 7.031 6.918 0.141 1 94 219 GLU B N 1
ATOM 5258 C CA . GLU B 1 219 ? 8.172 6.105 0.544 1 94 219 GLU B CA 1
ATOM 5259 C C . GLU B 1 219 ? 8.508 6.316 2.018 1 94 219 GLU B C 1
ATOM 5261 O O . GLU B 1 219 ? 9.078 5.434 2.664 1 94 219 GLU B O 1
ATOM 5266 N N . ARG B 1 220 ? 8.156 7.418 2.508 1 95.38 220 ARG B N 1
ATOM 5267 C CA . ARG B 1 220 ? 8.594 7.77 3.855 1 95.38 220 ARG B CA 1
ATOM 5268 C C . ARG B 1 220 ? 7.574 7.312 4.895 1 95.38 220 ARG B C 1
ATOM 5270 O O . ARG B 1 220 ? 7.945 6.805 5.953 1 95.38 220 ARG B O 1
ATOM 5277 N N . SER B 1 221 ? 6.328 7.566 4.59 1 96.56 221 SER B N 1
ATOM 5278 C CA . SER B 1 221 ? 5.32 7.344 5.621 1 96.56 221 SER B CA 1
ATOM 5279 C C . SER B 1 221 ? 4.09 6.645 5.047 1 96.56 221 SER B C 1
ATOM 5281 O O . SER B 1 221 ? 3.166 6.301 5.785 1 96.56 221 SER B O 1
ATOM 5283 N N . GLY B 1 222 ? 4.039 6.469 3.768 1 96.81 222 GLY B N 1
ATOM 5284 C CA . GLY B 1 222 ? 2.873 5.883 3.125 1 96.81 222 GLY B CA 1
ATOM 5285 C C . GLY B 1 222 ? 1.822 6.91 2.748 1 96.81 222 GLY B C 1
ATOM 5286 O O . GLY B 1 222 ? 0.813 6.57 2.125 1 96.81 222 GLY B O 1
ATOM 5287 N N . PHE B 1 223 ? 2.02 8.195 3.104 1 98.31 223 PHE B N 1
ATOM 5288 C CA . PHE B 1 223 ? 1.097 9.25 2.703 1 98.31 223 PHE B CA 1
ATOM 5289 C C . PHE B 1 223 ? 1.305 9.625 1.239 1 98.31 223 PHE B C 1
ATOM 5291 O O . PHE B 1 223 ? 2.41 9.492 0.71 1 98.31 223 PHE B O 1
ATOM 5298 N N . THR B 1 224 ? 0.293 10.039 0.624 1 97.81 224 THR B N 1
ATOM 5299 C CA . THR B 1 224 ? 0.333 10.688 -0.683 1 97.81 224 THR B CA 1
ATOM 5300 C C . THR B 1 224 ? -0.454 11.992 -0.662 1 97.81 224 THR B C 1
ATOM 5302 O O . THR B 1 224 ? -1.154 12.289 0.31 1 97.81 224 THR B O 1
ATOM 5305 N N . VAL B 1 225 ? -0.2 12.797 -1.688 1 97.88 225 VAL B N 1
ATOM 5306 C CA . VAL B 1 225 ? -0.977 14.023 -1.799 1 97.88 225 VAL B CA 1
ATOM 5307 C C . VAL B 1 225 ? -1.846 13.977 -3.053 1 97.88 225 VAL B C 1
ATOM 5309 O O . VAL B 1 225 ? -1.561 13.227 -3.986 1 97.88 225 VAL B O 1
ATOM 5312 N N . ARG B 1 226 ? -2.904 14.656 -2.988 1 96.38 226 ARG B N 1
ATOM 5313 C CA . ARG B 1 226 ? -3.854 14.758 -4.09 1 96.38 226 ARG B CA 1
ATOM 5314 C C . ARG B 1 226 ? -4.258 16.219 -4.328 1 96.38 226 ARG B C 1
ATOM 5316 O O . ARG B 1 226 ? -4.527 16.953 -3.379 1 96.38 226 ARG B O 1
ATOM 5323 N N . PRO B 1 227 ? -4.258 16.625 -5.641 1 95.56 227 PRO B N 1
ATOM 5324 C CA . PRO B 1 227 ? -4.676 18 -5.898 1 95.56 227 PRO B CA 1
ATOM 5325 C C . PRO B 1 227 ? -6.164 18.219 -5.629 1 95.56 227 PRO B C 1
ATOM 5327 O O . PRO B 1 227 ? -6.988 17.375 -5.973 1 95.56 227 PRO B O 1
ATOM 5330 N N . VAL B 1 228 ? -6.426 19.312 -5.027 1 93.44 228 VAL B N 1
ATOM 5331 C CA . VAL B 1 228 ? -7.816 19.703 -4.805 1 93.44 228 VAL B CA 1
ATOM 5332 C C . VAL B 1 228 ? -8.023 21.141 -5.254 1 93.44 228 VAL B C 1
ATOM 5334 O O . VAL B 1 228 ? -7.07 21.922 -5.328 1 93.44 228 VAL B O 1
ATOM 5337 N N . ALA B 1 229 ? -9.273 21.469 -5.488 1 87.31 229 ALA B N 1
ATOM 5338 C CA . ALA B 1 229 ? -9.609 22.766 -6.047 1 87.31 229 ALA B CA 1
ATOM 5339 C C . ALA B 1 229 ? -9.742 23.812 -4.945 1 87.31 229 ALA B C 1
ATOM 5341 O O . ALA B 1 229 ? -9.688 25.016 -5.211 1 87.31 229 ALA B O 1
ATOM 5342 N N . GLY B 1 230 ? -9.961 23.422 -3.734 1 84.12 230 GLY B N 1
ATOM 5343 C CA . GLY B 1 230 ? -10.164 24.344 -2.631 1 84.12 230 GLY B CA 1
ATOM 5344 C C . GLY B 1 230 ? -10.523 23.641 -1.331 1 84.12 230 GLY B C 1
ATOM 5345 O O . GLY B 1 230 ? -10.031 22.547 -1.046 1 84.12 230 GLY B O 1
ATOM 5346 N N . TYR B 1 231 ? -11.359 24.344 -0.61 1 82.69 231 TYR B N 1
ATOM 5347 C CA . TYR B 1 231 ? -11.75 23.828 0.702 1 82.69 231 TYR B CA 1
ATOM 5348 C C . TYR B 1 231 ? -12.711 22.656 0.57 1 82.69 231 TYR B C 1
ATOM 5350 O O . TYR B 1 231 ? -13.68 22.734 -0.199 1 82.69 231 TYR B O 1
ATOM 5358 N N . LEU B 1 232 ? -12.43 21.672 1.317 1 88.44 232 LEU B N 1
ATOM 5359 C CA . LEU B 1 232 ? -13.32 20.516 1.395 1 88.44 232 LEU B CA 1
ATOM 5360 C C . LEU B 1 232 ? -14.133 20.531 2.686 1 88.44 232 LEU B C 1
ATOM 5362 O O . LEU B 1 232 ? -13.742 21.188 3.656 1 88.44 232 LEU B O 1
ATOM 5366 N N . SER B 1 233 ? -15.297 19.875 2.582 1 89.94 233 SER B N 1
ATOM 5367 C CA . SER B 1 233 ? -16 19.656 3.842 1 89.94 233 SER B CA 1
ATOM 5368 C C . SER B 1 233 ? -15.133 18.875 4.824 1 89.94 233 SER B C 1
ATOM 5370 O O . SER B 1 233 ? -14.281 18.078 4.41 1 89.94 233 SER B O 1
ATOM 5372 N N . PRO B 1 234 ? -15.383 19.156 6.094 1 92.94 234 PRO B N 1
ATOM 5373 C CA . PRO B 1 234 ? -14.609 18.391 7.07 1 92.94 234 PRO B CA 1
ATOM 5374 C C . PRO B 1 234 ? -14.719 16.875 6.859 1 92.94 234 PRO B C 1
ATOM 5376 O O . PRO B 1 234 ? -13.727 16.156 6.996 1 92.94 234 PRO B O 1
ATOM 5379 N N . ARG B 1 235 ? -15.898 16.422 6.492 1 94.5 235 ARG B N 1
ATOM 5380 C CA . ARG B 1 235 ? -16.109 15 6.277 1 94.5 235 ARG B CA 1
ATOM 5381 C C . ARG B 1 235 ? -15.25 14.492 5.117 1 94.5 235 ARG B C 1
ATOM 5383 O O . ARG B 1 235 ? -14.562 13.477 5.246 1 94.5 235 ARG B O 1
ATOM 5390 N N . ASP B 1 236 ? -15.281 15.188 4.078 1 93.56 236 ASP B N 1
ATOM 5391 C CA . ASP B 1 236 ? -14.531 14.766 2.9 1 93.56 236 ASP B CA 1
ATOM 5392 C C . ASP B 1 236 ? -13.023 14.906 3.125 1 93.56 236 ASP B C 1
ATOM 5394 O O . ASP B 1 236 ? -12.25 14.062 2.674 1 93.56 236 ASP B O 1
ATOM 5398 N N . PHE B 1 237 ? -12.688 15.945 3.803 1 94.88 237 PHE B N 1
ATOM 5399 C CA . PHE B 1 237 ? -11.273 16.172 4.09 1 94.88 237 PHE B CA 1
ATOM 5400 C C . PHE B 1 237 ? -10.727 15.07 4.984 1 94.88 237 PHE B C 1
ATOM 5402 O O . PHE B 1 237 ? -9.68 14.484 4.688 1 94.88 237 PHE B O 1
ATOM 5409 N N . LEU B 1 238 ? -11.398 14.758 6.055 1 96.81 238 LEU B N 1
ATOM 5410 C CA . LEU B 1 238 ? -10.938 13.758 7.008 1 96.81 238 LEU B CA 1
ATOM 5411 C C . LEU B 1 238 ? -10.961 12.367 6.387 1 96.81 238 LEU B C 1
ATOM 5413 O O . LEU B 1 238 ? -10.117 11.523 6.711 1 96.81 238 LEU B O 1
ATOM 5417 N N . ALA B 1 239 ? -11.906 12.117 5.449 1 96.62 239 ALA B N 1
ATOM 5418 C CA . ALA B 1 239 ? -11.961 10.828 4.762 1 96.62 239 ALA B CA 1
ATOM 5419 C C . ALA B 1 239 ? -10.664 10.555 4.004 1 96.62 239 ALA B C 1
ATOM 5421 O O . ALA B 1 239 ? -10.188 9.422 3.961 1 96.62 239 ALA B O 1
ATOM 5422 N N . GLY B 1 240 ? -10.148 11.578 3.41 1 97.19 240 GLY B N 1
ATOM 5423 C CA . GLY B 1 240 ? -8.867 11.43 2.742 1 97.19 240 GLY B CA 1
ATOM 5424 C C . GLY B 1 240 ? -7.758 10.969 3.672 1 97.19 240 GLY B C 1
ATOM 5425 O O . GLY B 1 240 ? -6.965 10.102 3.318 1 97.19 240 GLY B O 1
ATOM 5426 N N . LEU B 1 241 ? -7.715 11.469 4.859 1 97.88 241 LEU B N 1
ATOM 5427 C CA . LEU B 1 241 ? -6.676 11.141 5.832 1 97.88 241 LEU B CA 1
ATOM 5428 C C . LEU B 1 241 ? -6.75 9.672 6.227 1 97.88 241 LEU B C 1
ATOM 5430 O O . LEU B 1 241 ? -5.723 9.055 6.52 1 97.88 241 LEU B O 1
ATOM 5434 N N . ALA B 1 242 ? -7.945 9.109 6.23 1 97.62 242 ALA B N 1
ATOM 5435 C CA . ALA B 1 242 ? -8.117 7.699 6.582 1 97.62 242 ALA B CA 1
ATOM 5436 C C . ALA B 1 242 ? -7.32 6.797 5.641 1 97.62 242 ALA B C 1
ATOM 5438 O O . ALA B 1 242 ? -6.906 5.703 6.023 1 97.62 242 ALA B O 1
ATOM 5439 N N . TYR B 1 243 ? -7.078 7.281 4.441 1 97.88 243 TYR B N 1
ATOM 5440 C CA . TYR B 1 243 ? -6.383 6.504 3.426 1 97.88 243 TYR B CA 1
ATOM 5441 C C . TYR B 1 243 ? -4.949 6.996 3.248 1 97.88 243 TYR B C 1
ATOM 5443 O O . TYR B 1 243 ? -4.281 6.641 2.273 1 97.88 243 TYR B O 1
ATOM 5451 N N . ARG B 1 244 ? -4.508 7.93 4.148 1 97.81 244 ARG B N 1
ATOM 5452 C CA . ARG B 1 244 ? -3.209 8.594 4.062 1 97.81 244 ARG B CA 1
ATOM 5453 C C . ARG B 1 244 ? -3.08 9.375 2.758 1 97.81 244 ARG B C 1
ATOM 5455 O O . ARG B 1 244 ? -2.043 9.312 2.094 1 97.81 244 ARG B O 1
ATOM 5462 N N . VAL B 1 245 ? -4.121 9.977 2.453 1 98.12 245 VAL B N 1
ATOM 5463 C CA . VAL B 1 245 ? -4.152 10.906 1.327 1 98.12 245 VAL B CA 1
ATOM 5464 C C . VAL B 1 245 ? -4.43 12.32 1.831 1 98.12 245 VAL B C 1
ATOM 5466 O O . VAL B 1 245 ? -5.445 12.57 2.484 1 98.12 245 VAL B O 1
ATOM 5469 N N . PHE B 1 246 ? -3.521 13.18 1.585 1 97.88 246 PHE B N 1
ATOM 5470 C CA . PHE B 1 246 ? -3.697 14.578 1.972 1 97.88 246 PHE B CA 1
ATOM 5471 C C . PHE B 1 246 ? -4.094 15.43 0.771 1 97.88 246 PHE B C 1
ATOM 5473 O O . PHE B 1 246 ? -3.385 15.461 -0.237 1 97.88 246 PHE B O 1
ATOM 5480 N N . ASN B 1 247 ? -5.207 16.062 0.852 1 95.69 247 ASN B N 1
ATOM 5481 C CA . ASN B 1 247 ? -5.672 16.984 -0.186 1 95.69 247 ASN B CA 1
ATOM 5482 C C . ASN B 1 247 ? -4.879 18.281 -0.182 1 95.69 247 ASN B C 1
ATOM 5484 O O . ASN B 1 247 ? -4.863 19 0.82 1 95.69 247 ASN B O 1
ATOM 5488 N N . CYS B 1 248 ? -4.293 18.578 -1.35 1 95.25 248 CYS B N 1
ATOM 5489 C CA . CYS B 1 248 ? -3.344 19.672 -1.428 1 95.25 248 CYS B CA 1
ATOM 5490 C C . CYS B 1 248 ? -3.736 20.656 -2.525 1 95.25 248 CYS B C 1
ATOM 5492 O O . CYS B 1 248 ? -3.889 20.266 -3.686 1 95.25 248 CYS B O 1
ATOM 5494 N N . THR B 1 249 ? -3.832 21.891 -2.141 1 93.62 249 THR B N 1
ATOM 5495 C CA . THR B 1 249 ? -4.012 22.922 -3.158 1 93.62 249 THR B CA 1
ATOM 5496 C C . THR B 1 249 ? -2.682 23.266 -3.82 1 93.62 249 THR B C 1
ATOM 5498 O O . THR B 1 249 ? -1.617 23.031 -3.246 1 93.62 249 THR B O 1
ATOM 5501 N N . GLN B 1 250 ? -2.809 23.844 -5.035 1 95.44 250 GLN B N 1
ATOM 5502 C CA . GLN B 1 250 ? -1.568 24.078 -5.762 1 95.44 250 GLN B CA 1
ATOM 5503 C C . GLN B 1 250 ? -1.411 25.562 -6.109 1 95.44 250 GLN B C 1
ATOM 5505 O O . GLN B 1 250 ? -0.375 25.969 -6.633 1 95.44 250 GLN B O 1
ATOM 5510 N N . TYR B 1 251 ? -2.398 26.391 -5.875 1 93.56 251 TYR B N 1
ATOM 5511 C CA . TYR B 1 251 ? -2.266 27.812 -6.141 1 93.56 251 TYR B CA 1
ATOM 5512 C C . TYR B 1 251 ? -1.459 28.5 -5.047 1 93.56 251 TYR B C 1
ATOM 5514 O O . TYR B 1 251 ? -1.408 28.031 -3.91 1 93.56 251 TYR B O 1
ATOM 5522 N N . VAL B 1 252 ? -0.852 29.641 -5.406 1 94.81 252 VAL B N 1
ATOM 5523 C CA . VAL B 1 252 ? -0.01 30.406 -4.492 1 94.81 252 VAL B CA 1
ATOM 5524 C C . VAL B 1 252 ? -0.766 31.641 -4.008 1 94.81 252 VAL B C 1
ATOM 5526 O O . VAL B 1 252 ? -1.487 32.281 -4.781 1 94.81 252 VAL B O 1
ATOM 5529 N N . ARG B 1 253 ? -0.665 31.891 -2.764 1 92.25 253 ARG B N 1
ATOM 5530 C CA . ARG B 1 253 ? -1.259 33.125 -2.238 1 92.25 253 ARG B CA 1
ATOM 5531 C C . ARG B 1 253 ? -0.828 34.344 -3.055 1 92.25 253 ARG B C 1
ATOM 5533 O O . ARG B 1 253 ? 0.161 34.281 -3.789 1 92.25 253 ARG B O 1
ATOM 5540 N N . HIS B 1 254 ? -1.574 35.375 -2.877 1 90.94 254 HIS B N 1
ATOM 5541 C CA . HIS B 1 254 ? -1.382 36.562 -3.719 1 90.94 254 HIS B CA 1
ATOM 5542 C C . HIS B 1 254 ? -0.075 37.281 -3.381 1 90.94 254 HIS B C 1
ATOM 5544 O O . HIS B 1 254 ? 0.284 37.406 -2.209 1 90.94 254 HIS B O 1
ATOM 5550 N N . SER B 1 255 ? 0.557 37.812 -4.383 1 91.88 255 SER B N 1
ATOM 5551 C CA . SER B 1 255 ? 1.884 38.406 -4.25 1 91.88 255 SER B CA 1
ATOM 5552 C C . SER B 1 255 ? 1.835 39.688 -3.426 1 91.88 255 SER B C 1
ATOM 5554 O O . SER B 1 255 ? 2.838 40.094 -2.834 1 91.88 255 SER B O 1
ATOM 5556 N N . THR B 1 256 ? 0.681 40.312 -3.35 1 90.19 256 THR B N 1
ATOM 5557 C CA . THR B 1 256 ? 0.56 41.562 -2.631 1 90.19 256 THR B CA 1
ATOM 5558 C C . THR B 1 256 ? 0.617 41.344 -1.123 1 90.19 256 THR B C 1
ATOM 5560 O O . THR B 1 256 ? 0.901 42.25 -0.359 1 90.19 256 THR B O 1
ATOM 5563 N N . ASP B 1 257 ? 0.332 40.188 -0.651 1 87.94 257 ASP B N 1
ATOM 5564 C CA . ASP B 1 257 ? 0.36 39.844 0.771 1 87.94 257 ASP B CA 1
ATOM 5565 C C . ASP B 1 257 ? 0.924 38.438 1.001 1 87.94 257 ASP B C 1
ATOM 5567 O O . ASP B 1 257 ? 0.221 37.562 1.491 1 87.94 257 ASP B O 1
ATOM 5571 N N . PRO B 1 258 ? 2.17 38.312 0.817 1 89.56 258 PRO B N 1
ATOM 5572 C CA . PRO B 1 258 ? 2.766 36.969 0.881 1 89.56 258 PRO B CA 1
ATOM 5573 C C . PRO B 1 258 ? 2.838 36.438 2.305 1 89.56 258 PRO B C 1
ATOM 5575 O O . PRO B 1 258 ? 3.01 35.219 2.5 1 89.56 258 PRO B O 1
ATOM 5578 N N . LEU B 1 259 ? 2.727 37.219 3.301 1 84.94 259 LEU B N 1
ATOM 5579 C CA . LEU B 1 259 ? 2.924 36.781 4.68 1 84.94 259 LEU B CA 1
ATOM 5580 C C . LEU B 1 259 ? 1.598 36.375 5.32 1 84.94 259 LEU B C 1
ATOM 5582 O O . LEU B 1 259 ? 1.562 35.969 6.484 1 84.94 259 LEU B O 1
ATOM 5586 N N . TYR B 1 260 ? 0.593 36.594 4.523 1 74.81 260 TYR B N 1
ATOM 5587 C CA . TYR B 1 260 ? -0.748 36.25 4.992 1 74.81 260 TYR B CA 1
ATOM 5588 C C . TYR B 1 260 ? -1.434 35.281 4.043 1 74.81 260 TYR B C 1
ATOM 5590 O O . TYR B 1 260 ? -1.309 35.406 2.82 1 74.81 260 TYR B O 1
ATOM 5598 N N . THR B 1 261 ? -2.023 34.25 4.727 1 73 261 THR B N 1
ATOM 5599 C CA . THR B 1 261 ? -2.803 33.344 3.875 1 73 261 THR B CA 1
ATOM 5600 C C . THR B 1 261 ? -4.258 33.281 4.336 1 73 261 THR B C 1
ATOM 5602 O O . THR B 1 261 ? -4.551 32.812 5.43 1 73 261 THR B O 1
ATOM 5605 N N . PRO B 1 262 ? -5.18 33.781 3.539 1 73.62 262 PRO B N 1
ATOM 5606 C CA . PRO B 1 262 ? -6.594 33.719 3.91 1 73.62 262 PRO B CA 1
ATOM 5607 C C . PRO B 1 262 ? -7.191 32.344 3.701 1 73.62 262 PRO B C 1
ATOM 5609 O O . PRO B 1 262 ? -8.266 32.031 4.234 1 73.62 262 PRO B O 1
ATOM 5612 N N . GLU B 1 263 ? -6.535 31.469 2.893 1 81.62 263 GLU B N 1
ATOM 5613 C CA . GLU B 1 263 ? -6.973 30.125 2.545 1 81.62 263 GLU B CA 1
ATOM 5614 C C . GLU B 1 263 ? -5.785 29.188 2.361 1 81.62 263 GLU B C 1
ATOM 5616 O O . GLU B 1 263 ? -4.648 29.641 2.195 1 81.62 263 GLU B O 1
ATOM 5621 N N . PRO B 1 264 ? -6.129 27.922 2.463 1 88.56 264 PRO B N 1
ATOM 5622 C CA . PRO B 1 264 ? -5.012 27 2.266 1 88.56 264 PRO B CA 1
ATOM 5623 C C . PRO B 1 264 ? -4.441 27.062 0.849 1 88.56 264 PRO B C 1
ATOM 5625 O O . PRO B 1 264 ? -5.152 26.766 -0.117 1 88.56 264 PRO B O 1
ATOM 5628 N N . ASP B 1 265 ? -3.24 27.578 0.77 1 93 265 ASP B N 1
ATOM 5629 C CA . ASP B 1 265 ? -2.537 27.641 -0.509 1 93 265 ASP B CA 1
ATOM 5630 C C . ASP B 1 265 ? -1.363 26.656 -0.532 1 93 265 ASP B C 1
ATOM 5632 O O . ASP B 1 265 ? -1.144 25.922 0.432 1 93 265 ASP B O 1
ATOM 5636 N N . THR B 1 266 ? -0.647 26.672 -1.616 1 96 266 THR B N 1
ATOM 5637 C CA . THR B 1 266 ? 0.444 25.719 -1.792 1 96 266 THR B CA 1
ATOM 5638 C C . THR B 1 266 ? 1.509 25.906 -0.717 1 96 266 THR B C 1
ATOM 5640 O O . THR B 1 266 ? 2.131 24.938 -0.272 1 96 266 THR B O 1
ATOM 5643 N N . CYS B 1 267 ? 1.75 27.156 -0.264 1 96.75 267 CYS B N 1
ATOM 5644 C CA . CYS B 1 267 ? 2.717 27.406 0.797 1 96.75 267 CYS B CA 1
ATOM 5645 C C . CYS B 1 267 ? 2.283 26.734 2.098 1 96.75 267 CYS B C 1
ATOM 5647 O O . CYS B 1 267 ? 3.09 26.094 2.77 1 96.75 267 CYS B O 1
ATOM 5649 N N . HIS B 1 268 ? 1.035 26.906 2.379 1 95.88 268 HIS B N 1
ATOM 5650 C CA . HIS B 1 268 ? 0.463 26.281 3.568 1 95.88 268 HIS B CA 1
ATOM 5651 C C . HIS B 1 268 ? 0.595 24.766 3.516 1 95.88 268 HIS B C 1
ATOM 5653 O O . HIS B 1 268 ? 0.968 24.141 4.508 1 95.88 268 HIS B O 1
ATOM 5659 N N . GLU B 1 269 ? 0.303 24.203 2.404 1 97.25 269 GLU B N 1
ATOM 5660 C CA . GLU B 1 269 ? 0.298 22.75 2.25 1 97.25 269 GLU B CA 1
ATOM 5661 C C . GLU B 1 269 ? 1.716 22.188 2.266 1 97.25 269 GLU B C 1
ATOM 5663 O O . GLU B 1 269 ? 2.018 21.281 3.035 1 97.25 269 GLU B O 1
ATOM 5668 N N . LEU B 1 270 ? 2.59 22.781 1.479 1 98.38 270 LEU B N 1
ATOM 5669 C CA . LEU B 1 270 ? 3.918 22.219 1.258 1 98.38 270 LEU B CA 1
ATOM 5670 C C . LEU B 1 270 ? 4.848 22.547 2.42 1 98.38 270 LEU B C 1
ATOM 5672 O O . LEU B 1 270 ? 5.688 21.719 2.801 1 98.38 270 LEU B O 1
ATOM 5676 N N . LEU B 1 271 ? 4.727 23.734 2.998 1 98.12 271 LEU B N 1
ATOM 5677 C CA . LEU B 1 271 ? 5.617 24.125 4.082 1 98.12 271 LEU B CA 1
ATOM 5678 C C . LEU B 1 271 ? 5.008 23.797 5.441 1 98.12 271 LEU B C 1
ATOM 5680 O O . LEU B 1 271 ? 5.73 23.531 6.406 1 98.12 271 LEU B O 1
ATOM 5684 N N . GLY B 1 272 ? 3.762 23.781 5.469 1 97.62 272 GLY B N 1
ATOM 5685 C CA . GLY B 1 272 ? 3.086 23.531 6.734 1 97.62 272 GLY B CA 1
ATOM 5686 C C . GLY B 1 272 ? 2.855 22.062 7.012 1 97.62 272 GLY B C 1
ATOM 5687 O O . GLY B 1 272 ? 3.346 21.531 8.016 1 97.62 272 GLY B O 1
ATOM 5688 N N . HIS B 1 273 ? 2.215 21.328 6.133 1 98.44 273 HIS B N 1
ATOM 5689 C CA . HIS B 1 273 ? 1.723 19.984 6.379 1 98.44 273 HIS B CA 1
ATOM 5690 C C . HIS B 1 273 ? 2.752 18.938 5.965 1 98.44 273 HIS B C 1
ATOM 5692 O O . HIS B 1 273 ? 3.016 17.984 6.707 1 98.44 273 HIS B O 1
ATOM 5698 N N . VAL B 1 274 ? 3.363 19.062 4.82 1 98.69 274 VAL B N 1
ATOM 5699 C CA . VAL B 1 274 ? 4.07 18 4.125 1 98.69 274 VAL B CA 1
ATOM 5700 C C . VAL B 1 274 ? 5.258 17.531 4.961 1 98.69 274 VAL B C 1
ATOM 5702 O O . VAL B 1 274 ? 5.469 16.328 5.133 1 98.69 274 VAL B O 1
ATOM 5705 N N . PRO B 1 275 ? 6.059 18.438 5.551 1 98.62 275 PRO B N 1
ATOM 5706 C CA . PRO B 1 275 ? 7.211 17.938 6.305 1 98.62 275 PRO B CA 1
ATOM 5707 C C . PRO B 1 275 ? 6.812 17.016 7.453 1 98.62 275 PRO B C 1
ATOM 5709 O O . PRO B 1 275 ? 7.508 16.031 7.73 1 98.62 275 PRO B O 1
ATOM 5712 N N . LEU B 1 276 ? 5.723 17.328 8.07 1 98.19 276 LEU B N 1
ATOM 5713 C CA . LEU B 1 276 ? 5.312 16.5 9.195 1 98.19 276 LEU B CA 1
ATOM 5714 C C . LEU B 1 276 ? 4.652 15.211 8.719 1 98.19 276 LEU B C 1
ATOM 5716 O O . LEU B 1 276 ? 4.754 14.172 9.375 1 98.19 276 LEU B O 1
ATOM 5720 N N . LEU B 1 277 ? 3.975 15.258 7.57 1 98.31 277 LEU B N 1
ATOM 5721 C CA . LEU B 1 277 ? 3.361 14.055 7.016 1 98.31 277 LEU B CA 1
ATOM 5722 C C . LEU B 1 277 ? 4.426 13.039 6.621 1 98.31 277 LEU B C 1
ATOM 5724 O O . LEU B 1 277 ? 4.117 11.859 6.414 1 98.31 277 LEU B O 1
ATOM 5728 N N . ALA B 1 278 ? 5.656 13.492 6.504 1 98.06 278 ALA B N 1
ATOM 5729 C CA . ALA B 1 278 ? 6.773 12.609 6.184 1 98.06 278 ALA B CA 1
ATOM 5730 C C . ALA B 1 278 ? 7.246 11.852 7.422 1 98.06 278 ALA B C 1
ATOM 5732 O O . ALA B 1 278 ? 8.031 10.906 7.316 1 98.06 278 ALA B O 1
ATOM 5733 N N . ASP B 1 279 ? 6.812 12.273 8.555 1 96.25 279 ASP B N 1
ATOM 5734 C CA . ASP B 1 279 ? 7.125 11.57 9.797 1 96.25 279 ASP B CA 1
ATOM 5735 C C . ASP B 1 279 ? 6.121 10.445 10.055 1 96.25 279 ASP B C 1
ATOM 5737 O O . ASP B 1 279 ? 4.914 10.688 10.141 1 96.25 279 ASP B O 1
ATOM 5741 N N . PRO B 1 280 ? 6.605 9.203 10.258 1 92.94 280 PRO B N 1
ATOM 5742 C CA . PRO B 1 280 ? 5.699 8.055 10.375 1 92.94 280 PRO B CA 1
ATOM 5743 C C . PRO B 1 280 ? 4.746 8.18 11.562 1 92.94 280 PRO B C 1
ATOM 5745 O O . PRO B 1 280 ? 3.58 7.785 11.469 1 92.94 280 PRO B O 1
ATOM 5748 N N . LYS B 1 281 ? 5.246 8.648 12.648 1 91.19 281 LYS B N 1
ATOM 5749 C CA . LYS B 1 281 ? 4.391 8.773 13.82 1 91.19 281 LYS B CA 1
ATOM 5750 C C . LYS B 1 281 ? 3.305 9.828 13.602 1 91.19 281 LYS B C 1
ATOM 5752 O O . LYS B 1 281 ? 2.145 9.609 13.961 1 91.19 281 LYS B O 1
ATOM 5757 N N . PHE B 1 282 ? 3.693 10.961 13.07 1 95.38 282 PHE B N 1
ATOM 5758 C CA . PHE B 1 282 ? 2.727 12.008 12.758 1 95.38 282 PHE B CA 1
ATOM 5759 C C . PHE B 1 282 ? 1.736 11.531 11.703 1 95.38 282 PHE B C 1
ATOM 5761 O O . PHE B 1 282 ? 0.548 11.859 11.766 1 95.38 282 PHE B O 1
ATOM 5768 N N . ALA B 1 283 ? 2.217 10.797 10.734 1 95.56 283 ALA B N 1
ATOM 5769 C CA . ALA B 1 283 ? 1.357 10.227 9.703 1 95.56 283 ALA B CA 1
ATOM 5770 C C . ALA B 1 283 ? 0.297 9.312 10.312 1 95.56 283 ALA B C 1
ATOM 5772 O O . ALA B 1 283 ? -0.876 9.375 9.938 1 95.56 283 ALA B O 1
ATOM 5773 N N . GLN B 1 284 ? 0.729 8.469 11.227 1 92.69 284 GLN B N 1
ATOM 5774 C CA . GLN B 1 284 ? -0.207 7.582 11.906 1 92.69 284 GLN B CA 1
ATOM 5775 C C . GLN B 1 284 ? -1.239 8.375 12.703 1 92.69 284 GLN B C 1
ATOM 5777 O O . GLN B 1 284 ? -2.428 8.047 12.695 1 92.69 284 GLN B O 1
ATOM 5782 N N . PHE B 1 285 ? -0.763 9.383 13.414 1 93.06 285 PHE B N 1
ATOM 5783 C CA . PHE B 1 285 ? -1.644 10.25 14.18 1 93.06 285 PHE B CA 1
ATOM 5784 C C . PHE B 1 285 ? -2.701 10.883 13.281 1 93.06 285 PHE B C 1
ATOM 5786 O O . PHE B 1 285 ? -3.893 10.844 13.594 1 93.06 285 PHE B O 1
ATOM 5793 N N . SER B 1 286 ? -2.277 11.406 12.156 1 96.12 286 SER B N 1
ATOM 5794 C CA . SER B 1 286 ? -3.18 12.039 11.195 1 96.12 286 SER B CA 1
ATOM 5795 C C . SER B 1 286 ? -4.191 11.039 10.648 1 96.12 286 SER B C 1
ATOM 5797 O O . SER B 1 286 ? -5.383 11.344 10.539 1 96.12 286 SER B O 1
ATOM 5799 N N . GLN B 1 287 ? -3.727 9.859 10.32 1 95.31 287 GLN B N 1
ATOM 5800 C CA . GLN B 1 287 ? -4.598 8.82 9.773 1 95.31 287 GLN B CA 1
ATOM 5801 C C . GLN B 1 287 ? -5.66 8.414 10.781 1 95.31 287 GLN B C 1
ATOM 5803 O O . GLN B 1 287 ? -6.812 8.164 10.414 1 95.31 287 GLN B O 1
ATOM 5808 N N . GLU B 1 288 ? -5.285 8.383 12.031 1 92.19 288 GLU B N 1
ATOM 5809 C CA . GLU B 1 288 ? -6.211 7.969 13.078 1 92.19 288 GLU B CA 1
ATOM 5810 C C . GLU B 1 288 ? -7.414 8.906 13.148 1 92.19 288 GLU B C 1
ATOM 5812 O O . GLU B 1 288 ? -8.547 8.461 13.359 1 92.19 288 GLU B O 1
ATOM 5817 N N . ILE B 1 289 ? -7.129 10.109 12.984 1 95.06 289 ILE B N 1
ATOM 5818 C CA . ILE B 1 289 ? -8.227 11.078 13 1 95.06 289 ILE B CA 1
ATOM 5819 C C . ILE B 1 289 ? -9.156 10.82 11.82 1 95.06 289 ILE B C 1
ATOM 5821 O O . ILE B 1 289 ? -10.383 10.844 11.977 1 95.06 289 ILE B O 1
ATOM 5825 N N . GLY B 1 290 ? -8.609 10.594 10.688 1 96.88 290 GLY B N 1
ATOM 5826 C CA . GLY B 1 290 ? -9.398 10.258 9.516 1 96.88 290 GLY B CA 1
ATOM 5827 C C . GLY B 1 290 ? -10.242 9.016 9.703 1 96.88 290 GLY B C 1
ATOM 5828 O O . GLY B 1 290 ? -11.43 9 9.352 1 96.88 290 GLY B O 1
ATOM 5829 N N . LEU B 1 291 ? -9.641 7.957 10.266 1 95.44 291 LEU B N 1
ATOM 5830 C CA . LEU B 1 291 ? -10.344 6.699 10.484 1 95.44 291 LEU B CA 1
ATOM 5831 C C . LEU B 1 291 ? -11.516 6.883 11.445 1 95.44 291 LEU B C 1
ATOM 5833 O O . LEU B 1 291 ? -12.586 6.316 11.242 1 95.44 291 LEU B O 1
ATOM 5837 N N . ALA B 1 292 ? -11.305 7.707 12.422 1 93.75 292 ALA B N 1
ATOM 5838 C CA . ALA B 1 292 ? -12.344 7.973 13.414 1 93.75 292 ALA B CA 1
ATOM 5839 C C . ALA B 1 292 ? -13.547 8.672 12.773 1 93.75 292 ALA B C 1
ATOM 5841 O O . ALA B 1 292 ? -14.672 8.531 13.242 1 93.75 292 ALA B O 1
ATOM 5842 N N . SER B 1 293 ? -13.352 9.344 11.688 1 96.38 293 SER B N 1
ATOM 5843 C CA . SER B 1 293 ? -14.406 10.141 11.07 1 96.38 293 SER B CA 1
ATOM 5844 C C . SER B 1 293 ? -15.297 9.281 10.18 1 96.38 293 SER B C 1
ATOM 5846 O O . SER B 1 293 ? -16.438 9.664 9.883 1 96.38 293 SER B O 1
ATOM 5848 N N . LEU B 1 294 ? -14.797 8.188 9.711 1 95.62 294 LEU B N 1
ATOM 5849 C CA . LEU B 1 294 ? -15.539 7.371 8.758 1 95.62 294 LEU B CA 1
ATOM 5850 C C . LEU B 1 294 ? -16.812 6.832 9.383 1 95.62 294 LEU B C 1
ATOM 5852 O O . LEU B 1 294 ? -16.766 6.141 10.406 1 95.62 294 LEU B O 1
ATOM 5856 N N . GLY B 1 295 ? -17.953 7.203 8.797 1 92.69 295 GLY B N 1
ATOM 5857 C CA . GLY B 1 295 ? -19.25 6.719 9.266 1 92.69 295 GLY B CA 1
ATOM 5858 C C . GLY B 1 295 ? -19.734 7.441 10.508 1 92.69 295 GLY B C 1
ATOM 5859 O O . GLY B 1 295 ? -20.781 7.086 11.062 1 92.69 295 GLY B O 1
ATOM 5860 N N . ALA B 1 296 ? -19.047 8.398 10.992 1 93.69 296 ALA B N 1
ATOM 5861 C CA . ALA B 1 296 ? -19.469 9.172 12.156 1 93.69 296 ALA B CA 1
ATOM 5862 C C . ALA B 1 296 ? -20.547 10.188 11.789 1 93.69 296 ALA B C 1
ATOM 5864 O O . ALA B 1 296 ? -20.688 10.555 10.625 1 93.69 296 ALA B O 1
ATOM 5865 N N . SER B 1 297 ? -21.312 10.586 12.812 1 93.81 297 SER B N 1
ATOM 5866 C CA . SER B 1 297 ? -22.312 11.617 12.602 1 93.81 297 SER B CA 1
ATOM 5867 C C . SER B 1 297 ? -21.672 12.953 12.242 1 93.81 297 SER B C 1
ATOM 5869 O O . SER B 1 297 ? -20.484 13.156 12.477 1 93.81 297 SER B O 1
ATOM 5871 N N . ASP B 1 298 ? -22.438 13.867 11.711 1 93.44 298 ASP B N 1
ATOM 5872 C CA . ASP B 1 298 ? -21.922 15.188 11.359 1 93.44 298 ASP B CA 1
ATOM 5873 C C . ASP B 1 298 ? -21.422 15.922 12.602 1 93.44 298 ASP B C 1
ATOM 5875 O O . ASP B 1 298 ? -20.422 16.656 12.531 1 93.44 298 ASP B O 1
ATOM 5879 N N . GLU B 1 299 ? -22.094 15.703 13.641 1 94.31 299 GLU B N 1
ATOM 5880 C CA . GLU B 1 299 ? -21.672 16.328 14.891 1 94.31 299 GLU B CA 1
ATOM 5881 C C . GLU B 1 299 ? -20.312 15.82 15.344 1 94.31 299 GLU B C 1
ATOM 5883 O O . GLU B 1 299 ? -19.438 16.594 15.734 1 94.31 299 GLU B O 1
ATOM 5888 N N . ASP B 1 300 ? -20.156 14.57 15.219 1 95.19 300 ASP B N 1
ATOM 5889 C CA . ASP B 1 300 ? -18.891 13.969 15.625 1 95.19 300 ASP B CA 1
ATOM 5890 C C . ASP B 1 300 ? -17.766 14.359 14.672 1 95.19 300 ASP B C 1
ATOM 5892 O O . ASP B 1 300 ? -16.625 14.578 15.102 1 95.19 300 ASP B O 1
ATOM 5896 N N . VAL B 1 301 ? -18.109 14.43 13.422 1 96.12 301 VAL B N 1
ATOM 5897 C CA . VAL B 1 301 ? -17.109 14.852 12.438 1 96.12 301 VAL B CA 1
ATOM 5898 C C . VAL B 1 301 ? -16.656 16.281 12.75 1 96.12 301 VAL B C 1
ATOM 5900 O O . VAL B 1 301 ? -15.461 16.594 12.633 1 96.12 301 VAL B O 1
ATOM 5903 N N . GLN B 1 302 ? -17.547 17.125 13.164 1 95.75 302 GLN B N 1
ATOM 5904 C CA . GLN B 1 302 ? -17.188 18.5 13.516 1 95.75 302 GLN B CA 1
ATOM 5905 C C . GLN B 1 302 ? -16.266 18.531 14.734 1 95.75 302 GLN B C 1
ATOM 5907 O O . GLN B 1 302 ? -15.328 19.328 14.789 1 95.75 302 GLN B O 1
ATOM 5912 N N . LYS B 1 303 ? -16.531 17.719 15.68 1 96.44 303 LYS B N 1
ATOM 5913 C CA . LYS B 1 303 ? -15.664 17.625 16.859 1 96.44 303 LYS B CA 1
ATOM 5914 C C . LYS B 1 303 ? -14.258 17.172 16.469 1 96.44 303 LYS B C 1
ATOM 5916 O O . LYS B 1 303 ? -13.266 17.734 16.938 1 96.44 303 LYS B O 1
ATOM 5921 N N . LEU B 1 304 ? -14.242 16.156 15.625 1 96.62 304 LEU B N 1
ATOM 5922 C CA . LEU B 1 304 ? -12.953 15.656 15.156 1 96.62 304 LEU B CA 1
ATOM 5923 C C . LEU B 1 304 ? -12.211 16.719 14.352 1 96.62 304 LEU B C 1
ATOM 5925 O O . LEU B 1 304 ? -10.992 16.875 14.484 1 96.62 304 LEU B O 1
ATOM 5929 N N . ALA B 1 305 ? -12.977 17.453 13.578 1 96.31 305 ALA B N 1
ATOM 5930 C CA . ALA B 1 305 ? -12.383 18.516 12.781 1 96.31 305 ALA B CA 1
ATOM 5931 C C . ALA B 1 305 ? -11.805 19.609 13.68 1 96.31 305 ALA B C 1
ATOM 5933 O O . ALA B 1 305 ? -10.758 20.188 13.375 1 96.31 305 ALA B O 1
ATOM 5934 N N . THR B 1 306 ? -12.43 19.891 14.734 1 96.88 306 THR B N 1
ATOM 5935 C CA . THR B 1 306 ? -11.93 20.875 15.688 1 96.88 306 THR B CA 1
ATOM 5936 C C . THR B 1 306 ? -10.656 20.391 16.359 1 96.88 306 THR B C 1
ATOM 5938 O O . THR B 1 306 ? -9.711 21.156 16.547 1 96.88 306 THR B O 1
ATOM 5941 N N . CYS B 1 307 ? -10.664 19.141 16.672 1 96.75 307 CYS B N 1
ATOM 5942 C CA . CYS B 1 307 ? -9.445 18.578 17.25 1 96.75 307 CYS B CA 1
ATOM 5943 C C . CYS B 1 307 ? -8.305 18.609 16.234 1 96.75 307 CYS B C 1
ATOM 5945 O O . CYS B 1 307 ? -7.164 18.922 16.594 1 96.75 307 CYS B O 1
ATOM 5947 N N . TYR B 1 308 ? -8.633 18.281 15.031 1 96.94 308 TYR B N 1
ATOM 5948 C CA . TYR B 1 308 ? -7.656 18.406 13.953 1 96.94 308 TYR B CA 1
ATOM 5949 C C . TYR B 1 308 ? -7.117 19.828 13.883 1 96.94 308 TYR B C 1
ATOM 5951 O O . TYR B 1 308 ? -5.91 20.047 13.766 1 96.94 308 TYR B O 1
ATOM 5959 N N . PHE B 1 309 ? -7.996 20.781 14.016 1 96.62 309 PHE B N 1
ATOM 5960 C CA . PHE B 1 309 ? -7.668 22.203 13.914 1 96.62 309 PHE B CA 1
ATOM 5961 C C . PHE B 1 309 ? -6.691 22.609 15.008 1 96.62 309 PHE B C 1
ATOM 5963 O O . PHE B 1 309 ? -5.707 23.297 14.742 1 96.62 309 PHE B O 1
ATOM 5970 N N . PHE B 1 310 ? -6.824 22.109 16.141 1 97 310 PHE B N 1
ATOM 5971 C CA . PHE B 1 310 ? -6.023 22.594 17.266 1 97 310 PHE B CA 1
ATOM 5972 C C . PHE B 1 310 ? -4.859 21.641 17.547 1 97 310 PHE B C 1
ATOM 5974 O O . PHE B 1 310 ? -4.145 21.812 18.531 1 97 310 PHE B O 1
ATOM 5981 N N . THR B 1 311 ? -4.652 20.688 16.688 1 96.56 311 THR B N 1
ATOM 5982 C CA . THR B 1 311 ? -3.451 19.859 16.703 1 96.56 311 THR B CA 1
ATOM 5983 C C . THR B 1 311 ? -2.68 19.984 15.398 1 96.56 311 THR B C 1
ATOM 5985 O O . THR B 1 311 ? -1.84 20.875 15.25 1 96.56 311 THR B O 1
ATOM 5988 N N . ILE B 1 312 ? -3.154 19.344 14.352 1 96.81 312 ILE B N 1
ATOM 5989 C CA . ILE B 1 312 ? -2.43 19.266 13.094 1 96.81 312 ILE B CA 1
ATOM 5990 C C . ILE B 1 312 ? -2.34 20.641 12.445 1 96.81 312 ILE B C 1
ATOM 5992 O O . ILE B 1 312 ? -1.379 20.938 11.734 1 96.81 312 ILE B O 1
ATOM 5996 N N . GLU B 1 313 ? -3.23 21.547 12.758 1 96 313 GLU B N 1
ATOM 5997 C CA . GLU B 1 313 ? -3.197 22.891 12.188 1 96 313 GLU B CA 1
ATOM 5998 C C . GLU B 1 313 ? -2.498 23.875 13.133 1 96 313 GLU B C 1
ATOM 6000 O O . GLU B 1 313 ? -1.606 24.609 12.711 1 96 313 GLU B O 1
ATOM 6005 N N . PHE B 1 314 ? -2.877 23.859 14.461 1 97 314 PHE B N 1
ATOM 6006 C CA . PHE B 1 314 ? -2.361 24.891 15.352 1 97 314 PHE B CA 1
ATOM 6007 C C . PHE B 1 314 ? -1.777 24.266 16.609 1 97 314 PHE B C 1
ATOM 6009 O O . PHE B 1 314 ? -1.743 24.906 17.672 1 97 314 PHE B O 1
ATOM 6016 N N . GLY B 1 315 ? -1.252 23.094 16.453 1 97.06 315 GLY B N 1
ATOM 6017 C CA . GLY B 1 315 ? -0.751 22.359 17.609 1 97.06 315 GLY B CA 1
ATOM 6018 C C . GLY B 1 315 ? 0.663 22.75 18 1 97.06 315 GLY B C 1
ATOM 6019 O O . GLY B 1 315 ? 1.474 23.109 17.141 1 97.06 315 GLY B O 1
ATOM 6020 N N . LEU B 1 316 ? 0.9 22.656 19.328 1 97.62 316 LEU B N 1
ATOM 6021 C CA . LEU B 1 316 ? 2.211 22.875 19.938 1 97.62 316 LEU B CA 1
ATOM 6022 C C . LEU B 1 316 ? 2.68 21.625 20.672 1 97.62 316 LEU B C 1
ATOM 6024 O O . LEU B 1 316 ? 1.867 20.781 21.047 1 97.62 316 LEU B O 1
ATOM 6028 N N . CYS B 1 317 ? 3.951 21.5 20.797 1 96.75 317 CYS B N 1
ATOM 6029 C CA . CYS B 1 317 ? 4.531 20.422 21.609 1 96.75 317 CYS B CA 1
ATOM 6030 C C . CYS B 1 317 ? 5.699 20.953 22.438 1 96.75 317 CYS B C 1
ATOM 6032 O O . CYS B 1 317 ? 6.176 22.062 22.203 1 96.75 317 CYS B O 1
ATOM 6034 N N . LYS B 1 318 ? 6.031 20.156 23.438 1 95 318 LYS B N 1
ATOM 6035 C CA . LYS B 1 318 ? 7.184 20.484 24.266 1 95 318 LYS B CA 1
ATOM 6036 C C . LYS B 1 318 ? 8.375 19.594 23.938 1 95 318 LYS B C 1
ATOM 6038 O O . LYS B 1 318 ? 8.266 18.359 23.938 1 95 318 LYS B O 1
ATOM 6043 N N . GLN B 1 319 ? 9.445 20.234 23.578 1 94.69 319 GLN B N 1
ATOM 6044 C CA . GLN B 1 319 ? 10.695 19.531 23.297 1 94.69 319 GLN B CA 1
ATOM 6045 C C . GLN B 1 319 ? 11.867 20.219 24.016 1 94.69 319 GLN B C 1
ATOM 6047 O O . GLN B 1 319 ? 12.109 21.406 23.812 1 94.69 319 GLN B O 1
ATOM 6052 N N . ASP B 1 320 ? 12.602 19.438 24.844 1 91.88 320 ASP B N 1
ATOM 6053 C CA . ASP B 1 320 ? 13.727 19.938 25.625 1 91.88 320 ASP B CA 1
ATOM 6054 C C . ASP B 1 320 ? 13.312 21.141 26.484 1 91.88 320 ASP B C 1
ATOM 6056 O O . ASP B 1 320 ? 14.008 22.156 26.5 1 91.88 320 ASP B O 1
ATOM 6060 N N . GLY B 1 321 ? 12.133 21.125 26.984 1 90.19 321 GLY B N 1
ATOM 6061 C CA . GLY B 1 321 ? 11.648 22.141 27.891 1 90.19 321 GLY B CA 1
ATOM 6062 C C . GLY B 1 321 ? 11.141 23.391 27.188 1 90.19 321 GLY B C 1
ATOM 6063 O O . GLY B 1 321 ? 10.711 24.344 27.828 1 90.19 321 GLY B O 1
ATOM 6064 N N . GLN B 1 322 ? 11.203 23.359 25.906 1 93.81 322 GLN B N 1
ATOM 6065 C CA . GLN B 1 322 ? 10.742 24.516 25.156 1 93.81 322 GLN B CA 1
ATOM 6066 C C . GLN B 1 322 ? 9.523 24.172 24.297 1 93.81 322 GLN B C 1
ATOM 6068 O O . GLN B 1 322 ? 9.352 23.031 23.891 1 93.81 322 GLN B O 1
ATOM 6073 N N . LEU B 1 323 ? 8.695 25.234 24.047 1 96 323 LEU B N 1
ATOM 6074 C CA . LEU B 1 323 ? 7.539 25.062 23.172 1 96 323 LEU B CA 1
ATOM 6075 C C . LEU B 1 323 ? 7.965 25.094 21.703 1 96 323 LEU B C 1
ATOM 6077 O O . LEU B 1 323 ? 8.805 25.906 21.312 1 96 323 LEU B O 1
ATOM 6081 N N . ARG B 1 324 ? 7.465 24.172 20.969 1 97.88 324 ARG B N 1
ATOM 6082 C CA . ARG B 1 324 ? 7.668 24.109 19.531 1 97.88 324 ARG B CA 1
ATOM 6083 C C . ARG B 1 324 ? 6.34 23.953 18.797 1 97.88 324 ARG B C 1
ATOM 6085 O O . ARG B 1 324 ? 5.367 23.453 19.359 1 97.88 324 ARG B O 1
ATOM 6092 N N . ALA B 1 325 ? 6.33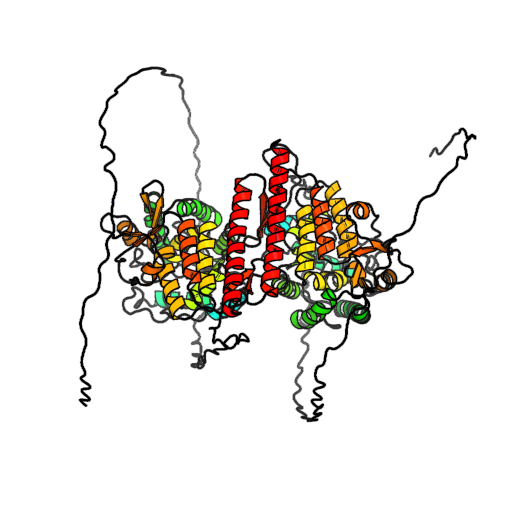2 24.406 17.609 1 97.94 325 ALA B N 1
ATOM 6093 C CA . ALA B 1 325 ? 5.129 24.297 16.781 1 97.94 325 ALA B CA 1
ATOM 6094 C C . ALA B 1 325 ? 5.203 23.078 15.859 1 97.94 325 ALA B C 1
ATOM 6096 O O . ALA B 1 325 ? 6.258 22.797 15.289 1 97.94 325 ALA B O 1
ATOM 6097 N N . TYR B 1 326 ? 4.133 22.328 15.773 1 97.75 326 TYR B N 1
ATOM 6098 C CA . TYR B 1 326 ? 4.02 21.297 14.742 1 97.75 326 TYR B CA 1
ATOM 6099 C C . TYR B 1 326 ? 2.779 21.516 13.891 1 97.75 326 TYR B C 1
ATOM 6101 O O . TYR B 1 326 ? 2.611 20.875 12.852 1 97.75 326 TYR B O 1
ATOM 6109 N N . GLY B 1 327 ? 1.922 22.453 14.25 1 97.06 327 GLY B N 1
ATOM 6110 C CA . GLY B 1 327 ? 0.735 22.766 13.469 1 97.06 327 GLY B CA 1
ATOM 6111 C C . GLY B 1 327 ? 1.049 23.438 12.148 1 97.06 327 GLY B C 1
ATOM 6112 O O . GLY B 1 327 ? 1.824 24.406 12.109 1 97.06 327 GLY B O 1
ATOM 6113 N N . ALA B 1 328 ? 0.409 23.016 11.117 1 97.06 328 ALA B N 1
ATOM 6114 C CA . ALA B 1 328 ? 0.671 23.516 9.766 1 97.06 328 ALA B CA 1
ATOM 6115 C C . ALA B 1 328 ? 0.284 24.984 9.641 1 97.06 328 ALA B C 1
ATOM 6117 O O . ALA B 1 328 ? 0.931 25.75 8.922 1 97.06 328 ALA B O 1
ATOM 6118 N N . GLY B 1 329 ? -0.835 25.406 10.289 1 95.38 329 GLY B N 1
ATOM 6119 C CA . GLY B 1 329 ? -1.239 26.797 10.289 1 95.38 329 GLY B CA 1
ATOM 6120 C C . GLY B 1 329 ? -0.215 27.719 10.922 1 95.38 329 GLY B C 1
ATOM 6121 O O . GLY B 1 329 ? -0.046 28.859 10.492 1 95.38 329 GLY B O 1
ATOM 6122 N N . LEU B 1 330 ? 0.41 27.203 11.906 1 96.19 330 LEU B N 1
ATOM 6123 C CA . LEU B 1 330 ? 1.489 27.953 12.539 1 96.19 330 LEU B CA 1
ATOM 6124 C C . LEU B 1 330 ? 2.74 27.953 11.664 1 96.19 330 LEU B C 1
ATOM 6126 O O . LEU B 1 330 ? 3.332 29 11.414 1 96.19 330 LEU B O 1
ATOM 6130 N N . LEU B 1 331 ? 3.088 26.828 11.125 1 96.94 331 LEU B N 1
ATOM 6131 C CA . LEU B 1 331 ? 4.336 26.641 10.398 1 96.94 331 LEU B CA 1
ATOM 6132 C C . LEU B 1 331 ? 4.281 27.312 9.031 1 96.94 331 LEU B C 1
ATOM 6134 O O . LEU B 1 331 ? 5.312 27.484 8.375 1 96.94 331 LEU B O 1
ATOM 6138 N N . SER B 1 332 ? 3.117 27.766 8.617 1 95.5 332 SER B N 1
ATOM 6139 C CA . SER B 1 332 ? 2.988 28.422 7.324 1 95.5 332 SER B CA 1
ATOM 6140 C C . SER B 1 332 ? 2.609 29.891 7.492 1 95.5 332 SER B C 1
ATOM 6142 O O . SER B 1 332 ? 2.311 30.578 6.512 1 95.5 332 SER B O 1
ATOM 6144 N N . SER B 1 333 ? 2.551 30.359 8.695 1 92.19 333 SER B N 1
ATOM 6145 C CA . SER B 1 333 ? 2.209 31.734 8.984 1 92.19 333 SER B CA 1
ATOM 6146 C C . SER B 1 333 ? 3.285 32.406 9.836 1 92.19 333 SER B C 1
ATOM 6148 O O . SER B 1 333 ? 3.402 32.125 11.031 1 92.19 333 SER B O 1
ATOM 6150 N N . ILE B 1 334 ? 3.971 33.406 9.234 1 91.88 334 ILE B N 1
ATOM 6151 C CA . ILE B 1 334 ? 5.105 34.031 9.891 1 91.88 334 ILE B CA 1
ATOM 6152 C C . ILE B 1 334 ? 4.641 34.719 11.172 1 91.88 334 ILE B C 1
ATOM 6154 O O . ILE B 1 334 ? 5.199 34.5 12.25 1 91.88 334 ILE B O 1
ATOM 6158 N N . GLY B 1 335 ? 3.611 35.531 11.094 1 91.44 335 GLY B N 1
ATOM 6159 C CA . GLY B 1 335 ? 3.113 36.312 12.227 1 91.44 335 GLY B CA 1
ATOM 6160 C C . GLY B 1 335 ? 2.58 35.438 13.352 1 91.44 335 GLY B C 1
ATOM 6161 O O . GLY B 1 335 ? 2.924 35.625 14.516 1 91.44 335 GLY B O 1
ATOM 6162 N N . GLU B 1 336 ? 1.795 34.469 13 1 93.12 336 GLU B N 1
ATOM 6163 C CA . GLU B 1 336 ? 1.148 33.688 14.039 1 93.12 336 GLU B CA 1
ATOM 6164 C C . GLU B 1 336 ? 2.127 32.688 14.664 1 93.12 336 GLU B C 1
ATOM 6166 O O . GLU B 1 336 ? 1.998 32.344 15.836 1 93.12 336 GLU B O 1
ATOM 6171 N N . LEU B 1 337 ? 3.066 32.219 13.906 1 95.69 337 LEU B N 1
ATOM 6172 C CA . LEU B 1 337 ? 4.109 31.359 14.461 1 95.69 337 LEU B CA 1
ATOM 6173 C C . LEU B 1 337 ? 4.855 32.062 15.586 1 95.69 337 LEU B C 1
ATOM 6175 O O . LEU B 1 337 ? 5.047 31.5 16.656 1 95.69 337 LEU B O 1
ATOM 6179 N N . ARG B 1 338 ? 5.219 33.344 15.383 1 94.56 338 ARG B N 1
ATOM 6180 C CA . ARG B 1 338 ? 5.906 34.125 16.406 1 94.56 338 ARG B CA 1
ATOM 6181 C C . ARG B 1 338 ? 5.004 34.375 17.609 1 94.56 338 ARG B C 1
ATOM 6183 O O . ARG B 1 338 ? 5.449 34.25 18.75 1 94.56 338 ARG B O 1
ATOM 6190 N N . HIS B 1 339 ? 3.787 34.656 17.297 1 94.88 339 HIS B N 1
ATOM 6191 C CA . HIS B 1 339 ? 2.83 34.938 18.359 1 94.88 339 HIS B CA 1
ATOM 6192 C C . HIS B 1 339 ? 2.582 33.719 19.234 1 94.88 339 HIS B C 1
ATOM 6194 O O . HIS B 1 339 ? 2.588 33.844 20.469 1 94.88 339 HIS B O 1
ATOM 6200 N N . ALA B 1 340 ? 2.354 32.562 18.625 1 95.94 340 ALA B N 1
ATOM 6201 C CA . ALA B 1 340 ? 1.982 31.344 19.328 1 95.94 340 ALA B CA 1
ATOM 6202 C C . ALA B 1 340 ? 3.08 30.906 20.297 1 95.94 340 ALA B C 1
ATOM 6204 O O . ALA B 1 340 ? 2.805 30.266 21.312 1 95.94 340 ALA B O 1
ATOM 6205 N N . LEU B 1 341 ? 4.32 31.297 20.016 1 96.25 341 LEU B N 1
ATOM 6206 C CA . LEU B 1 341 ? 5.438 30.875 20.844 1 96.25 341 LEU B CA 1
ATOM 6207 C C . LEU B 1 341 ? 5.922 32.031 21.734 1 96.25 341 LEU B C 1
ATOM 6209 O O . LEU B 1 341 ? 6.945 31.906 22.406 1 96.25 341 LEU B O 1
ATOM 6213 N N . SER B 1 342 ? 5.164 33.094 21.719 1 93.88 342 SER B N 1
ATOM 6214 C CA . SER B 1 342 ? 5.48 34.219 22.578 1 93.88 342 SER B CA 1
ATOM 6215 C C . SER B 1 342 ? 4.766 34.125 23.922 1 93.88 342 SER B C 1
ATOM 6217 O O . SER B 1 342 ? 3.914 33.25 24.109 1 93.88 342 SER B O 1
ATOM 6219 N N . ASP B 1 343 ? 5.051 35.031 24.844 1 92.62 343 ASP B N 1
ATOM 6220 C CA . ASP B 1 343 ? 4.457 35.062 26.188 1 92.62 343 ASP B CA 1
ATOM 6221 C C . ASP B 1 343 ? 3.047 35.625 26.141 1 92.62 343 ASP B C 1
ATOM 6223 O O . ASP B 1 343 ? 2.311 35.562 27.125 1 92.62 343 ASP B O 1
ATOM 6227 N N . ARG B 1 344 ? 2.623 36.094 25.016 1 92.12 344 ARG B N 1
ATOM 6228 C CA . ARG B 1 344 ? 1.307 36.719 24.891 1 92.12 344 ARG B CA 1
ATOM 6229 C C . ARG B 1 344 ? 0.245 35.688 24.562 1 92.12 344 ARG B C 1
ATOM 6231 O O . ARG B 1 344 ? -0.953 35.938 24.688 1 92.12 344 ARG B O 1
ATOM 6238 N N . ALA B 1 345 ? 0.675 34.562 24.109 1 94.62 345 ALA B N 1
ATOM 6239 C CA . ALA B 1 345 ? -0.27 33.531 23.672 1 94.62 345 ALA B CA 1
ATOM 6240 C C . ALA B 1 345 ? -0.787 32.719 24.875 1 94.62 345 ALA B C 1
ATOM 6242 O O . ALA B 1 345 ? -0.048 32.469 25.828 1 94.62 345 ALA B O 1
ATOM 6243 N N . CYS B 1 346 ? -2.033 32.406 24.859 1 96.88 346 CYS B N 1
ATOM 6244 C CA . CYS B 1 346 ? -2.623 31.484 25.828 1 96.88 346 CYS B CA 1
ATOM 6245 C C . CYS B 1 346 ? -2.477 30.031 25.375 1 96.88 346 CYS B C 1
ATOM 6247 O O . CYS B 1 346 ? -2.953 29.672 24.297 1 96.88 346 CYS B O 1
ATOM 6249 N N . VAL B 1 347 ? -1.82 29.203 26.234 1 97.25 347 VAL B N 1
ATOM 6250 C CA . VAL B 1 347 ? -1.546 27.828 25.875 1 97.25 347 VAL B CA 1
ATOM 6251 C C . VAL B 1 347 ? -2.141 26.875 26.922 1 97.25 347 VAL B C 1
ATOM 6253 O O . VAL B 1 347 ? -1.905 27.047 28.109 1 97.25 347 VAL B O 1
ATOM 6256 N N . LYS B 1 348 ? -2.941 25.969 26.469 1 97.12 348 LYS B N 1
ATOM 6257 C CA . LYS B 1 348 ? -3.549 24.953 27.328 1 97.12 348 LYS B CA 1
ATOM 6258 C C . LYS B 1 348 ? -3.1 23.547 26.938 1 97.12 348 LYS B C 1
ATOM 6260 O O . LYS B 1 348 ? -2.574 23.344 25.844 1 97.12 348 LYS B O 1
ATOM 6265 N N . THR B 1 349 ? -3.266 22.625 27.859 1 96.69 349 THR B N 1
ATOM 6266 C CA . THR B 1 349 ? -2.947 21.234 27.562 1 96.69 349 THR B CA 1
ATOM 6267 C C . THR B 1 349 ? -4.004 20.625 26.641 1 96.69 349 THR B C 1
ATOM 6269 O O . THR B 1 349 ? -5.199 20.844 26.828 1 96.69 349 THR B O 1
ATOM 6272 N N . PHE B 1 350 ? -3.545 19.828 25.734 1 97.12 350 PHE B N 1
ATOM 6273 C CA . PHE B 1 350 ? -4.453 19.234 24.766 1 97.12 350 PHE B CA 1
ATOM 6274 C C . PHE B 1 350 ? -5.262 18.109 25.406 1 97.12 350 PHE B C 1
ATOM 6276 O O . PHE B 1 350 ? -4.695 17.172 25.953 1 97.12 350 PHE B O 1
ATOM 6283 N N . ASP B 1 351 ? -6.492 18.266 25.359 1 96.5 351 ASP B N 1
ATOM 6284 C CA . ASP B 1 351 ? -7.5 17.266 25.719 1 96.5 351 ASP B CA 1
ATOM 6285 C C . ASP B 1 351 ? -8.68 17.297 24.75 1 96.5 351 ASP B C 1
ATOM 6287 O O . ASP B 1 351 ? -9.477 18.234 24.766 1 96.5 351 ASP B O 1
ATOM 6291 N N . PRO B 1 352 ? -8.766 16.203 23.953 1 96.38 352 PRO B N 1
ATOM 6292 C CA . PRO B 1 352 ? -9.789 16.234 22.906 1 96.38 352 PRO B CA 1
ATOM 6293 C C . PRO B 1 352 ? -11.188 16.5 23.453 1 96.38 352 PRO B C 1
ATOM 6295 O O . PRO B 1 352 ? -12.023 17.094 22.766 1 96.38 352 PRO B O 1
ATOM 6298 N N . LYS B 1 353 ? -11.523 16.141 24.672 1 95.31 353 LYS B N 1
ATOM 6299 C CA . LYS B 1 353 ? -12.852 16.312 25.266 1 95.31 353 LYS B CA 1
ATOM 6300 C C . LYS B 1 353 ? -13.188 17.781 25.453 1 95.31 353 LYS B C 1
ATOM 6302 O O . LYS B 1 353 ? -14.352 18.172 25.359 1 95.31 353 LYS B O 1
ATOM 6307 N N . THR B 1 354 ? -12.203 18.516 25.688 1 95.62 354 THR B N 1
ATOM 6308 C CA . THR B 1 354 ? -12.414 19.953 25.891 1 95.62 354 THR B CA 1
ATOM 6309 C C . THR B 1 354 ? -12.07 20.734 24.625 1 95.62 354 THR B C 1
ATOM 6311 O O . THR B 1 354 ? -12.766 21.688 24.266 1 95.62 354 THR B O 1
ATOM 6314 N N . THR B 1 355 ? -11.023 20.344 23.969 1 96.81 355 THR B N 1
ATOM 6315 C CA . THR B 1 355 ? -10.539 21.031 22.766 1 96.81 355 THR B CA 1
ATOM 6316 C C . THR B 1 355 ? -11.602 21.016 21.672 1 96.81 355 THR B C 1
ATOM 6318 O O . THR B 1 355 ? -11.727 21.984 20.906 1 96.81 355 THR B O 1
ATOM 6321 N N . CYS B 1 356 ? -12.398 19.969 21.656 1 95.75 356 CYS B N 1
ATOM 6322 C CA . CYS B 1 356 ? -13.367 19.797 20.578 1 95.75 356 CYS B CA 1
ATOM 6323 C C . CYS B 1 356 ? -14.453 20.859 20.641 1 95.75 356 CYS B C 1
ATOM 6325 O O . CYS B 1 356 ? -15.219 21.031 19.688 1 95.75 356 CYS B O 1
ATOM 6327 N N . ASN B 1 357 ? -14.477 21.625 21.719 1 94.94 357 ASN B N 1
ATOM 6328 C CA . ASN B 1 357 ? -15.492 22.656 21.906 1 94.94 357 ASN B CA 1
ATOM 6329 C C . ASN B 1 357 ? -14.93 24.047 21.672 1 94.94 357 ASN B C 1
ATOM 6331 O O . ASN B 1 357 ? -15.664 25.031 21.719 1 94.94 357 ASN B O 1
ATOM 6335 N N . GLN B 1 358 ? -13.68 24.141 21.453 1 95.62 358 GLN B N 1
ATOM 6336 C CA . GLN B 1 358 ? -13.016 25.422 21.266 1 95.62 358 GLN B CA 1
ATOM 6337 C C . GLN B 1 358 ? -13.367 26.016 19.906 1 95.62 358 GLN B C 1
ATOM 6339 O O . GLN B 1 358 ? -13.414 25.312 18.891 1 95.62 358 GLN B O 1
ATOM 6344 N N . GLU B 1 359 ? -13.656 27.297 19.844 1 93.75 359 GLU B N 1
ATOM 6345 C CA . GLU B 1 359 ? -13.961 27.984 18.594 1 93.75 359 GLU B CA 1
ATOM 6346 C C . GLU B 1 359 ? -12.711 28.156 17.734 1 93.75 359 GLU B C 1
ATOM 6348 O O . GLU B 1 359 ? -11.664 28.578 18.219 1 93.75 359 GLU B O 1
ATOM 6353 N N . CYS B 1 360 ? -12.852 27.797 16.5 1 90.88 360 CYS B N 1
ATOM 6354 C CA . CYS B 1 360 ? -11.773 27.953 15.531 1 90.88 360 CYS B CA 1
ATOM 6355 C C . CYS B 1 360 ? -11.852 29.328 14.859 1 90.88 360 CYS B C 1
ATOM 6357 O O . CYS B 1 360 ? -12.859 29.672 14.242 1 90.88 360 CYS B O 1
ATOM 6359 N N . LEU B 1 361 ? -10.805 30.078 14.961 1 87.88 361 LEU B N 1
ATOM 6360 C CA . LEU B 1 361 ? -10.773 31.391 14.336 1 87.88 361 LEU B CA 1
ATOM 6361 C C . LEU B 1 361 ? -10.039 31.344 13.008 1 87.88 361 LEU B C 1
ATOM 6363 O O . LEU B 1 361 ? -8.938 30.797 12.922 1 87.88 361 LEU B O 1
ATOM 6367 N N . ILE B 1 362 ? -10.555 31.875 11.953 1 78.44 362 ILE B N 1
ATOM 6368 C CA . ILE B 1 362 ? -10 31.734 10.609 1 78.44 362 ILE B CA 1
ATOM 6369 C C . ILE B 1 362 ? -9.289 33.031 10.211 1 78.44 362 ILE B C 1
ATOM 6371 O O . ILE B 1 362 ? -8.188 33 9.656 1 78.44 362 ILE B O 1
ATOM 6375 N N . THR B 1 363 ? -9.773 34.219 10.57 1 76.94 363 THR B N 1
ATOM 6376 C CA . THR B 1 363 ? -9.281 35.469 10.016 1 76.94 363 THR B CA 1
ATOM 6377 C C . THR B 1 363 ? -8.398 36.188 11.031 1 76.94 363 THR B C 1
ATOM 6379 O O . THR B 1 363 ? -7.957 37.312 10.781 1 76.94 363 THR B O 1
ATOM 6382 N N . THR B 1 364 ? -8.273 35.562 12.188 1 85.19 364 THR B N 1
ATOM 6383 C CA . THR B 1 364 ? -7.441 36.156 13.227 1 85.19 364 THR B CA 1
ATOM 6384 C C . THR B 1 364 ? -6.633 35.094 13.953 1 85.19 364 THR B C 1
ATOM 6386 O O . THR B 1 364 ? -6.785 33.906 13.672 1 85.19 364 THR B O 1
ATOM 6389 N N . PHE B 1 365 ? -5.734 35.594 14.852 1 91.56 365 PHE B N 1
ATOM 6390 C CA . PHE B 1 365 ? -4.957 34.656 15.648 1 91.56 365 PHE B CA 1
ATOM 6391 C C . PHE B 1 365 ? -5.855 33.906 16.625 1 91.56 365 PHE B C 1
ATOM 6393 O O . PHE B 1 365 ? -6.871 34.438 17.078 1 91.56 365 PHE B O 1
ATOM 6400 N N . GLN B 1 366 ? -5.469 32.75 16.891 1 93.81 366 GLN B N 1
ATOM 6401 C CA . GLN B 1 366 ? -6.238 31.938 17.828 1 93.81 366 GLN B CA 1
ATOM 6402 C C . GLN B 1 366 ? -6.191 32.531 19.234 1 93.81 366 GLN B C 1
ATOM 6404 O O . GLN B 1 366 ? -5.164 33.062 19.641 1 93.81 366 GLN B O 1
ATOM 6409 N N . ASP B 1 367 ? -7.277 32.375 19.938 1 93.25 367 ASP B N 1
ATOM 6410 C CA . ASP B 1 367 ? -7.328 32.812 21.328 1 93.25 367 ASP B CA 1
ATOM 6411 C C . ASP B 1 367 ? -6.527 31.875 22.219 1 93.25 367 ASP B C 1
ATOM 6413 O O . ASP B 1 367 ? -5.992 32.312 23.25 1 93.25 367 ASP B O 1
ATOM 6417 N N . VAL B 1 368 ? -6.59 30.688 21.828 1 96.81 368 VAL B N 1
ATOM 6418 C CA . VAL B 1 368 ? -5.941 29.672 22.656 1 96.81 368 VAL B CA 1
ATOM 6419 C C . VAL B 1 368 ? -5.258 28.641 21.75 1 96.81 368 VAL B C 1
ATOM 6421 O O . VAL B 1 368 ? -5.777 28.312 20.672 1 96.81 368 VAL B O 1
ATOM 6424 N N . TYR B 1 369 ? -4.102 28.203 22.188 1 97.81 369 TYR B N 1
ATOM 6425 C CA . TYR B 1 369 ? -3.383 27.094 21.578 1 97.81 369 TYR B CA 1
ATOM 6426 C C . TYR B 1 369 ? -3.285 25.906 22.516 1 97.81 369 TYR B C 1
ATOM 6428 O O . TYR B 1 369 ? -3.449 26.062 23.734 1 97.81 369 TYR B O 1
ATOM 6436 N N . PHE B 1 370 ? -3.055 24.766 21.953 1 97.94 370 PHE B N 1
ATOM 6437 C CA . PHE B 1 370 ? -3.006 23.578 22.781 1 97.94 370 PHE B CA 1
ATOM 6438 C C . PHE B 1 370 ? -1.671 22.859 22.609 1 97.94 370 PHE B C 1
ATOM 6440 O O . PHE B 1 370 ? -1.149 22.75 21.5 1 97.94 370 PHE B O 1
ATOM 6447 N N . VAL B 1 371 ? -1.145 22.406 23.734 1 97.5 371 VAL B N 1
ATOM 6448 C CA . VAL B 1 371 ? 0.183 21.812 23.734 1 97.5 371 VAL B CA 1
ATOM 6449 C C . VAL B 1 371 ? 0.08 20.344 24.156 1 97.5 371 VAL B C 1
ATOM 6451 O O . VAL B 1 371 ? -0.72 19.984 25.031 1 97.5 371 VAL B O 1
ATOM 6454 N N . SER B 1 372 ? 0.806 19.469 23.422 1 94.62 372 SER B N 1
ATOM 6455 C CA . SER B 1 372 ? 0.979 18.062 23.781 1 94.62 372 SER B CA 1
ATOM 6456 C C . SER B 1 372 ? 2.43 17.75 24.141 1 94.62 372 SER B C 1
ATOM 6458 O O . SER B 1 372 ? 3.35 18.391 23.625 1 94.62 372 SER B O 1
ATOM 6460 N N . GLU B 1 373 ? 2.619 16.719 24.953 1 90.94 373 GLU B N 1
ATOM 6461 C CA . GLU B 1 373 ? 3.975 16.328 25.328 1 90.94 373 GLU B CA 1
ATOM 6462 C C . GLU B 1 373 ? 4.684 15.633 24.172 1 90.94 373 GLU B C 1
ATOM 6464 O O . GLU B 1 373 ? 5.891 15.797 23.984 1 90.94 373 GLU B O 1
ATOM 6469 N N . SER B 1 374 ? 3.941 14.812 23.5 1 86.31 374 SER B N 1
ATOM 6470 C CA . SER B 1 374 ? 4.453 14.094 22.344 1 86.31 374 SER B CA 1
ATOM 6471 C C . SER B 1 374 ? 3.336 13.758 21.359 1 86.31 374 SER B C 1
ATOM 6473 O O . SER B 1 374 ? 2.154 13.883 21.688 1 86.31 374 SER B O 1
ATOM 6475 N N . PHE B 1 375 ? 3.73 13.422 20.094 1 84.62 375 PHE B N 1
ATOM 6476 C CA . PHE B 1 375 ? 2.746 12.992 19.109 1 84.62 375 PHE B CA 1
ATOM 6477 C C . PHE B 1 375 ? 2.045 11.719 19.562 1 84.62 375 PHE B C 1
ATOM 6479 O O . PHE B 1 375 ? 0.846 11.547 19.344 1 84.62 375 PHE B O 1
ATOM 6486 N N . GLU B 1 376 ? 2.805 10.875 20.188 1 83.62 376 GLU B N 1
ATOM 6487 C CA . GLU B 1 376 ? 2.256 9.617 20.672 1 83.62 376 GLU B CA 1
ATOM 6488 C C . GLU B 1 376 ? 1.173 9.859 21.719 1 83.62 376 GLU B C 1
ATOM 6490 O O . GLU B 1 376 ? 0.135 9.195 21.719 1 83.62 376 GLU B O 1
ATOM 6495 N N . GLU B 1 377 ? 1.502 10.789 22.547 1 87.94 377 GLU B N 1
ATOM 6496 C CA . GLU B 1 377 ? 0.501 11.117 23.562 1 87.94 377 GLU B CA 1
ATOM 6497 C C . GLU B 1 377 ? -0.761 11.688 22.922 1 87.94 377 GLU B C 1
ATOM 6499 O O . GLU B 1 377 ? -1.875 11.336 23.312 1 87.94 377 GLU B O 1
ATOM 6504 N N . ALA B 1 378 ? -0.559 12.648 22.031 1 89.06 378 ALA B N 1
ATOM 6505 C CA . ALA B 1 378 ? -1.698 13.242 21.344 1 89.06 378 ALA B CA 1
ATOM 6506 C C . ALA B 1 378 ? -2.52 12.172 20.625 1 89.06 378 ALA B C 1
ATOM 6508 O O . ALA B 1 378 ? -3.75 12.188 20.672 1 89.06 378 ALA B O 1
ATOM 6509 N N . LYS B 1 379 ? -1.882 11.234 19.953 1 86.56 379 LYS B N 1
ATOM 6510 C CA . LYS B 1 379 ? -2.521 10.125 19.266 1 86.56 379 LYS B CA 1
ATOM 6511 C C . LYS B 1 379 ? -3.359 9.281 20.219 1 86.56 379 LYS B C 1
ATOM 6513 O O . LYS B 1 379 ? -4.508 8.945 19.922 1 86.56 379 LYS B O 1
ATOM 6518 N N . GLU B 1 380 ? -2.779 8.961 21.328 1 87.06 380 GLU B N 1
ATOM 6519 C CA . GLU B 1 380 ? -3.477 8.141 22.312 1 87.06 380 GLU B CA 1
ATOM 6520 C C . GLU B 1 380 ? -4.723 8.844 22.844 1 87.06 380 GLU B C 1
ATOM 6522 O O . GLU B 1 380 ? -5.773 8.219 23.016 1 87.06 380 GLU B O 1
ATOM 6527 N N . LYS B 1 381 ? -4.566 10.086 23.125 1 91.56 381 LYS B N 1
ATOM 6528 C CA . LYS B 1 381 ? -5.711 10.867 23.578 1 91.56 381 LYS B CA 1
ATOM 6529 C C . LYS B 1 381 ? -6.805 10.922 22.516 1 91.56 381 LYS B C 1
ATOM 6531 O O . LYS B 1 381 ? -7.992 10.797 22.844 1 91.56 381 LYS B O 1
ATOM 6536 N N . MET B 1 382 ? -6.383 11.062 21.328 1 90.06 382 MET B N 1
ATOM 6537 C CA . MET B 1 382 ? -7.344 11.109 20.234 1 90.06 382 MET B CA 1
ATOM 6538 C C . MET B 1 382 ? -8.039 9.758 20.062 1 90.06 382 MET B C 1
ATOM 6540 O O . MET B 1 382 ? -9.234 9.703 19.781 1 90.06 382 MET B O 1
ATOM 6544 N N . ARG B 1 383 ? -7.309 8.703 20.203 1 86.69 383 ARG B N 1
ATOM 6545 C CA . ARG B 1 383 ? -7.879 7.367 20.109 1 86.69 383 ARG B CA 1
ATOM 6546 C C . ARG B 1 383 ? -8.938 7.137 21.188 1 86.69 383 ARG B C 1
ATOM 6548 O O . ARG B 1 383 ? -9.992 6.562 20.906 1 86.69 383 ARG B O 1
ATOM 6555 N N . GLU B 1 384 ? -8.578 7.555 22.344 1 88.25 384 GLU B N 1
ATOM 6556 C CA . GLU B 1 384 ? -9.539 7.43 23.422 1 88.25 384 GLU B CA 1
ATOM 6557 C C . GLU B 1 384 ? -10.797 8.25 23.156 1 88.25 384 GLU B C 1
ATOM 6559 O O . GLU B 1 384 ? -11.914 7.797 23.438 1 88.25 384 GLU B O 1
ATOM 6564 N N . PHE B 1 385 ? -10.562 9.383 22.672 1 93.06 385 PHE B N 1
ATOM 6565 C CA . PHE B 1 385 ? -11.68 10.234 22.312 1 93.06 385 PHE B CA 1
ATOM 6566 C C . PHE B 1 385 ? -12.516 9.602 21.219 1 93.06 385 PHE B C 1
ATOM 6568 O O . PHE B 1 385 ? -13.75 9.672 21.234 1 93.06 385 PHE B O 1
ATOM 6575 N N . ALA B 1 386 ? -11.906 8.961 20.266 1 87.88 386 ALA B N 1
ATOM 6576 C CA . ALA B 1 386 ? -12.57 8.328 19.141 1 87.88 386 ALA B CA 1
ATOM 6577 C C . ALA B 1 386 ? -13.484 7.195 19.609 1 87.88 386 ALA B C 1
ATOM 6579 O O . ALA B 1 386 ? -14.5 6.906 18.969 1 87.88 386 ALA B O 1
ATOM 6580 N N . LYS B 1 387 ? -13.172 6.617 20.688 1 84.44 387 LYS B N 1
ATOM 6581 C CA . LYS B 1 387 ? -13.984 5.535 21.234 1 84.44 387 LYS B CA 1
ATOM 6582 C C . LYS B 1 387 ? -15.352 6.047 21.688 1 84.44 387 LYS B C 1
ATOM 6584 O O . LYS B 1 387 ? -16.297 5.27 21.797 1 84.44 387 LYS B O 1
ATOM 6589 N N . THR B 1 388 ? -15.352 7.277 21.922 1 86.44 388 THR B N 1
ATOM 6590 C CA . THR B 1 388 ? -16.609 7.852 22.406 1 86.44 388 THR B CA 1
ATOM 6591 C C . THR B 1 388 ? -17.547 8.117 21.234 1 86.44 388 THR B C 1
ATOM 6593 O O . THR B 1 388 ? -18.75 8.359 21.438 1 86.44 388 THR B O 1
ATOM 6596 N N . ILE B 1 389 ? -17.078 8.078 20.078 1 86.19 389 ILE B N 1
ATOM 6597 C CA . ILE B 1 389 ? -17.891 8.305 18.891 1 86.19 389 ILE B CA 1
ATOM 6598 C C . ILE B 1 389 ? -18.766 7.078 18.625 1 86.19 389 ILE B C 1
ATOM 6600 O O . ILE B 1 389 ? -18.266 5.957 18.531 1 86.19 389 ILE B O 1
ATOM 6604 N N . LYS B 1 390 ? -20.047 7.289 18.547 1 81.25 390 LYS B N 1
ATOM 6605 C CA . LYS B 1 390 ? -21.016 6.203 18.406 1 81.25 390 LYS B CA 1
ATOM 6606 C C . LYS B 1 390 ? -21.156 5.781 16.938 1 81.25 390 LYS B C 1
ATOM 6608 O O . LYS B 1 390 ? -21.672 6.539 16.109 1 81.25 390 LYS B O 1
ATOM 6613 N N . ARG B 1 391 ? -20.703 4.574 16.672 1 82.5 391 ARG B N 1
ATOM 6614 C CA . ARG B 1 391 ? -20.906 3.908 15.391 1 82.5 391 ARG B CA 1
ATOM 6615 C C . ARG B 1 391 ? -21 2.396 15.57 1 82.5 391 ARG B C 1
ATOM 6617 O O . ARG B 1 391 ? -20.359 1.833 16.469 1 82.5 391 ARG B O 1
ATOM 6624 N N . PRO B 1 392 ? -21.797 1.758 14.781 1 81.06 392 PRO B N 1
ATOM 6625 C CA . PRO B 1 392 ? -22.078 0.336 14.984 1 81.06 392 PRO B CA 1
ATOM 6626 C C . PRO B 1 392 ? -20.953 -0.571 14.492 1 81.06 392 PRO B C 1
ATOM 6628 O O . PRO B 1 392 ? -21.141 -1.788 14.406 1 81.06 392 PRO B O 1
ATOM 6631 N N . PHE B 1 393 ? -19.844 0.003 14.102 1 85.88 393 PHE B N 1
ATOM 6632 C CA . PHE B 1 393 ? -18.719 -0.793 13.617 1 85.88 393 PHE B CA 1
ATOM 6633 C C . PHE B 1 393 ? -17.391 -0.123 13.945 1 85.88 393 PHE B C 1
ATOM 6635 O O . PHE B 1 393 ? -17.375 1.037 14.359 1 85.88 393 PHE B O 1
ATOM 6642 N N . SER B 1 394 ? -16.375 -0.89 13.922 1 88.94 394 SER B N 1
ATOM 6643 C CA . SER B 1 394 ? -15.008 -0.368 13.906 1 88.94 394 SER B CA 1
ATOM 6644 C C . SER B 1 394 ? -14.383 -0.5 12.516 1 88.94 394 SER B C 1
ATOM 6646 O O . SER B 1 394 ? -14.828 -1.318 11.711 1 88.94 394 SER B O 1
ATOM 6648 N N . VAL B 1 395 ? -13.547 0.404 12.273 1 92.31 395 VAL B N 1
ATOM 6649 C CA . VAL B 1 395 ? -12.938 0.388 10.945 1 92.31 395 VAL B CA 1
ATOM 6650 C C . VAL B 1 395 ? -11.461 -0.002 11.055 1 92.31 395 VAL B C 1
ATOM 6652 O O . VAL B 1 395 ? -10.781 0.381 12.016 1 92.31 395 VAL B O 1
ATOM 6655 N N . TYR B 1 396 ? -11.047 -0.828 10.18 1 93.88 396 TYR B N 1
ATOM 6656 C CA . TYR B 1 396 ? -9.648 -1.235 10.039 1 93.88 396 TYR B CA 1
ATOM 6657 C C . TYR B 1 396 ? -9.133 -0.951 8.633 1 93.88 396 TYR B C 1
ATOM 6659 O O . TYR B 1 396 ? -9.727 -1.383 7.648 1 93.88 396 TYR B O 1
ATOM 6667 N N . TYR B 1 397 ? -8.039 -0.168 8.578 1 95.88 397 TYR B N 1
ATOM 6668 C CA . TYR B 1 397 ? -7.449 0.133 7.277 1 95.88 397 TYR B CA 1
ATOM 6669 C C . TYR B 1 397 ? -6.508 -0.981 6.836 1 95.88 397 TYR B C 1
ATOM 6671 O O . TYR B 1 397 ? -5.551 -1.311 7.539 1 95.88 397 TYR B O 1
ATOM 6679 N N . ASN B 1 398 ? -6.754 -1.554 5.688 1 95.56 398 ASN B N 1
ATOM 6680 C CA . ASN B 1 398 ? -5.875 -2.543 5.074 1 95.56 398 ASN B CA 1
ATOM 6681 C C . ASN B 1 398 ? -4.898 -1.896 4.098 1 95.56 398 ASN B C 1
ATOM 6683 O O . ASN B 1 398 ? -5.281 -1.499 2.996 1 95.56 398 ASN B O 1
ATOM 6687 N N . PRO B 1 399 ? -3.645 -1.799 4.504 1 95.06 399 PRO B N 1
ATOM 6688 C CA . PRO B 1 399 ? -2.686 -1.108 3.641 1 95.06 399 PRO B CA 1
ATOM 6689 C C . PRO B 1 399 ? -2.348 -1.902 2.381 1 95.06 399 PRO B C 1
ATOM 6691 O O . PRO B 1 399 ? -1.862 -1.334 1.398 1 95.06 399 PRO B O 1
ATOM 6694 N N . TYR B 1 400 ? -2.539 -3.221 2.314 1 94.19 400 TYR B N 1
ATOM 6695 C CA . TYR B 1 400 ? -2.248 -4.027 1.134 1 94.19 400 TYR B CA 1
ATOM 6696 C C . TYR B 1 400 ? -3.191 -3.68 -0.011 1 94.19 400 TYR B C 1
ATOM 6698 O O . TYR B 1 400 ? -2.76 -3.535 -1.158 1 94.19 400 TYR B O 1
ATOM 6706 N N . THR B 1 401 ? -4.449 -3.572 0.325 1 94.75 401 THR B N 1
ATOM 6707 C CA . THR B 1 401 ? -5.453 -3.338 -0.705 1 94.75 401 THR B CA 1
ATOM 6708 C C . THR B 1 401 ? -5.91 -1.882 -0.694 1 94.75 401 THR B C 1
ATOM 6710 O O . THR B 1 401 ? -6.738 -1.479 -1.515 1 94.75 401 THR B O 1
ATOM 6713 N N . GLN B 1 402 ? -5.418 -1.07 0.256 1 95.69 402 GLN B N 1
ATOM 6714 C CA . GLN B 1 402 ? -5.812 0.323 0.429 1 95.69 402 GLN B CA 1
ATOM 6715 C C . GLN B 1 402 ? -7.328 0.458 0.517 1 95.69 402 GLN B C 1
ATOM 6717 O O . GLN B 1 402 ? -7.93 1.253 -0.209 1 95.69 402 GLN B O 1
ATOM 6722 N N . SER B 1 403 ? -7.848 -0.324 1.415 1 96.12 403 SER B N 1
ATOM 6723 C CA . SER B 1 403 ? -9.289 -0.385 1.639 1 96.12 403 SER B CA 1
ATOM 6724 C C . SER B 1 403 ? -9.617 -0.4 3.129 1 96.12 403 SER B C 1
ATOM 6726 O O . SER B 1 403 ? -8.719 -0.539 3.965 1 96.12 403 SER B O 1
ATOM 6728 N N . ILE B 1 404 ? -10.859 -0.184 3.393 1 96 404 ILE B N 1
ATOM 6729 C CA . ILE B 1 404 ? -11.344 -0.19 4.77 1 96 404 ILE B CA 1
ATOM 6730 C C . ILE B 1 404 ? -12.125 -1.474 5.035 1 96 404 ILE B C 1
ATOM 6732 O O . ILE B 1 404 ? -13.031 -1.825 4.277 1 96 404 ILE B O 1
ATOM 6736 N N . ASN B 1 405 ? -11.711 -2.209 6.051 1 93 405 ASN B N 1
ATOM 6737 C CA . ASN B 1 405 ? -12.469 -3.352 6.543 1 93 405 ASN B CA 1
ATOM 6738 C C . ASN B 1 405 ? -13.383 -2.961 7.699 1 93 405 ASN B C 1
ATOM 6740 O O . ASN B 1 405 ? -12.93 -2.41 8.703 1 93 405 ASN B O 1
ATOM 6744 N N . LEU B 1 406 ? -14.633 -3.24 7.5 1 91.62 406 LEU B N 1
ATOM 6745 C CA . LEU B 1 406 ? -15.578 -3.031 8.602 1 91.62 406 LEU B CA 1
ATOM 6746 C C . LEU B 1 406 ? -15.562 -4.215 9.562 1 91.62 406 LEU B C 1
ATOM 6748 O O . LEU B 1 406 ? -15.797 -5.355 9.148 1 91.62 406 LEU B O 1
ATOM 6752 N N . LEU B 1 407 ? -15.141 -3.906 10.758 1 91.56 407 LEU B N 1
ATOM 6753 C CA . LEU B 1 407 ? -15.141 -4.938 11.789 1 91.56 407 LEU B CA 1
ATOM 6754 C C . LEU B 1 407 ? -16.484 -4.973 12.523 1 91.56 407 LEU B C 1
ATOM 6756 O O . LEU B 1 407 ? -16.625 -4.359 13.586 1 91.56 407 LEU B O 1
ATOM 6760 N N . LYS B 1 408 ? -17.422 -5.707 11.914 1 85 408 LYS B N 1
ATOM 6761 C CA . LYS B 1 408 ? -18.781 -5.707 12.43 1 85 408 LYS B CA 1
ATOM 6762 C C . LYS B 1 408 ? -19.188 -7.098 12.906 1 85 408 LYS B C 1
ATOM 6764 O O . LYS B 1 408 ? -20.25 -7.262 13.531 1 85 408 LYS B O 1
ATOM 6769 N N . ASP B 1 409 ? -18.422 -8.141 12.516 1 85.94 409 ASP B N 1
ATOM 6770 C CA . ASP B 1 409 ? -18.734 -9.508 12.906 1 85.94 409 ASP B CA 1
ATOM 6771 C C . ASP B 1 409 ? -17.453 -10.289 13.234 1 85.94 409 ASP B C 1
ATOM 6773 O O . ASP B 1 409 ? -16.359 -9.773 13.078 1 85.94 409 ASP B O 1
ATOM 6777 N N . THR B 1 410 ? -17.625 -11.406 13.773 1 85.19 410 THR B N 1
ATOM 6778 C CA . THR B 1 410 ? -16.516 -12.219 14.242 1 85.19 410 THR B CA 1
ATOM 6779 C C . THR B 1 410 ? -15.602 -12.609 13.086 1 85.19 410 THR B C 1
ATOM 6781 O O . THR B 1 410 ? -14.375 -12.664 13.242 1 85.19 410 THR B O 1
ATOM 6784 N N . HIS B 1 411 ? -16.203 -12.812 11.984 1 86.19 411 HIS B N 1
ATOM 6785 C CA . HIS B 1 411 ? -15.414 -13.25 10.836 1 86.19 411 HIS B CA 1
ATOM 6786 C C . HIS B 1 411 ? -14.453 -12.164 10.383 1 86.19 411 HIS B C 1
ATOM 6788 O O . HIS B 1 411 ? -13.273 -12.438 10.125 1 86.19 411 HIS B O 1
ATOM 6794 N N . SER B 1 412 ? -14.961 -10.977 10.312 1 87.38 412 SER B N 1
ATOM 6795 C CA . SER B 1 412 ? -14.117 -9.852 9.914 1 87.38 412 SER B CA 1
ATOM 6796 C C . SER B 1 412 ? -13 -9.617 10.922 1 87.38 412 SER B C 1
ATOM 6798 O O . SER B 1 412 ? -11.867 -9.305 10.547 1 87.38 412 SER B O 1
ATOM 6800 N N . ILE B 1 413 ? -13.289 -9.82 12.125 1 89.75 413 ILE B N 1
ATOM 6801 C CA . ILE B 1 413 ? -12.297 -9.617 13.172 1 89.75 413 ILE B CA 1
ATOM 6802 C C . ILE B 1 413 ? -11.258 -10.742 13.125 1 89.75 413 ILE B C 1
ATOM 6804 O O . ILE B 1 413 ? -10.062 -10.484 13.281 1 89.75 413 ILE B O 1
ATOM 6808 N N . GLU B 1 414 ? -11.719 -11.93 12.859 1 88.75 414 GLU B N 1
ATOM 6809 C CA . GLU B 1 414 ? -10.82 -13.078 12.781 1 88.75 414 GLU B CA 1
ATOM 6810 C C . GLU B 1 414 ? -9.781 -12.898 11.68 1 88.75 414 GLU B C 1
ATOM 6812 O O . GLU B 1 414 ? -8.617 -13.25 11.859 1 88.75 414 GLU B O 1
ATOM 6817 N N . ASN B 1 415 ? -10.18 -12.406 10.648 1 86.81 415 ASN B N 1
ATOM 6818 C CA . ASN B 1 415 ? -9.266 -12.188 9.531 1 86.81 415 ASN B CA 1
ATOM 6819 C C . ASN B 1 415 ? -8.141 -11.227 9.906 1 86.81 415 ASN B C 1
ATOM 6821 O O . ASN B 1 415 ? -6.977 -11.469 9.594 1 86.81 415 ASN B O 1
ATOM 6825 N N . VAL B 1 416 ? -8.523 -10.172 10.555 1 90.19 416 VAL B N 1
ATOM 6826 C CA . VAL B 1 416 ? -7.531 -9.18 10.961 1 90.19 416 VAL B CA 1
ATOM 6827 C C . VAL B 1 416 ? -6.594 -9.773 12.008 1 90.19 416 VAL B C 1
ATOM 6829 O O . VAL B 1 416 ? -5.383 -9.555 11.969 1 90.19 416 VAL B O 1
ATOM 6832 N N . VAL B 1 417 ? -7.152 -10.57 12.867 1 89.44 417 VAL B N 1
ATOM 6833 C CA . VAL B 1 417 ? -6.359 -11.188 13.93 1 89.44 417 VAL B CA 1
ATOM 6834 C C . VAL B 1 417 ? -5.352 -12.164 13.328 1 89.44 417 VAL B C 1
ATOM 6836 O O . VAL B 1 417 ? -4.215 -12.258 13.789 1 89.44 417 VAL B O 1
ATOM 6839 N N . GLN B 1 418 ? -5.762 -12.852 12.305 1 85.62 418 GLN B N 1
ATOM 6840 C CA . GLN B 1 418 ? -4.855 -13.789 11.648 1 85.62 418 GLN B CA 1
ATOM 6841 C C . GLN B 1 418 ? -3.668 -13.055 11.023 1 85.62 418 GLN B C 1
ATOM 6843 O O . GLN B 1 418 ? -2.531 -13.523 11.109 1 85.62 418 GLN B O 1
ATOM 6848 N N . ASP B 1 419 ? -3.936 -11.984 10.492 1 86.5 419 ASP B N 1
ATOM 6849 C CA . ASP B 1 419 ? -2.867 -11.172 9.922 1 86.5 419 ASP B CA 1
ATOM 6850 C C . ASP B 1 419 ? -1.914 -10.672 11.008 1 86.5 419 ASP B C 1
ATOM 6852 O O . ASP B 1 419 ? -0.695 -10.688 10.828 1 86.5 419 ASP B O 1
ATOM 6856 N N . LEU B 1 420 ? -2.486 -10.234 12.086 1 89.44 420 LEU B N 1
ATOM 6857 C CA . LEU B 1 420 ? -1.683 -9.727 13.195 1 89.44 420 LEU B CA 1
ATOM 6858 C C . LEU B 1 420 ? -0.834 -10.836 13.797 1 89.44 420 LEU B C 1
ATOM 6860 O O . LEU B 1 420 ? 0.308 -10.602 14.203 1 89.44 420 LEU B O 1
ATOM 6864 N N . ARG B 1 421 ? -1.407 -11.969 13.828 1 85.81 421 ARG B N 1
ATOM 6865 C CA . ARG B 1 421 ? -0.671 -13.117 14.336 1 85.81 421 ARG B CA 1
ATOM 6866 C C . ARG B 1 421 ? 0.564 -13.398 13.484 1 85.81 421 ARG B C 1
ATOM 6868 O O . ARG B 1 421 ? 1.64 -13.688 14.016 1 85.81 421 ARG B O 1
ATOM 6875 N N . SER B 1 422 ? 0.352 -13.359 12.25 1 84.06 422 SER B N 1
ATOM 6876 C CA . SER B 1 422 ? 1.471 -13.57 11.336 1 84.06 422 SER B CA 1
ATOM 6877 C C . SER B 1 422 ? 2.576 -12.547 11.578 1 84.06 422 SER B C 1
ATOM 6879 O O . SER B 1 422 ? 3.756 -12.898 11.617 1 84.06 422 SER B O 1
ATOM 6881 N N . ASP B 1 423 ? 2.213 -11.328 11.773 1 88.69 423 ASP B N 1
ATOM 6882 C CA . ASP B 1 423 ? 3.182 -10.258 12.016 1 88.69 423 ASP B CA 1
ATOM 6883 C C . ASP B 1 423 ? 3.883 -10.445 13.359 1 88.69 423 ASP B C 1
ATOM 6885 O O . ASP B 1 423 ? 5.086 -10.211 13.469 1 88.69 423 ASP B O 1
ATOM 6889 N N . LEU B 1 424 ? 3.129 -10.844 14.312 1 88.44 424 LEU B N 1
ATOM 6890 C CA . LEU B 1 424 ? 3.703 -11.094 15.625 1 88.44 424 LEU B CA 1
ATOM 6891 C C . LEU B 1 424 ? 4.707 -12.242 15.578 1 88.44 424 LEU B C 1
ATOM 6893 O O . LEU B 1 424 ? 5.73 -12.203 16.266 1 88.44 424 LEU B O 1
ATOM 6897 N N . THR B 1 425 ? 4.383 -13.211 14.797 1 84.69 425 THR B N 1
ATOM 6898 C CA . THR B 1 425 ? 5.301 -14.328 14.625 1 84.69 425 THR B CA 1
ATOM 6899 C C . THR B 1 425 ? 6.625 -13.859 14.031 1 84.69 425 THR B C 1
ATOM 6901 O O . THR B 1 425 ? 7.695 -14.305 14.453 1 84.69 425 THR B O 1
ATOM 6904 N N . THR B 1 426 ? 6.551 -13.023 13.141 1 85.69 426 THR B N 1
ATOM 6905 C CA . THR B 1 426 ? 7.75 -12.461 12.531 1 85.69 426 THR B CA 1
ATOM 6906 C C . THR B 1 426 ? 8.586 -11.719 13.562 1 85.69 426 THR B C 1
ATOM 6908 O O . THR B 1 426 ? 9.812 -11.844 13.594 1 85.69 426 THR B O 1
ATOM 6911 N N . VAL B 1 427 ? 7.922 -10.922 14.398 1 89.12 427 VAL B N 1
ATOM 6912 C CA . VAL B 1 427 ? 8.602 -10.172 15.453 1 89.12 427 VAL B CA 1
ATOM 6913 C C . VAL B 1 427 ? 9.273 -11.141 16.422 1 89.12 427 VAL B C 1
ATOM 6915 O O . VAL B 1 427 ? 10.414 -10.938 16.828 1 89.12 427 VAL B O 1
ATOM 6918 N N . CYS B 1 428 ? 8.531 -12.18 16.734 1 85.38 428 CYS B N 1
ATOM 6919 C CA . CYS B 1 428 ? 9.078 -13.172 17.656 1 85.38 428 CYS B CA 1
ATOM 6920 C C . CYS B 1 428 ? 10.297 -13.852 17.047 1 85.38 428 CYS B C 1
ATOM 6922 O O . CYS B 1 428 ? 11.289 -14.094 17.75 1 85.38 428 CYS B O 1
ATOM 6924 N N . ASP B 1 429 ? 10.211 -14.156 15.82 1 84.12 429 ASP B N 1
ATOM 6925 C CA . ASP B 1 429 ? 11.359 -14.734 15.125 1 84.12 429 ASP B CA 1
ATOM 6926 C C . ASP B 1 429 ? 12.555 -13.797 15.156 1 84.12 429 ASP B C 1
ATOM 6928 O O . ASP B 1 429 ? 13.695 -14.234 15.352 1 84.12 429 ASP B O 1
ATOM 6932 N N . ALA B 1 430 ? 12.32 -12.539 14.945 1 86.69 430 ALA B N 1
ATOM 6933 C CA . ALA B 1 430 ? 13.383 -11.531 14.961 1 86.69 430 ALA B CA 1
ATOM 6934 C C . ALA B 1 430 ? 14.039 -11.453 16.344 1 86.69 430 ALA B C 1
ATOM 6936 O O . ALA B 1 430 ? 15.266 -11.367 16.453 1 86.69 430 ALA B O 1
ATOM 6937 N N . LEU B 1 431 ? 13.227 -11.484 17.344 1 86.38 431 LEU B N 1
ATOM 6938 C CA . LEU B 1 431 ? 13.727 -11.453 18.703 1 86.38 431 LEU B CA 1
ATOM 6939 C C . LEU B 1 431 ? 14.562 -12.695 19.016 1 86.38 431 LEU B C 1
ATOM 6941 O O . LEU B 1 431 ? 15.602 -12.602 19.672 1 86.38 431 LEU B O 1
ATOM 6945 N N . GLY B 1 432 ? 14.109 -13.836 18.516 1 81.94 432 GLY B N 1
ATOM 6946 C CA . GLY B 1 432 ? 14.867 -15.062 18.656 1 81.94 432 GLY B CA 1
ATOM 6947 C C . GLY B 1 432 ? 16.234 -15.016 18 1 81.94 432 GLY B C 1
ATOM 6948 O O . GLY B 1 432 ? 17.234 -15.43 18.594 1 81.94 432 GLY B O 1
ATOM 6949 N N . LYS B 1 433 ? 16.266 -14.516 16.875 1 81.88 433 LYS B N 1
ATOM 6950 C CA . LYS B 1 433 ? 17.516 -14.391 16.141 1 81.88 433 LYS B CA 1
ATOM 6951 C C . LYS B 1 433 ? 18.453 -13.406 16.812 1 81.88 433 LYS B C 1
ATOM 6953 O O . LYS B 1 433 ? 19.656 -13.625 16.875 1 81.88 433 LYS B O 1
ATOM 6958 N N . MET B 1 434 ? 17.953 -12.281 17.219 1 80.31 434 MET B N 1
ATOM 6959 C CA . MET B 1 434 ? 18.75 -11.281 17.922 1 80.31 434 MET B CA 1
ATOM 6960 C C . MET B 1 434 ? 19.375 -11.859 19.188 1 80.31 434 MET B C 1
ATOM 6962 O O . MET B 1 434 ? 20.531 -11.594 19.484 1 80.31 434 MET B O 1
ATOM 6966 N N . ASN B 1 435 ? 18.547 -12.672 19.844 1 77.69 435 ASN B N 1
ATOM 6967 C CA . ASN B 1 435 ? 19.047 -13.312 21.047 1 77.69 435 ASN B CA 1
ATOM 6968 C C . ASN B 1 435 ? 20.172 -14.297 20.75 1 77.69 435 ASN B C 1
ATOM 6970 O O . ASN B 1 435 ? 21.141 -14.383 21.484 1 77.69 435 ASN B O 1
ATOM 6974 N N . THR B 1 436 ? 20.016 -15.016 19.719 1 72.56 436 THR B N 1
ATOM 6975 C CA . THR B 1 436 ? 21.031 -15.977 19.312 1 72.56 436 THR B CA 1
ATOM 6976 C C . THR B 1 436 ? 22.312 -15.266 18.891 1 72.56 436 THR B C 1
ATOM 6978 O O . THR B 1 436 ? 23.422 -15.695 19.234 1 72.56 436 THR B O 1
ATOM 6981 N N . TYR B 1 437 ? 22.141 -14.203 18.203 1 66.25 437 TYR B N 1
ATOM 6982 C CA . TYR B 1 437 ? 23.297 -13.5 17.688 1 66.25 437 TYR B CA 1
ATOM 6983 C C . TYR B 1 437 ? 23.969 -12.664 18.766 1 66.25 437 TYR B C 1
ATOM 6985 O O . TYR B 1 437 ? 25.188 -12.438 18.734 1 66.25 437 TYR B O 1
ATOM 6993 N N . MET B 1 438 ? 23.141 -12.195 19.641 1 61.28 438 MET B N 1
ATOM 6994 C CA . MET B 1 438 ? 23.703 -11.414 20.734 1 61.28 438 MET B CA 1
ATOM 6995 C C . MET B 1 438 ? 24.203 -12.328 21.844 1 61.28 438 MET B C 1
ATOM 6997 O O . MET B 1 438 ? 24.844 -11.867 22.781 1 61.28 438 MET B O 1
ATOM 7001 N N . GLY B 1 439 ? 24.25 -13.656 21.609 1 55.38 439 GLY B N 1
ATOM 7002 C CA . GLY B 1 439 ? 24.75 -14.602 22.594 1 55.38 439 GLY B CA 1
ATOM 7003 C C . GLY B 1 439 ? 23.906 -14.672 23.844 1 55.38 439 GLY B C 1
ATOM 7004 O O . GLY B 1 439 ? 24.422 -14.914 24.938 1 55.38 439 GLY B O 1
ATOM 7005 N N . ILE B 1 440 ? 22.75 -14.117 23.812 1 52.16 440 ILE B N 1
ATOM 7006 C CA . ILE B 1 440 ? 21.906 -14.227 25 1 52.16 440 ILE B CA 1
ATOM 7007 C C . ILE B 1 440 ? 21 -15.438 24.875 1 52.16 440 ILE B C 1
ATOM 7009 O O . ILE B 1 440 ? 20.594 -15.812 23.766 1 52.16 440 ILE B O 1
#

Radius of gyration: 34.97 Å; Cα contacts (8 Å, |Δi|>4): 1218; chains: 2; bounding box: 104×102×110 Å

pLDDT: mean 75.08, std 31.09, range [13.8, 98.69]

Solvent-accessible surface area (backbone atoms only — not comparable to full-atom values): 51796 Å² total; per-residue (Å²): 135,76,85,64,89,73,89,83,90,90,83,88,78,86,84,82,80,80,86,85,78,81,76,83,75,86,89,82,88,93,84,92,83,93,80,90,89,90,92,85,82,91,70,91,76,87,90,84,90,86,87,91,87,85,93,84,91,86,89,78,78,87,78,83,83,81,81,83,80,81,79,77,86,72,77,76,84,72,79,76,76,75,83,71,79,75,71,70,76,74,64,49,56,76,52,85,86,70,66,91,33,54,64,62,70,52,37,61,69,47,46,59,68,40,64,71,48,49,68,59,40,63,94,54,52,54,83,82,38,87,46,48,84,33,64,68,56,47,51,51,51,51,52,46,31,51,56,20,71,68,57,51,78,92,56,82,57,80,79,77,86,76,50,73,65,51,30,50,32,49,19,53,42,46,53,59,41,61,70,44,37,85,73,38,41,30,69,66,37,64,63,33,46,62,52,40,31,74,71,30,46,54,47,51,86,33,76,56,45,63,43,47,45,20,56,51,22,23,59,54,38,28,23,36,59,39,64,26,51,58,45,52,40,63,64,44,48,33,47,32,22,43,68,33,30,44,78,29,38,77,53,66,60,48,68,91,43,54,70,51,72,95,59,84,20,26,57,35,39,58,60,13,42,45,32,40,38,39,33,50,68,50,31,51,39,49,22,49,56,8,50,54,39,59,42,36,48,72,68,55,32,50,31,50,44,32,36,42,45,43,32,62,26,42,14,30,30,51,55,95,91,34,75,21,35,66,4,13,58,30,56,49,21,63,66,53,36,55,43,65,74,36,90,83,42,44,76,41,76,65,41,57,87,59,44,32,72,52,84,83,58,81,91,52,78,64,78,62,37,25,34,32,73,40,68,67,55,49,35,52,46,46,51,58,50,46,67,70,56,80,56,94,55,32,78,41,75,39,54,55,41,43,27,54,43,66,29,66,50,68,66,50,43,48,54,54,49,53,53,49,48,55,52,49,49,50,51,52,52,24,52,51,49,47,30,59,72,67,72,94,135,93,78,79,80,90,84,90,93,81,92,84,84,84,86,86,88,79,86,82,84,90,82,90,86,76,76,83,81,82,83,78,86,72,86,90,87,76,92,80,88,85,78,82,70,87,79,76,85,72,85,75,86,74,85,71,90,72,83,88,78,84,72,82,86,73,85,75,79,80,81,78,77,77,62,78,81,72,77,74,77,73,82,70,77,74,71,71,77,75,64,51,56,77,54,84,86,72,66,91,36,55,64,63,70,52,37,59,68,48,45,56,68,40,64,69,50,48,50,63,50,54,92,52,51,52,83,84,37,88,47,49,84,34,63,68,53,46,51,53,50,50,51,46,31,50,56,21,70,67,57,53,77,93,55,83,57,78,80,76,88,76,48,71,65,50,30,50,29,49,19,53,41,46,53,58,41,61,70,45,35,85,75,38,41,31,69,67,38,64,63,33,46,61,51,40,33,72,70,27,46,57,48,49,85,35,77,55,44,64,44,47,44,21,56,52,21,24,58,54,37,28,24,35,59,38,63,28,51,54,48,52,43,64,65,46,48,33,48,32,22,42,67,34,31,43,80,30,36,77,52,65,60,50,69,91,44,54,70,51,70,95,59,84,19,25,58,36,38,57,58,14,41,44,31,39,39,39,33,51,68,51,31,49,39,50,22,50,55,7,50,57,38,57,42,36,50,72,69,54,32,50,31,50,45,33,36,41,44,44,33,62,27,40,13,29,30,49,57,96,90,36,75,21,37,65,5,13,58,29,59,49,20,62,65,52,37,54,43,65,74,38,90,84,43,43,75,42,76,66,41,56,88,58,43,32,70,54,84,83,58,82,94,52,78,64,78,63,37,25,35,34,75,39,68,66,55,49,35,51,48,46,52,57,52,45,68,69,56,78,55,94,54,30,77,42,75,38,55,56,41,43,30,54,44,68,30,67,49,70,66,51,45,48,55,53,50,53,53,50,48,54,54,49,50,50,52,50,51,24,52,51,50,47,29,59,72,68,71,94

Secondary structure (DSSP, 8-state):
--------------------------------------------------------------------------------------------B--TTS--BPP--SBGGGHHHHTT-B-S-SSS--TTSTTTT-HHHHHHHHHHHHHHHH--TTSPPPP----HHHHHHHHHHHHHHHHHHHHHB-HHHHHHHHHHHHHH--BTTBPPPHHHHHHHHHHHTS-EEEE-SSPBPHHHHHHHHHTTEEEE------TT-TT--SS--HHIIIIIIHHHHTSHHHHHHHHHHHHHHTT--HHHHHHHHHHHIIIIITEEEEETTEEEE--HHHHT-HHHHHHHTSTTS-EEE--HHHHTTSPPPSSS--S-EEEES-HHHHHHHHHHHHTTS--SSEEEEETTTTEEEEE-SHHHHHHHHHHHHHHHHHHHHHHHHHHHHTT-/-----------------------------------------------------------------------------------------------TTS--PPP--SBGGGHHHHTT-B-TTTTS--TTSTTTT-HHHHHHHHHHHHHHHH--TTSPPPP----HHHHHHHHHHHHHHHHHHHHHB-HHHHHHHHHHHHHH--BTTBPPPHHHHHHHHHHHHS-EEEE-SSPBPHHHHHHHHHTTEEEE------TT-TT--SS--HHIIIIIIHHHHTSHHHHHHHHHHHHHHTT--HHHHHHHHHHHIIIIITEEEEETTEEEE--HHHHT-HHHHHHHTSTTS-EEE--HHHHTTSPPPSSS--S-EEEES-HHHHHHHHHHHHTTS--SSEEEEETTTTEEEEE-SHHHHHHHHHHHHHHHHHHHHHHHHHHHHTT-

InterPro domains:
  IPR001273 Aromatic amino acid hydroxylase [PTHR11473] (92-438)
  IPR018301 Aromatic amino acid hydroxylase, iron/copper binding site [PS00367] (264-275)
  IPR019774 Aromatic amino acid hydroxylase, C-terminal [PF00351] (102-431)
  IPR019774 Aromatic amino acid hydroxylase, C-terminal [PR00372] (130-149)
  IPR019774 Aromatic amino acid hydroxylase, C-terminal [PR00372] (221-243)
  IPR019774 Aromatic amino acid hydroxylase, C-terminal [PR00372] (285-304)
  IPR019774 Aromatic amino acid hydroxylase, C-terminal [PR00372] (325-343)
  IPR019774 Aromatic amino acid hydroxylase, C-terminal [PR00372] (356-375)
  IPR019774 Aromatic amino acid hydroxylase, C-terminal [PR00372] (391-409)
  IPR019774 Aromatic amino acid hydroxylase, C-terminal [PS51410] (89-435)
  IPR036329 Aromatic amino acid monoxygenase, C-terminal domain superfamily [SSF56534] (100-434)
  IPR036951 Aromatic amino acid hydroxylase superfamily [G3DSA:1.10.800.10] (72-435)
  IPR041904 Tryptophan 5-hydroxylase, catalytic domain [cd03346] (102-388)